Protein AF-0000000084960700 (afdb_homodimer)

Nearest PDB structures (foldseek):
  8uvc-assembly1_A  TM=9.395E-01  e=6.781E-36  Homo sapiens
  8uvb-assembly1_A  TM=9.501E-01  e=4.599E-33  Homo sapiens
  7jsj-assembly1_A  TM=9.533E-01  e=3.702E-31  Homo sapiens
  8uvi-assembly1_A  TM=7.646E-01  e=1.970E-30  Homo sapiens
  8w6g-assembly1_B  TM=5.674E-01  e=1.052E-30  Homo sapiens

Organism: Atta cephalotes (NCBI:txid12957)

Sequence (1140 aa):
MASRSEDPEIIESGGRERNTGKNDGFGRLLIKFLAIYWRSFIVILWPLILIPILILESEKPVAMKCLYIIALMAMFWVTEVLPLPITGMIPVVLYPLMGIMSTNETCLCYMNDTTMMFLGSLVIAVVIENSGLHMRMALLIIRIIGCSHRRLTLGLFFVTMFISMWISNTAATAMMIPIMETVLIELESQGLGNMFVQKEGVVEEEGRETKRPTHSTMVYYLVAAYASTLGGTGTIVGSGTNLTLKGFLEKRFPNSPGINFASWMLYSVPPMLLMGLLTWLWLQVMYMGLFRPESKDARAIDIGQQGERIAAGVIEKRYKELGPISWHEFSVGVLFIFVVLLWFFRSPGFMPGWAAYVTNLSVKDSTAAACVTILFFIIPSKLDFLYAFSKDPRKRPTKASLGLITWKMINEKMHWSLIFVLGGGFAISAGSTSSGLSEMLGHYLIGLQKINVVAIMLIVCFFAENVTELTANVAVANIILPVLAEMCVAIKIHPLYLMLPATLCCSFSFHLPVGTPPNAIASAAGHIKTKDFMIAGIGPSIITLVVTVIAFSTWGKYVFNLSDFSEWATMASRSEDPEIIESGGRERNTGKNDGFGRLLIKFLAIYWRSFIVILWPLILIPILILESEKPVAMKCLYIIALMAMFWVTEVLPLPITGMIPVVLYPLMGIMSTNETCLCYMNDTTMMFLGSLVIAVVIENSGLHMRMALLIIRIIGCSHRRLTLGLFFVTMFISMWISNTAATAMMIPIMETVLIELESQGLGNMFVQKEGVVEEEGRETKRPTHSTMVYYLVAAYASTLGGTGTIVGSGTNLTLKGFLEKRFPNSPGINFASWMLYSVPPMLLMGLLTWLWLQVMYMGLFRPESKDARAIDIGQQGERIAAGVIEKRYKELGPISWHEFSVGVLFIFVVLLWFFRSPGFMPGWAAYVTNLSVKDSTAAACVTILFFIIPSKLDFLYAFSKDPRKRPTKASLGLITWKMINEKMHWSLIFVLGGGFAISAGSTSSGLSEMLGHYLIGLQKINVVAIMLIVCFFAENVTELTANVAVANIILPVLAEMCVAIKIHPLYLMLPATLCCSFSFHLPVGTPPNAIASAAGHIKTKDFMIAGIGPSIITLVVTVIAFSTWGKYVFNLSDFSEWAT

Radius of gyration: 33.95 Å; Cα contacts (8 Å, |Δi|>4): 1790; chains: 2; bounding box: 114×96×91 Å

pLDDT: mean 86.95, std 14.44, range [20.52, 98.25]

Solvent-accessible surface area (backbone atoms only — not comparable to full-atom values): 58038 Å² total; per-residue (Å²): 136,82,74,74,75,76,74,78,77,77,75,76,75,71,72,70,71,74,73,70,70,68,74,68,47,71,66,56,43,48,52,50,47,48,64,51,40,43,50,61,47,45,69,59,46,48,64,59,72,45,43,61,51,67,66,50,90,55,99,47,57,46,17,33,47,48,48,44,51,51,53,49,43,47,52,37,42,51,65,48,63,42,60,58,35,54,53,22,42,45,54,44,35,48,29,17,54,65,53,49,40,33,25,46,66,42,31,34,37,42,19,33,36,57,51,46,25,49,53,28,42,49,50,52,27,51,45,39,62,73,51,43,46,60,57,56,53,42,48,54,50,34,66,69,58,35,40,42,63,69,38,32,49,50,28,48,22,54,39,27,16,55,47,0,26,54,25,48,31,47,58,31,22,64,60,48,47,59,56,53,48,51,46,49,49,55,38,31,75,70,67,50,42,67,49,55,44,75,64,87,79,65,63,46,89,87,70,54,74,61,59,34,44,28,52,64,44,45,48,53,34,46,34,32,24,53,21,5,47,47,14,15,57,25,29,53,75,6,28,68,37,48,42,45,51,49,42,39,46,40,66,72,29,69,77,48,90,63,79,49,56,38,64,42,30,68,50,29,35,60,54,35,50,51,41,47,52,51,36,53,50,47,51,34,41,75,40,42,22,55,96,33,75,86,35,72,41,26,55,57,55,59,41,56,73,67,40,22,51,50,41,43,47,52,51,48,50,55,50,58,69,65,56,73,88,44,65,42,32,49,53,52,52,51,52,49,53,49,44,54,48,49,44,36,40,39,62,55,78,88,50,85,16,63,47,66,76,61,23,90,43,59,65,54,66,24,27,48,31,42,44,52,55,48,45,37,52,67,45,56,32,51,73,45,73,78,28,50,80,44,88,49,72,86,60,32,58,89,63,61,61,54,31,61,54,55,69,68,57,50,58,63,69,52,71,71,51,50,44,30,38,49,14,26,33,34,32,51,45,52,44,29,59,66,31,41,32,41,62,52,51,16,64,72,39,38,76,53,55,78,48,58,65,68,58,49,41,49,52,50,26,54,48,32,27,56,52,13,35,69,19,49,33,48,50,48,38,50,56,48,43,58,57,42,46,26,41,21,46,39,52,61,44,41,47,63,71,48,41,49,50,28,37,55,23,18,53,52,44,53,38,37,40,82,21,35,65,24,33,35,51,28,27,63,75,44,43,50,52,62,68,59,37,35,59,64,14,48,56,44,49,52,46,46,54,52,49,45,55,52,41,43,75,47,57,36,36,64,75,66,57,47,87,53,64,53,84,60,64,112,135,82,72,74,74,73,73,77,77,76,75,74,76,71,72,70,68,74,75,70,70,69,73,67,47,71,64,55,43,47,51,50,46,49,63,50,41,43,50,62,47,46,69,58,46,50,62,58,71,44,43,60,51,66,67,50,89,56,100,48,57,46,17,33,46,47,49,43,52,52,54,49,43,46,52,36,41,52,66,49,62,43,60,58,34,53,52,22,40,46,55,44,36,49,28,17,56,64,53,47,40,32,27,46,66,43,31,34,36,40,19,32,37,56,51,47,26,48,54,27,42,52,52,51,28,51,46,40,63,72,53,44,47,59,57,54,53,42,49,53,50,33,67,70,58,36,41,42,61,68,37,32,50,49,27,48,23,52,40,26,16,56,45,0,25,55,26,49,30,46,57,31,23,65,61,49,47,59,57,52,48,51,46,49,49,54,38,30,74,71,69,50,41,67,50,56,44,73,64,86,80,66,64,47,89,88,72,53,74,61,60,34,44,28,52,63,44,43,47,54,32,47,32,32,24,54,21,6,47,46,14,14,58,25,28,52,75,6,28,67,36,48,41,45,50,49,41,40,48,40,65,72,30,68,77,46,91,63,78,49,56,39,62,43,29,66,51,29,35,58,56,36,51,52,40,47,52,51,37,54,48,44,50,33,40,76,40,43,23,54,97,32,75,87,34,73,40,24,56,56,55,59,40,55,72,65,42,22,51,50,40,42,46,52,52,48,50,55,51,59,69,65,57,72,88,43,66,42,31,49,53,52,51,53,52,49,54,49,42,53,48,48,44,35,40,40,62,56,77,86,48,86,15,63,47,65,75,62,22,91,43,59,67,52,66,26,27,48,31,42,45,51,55,48,46,36,52,68,45,56,32,53,75,46,74,77,28,50,81,44,89,50,71,87,60,31,58,88,63,63,62,55,32,60,55,56,68,68,58,49,56,64,70,52,72,72,52,52,46,31,39,49,14,27,34,33,33,50,45,51,43,29,60,67,32,42,31,42,62,53,52,16,64,72,38,38,75,54,56,78,49,59,66,68,58,52,39,48,52,50,27,53,48,31,27,58,52,13,35,68,18,49,33,48,51,49,39,48,58,49,43,58,58,41,47,26,40,21,44,39,52,61,43,41,48,64,71,49,41,50,50,27,37,56,22,19,54,51,44,54,37,38,40,84,21,35,64,25,32,35,50,28,28,63,75,45,43,50,51,61,68,58,38,36,58,63,15,49,55,44,49,51,47,45,52,53,50,46,55,52,42,43,74,47,58,38,37,65,75,66,56,46,86,53,62,52,84,61,64,112

Structure (mmCIF, N/CA/C/O backbone):
data_AF-0000000084960700-model_v1
#
loop_
_entity.id
_entity.type
_entity.pdbx_description
1 polymer 'Citrate transporter-like domain-containing protein'
#
loop_
_atom_site.group_PDB
_atom_site.id
_atom_site.type_symbol
_atom_site.label_atom_id
_atom_site.label_alt_id
_atom_site.label_comp_id
_atom_site.label_asym_id
_atom_site.label_entity_id
_atom_site.label_seq_id
_atom_site.pdbx_PDB_ins_code
_atom_site.Cartn_x
_atom_site.Cartn_y
_atom_site.Cartn_z
_atom_site.occupancy
_atom_site.B_iso_or_equiv
_atom_site.auth_seq_id
_atom_site.auth_comp_id
_atom_site.auth_asym_id
_atom_site.auth_atom_id
_atom_site.pdbx_PDB_model_num
ATOM 1 N N . MET A 1 1 ? 81.062 9.898 34.406 1 20.52 1 MET A N 1
ATOM 2 C CA . MET A 1 1 ? 80.188 9.664 35.531 1 20.52 1 MET A CA 1
ATOM 3 C C . MET A 1 1 ? 78.75 9.906 35.062 1 20.52 1 MET A C 1
ATOM 5 O O . MET A 1 1 ? 78.375 11.023 34.688 1 20.52 1 MET A O 1
ATOM 9 N N . ALA A 1 2 ? 78.188 8.867 34.312 1 25.36 2 ALA A N 1
ATOM 10 C CA . ALA A 1 2 ? 76.938 8.438 33.656 1 25.36 2 ALA A CA 1
ATOM 11 C C . ALA A 1 2 ? 75.75 8.516 34.594 1 25.36 2 ALA A C 1
ATOM 13 O O . ALA A 1 2 ? 75.562 7.66 35.469 1 25.36 2 ALA A O 1
ATOM 14 N N . SER A 1 3 ? 75.625 9.758 35.125 1 23.98 3 SER A N 1
ATOM 15 C CA . SER A 1 3 ? 74.562 10.008 36.125 1 23.98 3 SER A CA 1
ATOM 16 C C . SER A 1 3 ? 73.25 9.547 35.625 1 23.98 3 SER A C 1
ATOM 18 O O . SER A 1 3 ? 72.812 9.852 34.5 1 23.98 3 SER A O 1
ATOM 20 N N . ARG A 1 4 ? 72.812 8.352 36.094 1 27.75 4 ARG A N 1
ATOM 21 C CA . ARG A 1 4 ? 71.625 7.543 36 1 27.75 4 ARG A CA 1
ATOM 22 C C . ARG A 1 4 ? 70.375 8.367 36.344 1 27.75 4 ARG A C 1
ATOM 24 O O . ARG A 1 4 ? 70.188 8.781 37.5 1 27.75 4 ARG A O 1
ATOM 31 N N . SER A 1 5 ? 70.125 9.398 35.438 1 28.89 5 SER A N 1
ATOM 32 C CA . SER A 1 5 ? 68.938 10.25 35.656 1 28.89 5 SER A CA 1
ATOM 33 C C . SER A 1 5 ? 67.75 9.422 36 1 28.89 5 SER A C 1
ATOM 35 O O . SER A 1 5 ? 67.438 8.453 35.312 1 28.89 5 SER A O 1
ATOM 37 N N . GLU A 1 6 ? 67.5 9.25 37.312 1 27.98 6 GLU A N 1
ATOM 38 C CA . GLU A 1 6 ? 66.375 8.57 37.969 1 27.98 6 GLU A CA 1
ATOM 39 C C . GLU A 1 6 ? 65.062 9.047 37.406 1 27.98 6 GLU A C 1
ATOM 41 O O . GLU A 1 6 ? 64.75 10.242 37.375 1 27.98 6 GLU A O 1
ATOM 46 N N . ASP A 1 7 ? 64.562 8.398 36.312 1 28.7 7 ASP A N 1
ATOM 47 C CA . ASP A 1 7 ? 63.312 8.617 35.625 1 28.7 7 ASP A CA 1
ATOM 48 C C . ASP A 1 7 ? 62.156 8.727 36.625 1 28.7 7 ASP A C 1
ATOM 50 O O . ASP A 1 7 ? 62.031 7.891 37.531 1 28.7 7 ASP A O 1
ATOM 54 N N . PRO A 1 8 ? 61.688 9.977 36.969 1 31.22 8 PRO A N 1
ATOM 55 C CA . PRO A 1 8 ? 60.594 10.141 37.938 1 31.22 8 PRO A CA 1
ATOM 56 C C . PRO A 1 8 ? 59.438 9.195 37.656 1 31.22 8 PRO A C 1
ATOM 58 O O . PRO A 1 8 ? 59.188 8.836 36.5 1 31.22 8 PRO A O 1
ATOM 61 N N . GLU A 1 9 ? 59.188 8.211 38.562 1 29.39 9 GLU A N 1
ATOM 62 C CA . GLU A 1 9 ? 58.094 7.262 38.625 1 29.39 9 GLU A CA 1
ATOM 63 C C . GLU A 1 9 ? 56.75 7.961 38.375 1 29.39 9 GLU A C 1
ATOM 65 O O . GLU A 1 9 ? 56.438 8.961 39.031 1 29.39 9 GLU A O 1
ATOM 70 N N . ILE A 1 10 ? 56.281 7.984 37.094 1 29.66 10 ILE A N 1
ATOM 71 C CA . ILE A 1 10 ? 54.938 8.391 36.719 1 29.66 10 ILE A CA 1
ATOM 72 C C . ILE A 1 10 ? 53.906 7.785 37.688 1 29.66 10 ILE A C 1
ATOM 74 O O . ILE A 1 10 ? 53.812 6.562 37.781 1 29.66 10 ILE A O 1
ATOM 78 N N . ILE A 1 11 ? 53.781 8.352 38.875 1 28.98 11 ILE A N 1
ATOM 79 C CA . ILE A 1 11 ? 52.656 7.957 39.719 1 28.98 11 ILE A CA 1
ATOM 80 C C . ILE A 1 11 ? 51.375 7.957 38.938 1 28.98 11 ILE A C 1
ATOM 82 O O . ILE A 1 11 ? 50.969 8.992 38.406 1 28.98 11 ILE A O 1
ATOM 86 N N . GLU A 1 12 ? 51.094 6.863 38.156 1 27.69 12 GLU A N 1
ATOM 87 C CA . GLU A 1 12 ? 49.812 6.582 37.531 1 27.69 12 GLU A CA 1
ATOM 88 C C . GLU A 1 12 ? 48.656 6.863 38.5 1 27.69 12 GLU A C 1
ATOM 90 O O . GLU A 1 12 ? 48.531 6.191 39.531 1 27.69 12 GLU A O 1
ATOM 95 N N . SER A 1 13 ? 48.406 8.102 38.844 1 28.16 13 SER A N 1
ATOM 96 C CA . SER A 1 13 ? 47.156 8.367 39.562 1 28.16 13 SER A CA 1
ATOM 97 C C . SER A 1 13 ? 45.969 7.73 38.875 1 28.16 13 SER A C 1
ATOM 99 O O . SER A 1 13 ? 45.594 8.133 37.781 1 28.16 13 SER A O 1
ATOM 101 N N . GLY A 1 14 ? 45.906 6.383 38.812 1 29.58 14 GLY A N 1
ATOM 102 C CA . GLY A 1 14 ? 44.68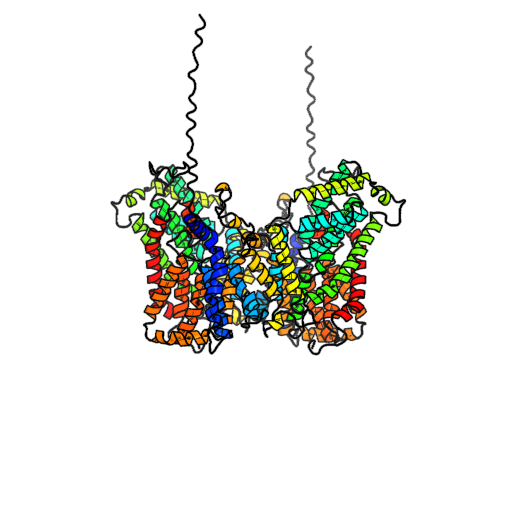8 5.684 38.438 1 29.58 14 GLY A CA 1
ATOM 103 C C . GLY A 1 14 ? 43.438 6.266 39.125 1 29.58 14 GLY A C 1
ATOM 104 O O . GLY A 1 14 ? 43.25 6.109 40.312 1 29.58 14 GLY A O 1
ATOM 105 N N . GLY A 1 15 ? 43.062 7.449 38.844 1 30.23 15 GLY A N 1
ATOM 106 C CA . GLY A 1 15 ? 41.75 7.906 39.25 1 30.23 15 GLY A CA 1
ATOM 107 C C . GLY A 1 15 ? 40.688 6.832 39.156 1 30.23 15 GLY A C 1
ATOM 108 O O . GLY A 1 15 ? 40.438 6.293 38.094 1 30.23 15 GLY A O 1
ATOM 109 N N . ARG A 1 16 ? 40.531 6.004 40.219 1 30.28 16 ARG A N 1
ATOM 110 C CA . ARG A 1 16 ? 39.375 5.129 40.438 1 30.28 16 ARG A CA 1
ATOM 111 C C . ARG A 1 16 ? 38.094 5.812 40.031 1 30.28 16 ARG A C 1
ATOM 113 O O . ARG A 1 16 ? 37.719 6.84 40.594 1 30.28 16 ARG A O 1
ATOM 120 N N . GLU A 1 17 ? 37.875 5.945 38.812 1 32.47 17 GLU A N 1
ATOM 121 C CA . GLU A 1 17 ? 36.438 6.145 38.531 1 32.47 17 GLU A CA 1
ATOM 122 C C . GLU A 1 17 ? 35.562 5.359 39.469 1 32.47 17 GLU A C 1
ATOM 124 O O . GLU A 1 17 ? 35.688 4.133 39.562 1 32.47 17 GLU A O 1
ATOM 129 N N . ARG A 1 18 ? 35.406 5.852 40.719 1 30.39 18 ARG A N 1
ATOM 130 C CA . ARG A 1 18 ? 34.375 5.348 41.625 1 30.39 18 ARG A CA 1
ATOM 131 C C . ARG A 1 18 ? 33.156 4.871 40.812 1 30.39 18 ARG A C 1
ATOM 133 O O . ARG A 1 18 ? 32.5 5.664 40.125 1 30.39 18 ARG A O 1
ATOM 140 N N . ASN A 1 19 ? 33.25 3.783 40.188 1 34.69 19 ASN A N 1
ATOM 141 C CA . ASN A 1 19 ? 32.125 2.93 39.844 1 34.69 19 ASN A CA 1
ATOM 142 C C . ASN A 1 19 ? 31.031 2.992 40.906 1 34.69 19 ASN A C 1
ATOM 144 O O . ASN A 1 19 ? 31.047 2.221 41.875 1 34.69 19 ASN A O 1
ATOM 148 N N . THR A 1 20 ? 30.797 4.137 41.531 1 34.28 20 THR A N 1
ATOM 149 C CA . THR A 1 20 ? 29.656 4.168 42.438 1 34.28 20 THR A CA 1
ATOM 150 C C . THR A 1 20 ? 28.469 3.443 41.844 1 34.28 20 THR A C 1
ATOM 152 O O . THR A 1 20 ? 27.797 3.975 40.969 1 34.28 20 THR A O 1
ATOM 155 N N . GLY A 1 21 ? 28.562 2.268 41.438 1 39.91 21 GLY A N 1
ATOM 156 C CA . GLY A 1 21 ? 27.391 1.397 41.406 1 39.91 21 GLY A CA 1
ATOM 157 C C . GLY A 1 21 ? 26.391 1.695 42.5 1 39.91 21 GLY A C 1
ATOM 158 O O . GLY A 1 21 ? 26.391 1.047 43.531 1 39.91 21 GLY A O 1
ATOM 159 N N . LYS A 1 22 ? 26.234 2.924 42.875 1 40.56 22 LYS A N 1
ATOM 160 C CA . LYS A 1 22 ? 25.094 3.189 43.75 1 40.56 22 LYS A CA 1
ATOM 161 C C . LYS A 1 22 ? 23.969 2.199 43.5 1 40.56 22 LYS A C 1
ATOM 163 O O . LYS A 1 22 ? 23.625 1.912 42.344 1 40.56 22 LYS A O 1
ATOM 168 N N . ASN A 1 23 ? 23.734 1.203 44.219 1 50.56 23 ASN A N 1
ATOM 169 C CA . ASN A 1 23 ? 22.656 0.255 44.438 1 50.56 23 ASN A CA 1
ATOM 170 C C . ASN A 1 23 ? 21.297 0.857 44.094 1 50.56 23 ASN A C 1
ATOM 172 O O . ASN A 1 23 ? 20.797 1.728 44.812 1 50.56 23 ASN A O 1
ATOM 176 N N . ASP A 1 24 ? 21.125 1.2 42.875 1 64 24 ASP A N 1
ATOM 177 C CA . ASP A 1 24 ? 19.781 1.679 42.594 1 64 24 ASP A CA 1
ATOM 178 C C . ASP A 1 24 ? 18.734 0.877 43.344 1 64 24 ASP A C 1
ATOM 180 O O . ASP A 1 24 ? 18.703 -0.352 43.25 1 64 24 ASP A O 1
ATOM 184 N N . GLY A 1 25 ? 18.359 1.365 44.531 1 72.81 25 GLY A N 1
ATOM 185 C CA . GLY A 1 25 ? 17.281 0.751 45.312 1 72.81 25 GLY A CA 1
ATOM 186 C C . GLY A 1 25 ? 16.141 0.235 44.469 1 72.81 25 GLY A C 1
ATOM 187 O O . GLY A 1 25 ? 16.047 0.584 43.281 1 72.81 25 GLY A O 1
ATOM 188 N N . PHE A 1 26 ? 15.602 -0.871 44.906 1 81.81 26 PHE A N 1
ATOM 189 C CA . PHE A 1 26 ? 14.469 -1.532 44.25 1 81.81 26 PHE A CA 1
ATOM 190 C C . PHE A 1 26 ? 13.461 -0.509 43.75 1 81.81 26 PHE A C 1
ATOM 192 O O . PHE A 1 26 ? 12.914 -0.668 42.656 1 81.81 26 PHE A O 1
ATOM 199 N N . GLY A 1 27 ? 13.336 0.561 44.5 1 83.12 27 GLY A N 1
ATOM 200 C CA . GLY A 1 27 ? 12.383 1.58 44.094 1 83.12 27 GLY A CA 1
ATOM 201 C C . GLY A 1 27 ? 12.789 2.312 42.812 1 83.12 27 GLY A C 1
ATOM 202 O O . GLY A 1 27 ? 11.961 2.529 41.938 1 83.12 27 GLY A O 1
ATOM 203 N N . ARG A 1 28 ? 13.984 2.637 42.781 1 84.38 28 ARG A N 1
ATOM 204 C CA . ARG A 1 28 ? 14.484 3.338 41.625 1 84.38 28 ARG A CA 1
ATOM 205 C C . ARG A 1 28 ? 14.461 2.432 40.375 1 84.38 28 ARG A C 1
ATOM 207 O O . ARG A 1 28 ? 14.156 2.883 39.281 1 84.38 28 ARG A O 1
ATOM 214 N N . LEU A 1 29 ? 14.773 1.247 40.625 1 85.5 29 LEU A N 1
ATOM 215 C CA . LEU A 1 29 ? 14.75 0.286 39.531 1 85.5 29 LEU A CA 1
ATOM 216 C C . LEU A 1 29 ? 13.328 0.064 39.031 1 85.5 29 LEU A C 1
ATOM 218 O O . LEU A 1 29 ? 13.109 -0.107 37.812 1 85.5 29 LEU A O 1
ATOM 222 N N . LEU A 1 30 ? 12.414 0.058 39.938 1 87.88 30 LEU A N 1
ATOM 223 C CA . LEU A 1 30 ? 11.016 -0.114 39.562 1 87.88 30 LEU A CA 1
ATOM 224 C C . LEU A 1 30 ? 10.523 1.069 38.75 1 87.88 30 LEU A C 1
ATOM 226 O O . LEU A 1 30 ? 9.805 0.888 37.75 1 87.88 30 LEU A O 1
ATOM 230 N N . ILE A 1 31 ? 10.859 2.189 39.125 1 87.31 31 ILE A N 1
ATOM 231 C CA . ILE A 1 31 ? 10.453 3.387 38.406 1 87.31 31 ILE A CA 1
ATOM 232 C C . ILE A 1 31 ? 11.07 3.371 37 1 87.31 31 ILE A C 1
ATOM 234 O O . ILE A 1 31 ? 10.406 3.711 36.031 1 87.31 31 ILE A O 1
ATOM 238 N N . LYS A 1 32 ? 12.289 3.025 36.969 1 86 32 LYS A N 1
ATOM 239 C CA . LYS A 1 32 ? 12.953 2.934 35.688 1 86 32 LYS A CA 1
ATOM 240 C C . LYS A 1 32 ? 12.305 1.869 34.812 1 86 32 LYS A C 1
ATOM 242 O O . LYS A 1 32 ? 12.172 2.055 33.594 1 86 32 LYS A O 1
ATOM 247 N N . PHE A 1 33 ? 11.953 0.847 35.469 1 88.56 33 PHE A N 1
ATOM 248 C CA . PHE A 1 33 ? 11.289 -0.24 34.75 1 88.56 33 PHE A CA 1
ATOM 249 C C . PHE A 1 33 ? 9.961 0.23 34.156 1 88.56 33 PHE A C 1
ATOM 251 O O . PHE A 1 33 ? 9.672 -0.031 33 1 88.56 33 PHE A O 1
ATOM 258 N N . LEU A 1 34 ? 9.242 0.919 34.906 1 88 34 LEU A N 1
ATOM 259 C CA . LEU A 1 34 ? 7.949 1.417 34.469 1 88 34 LEU A CA 1
ATOM 260 C C . LEU A 1 34 ? 8.125 2.469 33.375 1 88 34 LEU A C 1
ATOM 262 O O . LEU A 1 34 ? 7.32 2.537 32.438 1 88 34 LEU A O 1
ATOM 266 N N . ALA A 1 35 ? 9.133 3.129 33.469 1 87.62 35 ALA A N 1
ATOM 267 C CA . ALA A 1 35 ? 9.391 4.184 32.5 1 87.62 35 ALA A CA 1
ATOM 268 C C . ALA A 1 35 ? 9.844 3.594 31.156 1 87.62 35 ALA A C 1
ATOM 270 O O . ALA A 1 35 ? 9.422 4.059 30.094 1 87.62 35 ALA A O 1
ATOM 271 N N . ILE A 1 36 ? 10.617 2.596 31.297 1 86.75 36 ILE A N 1
ATOM 272 C CA . ILE A 1 36 ? 11.164 1.996 30.078 1 86.75 36 ILE A CA 1
ATOM 273 C C . ILE A 1 36 ? 10.086 1.189 29.375 1 86.75 36 ILE A C 1
ATOM 275 O O . ILE A 1 36 ? 9.984 1.232 28.141 1 86.75 36 ILE A O 1
ATOM 279 N N . TYR A 1 37 ? 9.242 0.589 30.125 1 90.56 37 TYR A N 1
ATOM 280 C CA . TYR A 1 37 ? 8.289 -0.337 29.531 1 90.56 37 TYR A CA 1
ATOM 281 C C . TYR A 1 37 ? 6.863 0.194 29.656 1 90.56 37 TYR A C 1
ATOM 283 O O . TYR A 1 37 ? 5.914 -0.582 29.797 1 90.56 37 TYR A O 1
ATOM 291 N N . TRP A 1 38 ? 6.672 1.469 29.672 1 90.06 38 TRP A N 1
ATOM 292 C CA . TRP A 1 38 ? 5.359 2.086 29.828 1 90.06 38 TRP A CA 1
ATOM 293 C C . TRP A 1 38 ? 4.43 1.695 28.688 1 90.06 38 TRP A C 1
ATOM 295 O O . TRP A 1 38 ? 3.23 1.505 28.891 1 90.06 38 TRP A O 1
ATOM 305 N N . ARG A 1 39 ? 4.941 1.504 27.5 1 90.5 39 ARG A N 1
ATOM 306 C CA . ARG A 1 39 ? 4.121 1.128 26.359 1 90.5 39 ARG A CA 1
ATOM 307 C C . ARG A 1 39 ? 3.535 -0.267 26.547 1 90.5 39 ARG A C 1
ATOM 309 O O . ARG A 1 39 ? 2.367 -0.5 26.219 1 90.5 39 ARG A O 1
ATOM 316 N N . SER A 1 40 ? 4.348 -1.167 27.016 1 91.25 40 SER A N 1
ATOM 317 C CA . SER A 1 40 ? 3.879 -2.529 27.25 1 91.25 40 SER A CA 1
ATOM 318 C C . SER A 1 40 ? 2.807 -2.568 28.328 1 91.25 40 SER A C 1
ATOM 320 O O . SER A 1 40 ? 1.865 -3.361 28.25 1 91.25 40 SER A O 1
ATOM 322 N N . PHE A 1 41 ? 2.957 -1.742 29.281 1 92.31 41 PHE A N 1
ATOM 323 C CA . PHE A 1 41 ? 1.966 -1.68 30.344 1 92.31 41 PHE A CA 1
ATOM 324 C C . PHE A 1 41 ? 0.631 -1.17 29.828 1 92.31 41 PHE A C 1
ATOM 326 O O . PHE A 1 41 ? -0.427 -1.674 30.203 1 92.31 41 PHE A O 1
ATOM 333 N N . ILE A 1 42 ? 0.654 -0.237 28.953 1 94 42 ILE A N 1
ATOM 334 C CA . ILE A 1 42 ? -0.581 0.3 28.391 1 94 42 ILE A CA 1
ATOM 335 C C . ILE A 1 42 ? -1.267 -0.768 27.547 1 94 42 ILE A C 1
ATOM 337 O O . ILE A 1 42 ? -2.48 -0.959 27.641 1 94 42 ILE A O 1
ATOM 341 N N . VAL A 1 43 ? -0.522 -1.485 26.75 1 94.56 43 VAL A N 1
ATOM 342 C CA . VAL A 1 43 ? -1.066 -2.488 25.844 1 94.56 43 VAL A CA 1
ATOM 343 C C . VAL A 1 43 ? -1.757 -3.59 26.641 1 94.56 43 VAL A C 1
ATOM 345 O O . VAL A 1 43 ? -2.793 -4.113 26.219 1 94.56 43 VAL A O 1
ATOM 348 N N . ILE A 1 44 ? -1.227 -3.906 27.828 1 93.38 44 ILE A N 1
ATOM 349 C CA . ILE A 1 44 ? -1.752 -5.023 28.609 1 93.38 44 ILE A CA 1
ATOM 350 C C . ILE A 1 44 ? -2.809 -4.516 29.594 1 93.38 44 ILE A C 1
ATOM 352 O O . ILE A 1 44 ? -3.889 -5.098 29.703 1 93.38 44 ILE A O 1
ATOM 356 N N . LEU A 1 45 ? -2.568 -3.393 30.25 1 95.25 45 LEU A N 1
ATOM 357 C CA . LEU A 1 45 ? -3.406 -2.939 31.359 1 95.25 45 LEU A CA 1
ATOM 358 C C . LEU A 1 45 ? -4.625 -2.182 30.844 1 95.25 45 LEU A C 1
ATOM 360 O O . LEU A 1 45 ? -5.703 -2.252 31.438 1 95.25 45 LEU A O 1
ATOM 364 N N . TRP A 1 46 ? -4.492 -1.43 29.75 1 95.88 46 TRP A N 1
ATOM 365 C CA . TRP A 1 46 ? -5.594 -0.584 29.297 1 95.88 46 TRP A CA 1
ATOM 366 C C . TRP A 1 46 ? -6.797 -1.428 28.891 1 95.88 46 TRP A C 1
ATOM 368 O O . TRP A 1 46 ? -7.934 -1.121 29.266 1 95.88 46 TRP A O 1
ATOM 378 N N . PRO A 1 47 ? -6.613 -2.521 28.125 1 96.19 47 PRO A N 1
ATOM 379 C CA . PRO A 1 47 ? -7.758 -3.385 27.812 1 96.19 47 PRO A CA 1
ATOM 380 C C . PRO A 1 47 ? -8.406 -3.959 29.078 1 96.19 47 PRO A C 1
ATOM 382 O O . PRO A 1 47 ? -9.625 -4.145 29.109 1 96.19 47 PRO A O 1
ATOM 385 N N . LEU A 1 48 ? -7.637 -4.188 30.094 1 96.12 48 LEU A N 1
ATOM 386 C CA . LEU A 1 48 ? -8.156 -4.734 31.344 1 96.12 48 LEU A CA 1
ATOM 387 C C . LEU A 1 48 ? -8.93 -3.678 32.125 1 96.12 48 LEU A C 1
ATOM 389 O O . LEU A 1 48 ? -9.969 -3.977 32.719 1 96.12 48 LEU A O 1
ATOM 393 N N . ILE A 1 49 ? -8.43 -2.5 32.125 1 96 49 ILE A N 1
ATOM 394 C CA . ILE A 1 49 ? -9.07 -1.396 32.844 1 96 49 ILE A CA 1
ATOM 395 C C . ILE A 1 49 ? -10.43 -1.104 32.188 1 96 49 ILE A C 1
ATOM 397 O O . ILE A 1 49 ? -11.367 -0.706 32.906 1 96 49 ILE A O 1
ATOM 401 N N . LEU A 1 50 ? -10.617 -1.388 30.906 1 95.94 50 LEU A N 1
ATOM 402 C CA . LEU A 1 50 ? -11.836 -1.066 30.172 1 95.94 50 LEU A CA 1
ATOM 403 C C . LEU A 1 50 ? -12.859 -2.191 30.297 1 95.94 50 LEU A C 1
ATOM 405 O O . LEU A 1 50 ? -14.008 -2.051 29.859 1 95.94 50 LEU A O 1
ATOM 409 N N . ILE A 1 51 ? -12.547 -3.287 30.969 1 94.75 51 ILE A N 1
ATOM 410 C CA . ILE A 1 51 ? -13.391 -4.473 31.031 1 94.75 51 ILE A CA 1
ATOM 411 C C . ILE A 1 51 ? -14.719 -4.121 31.688 1 94.75 51 ILE A C 1
ATOM 413 O O . ILE A 1 51 ? -15.773 -4.652 31.312 1 94.75 51 ILE A O 1
ATOM 417 N N . PRO A 1 52 ? -14.789 -3.225 32.656 1 93.56 52 PRO A N 1
ATOM 418 C CA . PRO A 1 52 ? -16.078 -2.863 33.25 1 93.56 52 PRO A CA 1
ATOM 419 C C . PRO A 1 52 ? -17.094 -2.363 32.219 1 93.56 52 PRO A C 1
ATOM 421 O O . PRO A 1 52 ? -18.297 -2.525 32.438 1 93.56 52 PRO A O 1
ATOM 424 N N . ILE A 1 53 ? -16.703 -1.824 31.125 1 92.75 53 ILE A N 1
ATOM 425 C CA . ILE A 1 53 ? -17.594 -1.362 30.062 1 92.75 53 ILE A CA 1
ATOM 426 C C . ILE A 1 53 ? -18.344 -2.551 29.469 1 92.75 53 ILE A C 1
ATOM 428 O O . ILE A 1 53 ? -19.516 -2.426 29.078 1 92.75 53 ILE A O 1
ATOM 432 N N . LEU A 1 54 ? -17.703 -3.691 29.453 1 91.75 54 LEU A N 1
ATOM 433 C CA . LEU A 1 54 ? -18.266 -4.891 28.844 1 91.75 54 LEU A CA 1
ATOM 434 C C . LEU A 1 54 ? -19.234 -5.582 29.797 1 91.75 54 LEU A C 1
ATOM 436 O O . LEU A 1 54 ? -20.156 -6.262 29.359 1 91.75 54 LEU A O 1
ATOM 440 N N . ILE A 1 55 ? -19 -5.391 31.109 1 88.62 55 ILE A N 1
ATOM 441 C CA . ILE A 1 55 ? -19.734 -6.164 32.094 1 88.62 55 ILE A CA 1
ATOM 442 C C . ILE A 1 55 ? -20.922 -5.355 32.594 1 88.62 55 ILE A C 1
ATOM 444 O O . ILE A 1 55 ? -21.938 -5.926 33.031 1 88.62 55 ILE A O 1
ATOM 448 N N . LEU A 1 56 ? -20.828 -4.105 32.469 1 84.94 56 LEU A N 1
ATOM 449 C CA . LEU A 1 56 ? -21.922 -3.264 32.969 1 84.94 56 LEU A CA 1
ATOM 450 C C . LEU A 1 56 ? -23.219 -3.566 32.25 1 84.94 56 LEU A C 1
ATOM 452 O O . LEU A 1 56 ? -23.219 -3.783 31.031 1 84.94 56 LEU A O 1
ATOM 456 N N . GLU A 1 57 ? -24.203 -3.828 33 1 79.06 57 GLU A N 1
ATOM 457 C CA . GLU A 1 57 ? -25.531 -4.113 32.438 1 79.06 57 GLU A CA 1
ATOM 458 C C . GLU A 1 57 ? -26.062 -2.918 31.656 1 79.06 57 GLU A C 1
ATOM 460 O O . GLU A 1 57 ? -26.062 -1.792 32.156 1 79.06 57 GLU A O 1
ATOM 465 N N . SER A 1 58 ? -26.109 -3.123 30.344 1 81.81 58 SER A N 1
ATOM 466 C CA . SER A 1 58 ? -26.625 -2.068 29.484 1 81.81 58 SER A CA 1
ATOM 467 C C . SER A 1 58 ? -27.766 -2.582 28.609 1 81.81 58 SER A C 1
ATOM 469 O O . SER A 1 58 ? -27.875 -3.787 28.359 1 81.81 58 SER A O 1
ATOM 471 N N . GLU A 1 59 ? -28.688 -1.676 28.281 1 86.06 59 GLU A N 1
ATOM 472 C CA . GLU A 1 59 ? -29.797 -1.975 27.391 1 86.06 59 GLU A CA 1
ATOM 473 C C . GLU A 1 59 ? -29.312 -2.275 25.969 1 86.06 59 GLU A C 1
ATOM 475 O O . GLU A 1 59 ? -30.016 -2.922 25.203 1 86.06 59 GLU A O 1
ATOM 480 N N . LYS A 1 60 ? -28.156 -1.861 25.703 1 92.44 60 LYS A N 1
ATOM 481 C CA . LYS A 1 60 ? -27.562 -2.1 24.391 1 92.44 60 LYS A CA 1
ATOM 482 C C . LYS A 1 60 ? -26.156 -2.691 24.516 1 92.44 60 LYS A C 1
ATOM 484 O O . LYS A 1 60 ? -25.156 -1.989 24.344 1 92.44 60 LYS A O 1
ATOM 489 N N . PRO A 1 61 ? -26.047 -3.936 24.766 1 93.56 61 PRO A N 1
ATOM 490 C CA . PRO A 1 61 ? -24.766 -4.57 25.016 1 93.56 61 PRO A CA 1
ATOM 491 C C . PRO A 1 61 ? -23.797 -4.441 23.844 1 93.56 61 PRO A C 1
ATOM 493 O O . PRO A 1 61 ? -22.578 -4.293 24.047 1 93.56 61 PRO A O 1
ATOM 496 N N . VAL A 1 62 ? -24.297 -4.527 22.625 1 95.25 62 VAL A N 1
ATOM 497 C CA . VAL A 1 62 ? -23.438 -4.441 21.438 1 95.25 62 VAL A CA 1
ATOM 498 C C . VAL A 1 62 ? -22.844 -3.043 21.344 1 95.25 62 VAL A C 1
ATOM 500 O O . VAL A 1 62 ? -21.688 -2.885 20.938 1 95.25 62 VAL A O 1
ATOM 503 N N . ALA A 1 63 ? -23.609 -2.059 21.703 1 94.69 63 ALA A N 1
ATOM 504 C CA . ALA A 1 63 ? -23.109 -0.685 21.719 1 94.69 63 ALA A CA 1
ATOM 505 C C . ALA A 1 63 ? -21.969 -0.529 22.719 1 94.69 63 ALA A C 1
ATOM 507 O O . ALA A 1 63 ? -20.984 0.17 22.438 1 94.69 63 ALA A O 1
ATOM 508 N N . MET A 1 64 ? -22.062 -1.129 23.859 1 95.5 64 MET A N 1
ATOM 509 C CA . MET A 1 64 ? -21.031 -1.05 24.875 1 95.5 64 MET A CA 1
ATOM 510 C C . MET A 1 64 ? -19.75 -1.749 24.422 1 95.5 64 MET A C 1
ATOM 512 O O . MET A 1 64 ? -18.656 -1.298 24.719 1 95.5 64 MET A O 1
ATOM 516 N N . LYS A 1 65 ? -19.922 -2.863 23.75 1 96.56 65 LYS A N 1
ATOM 517 C CA . LYS A 1 65 ? -18.766 -3.539 23.172 1 96.56 65 LYS A CA 1
ATOM 518 C C . LYS A 1 65 ? -18.047 -2.641 22.172 1 96.56 65 LYS A C 1
ATOM 520 O O . LYS A 1 65 ? -16.812 -2.613 22.125 1 96.56 65 LYS A O 1
ATOM 525 N N . CYS A 1 66 ? -18.859 -2.002 21.344 1 95.56 66 CYS A N 1
ATOM 526 C CA . CYS A 1 66 ? -18.281 -1.068 20.391 1 95.56 66 CYS A CA 1
ATOM 527 C C . CYS A 1 66 ? -17.547 0.062 21.109 1 95.56 66 CYS A C 1
ATOM 529 O O . CYS A 1 66 ? -16.453 0.465 20.688 1 95.56 66 CYS A O 1
ATOM 531 N N . LEU A 1 67 ? -18.141 0.577 22.188 1 94.56 67 LEU A N 1
ATOM 532 C CA . LEU A 1 67 ? -17.5 1.616 23 1 94.56 67 LEU A CA 1
ATOM 533 C C . LEU A 1 67 ? -16.172 1.128 23.547 1 94.56 67 LEU A C 1
ATOM 535 O O . LEU A 1 67 ? -15.188 1.878 23.578 1 94.56 67 LEU A O 1
ATOM 539 N N . TYR A 1 68 ? -16.156 -0.067 24.016 1 96.12 68 TYR A N 1
ATOM 540 C CA . TYR A 1 68 ? -14.93 -0.68 24.516 1 96.12 68 TYR A CA 1
ATOM 541 C C . TYR A 1 68 ? -13.82 -0.629 23.469 1 96.12 68 TYR A C 1
ATOM 543 O O . TYR A 1 68 ? -12.695 -0.231 23.766 1 96.12 68 TYR A O 1
ATOM 551 N N . ILE A 1 69 ? -14.125 -1.013 22.219 1 97.12 69 ILE A N 1
ATOM 552 C CA . ILE A 1 69 ? -13.141 -1.085 21.141 1 97.12 69 ILE A CA 1
ATOM 553 C C . ILE A 1 69 ? -12.68 0.323 20.781 1 97.12 69 ILE A C 1
ATOM 555 O O . ILE A 1 69 ? -11.484 0.554 20.562 1 97.12 69 ILE A O 1
ATOM 559 N N . ILE A 1 70 ? -13.602 1.226 20.656 1 94.19 70 ILE A N 1
ATOM 560 C CA . ILE A 1 70 ? -13.266 2.6 20.297 1 94.19 70 ILE A CA 1
ATOM 561 C C . ILE A 1 70 ? -12.359 3.203 21.375 1 94.19 70 ILE A C 1
ATOM 563 O O . ILE A 1 70 ? -11.375 3.873 21.047 1 94.19 70 ILE A O 1
ATOM 567 N N . ALA A 1 71 ? -12.695 2.998 22.625 1 94.38 71 ALA A N 1
ATOM 568 C CA . ALA A 1 71 ? -11.859 3.48 23.734 1 94.38 71 ALA A CA 1
ATOM 569 C C . ALA A 1 71 ? -10.469 2.859 23.672 1 94.38 71 ALA A C 1
ATOM 571 O O . ALA A 1 71 ? -9.477 3.529 23.969 1 94.38 71 ALA A O 1
ATOM 572 N N . LEU A 1 72 ? -10.438 1.633 23.359 1 96.56 72 LEU A N 1
ATOM 573 C CA . LEU A 1 72 ? -9.164 0.933 23.203 1 96.56 72 LEU A CA 1
ATOM 574 C C . LEU A 1 72 ? -8.328 1.569 22.109 1 96.56 72 LEU A C 1
ATOM 576 O O . LEU A 1 72 ? -7.152 1.883 22.312 1 96.56 72 LEU A O 1
ATOM 580 N N . MET A 1 73 ? -8.93 1.755 20.938 1 95.69 73 MET A N 1
ATOM 581 C CA . MET A 1 73 ? -8.227 2.326 19.781 1 95.69 73 MET A CA 1
ATOM 582 C C . MET A 1 73 ? -7.785 3.756 20.078 1 95.69 73 MET A C 1
ATOM 584 O O . MET A 1 73 ? -6.688 4.16 19.688 1 95.69 73 MET A O 1
ATOM 588 N N . ALA A 1 74 ? -8.648 4.496 20.75 1 92.12 74 ALA A N 1
ATOM 589 C CA . ALA A 1 74 ? -8.336 5.883 21.078 1 92.12 74 ALA A CA 1
ATOM 590 C C . ALA A 1 74 ? -7.059 5.969 21.922 1 92.12 74 ALA A C 1
ATOM 592 O O . ALA A 1 74 ? -6.156 6.75 21.594 1 92.12 74 ALA A O 1
ATOM 593 N N . MET A 1 75 ? -6.953 5.191 22.875 1 93.19 75 MET A N 1
ATOM 594 C CA . MET A 1 75 ? -5.777 5.199 23.75 1 93.19 75 MET A CA 1
ATOM 595 C C . MET A 1 75 ? -4.535 4.754 22.969 1 93.19 75 MET A C 1
ATOM 597 O O . MET A 1 75 ? -3.459 5.332 23.141 1 93.19 75 MET A O 1
ATOM 601 N N . PHE A 1 76 ? -4.66 3.732 22.188 1 95.19 76 PHE A N 1
ATOM 602 C CA . PHE A 1 76 ? -3.531 3.225 21.406 1 95.19 76 PHE A CA 1
ATOM 603 C C . PHE A 1 76 ? -3.049 4.266 20.406 1 95.19 76 PHE A C 1
ATOM 605 O O . PHE A 1 76 ? -1.845 4.43 20.203 1 95.19 76 PHE A O 1
ATOM 612 N N . TRP A 1 77 ? -3.924 4.984 19.766 1 91.31 77 TRP A N 1
ATOM 613 C CA . TRP A 1 77 ? -3.551 6.02 18.797 1 91.31 77 TRP A CA 1
ATOM 614 C C . TRP A 1 77 ? -2.896 7.203 19.5 1 91.31 77 TRP A C 1
ATOM 616 O O . TRP A 1 77 ? -1.883 7.727 19.031 1 91.31 77 TRP A O 1
ATOM 626 N N . VAL A 1 78 ? -3.424 7.633 20.641 1 87.12 78 VAL A N 1
ATOM 627 C CA . VAL A 1 78 ? -2.924 8.805 21.344 1 87.12 78 VAL A CA 1
ATOM 628 C C . VAL A 1 78 ? -1.531 8.523 21.906 1 87.12 78 VAL A C 1
ATOM 630 O O . VAL A 1 78 ? -0.635 9.367 21.812 1 87.12 78 VAL A O 1
ATOM 633 N N . THR A 1 79 ? -1.365 7.316 22.375 1 88.81 79 THR A N 1
ATOM 634 C CA . THR A 1 79 ? -0.092 6.984 23 1 88.81 79 THR A CA 1
ATOM 635 C C . THR A 1 79 ? 0.878 6.395 21.984 1 88.81 79 THR A C 1
ATOM 637 O O . THR A 1 79 ? 2.074 6.266 22.25 1 88.81 79 THR A O 1
ATOM 640 N N . GLU A 1 80 ? 0.395 5.969 20.875 1 90.12 80 GLU A N 1
ATOM 641 C CA . GLU A 1 80 ? 1.194 5.348 19.828 1 90.12 80 GLU A CA 1
ATOM 642 C C . GLU A 1 80 ? 1.974 4.148 20.359 1 90.12 80 GLU A C 1
ATOM 644 O O . GLU A 1 80 ? 3.156 3.982 20.047 1 90.12 80 GLU A O 1
ATOM 649 N N . VAL A 1 81 ? 1.349 3.428 21.234 1 92.88 81 VAL A N 1
ATOM 650 C CA . VAL A 1 81 ? 1.964 2.205 21.734 1 92.88 81 VAL A CA 1
ATOM 651 C C . VAL A 1 81 ? 2.127 1.198 20.609 1 92.88 81 VAL A C 1
ATOM 653 O O . VAL A 1 81 ? 2.998 0.328 20.656 1 92.88 81 VAL A O 1
ATOM 656 N N . LEU A 1 82 ? 1.253 1.271 19.656 1 94.25 82 LEU A N 1
ATOM 657 C CA . LEU A 1 82 ? 1.345 0.573 18.375 1 94.25 82 LEU A CA 1
ATOM 658 C C . LEU A 1 82 ?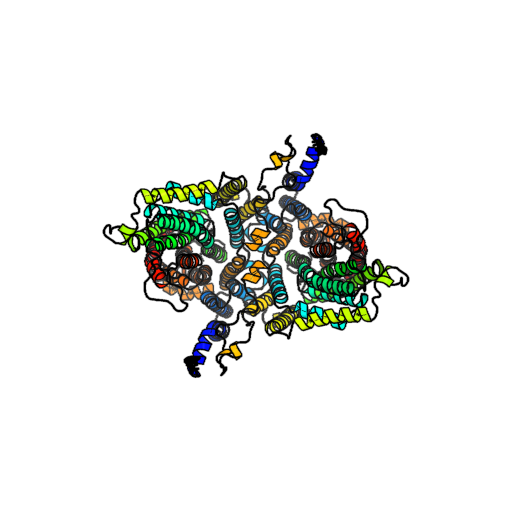 1.396 1.564 17.219 1 94.25 82 LEU A C 1
ATOM 660 O O . LEU A 1 82 ? 0.905 2.689 17.328 1 94.25 82 LEU A O 1
ATOM 664 N N . PRO A 1 83 ? 2.084 1.095 16.156 1 94 83 PRO A N 1
ATOM 665 C CA . PRO A 1 83 ? 2 1.969 14.992 1 94 83 PRO A CA 1
ATOM 666 C C . PRO A 1 83 ? 0.56 2.285 14.594 1 94 83 PRO A C 1
ATOM 668 O O . PRO A 1 83 ? -0.327 1.441 14.742 1 94 83 PRO A O 1
ATOM 671 N N . LEU A 1 84 ? 0.344 3.434 14.047 1 93.31 84 LEU A N 1
ATOM 672 C CA . LEU A 1 84 ? -0.983 3.955 13.742 1 93.31 84 LEU A CA 1
ATOM 673 C C . LEU A 1 84 ? -1.756 2.986 12.852 1 93.31 84 LEU A C 1
ATOM 675 O O . LEU A 1 84 ? -2.912 2.668 13.133 1 93.31 84 LEU A O 1
ATOM 679 N N . PRO A 1 85 ? -1.132 2.479 11.75 1 95.44 85 PRO A N 1
ATOM 680 C CA . PRO A 1 85 ? -1.895 1.582 10.883 1 95.44 85 PRO A CA 1
ATOM 681 C C . PRO A 1 85 ? -2.281 0.275 11.57 1 95.44 85 PRO A C 1
ATOM 683 O O . PRO A 1 85 ? -3.328 -0.301 11.266 1 95.44 85 PRO A O 1
ATOM 686 N N . ILE A 1 86 ? -1.501 -0.202 12.516 1 96.94 86 ILE A N 1
ATOM 687 C CA . ILE A 1 86 ? -1.773 -1.45 13.219 1 96.94 86 ILE A CA 1
ATOM 688 C C . ILE A 1 86 ? -2.975 -1.269 14.141 1 96.94 86 ILE A C 1
ATOM 690 O O . ILE A 1 86 ? -3.842 -2.141 14.219 1 96.94 86 ILE A O 1
ATOM 694 N N . THR A 1 87 ? -2.975 -0.125 14.844 1 96.81 87 THR A N 1
ATOM 695 C CA . THR A 1 87 ? -4.156 0.195 15.641 1 96.81 87 THR A CA 1
ATOM 696 C C . THR A 1 87 ? -5.398 0.258 14.758 1 96.81 87 THR A C 1
ATOM 698 O O . THR A 1 87 ? -6.48 -0.174 15.164 1 96.81 87 THR A O 1
ATOM 701 N N . GLY A 1 88 ? -5.234 0.757 13.555 1 96.5 88 GLY A N 1
ATOM 702 C CA . GLY A 1 88 ? -6.336 0.85 12.609 1 96.5 88 GLY A CA 1
ATOM 703 C C . GLY A 1 88 ? -6.859 -0.503 12.172 1 96.5 88 GLY A C 1
ATOM 704 O O . GLY A 1 88 ? -7.98 -0.606 11.672 1 96.5 88 GLY A O 1
ATOM 705 N N . MET A 1 89 ? -6.152 -1.58 12.438 1 97.62 89 MET A N 1
ATOM 706 C CA . MET A 1 89 ? -6.539 -2.922 12.008 1 97.62 89 MET A CA 1
ATOM 707 C C . MET A 1 89 ? -7.328 -3.633 13.102 1 97.62 89 MET A C 1
ATOM 709 O O . MET A 1 89 ? -7.891 -4.707 12.867 1 97.62 89 MET A O 1
ATOM 713 N N . ILE A 1 90 ? -7.449 -3.078 14.258 1 98.12 90 ILE A N 1
ATOM 714 C CA . ILE A 1 90 ? -8.047 -3.723 15.422 1 98.12 90 ILE A CA 1
ATOM 715 C C . ILE A 1 90 ? -9.5 -4.086 15.117 1 98.12 90 ILE A C 1
ATOM 717 O O . ILE A 1 90 ? -9.961 -5.176 15.469 1 98.12 90 ILE A O 1
ATOM 721 N N . PRO A 1 91 ? -10.25 -3.252 14.398 1 97.88 91 PRO A N 1
ATOM 722 C CA . PRO A 1 91 ? -11.641 -3.605 14.109 1 97.88 91 PRO A CA 1
ATOM 723 C C . PRO A 1 91 ? -11.766 -4.867 13.258 1 97.88 91 PRO A C 1
ATOM 725 O O . PRO A 1 91 ? -12.75 -5.605 13.383 1 97.88 91 PRO A O 1
ATOM 728 N N . VAL A 1 92 ? -10.82 -5.156 12.414 1 97.94 92 VAL A N 1
ATOM 729 C CA . VAL A 1 92 ? -10.859 -6.344 11.57 1 97.94 92 VAL A CA 1
ATOM 730 C C . VAL A 1 92 ? -10.883 -7.602 12.438 1 97.94 92 VAL A C 1
ATOM 732 O O . VAL A 1 92 ? -11.461 -8.617 12.047 1 97.94 92 VAL A O 1
ATOM 735 N N . VAL A 1 93 ? -10.336 -7.473 13.633 1 98 93 VAL A N 1
ATOM 736 C CA . VAL A 1 93 ? -10.242 -8.617 14.531 1 98 93 VAL A CA 1
ATOM 737 C C . VAL A 1 93 ? -11.406 -8.594 15.516 1 98 93 VAL A C 1
ATOM 739 O O . VAL A 1 93 ? -12.156 -9.57 15.625 1 98 93 VAL A O 1
ATOM 742 N N . LEU A 1 94 ? -11.664 -7.48 16.156 1 98 94 LEU A N 1
ATOM 743 C CA . LEU A 1 94 ? -12.523 -7.465 17.328 1 98 94 LEU A CA 1
ATOM 744 C C . LEU A 1 94 ? -13.977 -7.254 16.938 1 98 94 LEU A C 1
ATOM 746 O O . LEU A 1 94 ? -14.891 -7.691 17.641 1 98 94 LEU A O 1
ATOM 750 N N . TYR A 1 95 ? -14.328 -6.562 15.812 1 98 95 TYR A N 1
ATOM 751 C CA . TYR A 1 95 ? -15.711 -6.324 15.422 1 98 95 TYR A CA 1
ATOM 752 C C . TYR A 1 95 ? -16.453 -7.641 15.195 1 98 95 TYR A C 1
ATOM 754 O O . TYR A 1 95 ? -17.516 -7.875 15.766 1 98 95 TYR A O 1
ATOM 762 N N . PRO A 1 96 ? -15.844 -8.531 14.344 1 97.12 96 PRO A N 1
ATOM 763 C CA . PRO A 1 96 ? -16.547 -9.805 14.148 1 97.12 96 PRO A CA 1
ATOM 764 C C . PRO A 1 96 ? -16.578 -10.664 15.406 1 97.12 96 PRO A C 1
ATOM 766 O O . PRO A 1 96 ? -17.578 -11.328 15.688 1 97.12 96 PRO A O 1
ATOM 769 N N . LEU A 1 97 ? -15.562 -10.641 16.219 1 96.38 97 LEU A N 1
ATOM 770 C CA . LEU A 1 97 ? -15.461 -11.5 17.406 1 96.38 97 LEU A CA 1
ATOM 771 C C . LEU A 1 97 ? -16.391 -11.023 18.5 1 96.38 97 LEU A C 1
ATOM 773 O O . LEU A 1 97 ? -16.859 -11.82 19.328 1 96.38 97 LEU A O 1
ATOM 777 N N . MET A 1 98 ? -16.672 -9.742 18.5 1 96.19 98 MET A N 1
ATOM 778 C CA . MET A 1 98 ? -17.547 -9.203 19.547 1 96.19 98 MET A CA 1
ATOM 779 C C . MET A 1 98 ? -18.953 -8.969 19.016 1 96.19 98 MET A C 1
ATOM 781 O O . MET A 1 98 ? -19.781 -8.336 19.688 1 96.19 98 MET A O 1
ATOM 785 N N . GLY A 1 99 ? -19.203 -9.383 17.781 1 95.56 99 GLY A N 1
ATOM 786 C CA . GLY A 1 99 ? -20.547 -9.414 17.234 1 95.56 99 GLY A CA 1
ATOM 787 C C . GLY A 1 99 ? -21.031 -8.047 16.797 1 95.56 99 GLY A C 1
ATOM 788 O O . GLY A 1 99 ? -22.234 -7.754 16.891 1 95.56 99 GLY A O 1
ATOM 789 N N . ILE A 1 100 ? -20.219 -7.191 16.375 1 96.69 100 ILE A N 1
ATOM 790 C CA . ILE A 1 100 ? -20.594 -5.84 15.969 1 96.69 100 ILE A CA 1
ATOM 791 C C . ILE A 1 100 ? -20.859 -5.812 14.469 1 96.69 100 ILE A C 1
ATOM 793 O O . ILE A 1 100 ? -21.922 -5.359 14.031 1 96.69 100 ILE A O 1
ATOM 797 N N . MET A 1 101 ? -19.906 -6.277 13.711 1 96.94 101 MET A N 1
ATOM 798 C CA . MET A 1 101 ? -19.969 -6.352 12.25 1 96.94 101 MET A CA 1
ATOM 799 C C . MET A 1 101 ? -19.234 -7.582 11.734 1 96.94 101 MET A C 1
ATOM 801 O O . MET A 1 101 ? -18.281 -8.047 12.359 1 96.94 101 MET A O 1
ATOM 805 N N . SER A 1 102 ? -19.703 -8.117 10.578 1 96.44 102 SER A N 1
ATOM 806 C CA . SER A 1 102 ? -19 -9.25 9.984 1 96.44 102 SER A CA 1
ATOM 807 C C . SER A 1 102 ? -17.609 -8.852 9.492 1 96.44 102 SER A C 1
ATOM 809 O O . SER A 1 102 ? -17.328 -7.668 9.344 1 96.44 102 SER A O 1
ATOM 811 N N . THR A 1 103 ? -16.781 -9.828 9.281 1 95.75 103 THR A N 1
ATOM 812 C CA . THR A 1 103 ? -15.414 -9.57 8.82 1 95.75 103 THR A CA 1
ATOM 813 C C . THR A 1 103 ? -15.422 -8.852 7.477 1 95.75 103 THR A C 1
ATOM 815 O O . THR A 1 103 ? -14.711 -7.863 7.293 1 95.75 103 THR A O 1
ATOM 818 N N . ASN A 1 104 ? -16.203 -9.32 6.574 1 94.56 104 ASN A N 1
ATOM 819 C CA . ASN A 1 104 ? -16.234 -8.742 5.238 1 94.56 104 ASN A CA 1
ATOM 820 C C . ASN A 1 104 ? -16.734 -7.297 5.262 1 94.56 104 ASN A C 1
ATOM 822 O O . ASN A 1 104 ? -16.141 -6.418 4.637 1 94.56 104 ASN A O 1
ATOM 826 N N . GLU A 1 105 ? -17.797 -7.031 5.969 1 95.44 105 GLU A N 1
ATOM 827 C CA . GLU A 1 105 ? -18.328 -5.68 6.078 1 95.44 105 GLU A CA 1
ATOM 828 C C . GLU A 1 105 ? -17.297 -4.727 6.672 1 95.44 105 GLU A C 1
ATOM 830 O O . GLU A 1 105 ? -17.219 -3.559 6.277 1 95.44 105 GLU A O 1
ATOM 835 N N . THR A 1 106 ? -16.578 -5.23 7.656 1 97.19 106 THR A N 1
ATOM 836 C CA . THR A 1 106 ? -15.531 -4.422 8.281 1 97.19 106 THR A CA 1
ATOM 837 C C . THR A 1 106 ? -14.422 -4.109 7.285 1 97.19 106 THR A C 1
ATOM 839 O O . THR A 1 106 ? -13.961 -2.969 7.195 1 97.19 106 THR A O 1
ATOM 842 N N . CYS A 1 107 ? -14.047 -5.098 6.484 1 96.62 107 CYS A N 1
ATOM 843 C CA . CYS A 1 107 ? -12.961 -4.926 5.527 1 96.62 107 CYS A CA 1
ATOM 844 C C . CYS A 1 107 ? -13.352 -3.941 4.434 1 96.62 107 CYS A C 1
ATOM 846 O O . CYS A 1 107 ? -12.5 -3.199 3.928 1 96.62 107 CYS A O 1
ATOM 848 N N . LEU A 1 108 ? -14.602 -3.863 4.082 1 94.94 108 LEU A N 1
ATOM 849 C CA . LEU A 1 108 ? -15.086 -2.977 3.031 1 94.94 108 LEU A CA 1
ATOM 850 C C . LEU A 1 108 ? -14.922 -1.515 3.432 1 94.94 108 LEU A C 1
ATOM 852 O O . LEU A 1 108 ? -14.945 -0.626 2.576 1 94.94 108 LEU A O 1
ATOM 856 N N . CYS A 1 109 ? -14.68 -1.271 4.691 1 94.81 109 CYS A N 1
ATOM 857 C CA . CYS A 1 109 ? -14.5 0.095 5.176 1 94.81 109 CYS A CA 1
ATOM 858 C C . CYS A 1 109 ? -13.117 0.624 4.828 1 94.81 109 CYS A C 1
ATOM 860 O O . CYS A 1 109 ? -12.875 1.831 4.887 1 94.81 109 CYS A O 1
ATOM 862 N N . TYR A 1 110 ? -12.242 -0.218 4.395 1 96.38 110 TYR A N 1
ATOM 863 C CA . TYR A 1 110 ? -10.836 0.168 4.293 1 96.38 110 TYR A CA 1
ATOM 864 C C . TYR A 1 110 ? -10.5 0.642 2.883 1 96.38 110 TYR A C 1
ATOM 866 O O . TYR A 1 110 ? -9.406 1.153 2.635 1 96.38 110 TYR A O 1
ATOM 874 N N . MET A 1 111 ? -11.422 0.453 1.917 1 95.62 111 MET A N 1
ATOM 875 C CA . MET A 1 111 ? -11.211 0.997 0.578 1 95.62 111 MET A CA 1
ATOM 876 C C . MET A 1 111 ? -12.516 1.548 0.007 1 95.62 111 MET A C 1
ATOM 878 O O . MET A 1 111 ? -13.273 0.82 -0.638 1 95.62 111 MET A O 1
ATOM 882 N N . ASN A 1 112 ? -12.781 2.75 0.167 1 94.31 112 ASN A N 1
ATOM 883 C CA . ASN A 1 112 ? -13.898 3.473 -0.44 1 94.31 112 ASN A CA 1
ATOM 884 C C . ASN A 1 112 ? -13.406 4.562 -1.388 1 94.31 112 ASN A C 1
ATOM 886 O O . ASN A 1 112 ? -12.219 4.629 -1.706 1 94.31 112 ASN A O 1
ATOM 890 N N . ASP A 1 113 ? -14.266 5.348 -1.927 1 93.88 113 ASP A N 1
ATOM 891 C CA . ASP A 1 113 ? -13.914 6.395 -2.881 1 93.88 113 ASP A CA 1
ATOM 892 C C . ASP A 1 113 ? -12.922 7.379 -2.271 1 93.88 113 ASP A C 1
ATOM 894 O O . ASP A 1 113 ? -11.984 7.82 -2.939 1 93.88 113 ASP A O 1
ATOM 898 N N . THR A 1 114 ? -13.078 7.691 -1.002 1 91.81 114 THR A N 1
ATOM 899 C CA . THR A 1 114 ? -12.211 8.656 -0.327 1 91.81 114 THR A CA 1
ATOM 900 C C . THR A 1 114 ? -10.789 8.109 -0.204 1 91.81 114 THR A C 1
ATOM 902 O O . THR A 1 114 ? -9.82 8.82 -0.465 1 91.81 114 THR A O 1
ATOM 905 N N . THR A 1 115 ? -10.727 6.859 0.184 1 93.94 115 THR A N 1
ATOM 906 C CA . THR A 1 115 ? -9.414 6.234 0.301 1 93.94 115 THR A CA 1
ATOM 907 C C . THR A 1 115 ? -8.734 6.145 -1.062 1 93.94 115 THR A C 1
ATOM 909 O O . THR A 1 115 ? -7.535 6.422 -1.187 1 93.94 115 THR A O 1
ATOM 912 N N . MET A 1 116 ? -9.492 5.789 -2.064 1 95.19 116 MET A N 1
ATOM 913 C CA . MET A 1 116 ? -8.953 5.695 -3.416 1 95.19 116 MET A CA 1
ATOM 914 C C . MET A 1 116 ? -8.508 7.066 -3.918 1 95.19 116 MET A C 1
ATOM 916 O O . MET A 1 116 ? -7.473 7.18 -4.582 1 95.19 116 MET A O 1
ATOM 920 N N . MET A 1 117 ? -9.273 8.047 -3.635 1 92.38 117 MET A N 1
ATOM 921 C CA . MET A 1 117 ? -8.914 9.414 -4.004 1 92.38 117 MET A CA 1
ATOM 922 C C . MET A 1 117 ? -7.613 9.836 -3.324 1 92.38 117 MET A C 1
ATOM 924 O O . MET A 1 117 ? -6.762 10.469 -3.945 1 92.38 117 MET A O 1
ATOM 928 N N . PHE A 1 118 ? -7.52 9.469 -2.09 1 90 118 PHE A N 1
ATOM 929 C CA . PHE A 1 118 ? -6.305 9.789 -1.354 1 90 118 PHE A CA 1
ATOM 930 C C . PHE A 1 118 ? -5.094 9.102 -1.978 1 90 118 PHE A C 1
ATOM 932 O O . PHE A 1 118 ? -4.035 9.711 -2.135 1 90 118 PHE A O 1
ATOM 939 N N . LEU A 1 119 ? -5.25 7.867 -2.332 1 93.44 119 LEU A N 1
ATOM 940 C CA . LEU A 1 119 ? -4.164 7.129 -2.963 1 93.44 119 LEU A CA 1
ATOM 941 C C . LEU A 1 119 ? -3.766 7.77 -4.289 1 93.44 119 LEU A C 1
ATOM 943 O O . LEU A 1 119 ? -2.578 7.961 -4.559 1 93.44 119 LEU A O 1
ATOM 947 N N . GLY A 1 120 ? -4.742 8.07 -5.09 1 93.44 120 GLY A N 1
ATOM 948 C CA . GLY A 1 120 ? -4.461 8.75 -6.344 1 93.44 120 GLY A CA 1
ATOM 949 C C . GLY A 1 120 ? -3.762 10.086 -6.16 1 93.44 120 GLY A C 1
ATOM 950 O O . GLY A 1 120 ? -2.852 10.422 -6.918 1 93.44 120 GLY A O 1
ATOM 951 N N . SER A 1 121 ? -4.164 10.805 -5.152 1 90.94 121 SER A N 1
ATOM 952 C CA . SER A 1 121 ? -3.561 12.102 -4.895 1 90.94 121 SER A CA 1
ATOM 953 C C . SER A 1 121 ? -2.115 11.961 -4.426 1 90.94 121 SER A C 1
ATOM 955 O O . SER A 1 121 ? -1.272 12.812 -4.727 1 90.94 121 SER A O 1
ATOM 957 N N . LEU A 1 122 ? -1.877 10.938 -3.68 1 90.81 122 LEU A N 1
ATOM 958 C CA . LEU A 1 122 ? -0.506 10.68 -3.254 1 90.81 122 LEU A CA 1
ATOM 959 C C . LEU A 1 122 ? 0.382 10.359 -4.449 1 90.81 122 LEU A C 1
ATOM 961 O O . LEU A 1 122 ? 1.552 10.742 -4.484 1 90.81 122 LEU A O 1
ATOM 965 N N . VAL A 1 123 ? -0.187 9.625 -5.371 1 94.38 123 VAL A N 1
ATOM 966 C CA . VAL A 1 123 ? 0.567 9.32 -6.582 1 94.38 123 VAL A CA 1
ATOM 967 C C . VAL A 1 123 ? 0.911 10.617 -7.312 1 94.38 123 VAL A C 1
ATOM 969 O O . VAL A 1 123 ? 2.051 10.812 -7.746 1 94.38 123 VAL A O 1
ATOM 972 N N . ILE A 1 124 ? -0.054 11.477 -7.426 1 93.25 124 ILE A N 1
ATOM 973 C CA . ILE A 1 124 ? 0.137 12.758 -8.094 1 93.25 124 ILE A CA 1
ATOM 974 C C . ILE A 1 124 ? 1.227 13.555 -7.383 1 93.25 124 ILE A C 1
ATOM 976 O O . ILE A 1 124 ? 2.098 14.141 -8.023 1 93.25 124 ILE A O 1
ATOM 980 N N . ALA A 1 125 ? 1.195 13.516 -6.074 1 89.88 125 ALA A N 1
ATOM 981 C CA . ALA A 1 125 ? 2.201 14.219 -5.277 1 89.88 125 ALA A CA 1
ATOM 982 C C . ALA A 1 125 ? 3.598 13.656 -5.547 1 89.88 125 ALA A C 1
ATOM 984 O O . ALA A 1 125 ? 4.555 14.414 -5.711 1 89.88 125 ALA A O 1
ATOM 985 N N . VAL A 1 126 ? 3.715 12.359 -5.633 1 90.94 126 VAL A N 1
ATOM 986 C CA . VAL A 1 126 ? 4.996 11.703 -5.875 1 90.94 126 VAL A CA 1
ATOM 987 C C . VAL A 1 126 ? 5.512 12.078 -7.266 1 90.94 126 VAL A C 1
ATOM 989 O O . VAL A 1 126 ? 6.707 12.305 -7.453 1 90.94 126 VAL A O 1
ATOM 992 N N . VAL A 1 127 ? 4.617 12.133 -8.242 1 94.06 127 VAL A N 1
ATOM 993 C CA . VAL A 1 127 ? 5 12.453 -9.609 1 94.06 127 VAL A CA 1
ATOM 994 C C . VAL A 1 127 ? 5.5 13.898 -9.68 1 94.06 127 VAL A C 1
ATOM 996 O O . VAL A 1 127 ? 6.496 14.188 -10.352 1 94.06 127 VAL A O 1
ATOM 999 N N . ILE A 1 128 ? 4.844 14.766 -9 1 90.19 128 ILE A N 1
ATOM 1000 C CA . ILE A 1 128 ? 5.234 16.172 -8.977 1 90.19 128 ILE A CA 1
ATOM 1001 C C . ILE A 1 128 ? 6.613 16.312 -8.328 1 90.19 128 ILE A C 1
ATOM 1003 O O . ILE A 1 128 ? 7.477 17.016 -8.852 1 90.19 128 ILE A O 1
ATOM 1007 N N . GLU A 1 129 ? 6.828 15.633 -7.281 1 86.56 129 GLU A N 1
ATOM 1008 C CA . GLU A 1 129 ? 8.109 15.672 -6.582 1 86.56 129 GLU A CA 1
ATOM 1009 C C . GLU A 1 129 ? 9.234 15.133 -7.465 1 86.56 129 GLU A C 1
ATOM 1011 O O . GLU A 1 129 ? 10.32 15.711 -7.523 1 86.56 129 GLU A O 1
ATOM 1016 N N . ASN A 1 130 ? 8.938 14.062 -8.125 1 88.31 130 ASN A N 1
ATOM 1017 C CA . ASN A 1 130 ? 9.953 13.406 -8.945 1 88.31 130 ASN A CA 1
ATOM 1018 C C . ASN A 1 130 ? 10.289 14.227 -10.188 1 88.31 130 ASN A C 1
ATOM 1020 O O . ASN A 1 130 ? 11.398 14.141 -10.711 1 88.31 130 ASN A O 1
ATOM 1024 N N . SER A 1 131 ? 9.398 14.969 -10.719 1 89.44 131 SER A N 1
ATOM 1025 C CA . SER A 1 131 ? 9.609 15.75 -11.93 1 89.44 131 SER A CA 1
ATOM 1026 C C . SER A 1 131 ? 10.422 17 -11.648 1 89.44 131 SER A C 1
ATOM 1028 O O . SER A 1 131 ? 11.031 17.578 -12.555 1 89.44 131 SER A O 1
ATOM 1030 N N . GLY A 1 132 ? 10.352 17.5 -10.414 1 86.19 132 GLY A N 1
ATOM 1031 C CA . GLY A 1 132 ? 11.039 18.734 -10.062 1 86.19 132 GLY A CA 1
ATOM 1032 C C . GLY A 1 132 ? 10.219 19.969 -10.336 1 86.19 132 GLY A C 1
ATOM 1033 O O . GLY A 1 132 ? 10.688 21.094 -10.133 1 86.19 132 GLY A O 1
ATOM 1034 N N . LEU A 1 133 ? 9.016 19.844 -10.734 1 85.75 133 LEU A N 1
ATOM 1035 C CA . LEU A 1 133 ? 8.125 20.953 -11.031 1 85.75 133 LEU A CA 1
ATOM 1036 C C . LEU A 1 133 ? 7.922 21.828 -9.797 1 85.75 133 LEU A C 1
ATOM 1038 O O . LEU A 1 133 ? 7.859 23.062 -9.914 1 85.75 133 LEU A O 1
ATOM 1042 N N . HIS A 1 134 ? 7.809 21.281 -8.664 1 81.38 134 HIS A N 1
ATOM 1043 C CA . HIS A 1 134 ? 7.586 22.016 -7.418 1 81.38 134 HIS A CA 1
ATOM 1044 C C . HIS A 1 134 ? 8.734 22.969 -7.129 1 81.38 134 HIS A C 1
ATOM 1046 O O . HIS A 1 134 ? 8.516 24.094 -6.656 1 81.38 134 HIS A O 1
ATOM 1052 N N . MET A 1 135 ? 9.938 22.547 -7.449 1 83.88 135 MET A N 1
ATOM 1053 C CA . MET A 1 135 ? 11.117 23.375 -7.223 1 83.88 135 MET A CA 1
ATOM 1054 C C . MET A 1 135 ? 11.109 24.594 -8.156 1 83.88 135 MET A C 1
ATOM 1056 O O . MET A 1 135 ? 11.422 25.703 -7.734 1 83.88 135 MET A O 1
ATOM 1060 N N . ARG A 1 136 ? 10.797 24.328 -9.344 1 87.5 136 ARG A N 1
ATOM 1061 C CA . ARG A 1 136 ? 10.742 25.406 -10.32 1 87.5 136 ARG A CA 1
ATOM 1062 C C . ARG A 1 136 ? 9.695 26.438 -9.922 1 87.5 136 ARG A C 1
ATOM 1064 O O . ARG A 1 136 ? 9.953 27.641 -9.977 1 87.5 136 ARG A O 1
ATOM 1071 N N . MET A 1 137 ? 8.562 26.016 -9.516 1 83.25 137 MET A N 1
ATOM 1072 C CA . MET A 1 137 ? 7.492 26.906 -9.102 1 83.25 137 MET A CA 1
ATOM 1073 C C . MET A 1 137 ? 7.895 27.688 -7.855 1 83.25 137 MET A C 1
ATOM 1075 O O . MET A 1 137 ? 7.617 28.891 -7.75 1 83.25 137 MET A O 1
ATOM 1079 N N . ALA A 1 138 ? 8.492 27.031 -6.938 1 81.88 138 ALA A N 1
ATOM 1080 C CA . ALA A 1 138 ? 8.93 27.656 -5.691 1 81.88 138 ALA A CA 1
ATOM 1081 C C . ALA A 1 138 ? 9.938 28.766 -5.961 1 81.88 138 ALA A C 1
ATOM 1083 O O . ALA A 1 138 ? 9.773 29.891 -5.461 1 81.88 138 ALA A O 1
ATOM 1084 N N . LEU A 1 139 ? 10.914 28.5 -6.777 1 84.88 139 LEU A N 1
ATOM 1085 C CA . LEU A 1 139 ? 11.969 29.453 -7.062 1 84.88 139 LEU A CA 1
ATOM 1086 C C . LEU A 1 139 ? 11.43 30.625 -7.875 1 84.88 139 LEU A C 1
ATOM 1088 O O . LEU A 1 139 ? 11.867 31.766 -7.699 1 84.88 139 LEU A O 1
ATOM 1092 N N . LEU A 1 140 ? 10.5 30.344 -8.719 1 85.75 140 LEU A N 1
ATOM 1093 C CA . LEU A 1 140 ? 9.875 31.406 -9.508 1 85.75 140 LEU A CA 1
ATOM 1094 C C . LEU A 1 140 ? 9.133 32.375 -8.602 1 85.75 140 LEU A C 1
ATOM 1096 O O . LEU A 1 140 ? 9.211 33.594 -8.789 1 85.75 140 LEU A O 1
ATOM 1100 N N . ILE A 1 141 ? 8.445 31.875 -7.629 1 81.75 141 ILE A N 1
ATOM 1101 C CA . ILE A 1 141 ? 7.66 32.719 -6.727 1 81.75 141 ILE A CA 1
ATOM 1102 C C . ILE A 1 141 ? 8.594 33.531 -5.852 1 81.75 141 ILE A C 1
ATOM 1104 O O . ILE A 1 141 ? 8.352 34.719 -5.641 1 81.75 141 ILE A O 1
ATOM 1108 N N . ILE A 1 142 ? 9.633 32.938 -5.395 1 82.19 142 ILE A N 1
ATOM 1109 C CA . ILE A 1 142 ? 10.586 33.656 -4.543 1 82.19 142 ILE A CA 1
ATOM 1110 C C . ILE A 1 142 ? 11.258 34.781 -5.328 1 82.19 142 ILE A C 1
ATOM 1112 O O . ILE A 1 142 ? 11.477 35.875 -4.797 1 82.19 142 ILE A O 1
ATOM 1116 N N . ARG A 1 143 ? 11.539 34.5 -6.566 1 83.5 143 ARG A N 1
ATOM 1117 C CA . ARG A 1 143 ? 12.188 35.5 -7.43 1 83.5 143 ARG A CA 1
ATOM 1118 C C . ARG A 1 143 ? 11.312 36.719 -7.625 1 83.5 143 ARG A C 1
ATOM 1120 O O . ARG A 1 143 ? 11.82 37.844 -7.746 1 83.5 143 ARG A O 1
ATOM 1127 N N . ILE A 1 144 ? 10.094 36.594 -7.566 1 85 144 ILE A N 1
ATOM 1128 C CA . ILE A 1 144 ? 9.156 37.656 -7.844 1 85 144 ILE A CA 1
ATOM 1129 C C . ILE A 1 144 ? 8.953 38.5 -6.59 1 85 144 ILE A C 1
ATOM 1131 O O . ILE A 1 144 ? 8.797 39.75 -6.672 1 85 144 ILE A O 1
ATOM 1135 N N . ILE A 1 145 ? 8.938 37.969 -5.434 1 83.75 145 ILE A N 1
ATOM 1136 C CA . ILE A 1 145 ? 8.594 38.656 -4.191 1 83.75 145 ILE A CA 1
ATOM 1137 C C . ILE A 1 145 ? 9.781 39.5 -3.709 1 83.75 145 ILE A C 1
ATOM 1139 O O . ILE A 1 145 ? 9.594 40.531 -3.08 1 83.75 145 ILE A O 1
ATOM 1143 N N . GLY A 1 146 ? 10.992 39.188 -3.971 1 77.44 146 GLY A N 1
ATOM 1144 C CA . GLY A 1 146 ? 12.172 39.906 -3.521 1 77.44 146 GLY A CA 1
ATOM 1145 C C . GLY A 1 146 ? 12.953 39.156 -2.461 1 77.44 146 GLY A C 1
ATOM 1146 O O . GLY A 1 146 ? 12.508 38.125 -1.97 1 77.44 146 GLY A O 1
ATOM 1147 N N . CYS A 1 147 ? 14.133 39.812 -2.211 1 77.5 147 CYS A N 1
ATOM 1148 C CA . CYS A 1 147 ? 15.039 38.969 -1.446 1 77.5 147 CYS A CA 1
ATOM 1149 C C . CYS A 1 147 ? 15.547 39.688 -0.208 1 77.5 147 CYS A C 1
ATOM 1151 O O . CYS A 1 147 ? 16.672 39.438 0.245 1 77.5 147 CYS A O 1
ATOM 1153 N N . SER A 1 148 ? 14.781 40.656 0.292 1 84 148 SER A N 1
ATOM 1154 C CA . SER A 1 148 ? 15.055 41.062 1.672 1 84 148 SER A CA 1
ATOM 1155 C C . SER A 1 148 ? 14.602 39.969 2.65 1 84 148 SER A C 1
ATOM 1157 O O . SER A 1 148 ? 13.82 39.094 2.291 1 84 148 SER A O 1
ATOM 1159 N N . HIS A 1 149 ? 15.188 40.031 3.865 1 86.06 149 HIS A N 1
ATOM 1160 C CA . HIS A 1 149 ? 14.828 38.969 4.824 1 86.06 149 HIS A CA 1
ATOM 1161 C C . HIS A 1 149 ? 13.312 38.906 5.004 1 86.06 149 HIS A C 1
ATOM 1163 O O . HIS A 1 149 ? 12.742 37.812 5.02 1 86.06 149 HIS A O 1
ATOM 1169 N N . ARG A 1 150 ? 12.68 40 5.129 1 89.31 150 ARG A N 1
ATOM 1170 C CA . ARG A 1 150 ? 11.234 40 5.336 1 89.31 150 ARG A CA 1
ATOM 1171 C C . ARG A 1 150 ? 10.5 39.531 4.09 1 89.31 150 ARG A C 1
ATOM 1173 O O . ARG A 1 150 ? 9.578 38.719 4.18 1 89.31 150 ARG A O 1
ATOM 1180 N N . ARG A 1 151 ? 10.859 40 2.965 1 89.75 151 ARG A N 1
ATOM 1181 C CA . ARG A 1 151 ? 10.211 39.594 1.719 1 89.75 151 ARG A CA 1
ATOM 1182 C C . ARG A 1 151 ? 10.508 38.125 1.397 1 89.75 151 ARG A C 1
ATOM 1184 O O . ARG A 1 151 ? 9.641 37.406 0.901 1 89.75 151 ARG A O 1
ATOM 1191 N N . LEU A 1 152 ? 11.703 37.812 1.7 1 88.25 152 LEU A N 1
ATOM 1192 C CA . LEU A 1 152 ? 12.102 36.438 1.421 1 88.25 152 LEU A CA 1
ATOM 1193 C C . LEU A 1 152 ? 11.32 35.469 2.291 1 88.25 152 LEU A C 1
ATOM 1195 O O . LEU A 1 152 ? 10.859 34.438 1.806 1 88.25 152 LEU A O 1
ATOM 1199 N N . THR A 1 153 ? 11.227 35.781 3.562 1 92.69 153 THR A N 1
ATOM 1200 C CA . THR A 1 153 ? 10.492 34.875 4.449 1 92.69 153 THR A CA 1
ATOM 1201 C C . THR A 1 153 ? 9.016 34.844 4.062 1 92.69 153 THR A C 1
ATOM 1203 O O . THR A 1 153 ? 8.367 33.812 4.195 1 92.69 153 THR A O 1
ATOM 1206 N N . LEU A 1 154 ? 8.492 35.938 3.604 1 93.38 154 LEU A N 1
ATOM 1207 C CA . LEU A 1 154 ? 7.117 35.969 3.131 1 93.38 154 LEU A CA 1
ATOM 1208 C C . LEU A 1 154 ? 6.938 35.094 1.903 1 93.38 154 LEU A C 1
ATOM 1210 O O . LEU A 1 154 ? 5.984 34.312 1.829 1 93.38 154 LEU A O 1
ATOM 1214 N N . GLY A 1 155 ? 7.816 35.25 0.981 1 90.5 155 GLY A N 1
ATOM 1215 C CA . GLY A 1 155 ? 7.777 34.438 -0.204 1 90.5 155 GLY A CA 1
ATOM 1216 C C . GLY A 1 155 ? 7.898 32.938 0.109 1 90.5 155 GLY A C 1
ATOM 1217 O O . GLY A 1 155 ? 7.137 32.125 -0.414 1 90.5 155 GLY A O 1
ATOM 1218 N N . LEU A 1 156 ? 8.836 32.656 0.964 1 92.12 156 LEU A N 1
ATOM 1219 C CA . LEU A 1 156 ? 9.055 31.266 1.353 1 92.12 156 LEU A CA 1
ATOM 1220 C C . LEU A 1 156 ? 7.828 30.703 2.076 1 92.12 156 LEU A C 1
ATOM 1222 O O . LEU A 1 156 ? 7.48 29.547 1.903 1 92.12 156 LEU A O 1
ATOM 1226 N N . PHE A 1 157 ? 7.234 31.547 2.85 1 95.38 157 PHE A N 1
ATOM 1227 C CA . PHE A 1 157 ? 6.043 31.141 3.584 1 95.38 157 PHE A CA 1
ATOM 1228 C C . PHE A 1 157 ? 4.922 30.75 2.625 1 95.38 157 PHE A C 1
ATOM 1230 O O . PHE A 1 157 ? 4.371 29.656 2.709 1 95.38 157 PHE A O 1
ATOM 1237 N N . PHE A 1 158 ? 4.625 31.531 1.691 1 93 158 PHE A N 1
ATOM 1238 C CA . PHE A 1 158 ? 3.48 31.312 0.811 1 93 158 PHE A CA 1
ATOM 1239 C C . PHE A 1 158 ? 3.783 30.234 -0.211 1 93 158 PHE A C 1
ATOM 1241 O O . PHE A 1 158 ? 2.889 29.469 -0.606 1 93 158 PHE A O 1
ATOM 1248 N N . VAL A 1 159 ? 4.977 30.156 -0.578 1 91.81 159 VAL A N 1
ATOM 1249 C CA . VAL A 1 159 ? 5.348 29.078 -1.502 1 91.81 159 VAL A CA 1
ATOM 1250 C C . VAL A 1 159 ? 5.207 27.734 -0.809 1 91.81 159 VAL A C 1
ATOM 1252 O O . VAL A 1 159 ? 4.66 26.781 -1.382 1 91.81 159 VAL A O 1
ATOM 1255 N N . THR A 1 160 ? 5.754 27.656 0.371 1 94.44 160 THR A N 1
ATOM 1256 C CA . THR A 1 160 ? 5.629 26.422 1.132 1 94.44 160 THR A CA 1
ATOM 1257 C C . THR A 1 160 ? 4.16 26.062 1.356 1 94.44 160 THR A C 1
ATOM 1259 O O . THR A 1 160 ? 3.768 24.906 1.244 1 94.44 160 THR A O 1
ATOM 1262 N N . MET A 1 161 ? 3.404 27.062 1.683 1 95.62 161 MET A N 1
ATOM 1263 C CA . MET A 1 161 ? 1.971 26.875 1.885 1 95.62 161 MET A CA 1
ATOM 1264 C C . MET A 1 161 ? 1.305 26.359 0.614 1 95.62 161 MET A C 1
ATOM 1266 O O . MET A 1 161 ? 0.496 25.422 0.667 1 95.62 161 MET A O 1
ATOM 1270 N N . PHE A 1 162 ? 1.645 26.891 -0.451 1 92.12 162 PHE A N 1
ATOM 1271 C CA . PHE A 1 162 ? 1.063 26.5 -1.729 1 92.12 162 PHE A CA 1
ATOM 1272 C C . PHE A 1 162 ? 1.452 25.078 -2.084 1 92.12 162 PHE A C 1
ATOM 1274 O O . PHE A 1 162 ? 0.603 24.266 -2.488 1 92.12 162 PHE A O 1
ATOM 1281 N N . ILE A 1 163 ? 2.684 24.766 -1.958 1 90.38 163 ILE A N 1
ATOM 1282 C CA . ILE A 1 163 ? 3.17 23.422 -2.277 1 90.38 163 ILE A CA 1
ATOM 1283 C C . ILE A 1 163 ? 2.492 22.391 -1.371 1 90.38 163 ILE A C 1
ATOM 1285 O O . ILE A 1 163 ? 2.084 21.328 -1.83 1 90.38 163 ILE A O 1
ATOM 1289 N N . SER A 1 164 ? 2.293 22.734 -0.159 1 94.56 164 SER A N 1
ATOM 1290 C CA . SER A 1 164 ? 1.73 21.812 0.832 1 94.56 164 SER A CA 1
ATOM 1291 C C . SER A 1 164 ? 0.253 21.547 0.562 1 94.56 164 SER A C 1
ATOM 1293 O O . SER A 1 164 ? -0.314 20.578 1.081 1 94.56 164 SER A O 1
ATOM 1295 N N . MET A 1 165 ? -0.395 22.359 -0.248 1 93.31 165 MET A N 1
ATOM 1296 C CA . MET A 1 165 ? -1.782 22.125 -0.641 1 93.31 165 MET A CA 1
ATOM 1297 C C . MET A 1 165 ? -1.902 20.891 -1.51 1 93.31 165 MET A C 1
ATOM 1299 O O . MET A 1 165 ? -2.969 20.266 -1.58 1 93.31 165 MET A O 1
ATOM 1303 N N . TRP A 1 166 ? -0.737 20.516 -2.092 1 87.31 166 TRP A N 1
ATOM 1304 C CA . TRP A 1 166 ? -0.833 19.5 -3.135 1 87.31 166 TRP A CA 1
ATOM 1305 C C . TRP A 1 166 ? 0.044 18.297 -2.805 1 87.31 166 TRP A C 1
ATOM 1307 O O . TRP A 1 166 ? -0.174 17.203 -3.326 1 87.31 166 TRP A O 1
ATOM 1317 N N . ILE A 1 167 ? 1.042 18.594 -2.064 1 86.94 167 ILE A N 1
ATOM 1318 C CA . ILE A 1 167 ? 1.931 17.516 -1.649 1 86.94 167 ILE A CA 1
ATOM 1319 C C . ILE A 1 167 ? 1.891 17.375 -0.13 1 86.94 167 ILE A C 1
ATOM 1321 O O . ILE A 1 167 ? 1.263 18.172 0.561 1 86.94 167 ILE A O 1
ATOM 1325 N N . SER A 1 168 ? 2.441 16.359 0.41 1 87.19 168 SER A N 1
ATOM 1326 C CA . SER A 1 168 ? 2.42 16.172 1.857 1 87.19 168 SER A CA 1
ATOM 1327 C C . SER A 1 168 ? 3.164 17.297 2.568 1 87.19 168 SER A C 1
ATOM 1329 O O . SER A 1 168 ? 4.125 17.844 2.029 1 87.19 168 SER A O 1
ATOM 1331 N N . ASN A 1 169 ? 2.666 17.562 3.748 1 93.19 169 ASN A N 1
ATOM 1332 C CA . ASN A 1 169 ? 3.291 18.609 4.551 1 93.19 169 ASN A CA 1
ATOM 1333 C C . ASN A 1 169 ? 4.766 18.312 4.809 1 93.19 169 ASN A C 1
ATOM 1335 O O . ASN A 1 169 ? 5.602 19.219 4.75 1 93.19 169 ASN A O 1
ATOM 1339 N N . THR A 1 170 ? 5.062 17.125 5 1 90.69 170 THR A N 1
ATOM 1340 C CA . THR A 1 170 ? 6.422 16.688 5.281 1 90.69 170 THR A CA 1
ATOM 1341 C C . THR A 1 170 ? 7.324 16.906 4.07 1 90.69 170 THR A C 1
ATOM 1343 O O . THR A 1 170 ? 8.43 17.438 4.203 1 90.69 170 THR A O 1
ATOM 1346 N N . ALA A 1 171 ? 6.824 16.547 2.99 1 87.25 171 ALA A N 1
ATOM 1347 C CA . ALA A 1 171 ? 7.598 16.688 1.759 1 87.25 171 ALA A CA 1
ATOM 1348 C C . ALA A 1 171 ? 7.82 18.156 1.425 1 87.25 171 ALA A C 1
ATOM 1350 O O . ALA A 1 171 ? 8.914 18.547 1 1 87.25 171 ALA A O 1
ATOM 1351 N N . ALA A 1 172 ? 6.805 18.938 1.573 1 91.81 172 ALA A N 1
ATOM 1352 C CA . ALA A 1 172 ? 6.918 20.375 1.303 1 91.81 172 ALA A CA 1
ATOM 1353 C C . ALA A 1 172 ? 7.984 21.016 2.189 1 91.81 172 ALA A C 1
ATOM 1355 O O . ALA A 1 172 ? 8.812 21.797 1.709 1 91.81 172 ALA A O 1
ATOM 1356 N N . THR A 1 173 ? 8.008 20.656 3.447 1 94.44 173 THR A N 1
ATOM 1357 C CA . THR A 1 173 ? 8.977 21.188 4.395 1 94.44 173 THR A CA 1
ATOM 1358 C C . THR A 1 173 ? 10.383 20.719 4.051 1 94.44 173 THR A C 1
ATOM 1360 O O . THR A 1 173 ? 11.32 21.516 4.004 1 94.44 173 THR A O 1
ATOM 1363 N N . ALA A 1 174 ? 10.516 19.469 3.791 1 89.88 174 ALA A N 1
ATOM 1364 C CA . ALA A 1 174 ? 11.82 18.875 3.488 1 89.88 174 ALA A CA 1
ATOM 1365 C C . ALA A 1 174 ? 12.422 19.484 2.227 1 89.88 174 ALA A C 1
ATOM 1367 O O . ALA A 1 174 ? 13.641 19.641 2.123 1 89.88 174 ALA A O 1
ATOM 1368 N N . MET A 1 175 ? 11.609 19.922 1.367 1 86 175 MET A N 1
ATOM 1369 C CA . MET A 1 175 ? 12.078 20.469 0.099 1 86 175 MET A CA 1
ATOM 1370 C C . MET A 1 175 ? 12.5 21.922 0.264 1 86 175 MET A C 1
ATOM 1372 O O . MET A 1 175 ? 13.406 22.391 -0.425 1 86 175 MET A O 1
ATOM 1376 N N . MET A 1 176 ? 11.883 22.594 1.099 1 90.12 176 MET A N 1
ATOM 1377 C CA . MET A 1 176 ? 12.125 24.031 1.233 1 90.12 176 MET A CA 1
ATOM 1378 C C . MET A 1 176 ? 13.32 24.297 2.141 1 90.12 176 MET A C 1
ATOM 1380 O O . MET A 1 176 ? 14.008 25.297 1.983 1 90.12 176 MET A O 1
ATOM 1384 N N . ILE A 1 177 ? 13.664 23.406 3.002 1 91.69 177 ILE A N 1
ATOM 1385 C CA . ILE A 1 177 ? 14.688 23.609 4.02 1 91.69 177 ILE A CA 1
ATOM 1386 C C . ILE A 1 177 ? 16.062 23.766 3.35 1 91.69 177 ILE A C 1
ATOM 1388 O O . ILE A 1 177 ? 16.812 24.672 3.672 1 91.69 177 ILE A O 1
ATOM 1392 N N . PRO A 1 178 ? 16.375 22.906 2.387 1 86.5 178 PRO A N 1
ATOM 1393 C CA . PRO A 1 178 ? 17.672 23.078 1.734 1 86.5 178 PRO A CA 1
ATOM 1394 C C . PRO A 1 178 ? 17.797 24.438 1.031 1 86.5 178 PRO A C 1
ATOM 1396 O O . PRO A 1 178 ? 18.906 25 0.97 1 86.5 178 PRO A O 1
ATOM 1399 N N . ILE A 1 179 ? 16.797 24.922 0.487 1 83.94 179 ILE A N 1
ATOM 1400 C CA . ILE A 1 179 ? 16.812 26.234 -0.158 1 83.94 179 ILE A CA 1
ATOM 1401 C C . ILE A 1 179 ? 17.078 27.328 0.881 1 83.94 179 ILE A C 1
ATOM 1403 O O . ILE A 1 179 ? 17.906 28.203 0.664 1 83.94 179 ILE A O 1
ATOM 1407 N N . MET A 1 180 ? 16.438 27.219 1.958 1 88.5 180 MET A N 1
ATOM 1408 C CA . MET A 1 180 ? 16.609 28.172 3.049 1 88.5 180 MET A CA 1
ATOM 1409 C C . MET A 1 180 ? 18.031 28.109 3.598 1 88.5 180 MET A C 1
ATOM 1411 O O . MET A 1 180 ? 18.641 29.141 3.861 1 88.5 180 MET A O 1
ATOM 1415 N N . GLU A 1 181 ? 18.469 26.906 3.697 1 89.62 181 GLU A N 1
ATOM 1416 C CA . GLU A 1 181 ? 19.828 26.703 4.215 1 89.62 181 GLU A CA 1
ATOM 1417 C C . GLU A 1 181 ? 20.875 27.312 3.281 1 89.62 181 GLU A C 1
ATOM 1419 O O . GLU A 1 181 ? 21.844 27.922 3.736 1 89.62 181 GLU A O 1
ATOM 1424 N N . THR A 1 182 ? 20.719 27.141 2.105 1 85.25 182 THR A N 1
ATOM 1425 C CA . THR A 1 182 ? 21.672 27.672 1.13 1 85.25 182 THR A CA 1
ATOM 1426 C C . THR A 1 182 ? 21.688 29.188 1.158 1 85.25 182 THR A C 1
ATOM 1428 O O . THR A 1 182 ? 22.75 29.812 1.072 1 85.25 182 THR A O 1
ATOM 1431 N N . VAL A 1 183 ? 20.625 29.781 1.227 1 83.88 183 VAL A N 1
ATOM 1432 C CA . VAL A 1 183 ? 20.531 31.234 1.294 1 83.88 183 VAL A CA 1
ATOM 1433 C C . VAL A 1 183 ? 21.219 31.734 2.561 1 83.88 183 VAL A C 1
ATOM 1435 O O . VAL A 1 183 ? 22 32.688 2.514 1 83.88 183 VAL A O 1
ATOM 1438 N N . LEU A 1 184 ? 20.953 31.141 3.664 1 88.56 184 LEU A N 1
ATOM 1439 C CA . LEU A 1 184 ? 21.5 31.562 4.949 1 88.56 184 LEU A CA 1
ATOM 1440 C C . LEU A 1 184 ? 23.016 31.375 4.977 1 88.56 184 LEU A C 1
ATOM 1442 O O . LEU A 1 184 ? 23.734 32.219 5.504 1 88.56 184 LEU A O 1
ATOM 1446 N N . ILE A 1 185 ? 23.438 30.266 4.418 1 88.5 185 ILE A N 1
ATOM 1447 C CA . ILE A 1 185 ? 24.859 29.984 4.367 1 88.5 185 ILE A CA 1
ATOM 1448 C C . ILE A 1 185 ? 25.562 31.031 3.5 1 88.5 185 ILE A C 1
ATOM 1450 O O . ILE A 1 185 ? 26.641 31.516 3.848 1 88.5 185 ILE A O 1
ATOM 1454 N N . GLU A 1 186 ? 24.953 31.328 2.414 1 84.19 186 GLU A N 1
ATOM 1455 C CA . GLU A 1 186 ? 25.531 32.312 1.517 1 84.19 186 GLU A CA 1
ATOM 1456 C C . GLU A 1 186 ? 25.578 33.688 2.176 1 84.19 186 GLU A C 1
ATOM 1458 O O . GLU A 1 186 ? 26.531 34.469 1.979 1 84.19 186 GLU A O 1
ATOM 1463 N N . LEU A 1 187 ? 24.641 34.094 2.854 1 83.94 187 LEU A N 1
ATOM 1464 C CA . LEU A 1 187 ? 24.625 35.375 3.576 1 83.94 187 LEU A CA 1
ATOM 1465 C C . LEU A 1 187 ? 25.672 35.375 4.68 1 83.94 187 LEU A C 1
ATOM 1467 O O . LEU A 1 187 ? 26.359 36.406 4.883 1 83.94 187 LEU A O 1
ATOM 1471 N N . GLU A 1 188 ? 25.719 34.281 5.359 1 86.94 188 GLU A N 1
ATOM 1472 C CA . GLU A 1 188 ? 26.719 34.188 6.414 1 86.94 188 GLU A CA 1
ATOM 1473 C C . GLU A 1 188 ? 28.125 34.281 5.848 1 86.94 188 GLU A C 1
ATOM 1475 O O . GLU A 1 188 ? 29 34.906 6.445 1 86.94 188 GLU A O 1
ATOM 1480 N N . SER A 1 189 ? 28.344 33.594 4.781 1 87.12 189 SER A N 1
ATOM 1481 C CA . SER A 1 189 ? 29.656 33.594 4.141 1 87.12 189 SER A CA 1
ATOM 1482 C C . SER A 1 189 ? 30.078 35 3.73 1 87.12 189 SER A C 1
ATOM 1484 O O . SER A 1 189 ? 31.266 35.312 3.678 1 87.12 189 SER A O 1
ATOM 1486 N N . GLN A 1 190 ? 29.141 35.875 3.455 1 82.31 190 GLN A N 1
ATOM 1487 C CA . GLN A 1 190 ? 29.422 37.25 3.047 1 82.31 190 GLN A CA 1
ATOM 1488 C C . GLN A 1 190 ? 29.438 38.188 4.25 1 82.31 190 GLN A C 1
ATOM 1490 O O . GLN A 1 190 ? 29.516 39.406 4.086 1 82.31 190 GLN A O 1
ATOM 1495 N N . GLY A 1 191 ? 29.234 37.656 5.43 1 80.12 191 GLY A N 1
ATOM 1496 C CA . GLY A 1 191 ? 29.312 38.438 6.66 1 80.12 191 GLY A CA 1
ATOM 1497 C C . GLY A 1 191 ? 28.062 39.219 6.957 1 80.12 191 GLY A C 1
ATOM 1498 O O . GLY A 1 191 ? 28.109 40.219 7.664 1 80.12 191 GLY A O 1
ATOM 1499 N N . LEU A 1 192 ? 27.016 38.875 6.391 1 78.56 192 LEU A N 1
ATOM 1500 C CA . LEU A 1 192 ? 25.781 39.656 6.516 1 78.56 192 LEU A CA 1
ATOM 1501 C C . LEU A 1 192 ? 24.859 39.031 7.574 1 78.56 192 LEU A C 1
ATOM 1503 O O . LEU A 1 192 ? 23.656 39.281 7.574 1 78.56 192 LEU A O 1
ATOM 1507 N N . GLY A 1 193 ? 25.422 38.25 8.453 1 78.12 193 GLY A N 1
ATOM 1508 C CA . GLY A 1 193 ? 24.625 37.656 9.516 1 78.12 193 GLY A CA 1
ATOM 1509 C C . GLY A 1 193 ? 25.047 36.25 9.859 1 78.12 193 GLY A C 1
ATOM 1510 O O . GLY A 1 193 ? 25.469 35.5 8.984 1 78.12 193 GLY A O 1
ATOM 1511 N N . ASN A 1 194 ? 24.922 35.906 11.102 1 80.12 194 ASN A N 1
ATOM 1512 C CA . ASN A 1 194 ? 25.281 34.562 11.539 1 80.12 194 ASN A CA 1
ATOM 1513 C C . ASN A 1 194 ? 24.047 33.656 11.648 1 80.12 194 ASN A C 1
ATOM 1515 O O . ASN A 1 194 ? 22.984 34.125 12.102 1 80.12 194 ASN A O 1
ATOM 1519 N N . MET A 1 195 ? 24.188 32.562 11.188 1 84.44 195 MET A N 1
ATOM 1520 C CA . MET A 1 195 ? 23.109 31.578 11.266 1 84.44 195 MET A CA 1
ATOM 1521 C C . MET A 1 195 ? 22.984 31.016 12.68 1 84.44 195 MET A C 1
ATOM 1523 O O . MET A 1 195 ? 21.875 30.875 13.203 1 84.44 195 MET A O 1
ATOM 1527 N N . PHE A 1 196 ? 24.188 30.734 13.25 1 85.25 196 PHE A N 1
ATOM 1528 C CA . PHE A 1 196 ? 24.188 30.109 14.57 1 85.25 196 PHE A CA 1
ATOM 1529 C C . PHE A 1 196 ? 25.094 30.891 15.523 1 85.25 196 PHE A C 1
ATOM 1531 O O . PHE A 1 196 ? 26.062 31.516 15.102 1 85.25 196 PHE A O 1
ATOM 1538 N N . VAL A 1 197 ? 24.672 31.078 16.703 1 80.12 197 VAL A N 1
ATOM 1539 C CA . VAL A 1 197 ? 25.484 31.719 17.734 1 80.12 197 VAL A CA 1
ATOM 1540 C C . VAL A 1 197 ? 26.062 30.656 18.672 1 80.12 197 VAL A C 1
ATOM 1542 O O . VAL A 1 197 ? 25.391 29.688 19.016 1 80.12 197 VAL A O 1
ATOM 1545 N N . GLN A 1 198 ? 27.406 30.609 18.75 1 68.19 198 GLN A N 1
ATOM 1546 C CA . GLN A 1 198 ? 28.078 29.688 19.641 1 68.19 198 GLN A CA 1
ATOM 1547 C C . GLN A 1 198 ? 27.938 30.125 21.094 1 68.19 198 GLN A C 1
ATOM 1549 O O . GLN A 1 198 ? 28.141 31.297 21.422 1 68.19 198 GLN A O 1
ATOM 1554 N N . LYS A 1 199 ? 26.984 29.719 21.891 1 57.31 199 LYS A N 1
ATOM 1555 C CA . LYS A 1 199 ? 27.016 30.078 23.297 1 57.31 199 LYS A CA 1
ATOM 1556 C C . LYS A 1 199 ? 28.312 29.641 23.953 1 57.31 199 LYS A C 1
ATOM 1558 O O . LYS A 1 199 ? 28.688 28.469 23.875 1 57.31 199 LYS A O 1
ATOM 1563 N N . GLU A 1 200 ? 29.141 30.516 24.266 1 46.88 200 GLU A N 1
ATOM 1564 C CA . GLU A 1 200 ? 30.297 30.406 25.172 1 46.88 200 GLU A CA 1
ATOM 1565 C C . GLU A 1 200 ? 29.875 29.844 26.531 1 46.88 200 GLU A C 1
ATOM 1567 O O . GLU A 1 200 ? 28.844 30.234 27.078 1 46.88 200 GLU A O 1
ATOM 1572 N N . GLY A 1 201 ? 30.25 28.5 27.062 1 49.97 201 GLY A N 1
ATOM 1573 C CA . GLY A 1 201 ? 30.281 27.859 28.359 1 49.97 201 GLY A CA 1
ATOM 1574 C C . GLY A 1 201 ? 29.578 26.516 28.375 1 49.97 201 GLY A C 1
ATOM 1575 O O . GLY A 1 201 ? 29.656 25.781 29.359 1 49.97 201 GLY A O 1
ATOM 1576 N N . VAL A 1 202 ? 28.297 26.5 27.922 1 45.28 202 VAL A N 1
ATOM 1577 C CA . VAL A 1 202 ? 27.625 25.266 28.281 1 45.28 202 VAL A CA 1
ATOM 1578 C C . VAL A 1 202 ? 28.062 24.141 27.359 1 45.28 202 VAL A C 1
ATOM 1580 O O . VAL A 1 202 ? 27.797 24.172 26.156 1 45.28 202 VAL A O 1
ATOM 1583 N N . VAL A 1 203 ? 29.281 23.703 27.547 1 43.69 203 VAL A N 1
ATOM 1584 C CA . VAL A 1 203 ? 29.719 22.438 26.984 1 43.69 203 VAL A CA 1
ATOM 1585 C C . VAL A 1 203 ? 28.641 21.375 27.234 1 43.69 203 VAL A C 1
ATOM 1587 O O . VAL A 1 203 ? 28.312 21.062 28.391 1 43.69 203 VAL A O 1
ATOM 1590 N N . GLU A 1 204 ? 27.656 21.266 26.562 1 46.03 204 GLU A N 1
ATOM 1591 C CA . GLU A 1 204 ? 26.859 20.094 26.844 1 46.03 204 GLU A CA 1
ATOM 1592 C C . GLU A 1 204 ? 27.703 18.828 26.828 1 46.03 204 GLU A C 1
ATOM 1594 O O . GLU A 1 204 ? 28.844 18.828 26.359 1 46.03 204 GLU A O 1
ATOM 1599 N N . GLU A 1 205 ? 27.266 17.688 27.422 1 41.47 205 GLU A N 1
ATOM 1600 C CA . GLU A 1 205 ? 27.969 16.453 27.766 1 41.47 205 GLU A CA 1
ATOM 1601 C C . GLU A 1 205 ? 29.016 16.109 26.703 1 41.47 205 GLU A C 1
ATOM 1603 O O . GLU A 1 205 ? 30.141 15.711 27.031 1 41.47 205 GLU A O 1
ATOM 1608 N N . GLU A 1 206 ? 28.656 15.609 25.5 1 44.62 206 GLU A N 1
ATOM 1609 C CA . GLU A 1 206 ? 29.641 14.898 24.688 1 44.62 206 GLU A CA 1
ATOM 1610 C C . GLU A 1 206 ? 30.5 15.867 23.875 1 44.62 206 GLU A C 1
ATOM 1612 O O . GLU A 1 206 ? 30.953 15.539 22.781 1 44.62 206 GLU A O 1
ATOM 1617 N N . GLY A 1 207 ? 30.984 17.047 24.375 1 45 207 GLY A N 1
ATOM 1618 C CA . GLY A 1 207 ? 32.031 17.875 23.797 1 45 207 GLY A CA 1
ATOM 1619 C C . GLY A 1 207 ? 31.562 18.719 22.641 1 45 207 GLY A C 1
ATOM 1620 O O . GLY A 1 207 ? 32.375 19.406 21.984 1 45 207 GLY A O 1
ATOM 1621 N N . ARG A 1 208 ? 30.484 18.359 22.031 1 49.16 208 ARG A N 1
ATOM 1622 C CA . ARG A 1 208 ? 30.141 19.109 20.844 1 49.16 208 ARG A CA 1
ATOM 1623 C C . ARG A 1 208 ? 29.469 20.438 21.219 1 49.16 208 ARG A C 1
ATOM 1625 O O . ARG A 1 208 ? 28.609 20.484 22.094 1 49.16 208 ARG A O 1
ATOM 1632 N N . GLU A 1 209 ? 30.062 21.453 20.969 1 52.22 209 GLU A N 1
ATOM 1633 C CA . GLU A 1 209 ? 29.547 22.812 21.094 1 52.22 209 GLU A CA 1
ATOM 1634 C C . GLU A 1 209 ? 28.141 22.922 20.516 1 52.22 209 GLU A C 1
ATOM 1636 O O . GLU A 1 209 ? 27.875 22.484 19.406 1 52.22 209 GLU A O 1
ATOM 1641 N N . THR A 1 210 ? 27.062 23.078 21.391 1 63.94 210 THR A N 1
ATOM 1642 C CA . THR A 1 210 ? 25.656 23.141 21.016 1 63.94 210 THR A CA 1
ATOM 1643 C C . THR A 1 210 ? 25.359 24.406 20.219 1 63.94 210 THR A C 1
ATOM 1645 O O . THR A 1 210 ? 25.578 25.516 20.703 1 63.94 210 THR A O 1
ATOM 1648 N N . LYS A 1 211 ? 25.297 24.453 18.922 1 78.5 211 LYS A N 1
ATOM 1649 C CA . LYS A 1 211 ? 24.922 25.547 18.016 1 78.5 211 LYS A CA 1
ATOM 1650 C C . LYS A 1 211 ? 23.453 25.938 18.219 1 78.5 211 LYS A C 1
ATOM 1652 O O . LYS A 1 211 ? 22.578 25.078 18.297 1 78.5 211 LYS A O 1
ATOM 1657 N N . ARG A 1 212 ? 23.25 27.281 18.672 1 87.5 212 ARG A N 1
ATOM 1658 C CA . ARG A 1 212 ? 21.906 27.828 18.766 1 87.5 212 ARG A CA 1
ATOM 1659 C C . ARG A 1 212 ? 21.609 28.75 17.594 1 87.5 212 ARG A C 1
ATOM 1661 O O . ARG A 1 212 ? 22.453 29.562 17.203 1 87.5 212 ARG A O 1
ATOM 1668 N N . PRO A 1 213 ? 20.453 28.578 17.031 1 92.44 213 PRO A N 1
ATOM 1669 C CA . PRO A 1 213 ? 20.125 29.438 15.883 1 92.44 213 PRO A CA 1
ATOM 1670 C C . PRO A 1 213 ? 19.844 30.875 16.297 1 92.44 213 PRO A C 1
ATOM 1672 O O . PRO A 1 213 ? 19.328 31.125 17.391 1 92.44 213 PRO A O 1
ATOM 1675 N N . THR A 1 214 ? 20.219 31.781 15.469 1 91.44 214 THR A N 1
ATOM 1676 C CA . THR A 1 214 ? 19.797 33.156 15.648 1 91.44 214 THR A CA 1
ATOM 1677 C C . THR A 1 214 ? 18.281 33.281 15.43 1 91.44 214 THR A C 1
ATOM 1679 O O . THR A 1 214 ? 17.656 32.375 14.875 1 91.44 214 THR A O 1
ATOM 1682 N N . HIS A 1 215 ? 17.719 34.344 15.82 1 92.62 215 HIS A N 1
ATOM 1683 C CA . HIS A 1 215 ? 16.297 34.562 15.656 1 92.62 215 HIS A CA 1
ATOM 1684 C C . HIS A 1 215 ? 15.898 34.562 14.188 1 92.62 215 HIS A C 1
ATOM 1686 O O . HIS A 1 215 ? 14.844 34.031 13.828 1 92.62 215 HIS A O 1
ATOM 1692 N N . SER A 1 216 ? 16.719 35.125 13.367 1 90.19 216 SER A N 1
ATOM 1693 C CA . SER A 1 216 ? 16.438 35.156 11.938 1 90.19 216 SER A CA 1
ATOM 1694 C C . SER A 1 216 ? 16.438 33.75 11.359 1 90.19 216 SER A C 1
ATOM 1696 O O . SER A 1 216 ? 15.562 33.375 10.578 1 90.19 216 SER A O 1
ATOM 1698 N N . THR A 1 217 ? 17.438 32.969 11.766 1 92.25 217 THR A N 1
ATOM 1699 C CA . THR A 1 217 ? 17.547 31.578 11.312 1 92.25 217 THR A CA 1
ATOM 1700 C C . THR A 1 217 ? 16.344 30.781 11.781 1 92.25 217 THR A C 1
ATOM 1702 O O . THR A 1 217 ? 15.789 29.969 11.023 1 92.25 217 THR A O 1
ATOM 1705 N N . MET A 1 218 ? 15.984 31.031 12.984 1 94.81 218 MET A N 1
ATOM 1706 C CA . MET A 1 218 ? 14.844 30.328 13.555 1 94.81 218 MET A CA 1
ATOM 1707 C C . MET A 1 218 ? 13.57 30.609 12.758 1 94.81 218 MET A C 1
ATOM 1709 O O . MET A 1 218 ? 12.781 29.703 12.5 1 94.81 218 MET A O 1
ATOM 1713 N N . VAL A 1 219 ? 13.406 31.828 12.375 1 95.31 219 VAL A N 1
ATOM 1714 C CA . VAL A 1 219 ? 12.203 32.219 11.648 1 95.31 219 VAL A CA 1
ATOM 1715 C C . VAL A 1 219 ? 12.141 31.5 10.312 1 95.31 219 VAL A C 1
ATOM 1717 O O . VAL A 1 219 ? 11.07 31.047 9.898 1 95.31 219 VAL A O 1
ATOM 1720 N N . TYR A 1 220 ? 13.234 31.312 9.648 1 94.5 220 TYR A N 1
ATOM 1721 C CA . TYR A 1 220 ? 13.258 30.625 8.367 1 94.5 220 TYR A CA 1
ATOM 1722 C C . TYR A 1 220 ? 12.766 29.188 8.5 1 94.5 220 TYR A C 1
ATOM 1724 O O . TYR A 1 220 ? 11.938 28.734 7.711 1 94.5 220 TYR A O 1
ATOM 1732 N N . TYR A 1 221 ? 13.211 28.562 9.484 1 96.06 221 TYR A N 1
ATOM 1733 C CA . TYR A 1 221 ? 12.836 27.156 9.664 1 96.06 221 TYR A CA 1
ATOM 1734 C C . TYR A 1 221 ? 11.398 27.047 10.156 1 96.06 221 TYR A C 1
ATOM 1736 O O . TYR A 1 221 ? 10.664 26.141 9.742 1 96.06 221 TYR A O 1
ATOM 1744 N N . LEU A 1 222 ? 10.984 27.969 11.016 1 96.94 222 LEU A N 1
ATOM 1745 C CA . LEU A 1 222 ? 9.609 27.969 11.508 1 96.94 222 LEU A CA 1
ATOM 1746 C C . LEU A 1 222 ? 8.633 28.266 10.383 1 96.94 222 LEU A C 1
ATOM 1748 O O . LEU A 1 222 ? 7.523 27.734 10.352 1 96.94 222 LEU A O 1
ATOM 1752 N N . VAL A 1 223 ? 9.031 29.141 9.492 1 96.44 223 VAL A N 1
ATOM 1753 C CA . VAL A 1 223 ? 8.227 29.5 8.328 1 96.44 223 VAL A CA 1
ATOM 1754 C C . VAL A 1 223 ? 7.926 28.25 7.508 1 96.44 223 VAL A C 1
ATOM 1756 O O . VAL A 1 223 ? 6.781 28.016 7.094 1 96.44 223 VAL A O 1
ATOM 1759 N N . ALA A 1 224 ? 8.891 27.453 7.297 1 95.44 224 ALA A N 1
ATOM 1760 C CA . ALA A 1 224 ? 8.711 26.234 6.516 1 95.44 224 ALA A CA 1
ATOM 1761 C C . ALA A 1 224 ? 7.75 25.266 7.211 1 95.44 224 ALA A C 1
ATOM 1763 O O . ALA A 1 224 ? 6.848 24.719 6.578 1 95.44 224 ALA A O 1
ATOM 1764 N N . ALA A 1 225 ? 7.91 25.109 8.5 1 96.81 225 ALA A N 1
ATOM 1765 C CA . ALA A 1 225 ? 7.109 24.156 9.258 1 96.81 225 ALA A CA 1
ATOM 1766 C C . ALA A 1 225 ? 5.66 24.625 9.375 1 96.81 225 ALA A C 1
ATOM 1768 O O . ALA A 1 225 ? 4.734 23.891 9.039 1 96.81 225 ALA A O 1
ATOM 1769 N N . TYR A 1 226 ? 5.457 25.891 9.773 1 98 226 TYR A N 1
ATOM 1770 C CA . TYR A 1 226 ? 4.117 26.422 10.016 1 98 226 TYR A CA 1
ATOM 1771 C C . TYR A 1 226 ? 3.369 26.641 8.703 1 98 226 TYR A C 1
ATOM 1773 O O . TYR A 1 226 ? 2.164 26.391 8.625 1 98 226 TYR A O 1
ATOM 1781 N N . ALA A 1 227 ? 4.086 27.078 7.703 1 97.69 227 ALA A N 1
ATOM 1782 C CA . ALA A 1 227 ? 3.467 27.297 6.395 1 97.69 227 ALA A CA 1
ATOM 1783 C C . ALA A 1 227 ? 2.963 25.969 5.812 1 97.69 227 ALA A C 1
ATOM 1785 O O . ALA A 1 227 ? 1.89 25.922 5.207 1 97.69 227 ALA A O 1
ATOM 1786 N N . SER A 1 228 ? 3.752 24.953 5.945 1 97.12 228 SER A N 1
ATOM 1787 C CA . SER A 1 228 ? 3.346 23.641 5.422 1 97.12 228 SER A CA 1
ATOM 1788 C C . SER A 1 228 ? 2.102 23.125 6.137 1 97.12 228 SER A C 1
ATOM 1790 O O . SER A 1 228 ? 1.202 22.578 5.5 1 97.12 228 SER A O 1
ATOM 1792 N N . THR A 1 229 ? 2.002 23.297 7.438 1 97.31 229 THR A N 1
ATOM 1793 C CA . THR A 1 229 ? 0.85 22.875 8.227 1 97.31 229 THR A CA 1
ATOM 1794 C C . THR A 1 229 ? -0.406 23.625 7.793 1 97.31 229 THR A C 1
ATOM 1796 O O . THR A 1 229 ? -1.468 23.031 7.621 1 97.31 229 THR A O 1
ATOM 1799 N N . LEU A 1 230 ? -0.27 24.875 7.629 1 98 230 LEU A N 1
ATOM 1800 C CA . LEU A 1 230 ? -1.404 25.688 7.215 1 98 230 LEU A CA 1
ATOM 1801 C C . LEU A 1 230 ? -1.802 25.375 5.773 1 98 230 LEU A C 1
ATOM 1803 O O . LEU A 1 230 ? -2.99 25.297 5.457 1 98 230 LEU A O 1
ATOM 1807 N N . GLY A 1 231 ? -0.838 25.203 4.941 1 97 231 GLY A N 1
ATOM 1808 C CA . GLY A 1 231 ? -1.106 24.875 3.547 1 97 231 GLY A CA 1
ATOM 1809 C C . GLY A 1 231 ? -1.861 23.578 3.371 1 97 231 GLY A C 1
ATOM 1810 O O . GLY A 1 231 ? -2.688 23.453 2.465 1 97 231 GLY A O 1
ATOM 1811 N N . GLY A 1 232 ? -1.606 22.625 4.188 1 95.81 232 GLY A N 1
ATOM 1812 C CA . GLY A 1 232 ? -2.248 21.312 4.121 1 95.81 232 GLY A CA 1
ATOM 1813 C C . GLY A 1 232 ? -3.754 21.391 4.289 1 95.81 232 GLY A C 1
ATOM 1814 O O . GLY A 1 232 ? -4.469 20.453 3.904 1 95.81 232 GLY A O 1
ATOM 1815 N N . THR A 1 233 ? -4.273 22.469 4.805 1 96.75 233 THR A N 1
ATOM 1816 C CA . THR A 1 233 ? -5.707 22.578 5.047 1 96.75 233 THR A CA 1
ATOM 1817 C C . THR A 1 233 ? -6.41 23.203 3.842 1 96.75 233 THR A C 1
ATOM 1819 O O . THR A 1 233 ? -7.641 23.203 3.775 1 96.75 233 THR A O 1
ATOM 1822 N N . GLY A 1 234 ? -5.684 23.641 2.863 1 95.81 234 GLY A N 1
ATOM 1823 C CA . GLY A 1 234 ? -6.254 24.406 1.761 1 95.81 234 GLY A CA 1
ATOM 1824 C C . GLY A 1 234 ? -7.066 23.547 0.805 1 95.81 234 GLY A C 1
ATOM 1825 O O . GLY A 1 234 ? -8.086 24 0.277 1 95.81 234 GLY A O 1
ATOM 1826 N N . THR A 1 235 ? -6.598 22.359 0.603 1 93.81 235 THR A N 1
ATOM 1827 C CA . THR A 1 235 ? -7.312 21.438 -0.269 1 93.81 235 THR A CA 1
ATOM 1828 C C . THR A 1 235 ? -7.637 20.141 0.47 1 93.81 235 THR A C 1
ATOM 1830 O O . THR A 1 235 ? -7.027 19.844 1.498 1 93.81 235 THR A O 1
ATOM 1833 N N . ILE A 1 236 ? -8.602 19.469 -0.077 1 92.5 236 ILE A N 1
ATOM 1834 C CA . ILE A 1 236 ? -9.055 18.25 0.568 1 92.5 236 ILE A CA 1
ATOM 1835 C C . ILE A 1 236 ? -7.949 17.188 0.503 1 92.5 236 ILE A C 1
ATOM 1837 O O . ILE A 1 236 ? -7.848 16.328 1.382 1 92.5 236 ILE A O 1
ATOM 1841 N N . VAL A 1 237 ? -7.051 17.25 -0.481 1 90.69 237 VAL A N 1
ATOM 1842 C CA . VAL A 1 237 ? -6.023 16.234 -0.693 1 90.69 237 VAL A CA 1
ATOM 1843 C C . VAL A 1 237 ? -4.746 16.641 0.044 1 90.69 237 VAL A C 1
ATOM 1845 O O . VAL A 1 237 ? -3.779 15.867 0.084 1 90.69 237 VAL A O 1
ATOM 1848 N N . GLY A 1 238 ? -4.719 17.766 0.664 1 91.44 238 GLY A N 1
ATOM 1849 C CA . GLY A 1 238 ? -3.506 18.312 1.252 1 91.44 238 GLY A CA 1
ATOM 1850 C C . GLY A 1 238 ? -3.078 17.594 2.518 1 91.44 238 GLY A C 1
ATOM 1851 O O . GLY A 1 238 ? -1.895 17.578 2.859 1 91.44 238 GLY A O 1
ATOM 1852 N N . SER A 1 239 ? -4.066 17.078 3.174 1 91.75 239 SER A N 1
ATOM 1853 C CA . SER A 1 239 ? -3.773 16.391 4.43 1 91.75 239 SER A CA 1
ATOM 1854 C C . SER A 1 239 ? -4.703 15.211 4.645 1 91.75 239 SER A C 1
ATOM 1856 O O . SER A 1 239 ? -5.852 15.227 4.191 1 91.75 239 SER A O 1
ATOM 1858 N N . GLY A 1 240 ? -4.168 14.258 5.309 1 90.31 240 GLY A N 1
ATOM 1859 C CA . GLY A 1 240 ? -4.98 13.102 5.645 1 90.31 240 GLY A CA 1
ATOM 1860 C C . GLY A 1 240 ? -6.129 13.43 6.578 1 90.31 240 GLY A C 1
ATOM 1861 O O . GLY A 1 240 ? -7.184 12.789 6.527 1 90.31 240 GLY A O 1
ATOM 1862 N N . THR A 1 241 ? -5.984 14.414 7.375 1 94.31 241 THR A N 1
ATOM 1863 C CA . THR A 1 241 ? -7.02 14.828 8.32 1 94.31 241 THR A CA 1
ATOM 1864 C C . THR A 1 241 ? -8.266 15.305 7.578 1 94.31 241 THR A C 1
ATOM 1866 O O . THR A 1 241 ? -9.391 15.008 7.984 1 94.31 241 THR A O 1
ATOM 1869 N N . ASN A 1 242 ? -8.047 16.016 6.465 1 95.88 242 ASN A N 1
ATOM 1870 C CA . ASN A 1 242 ? -9.156 16.484 5.641 1 95.88 242 ASN A CA 1
ATOM 1871 C C . ASN A 1 242 ? -9.945 15.312 5.055 1 95.88 242 ASN A C 1
ATOM 1873 O O . ASN A 1 242 ? -11.18 15.32 5.066 1 95.88 242 ASN A O 1
ATOM 1877 N N . LEU A 1 243 ? -9.25 14.383 4.652 1 92.31 243 LEU A N 1
ATOM 1878 C CA . LEU A 1 243 ? -9.867 13.234 4.012 1 92.31 243 LEU A CA 1
ATOM 1879 C C . LEU A 1 243 ? -10.594 12.367 5.035 1 92.31 243 LEU A C 1
ATOM 1881 O O . LEU A 1 243 ? -11.609 11.734 4.719 1 92.31 243 LEU A O 1
ATOM 1885 N N . THR A 1 244 ? -10.055 12.375 6.223 1 93.56 244 THR A N 1
ATOM 1886 C CA . THR A 1 244 ? -10.734 11.656 7.297 1 93.56 244 THR A CA 1
ATOM 1887 C C . THR A 1 244 ? -12.141 12.219 7.512 1 93.56 244 THR A C 1
ATOM 1889 O O . THR A 1 244 ? -13.102 11.453 7.648 1 93.56 244 THR A O 1
ATOM 1892 N N . LEU A 1 245 ? -12.234 13.5 7.512 1 95.56 245 LEU A N 1
ATOM 1893 C CA . LEU A 1 245 ? -13.547 14.125 7.66 1 95.56 245 LEU A CA 1
ATOM 1894 C C . LEU A 1 245 ? -14.461 13.75 6.504 1 95.56 245 LEU A C 1
ATOM 1896 O O . LEU A 1 245 ? -15.617 13.359 6.723 1 95.56 245 LEU A O 1
ATOM 1900 N N . LYS A 1 246 ? -13.953 13.875 5.328 1 92.94 246 LYS A N 1
ATOM 1901 C CA . LYS A 1 246 ? -14.758 13.562 4.148 1 92.94 246 LYS A CA 1
ATOM 1902 C C . LYS A 1 246 ? -15.281 12.133 4.199 1 92.94 246 LYS A C 1
ATOM 1904 O O . LYS A 1 246 ? -16.469 11.898 4.008 1 92.94 246 LYS A O 1
ATOM 1909 N N . GLY A 1 247 ? -14.406 11.234 4.441 1 90.62 247 GLY A N 1
ATOM 1910 C CA . GLY A 1 247 ? -14.789 9.836 4.492 1 90.62 247 GLY A CA 1
ATOM 1911 C C . GLY A 1 247 ? -15.781 9.523 5.602 1 90.62 247 GLY A C 1
ATOM 1912 O O . GLY A 1 247 ? -16.734 8.781 5.391 1 90.62 247 GLY A O 1
ATOM 1913 N N . PHE A 1 248 ? -15.508 10.07 6.746 1 91.62 248 PHE A N 1
ATOM 1914 C CA . PHE A 1 248 ? -16.391 9.844 7.887 1 91.62 248 PHE A CA 1
ATOM 1915 C C . PHE A 1 248 ? -17.781 10.398 7.613 1 91.62 248 PHE A C 1
ATOM 1917 O O . PHE A 1 248 ? -18.781 9.75 7.898 1 91.62 248 PHE A O 1
ATOM 1924 N N . LEU A 1 249 ? -17.828 11.609 7.117 1 91.62 249 LEU A N 1
ATOM 1925 C CA . LEU A 1 249 ? -19.094 12.266 6.844 1 91.62 249 LEU A CA 1
ATOM 1926 C C . LEU A 1 249 ? -19.922 11.461 5.852 1 91.62 249 LEU A C 1
ATOM 1928 O O . LEU A 1 249 ? -21.125 11.273 6.051 1 91.62 249 LEU A O 1
ATOM 1932 N N . GLU A 1 250 ? -19.297 10.992 4.844 1 88.75 250 GLU A N 1
ATOM 1933 C CA . GLU A 1 250 ? -20 10.242 3.801 1 88.75 250 GLU A CA 1
ATOM 1934 C C . GLU A 1 250 ? -20.453 8.883 4.312 1 88.75 250 GLU A C 1
ATOM 1936 O O . GLU A 1 250 ? -21.5 8.375 3.881 1 88.75 250 GLU A O 1
ATOM 1941 N N . LYS A 1 251 ? -19.719 8.359 5.195 1 88 251 LYS A N 1
ATOM 1942 C CA . LYS A 1 251 ? -20.078 7.059 5.746 1 88 251 LYS A CA 1
ATOM 1943 C C . LYS A 1 251 ? -21.219 7.184 6.758 1 88 251 LYS A C 1
ATOM 1945 O O . LYS A 1 251 ? -22.172 6.398 6.73 1 88 251 LYS A O 1
ATOM 1950 N N . ARG A 1 252 ? -21.172 8.18 7.629 1 89.81 252 ARG A N 1
ATOM 1951 C CA . ARG A 1 252 ? -22.156 8.367 8.688 1 89.81 252 ARG A CA 1
ATOM 1952 C C . ARG A 1 252 ? -23.453 8.938 8.133 1 89.81 252 ARG A C 1
ATOM 1954 O O . ARG A 1 252 ? -24.547 8.609 8.617 1 89.81 252 ARG A O 1
ATOM 1961 N N . PHE A 1 253 ? -23.25 9.766 7.125 1 89.75 253 PHE A N 1
ATOM 1962 C CA . PHE A 1 253 ? -24.406 10.398 6.488 1 89.75 253 PHE A CA 1
ATOM 1963 C C . PHE A 1 253 ? -24.406 10.133 4.984 1 89.75 253 PHE A C 1
ATOM 1965 O O . PHE A 1 253 ? -24.125 11.031 4.191 1 89.75 253 PHE A O 1
ATOM 1972 N N . PRO A 1 254 ? -24.828 8.992 4.574 1 83.44 254 PRO A N 1
ATOM 1973 C CA . PRO A 1 254 ? -24.734 8.578 3.17 1 83.44 254 PRO A CA 1
ATOM 1974 C C . PRO A 1 254 ? -25.578 9.445 2.244 1 83.44 254 PRO A C 1
ATOM 1976 O O . PRO A 1 254 ? -25.281 9.57 1.055 1 83.44 254 PRO A O 1
ATOM 1979 N N . ASN A 1 255 ? -26.625 10.07 2.758 1 81.88 255 ASN A N 1
ATOM 1980 C CA . ASN A 1 255 ? -27.516 10.875 1.936 1 81.88 255 ASN A CA 1
ATOM 1981 C C . ASN A 1 255 ? -27.094 12.336 1.903 1 81.88 255 ASN A C 1
ATOM 1983 O O . ASN A 1 255 ? -27.766 13.164 1.273 1 81.88 255 ASN A O 1
ATOM 1987 N N . SER A 1 256 ? -26 12.617 2.562 1 83.25 256 SER A N 1
ATOM 1988 C CA . SER A 1 256 ? -25.484 13.977 2.537 1 83.25 256 SER A CA 1
ATOM 1989 C C . SER A 1 256 ? -24.828 14.297 1.198 1 83.25 256 SER A C 1
ATOM 1991 O O . SER A 1 256 ? -24.344 13.398 0.509 1 83.25 256 SER A O 1
ATOM 1993 N N . PRO A 1 257 ? -24.969 15.523 0.729 1 76.62 257 PRO A N 1
ATOM 1994 C CA . PRO A 1 257 ? -24.281 15.883 -0.51 1 76.62 257 PRO A CA 1
ATOM 1995 C C . PRO A 1 257 ? -22.766 15.711 -0.414 1 76.62 257 PRO A C 1
ATOM 1997 O O . PRO A 1 257 ? -22.078 15.68 -1.438 1 76.62 257 PRO A O 1
ATOM 2000 N N . GLY A 1 258 ? -22.281 15.477 0.675 1 78.81 258 GLY A N 1
ATOM 2001 C CA . GLY A 1 258 ? -20.844 15.305 0.847 1 78.81 258 GLY A CA 1
ATOM 2002 C C . GLY A 1 258 ? -20.062 16.594 0.681 1 78.81 258 GLY A C 1
ATOM 2003 O O . GLY A 1 258 ? -20.656 17.672 0.644 1 78.81 258 GLY A O 1
ATOM 2004 N N . ILE A 1 259 ? -18.766 16.516 0.789 1 86.5 259 ILE A N 1
ATOM 2005 C CA . ILE A 1 259 ? -17.875 17.656 0.594 1 86.5 259 ILE A CA 1
ATOM 2006 C C . ILE A 1 259 ? -17.109 17.5 -0.71 1 86.5 259 ILE A C 1
ATOM 2008 O O . ILE A 1 259 ? -16.328 16.547 -0.861 1 86.5 259 ILE A O 1
ATOM 2012 N N . ASN A 1 260 ? -17.375 18.328 -1.621 1 85.69 260 ASN A N 1
ATOM 2013 C CA . ASN A 1 260 ? -16.656 18.281 -2.887 1 85.69 260 ASN A CA 1
ATOM 2014 C C . ASN A 1 260 ? -15.383 19.125 -2.846 1 85.69 260 ASN A C 1
ATOM 2016 O O . ASN A 1 260 ? -15.18 19.891 -1.913 1 85.69 260 ASN A O 1
ATOM 2020 N N . PHE A 1 261 ? -14.562 18.922 -3.785 1 88.31 261 PHE A N 1
ATOM 2021 C CA . PHE A 1 261 ? -13.266 19.578 -3.873 1 88.31 261 PHE A CA 1
ATOM 2022 C C . PHE A 1 261 ? -13.438 21.094 -3.947 1 88.31 261 PHE A C 1
ATOM 2024 O O . PHE A 1 261 ? -12.75 21.844 -3.242 1 88.31 261 PHE A O 1
ATOM 2031 N N . ALA A 1 262 ? -14.336 21.578 -4.688 1 87.38 262 ALA A N 1
ATOM 2032 C CA . ALA A 1 262 ? -14.555 23 -4.906 1 87.38 262 ALA A CA 1
ATOM 2033 C C . ALA A 1 262 ? -15.078 23.672 -3.643 1 87.38 262 ALA A C 1
ATOM 2035 O O . ALA A 1 262 ? -14.602 24.75 -3.264 1 87.38 262 ALA A O 1
ATOM 2036 N N . SER A 1 263 ? -16.047 23.047 -3.059 1 88.75 263 SER A N 1
ATOM 2037 C CA . SER A 1 263 ? -16.625 23.625 -1.849 1 88.75 263 SER A CA 1
ATOM 2038 C C . SER A 1 263 ? -15.594 23.688 -0.725 1 88.75 263 SER A C 1
ATOM 2040 O O . SER A 1 263 ? -15.57 24.656 0.048 1 88.75 263 SER A O 1
ATOM 2042 N N . TRP A 1 264 ? -14.758 22.688 -0.642 1 92.81 264 TRP A N 1
ATOM 2043 C CA . TRP A 1 264 ? -13.703 22.688 0.368 1 92.81 264 TRP A CA 1
ATOM 2044 C C . TRP A 1 264 ? -12.742 23.844 0.137 1 92.81 264 TRP A C 1
ATOM 2046 O O . TRP A 1 264 ? -12.398 24.578 1.072 1 92.81 264 TRP A O 1
ATOM 2056 N N . MET A 1 265 ? -12.352 24.031 -1.066 1 92 265 MET A N 1
ATOM 2057 C CA . MET A 1 265 ? -11.383 25.062 -1.387 1 92 265 MET A CA 1
ATOM 2058 C C . MET A 1 265 ? -11.977 26.453 -1.175 1 92 265 MET A C 1
ATOM 2060 O O . MET A 1 265 ? -11.289 27.359 -0.696 1 92 265 MET A O 1
ATOM 2064 N N . LEU A 1 266 ? -13.164 26.594 -1.594 1 90.69 266 LEU A N 1
ATOM 2065 C CA . LEU A 1 266 ? -13.836 27.875 -1.438 1 90.69 266 LEU A CA 1
ATOM 2066 C C . LEU A 1 266 ? -13.898 28.281 0.032 1 90.69 266 LEU A C 1
ATOM 2068 O O . LEU A 1 266 ? -13.781 29.469 0.361 1 90.69 266 LEU A O 1
ATOM 2072 N N . TYR A 1 267 ? -14.031 27.344 0.82 1 93.12 267 TYR A N 1
ATOM 2073 C CA . TYR A 1 267 ? -14.094 27.641 2.246 1 93.12 267 TYR A CA 1
ATOM 2074 C C . TYR A 1 267 ? -12.695 27.781 2.836 1 93.12 267 TYR A C 1
ATOM 2076 O O . TYR A 1 267 ? -12.422 28.734 3.576 1 93.12 267 TYR A O 1
ATOM 2084 N N . SER A 1 268 ? -11.828 26.828 2.57 1 95.62 268 SER A N 1
ATOM 2085 C CA . SER A 1 268 ? -10.609 26.656 3.354 1 95.62 268 SER A CA 1
ATOM 2086 C C . SER A 1 268 ? -9.516 27.609 2.887 1 95.62 268 SER A C 1
ATOM 2088 O O . SER A 1 268 ? -8.648 28 3.67 1 95.62 268 SER A O 1
ATOM 2090 N N . VAL A 1 269 ? -9.5 28.047 1.662 1 95.94 269 VAL A N 1
ATOM 2091 C CA . VAL A 1 269 ? -8.398 28.812 1.105 1 95.94 269 VAL A CA 1
ATOM 2092 C C . VAL A 1 269 ? -8.375 30.203 1.729 1 95.94 269 VAL A C 1
ATOM 2094 O O . VAL A 1 269 ? -7.336 30.672 2.209 1 95.94 269 VAL A O 1
ATOM 2097 N N . PRO A 1 270 ? -9.508 30.891 1.786 1 96.19 270 PRO A N 1
ATOM 2098 C CA . PRO A 1 270 ? -9.461 32.25 2.346 1 96.19 270 PRO A CA 1
ATOM 2099 C C . PRO A 1 270 ? -8.992 32.281 3.799 1 96.19 270 PRO A C 1
ATOM 2101 O O . PRO A 1 270 ? -8.055 33 4.137 1 96.19 270 PRO A O 1
ATOM 2104 N N . PRO A 1 271 ? -9.609 31.469 4.633 1 97 271 PRO A N 1
ATOM 2105 C CA . PRO A 1 271 ? -9.086 31.484 6 1 97 271 PRO A CA 1
ATOM 2106 C C . PRO A 1 271 ? -7.637 31.016 6.082 1 97 271 PRO A C 1
ATOM 2108 O O . PRO A 1 271 ? -6.883 31.469 6.945 1 97 271 PRO A O 1
ATOM 2111 N N . MET A 1 272 ? -7.246 30.031 5.297 1 97.56 272 MET A N 1
ATOM 2112 C CA . MET A 1 272 ? -5.867 29.547 5.266 1 97.56 272 MET A CA 1
ATOM 2113 C C . MET A 1 272 ? -4.902 30.703 4.973 1 97.56 272 MET A C 1
ATOM 2115 O O . MET A 1 272 ? -3.875 30.844 5.637 1 97.56 272 MET A O 1
ATOM 2119 N N . LEU A 1 273 ? -5.25 31.547 3.982 1 97.38 273 LEU A N 1
ATOM 2120 C CA . LEU A 1 273 ? -4.426 32.688 3.613 1 97.38 273 LEU A CA 1
ATOM 2121 C C . LEU A 1 273 ? -4.359 33.719 4.75 1 97.38 273 LEU A C 1
ATOM 2123 O O . LEU A 1 273 ? -3.295 34.25 5.039 1 97.38 273 LEU A O 1
ATOM 2127 N N . LEU A 1 274 ? -5.477 33.906 5.336 1 97.75 274 LEU A N 1
ATOM 2128 C CA . LEU A 1 274 ? -5.52 34.844 6.457 1 97.75 274 LEU A CA 1
ATOM 2129 C C . LEU A 1 274 ? -4.676 34.344 7.621 1 97.75 274 LEU A C 1
ATOM 2131 O O . LEU A 1 274 ? -3.891 35.094 8.203 1 97.75 274 LEU A O 1
ATOM 2135 N N . MET A 1 275 ? -4.859 33.094 7.988 1 98.25 275 MET A N 1
ATOM 2136 C CA . MET A 1 275 ? -4.07 32.469 9.055 1 98.25 275 MET A CA 1
ATOM 2137 C C . MET A 1 275 ? -2.584 32.531 8.719 1 98.25 275 MET A C 1
ATOM 2139 O O . MET A 1 275 ? -1.749 32.719 9.602 1 98.25 275 MET A O 1
ATOM 2143 N N . GLY A 1 276 ? -2.312 32.25 7.422 1 97.88 276 GLY A N 1
ATOM 2144 C CA . GLY A 1 276 ? -0.926 32.312 6.984 1 97.88 276 GLY A CA 1
ATOM 2145 C C . GLY A 1 276 ? -0.298 33.656 7.148 1 97.88 276 GLY A C 1
ATOM 2146 O O . GLY A 1 276 ? 0.796 33.781 7.699 1 97.88 276 GLY A O 1
ATOM 2147 N N . LEU A 1 277 ? -0.973 34.656 6.715 1 97.56 277 LEU A N 1
ATOM 2148 C CA . LEU A 1 277 ? -0.474 36.031 6.805 1 97.56 277 LEU A CA 1
ATOM 2149 C C . LEU A 1 277 ? -0.285 36.438 8.258 1 97.56 277 LEU A C 1
ATOM 2151 O O . LEU A 1 277 ? 0.737 37.031 8.617 1 97.56 277 LEU A O 1
ATOM 2155 N N . LEU A 1 278 ? -1.229 36.094 9.062 1 98.12 278 LEU A N 1
ATOM 2156 C CA . LEU A 1 278 ? -1.165 36.5 10.469 1 98.12 278 LEU A CA 1
ATOM 2157 C C . LEU A 1 278 ? -0.056 35.719 11.195 1 98.12 278 LEU A C 1
ATOM 2159 O O . LEU A 1 278 ? 0.599 36.281 12.086 1 98.12 278 LEU A O 1
ATOM 2163 N N . THR A 1 279 ? 0.08 34.438 10.859 1 98.12 279 THR A N 1
ATOM 2164 C CA . THR A 1 279 ? 1.156 33.625 11.453 1 98.12 279 THR A CA 1
ATOM 2165 C C . THR A 1 279 ? 2.52 34.188 11.039 1 98.12 279 THR A C 1
ATOM 2167 O O . THR A 1 279 ? 3.428 34.281 11.867 1 98.12 279 THR A O 1
ATOM 2170 N N . TRP A 1 280 ? 2.65 34.5 9.766 1 97.31 280 TRP A N 1
ATOM 2171 C CA . TRP A 1 280 ? 3.883 35.125 9.289 1 97.31 280 TRP A CA 1
ATOM 2172 C C . TRP A 1 280 ? 4.145 36.438 10.016 1 97.31 280 TRP A C 1
ATOM 2174 O O . TRP A 1 280 ? 5.273 36.719 10.438 1 97.31 280 TRP A O 1
ATOM 2184 N N . LEU A 1 281 ? 3.123 37.281 10.18 1 96.94 281 LEU A N 1
ATOM 2185 C CA . LEU A 1 281 ? 3.246 38.562 10.883 1 96.94 281 LEU A CA 1
ATOM 2186 C C . LEU A 1 281 ? 3.662 38.344 12.328 1 96.94 281 LEU A C 1
ATOM 2188 O O . LEU A 1 281 ? 4.461 39.094 12.867 1 96.94 281 LEU A O 1
ATOM 2192 N N . TRP A 1 282 ? 3.121 37.344 12.914 1 96.88 282 TRP A N 1
ATOM 2193 C CA . TRP A 1 282 ? 3.479 37 14.297 1 96.88 282 TRP A CA 1
ATOM 2194 C C . TRP A 1 282 ? 4.969 36.719 14.414 1 96.88 282 TRP A C 1
ATOM 2196 O O . TRP A 1 282 ? 5.633 37.188 15.336 1 96.88 282 TRP A O 1
ATOM 2206 N N . LEU A 1 283 ? 5.484 35.969 13.508 1 96.12 283 LEU A N 1
ATOM 2207 C CA . LEU A 1 283 ? 6.902 35.594 13.539 1 96.12 283 LEU A CA 1
ATOM 2208 C C . LEU A 1 283 ? 7.773 36.844 13.297 1 96.12 283 LEU A C 1
ATOM 2210 O O . LEU A 1 283 ? 8.844 36.969 13.883 1 96.12 283 LEU A O 1
ATOM 2214 N N . GLN A 1 284 ? 7.293 37.781 12.438 1 94.31 284 GLN A N 1
ATOM 2215 C CA . GLN A 1 284 ? 8.031 39 12.164 1 94.31 284 GLN A CA 1
ATOM 2216 C C . GLN A 1 284 ? 8.07 39.906 13.391 1 94.31 284 GLN A C 1
ATOM 2218 O O . GLN A 1 284 ? 9.078 40.562 13.648 1 94.31 284 GLN A O 1
ATOM 2223 N N . VAL A 1 285 ? 7.051 39.938 14.094 1 93.94 285 VAL A N 1
ATOM 2224 C CA . VAL A 1 285 ? 6.965 40.781 15.273 1 93.94 285 VAL A CA 1
ATOM 2225 C C . VAL A 1 285 ? 7.781 40.188 16.406 1 93.94 285 VAL A C 1
ATOM 2227 O O . VAL A 1 285 ? 8.539 40.875 17.078 1 93.94 285 VAL A O 1
ATOM 2230 N N . MET A 1 286 ? 7.711 38.969 16.594 1 92.69 286 MET A N 1
ATOM 2231 C CA . MET A 1 286 ? 8.312 38.281 17.75 1 92.69 286 MET A CA 1
ATOM 2232 C C . MET A 1 286 ? 9.82 38.156 17.562 1 92.69 286 MET A C 1
ATOM 2234 O O . MET A 1 286 ? 10.586 38.312 18.531 1 92.69 286 MET A O 1
ATOM 2238 N N . TYR A 1 287 ? 10.281 37.875 16.297 1 93 287 TYR A N 1
ATOM 2239 C CA . TYR A 1 287 ? 11.68 37.469 16.188 1 93 287 TYR A CA 1
ATOM 2240 C C . TYR A 1 287 ? 12.43 38.344 15.195 1 93 287 TYR A C 1
ATOM 2242 O O . TYR A 1 287 ? 13.664 38.344 15.156 1 93 287 TYR A O 1
ATOM 2250 N N . MET A 1 288 ? 11.734 39.125 14.414 1 91.12 288 MET A N 1
ATOM 2251 C CA . MET A 1 288 ? 12.422 39.938 13.406 1 91.12 288 MET A CA 1
ATOM 2252 C C . MET A 1 288 ? 12.234 41.406 13.68 1 91.12 288 MET A C 1
ATOM 2254 O O . MET A 1 288 ? 12.586 42.25 12.844 1 91.12 288 MET A O 1
ATOM 2258 N N . GLY A 1 289 ? 11.555 41.781 14.758 1 88 289 GLY A N 1
ATOM 2259 C CA . GLY A 1 289 ? 11.508 43.156 15.25 1 88 289 GLY A CA 1
ATOM 2260 C C . GLY A 1 289 ? 10.609 44.062 14.43 1 88 289 GLY A C 1
ATOM 2261 O O . GLY A 1 289 ? 10.867 45.25 14.305 1 88 289 GLY A O 1
ATOM 2262 N N . LEU A 1 290 ? 9.57 43.406 13.938 1 85.69 290 LEU A N 1
ATOM 2263 C CA . LEU A 1 290 ? 8.602 44.219 13.234 1 85.69 290 LEU A CA 1
ATOM 2264 C C . LEU A 1 290 ? 7.949 45.219 14.188 1 85.69 290 LEU A C 1
ATOM 2266 O O . LEU A 1 290 ? 7.508 44.844 15.273 1 85.69 290 LEU A O 1
ATOM 2270 N N . PHE A 1 291 ? 7.965 46.531 14.023 1 85.88 291 PHE A N 1
ATOM 2271 C CA . PHE A 1 291 ? 7.414 47.656 14.789 1 85.88 291 PHE A CA 1
ATOM 2272 C C . PHE A 1 291 ? 8.375 48.062 15.891 1 85.88 291 PHE A C 1
ATOM 2274 O O . PHE A 1 291 ? 8.008 48.844 16.781 1 85.88 291 PHE A O 1
ATOM 2281 N N . ARG A 1 292 ? 9.57 47.375 15.969 1 87.5 292 ARG A N 1
ATOM 2282 C CA . ARG A 1 292 ? 10.641 47.781 16.875 1 87.5 292 ARG A CA 1
ATOM 2283 C C . ARG A 1 292 ? 11.93 48.031 16.094 1 87.5 292 ARG A C 1
ATOM 2285 O O . ARG A 1 292 ? 12.891 47.281 16.203 1 87.5 292 ARG A O 1
ATOM 2292 N N . PRO A 1 293 ? 11.961 49.094 15.445 1 80.19 293 PRO A N 1
ATOM 2293 C CA . PRO A 1 293 ? 13.102 49.406 14.57 1 80.19 293 PRO A CA 1
ATOM 2294 C C . PRO A 1 293 ? 14.422 49.5 15.328 1 80.19 293 PRO A C 1
ATOM 2296 O O . PRO A 1 293 ? 15.484 49.25 14.766 1 80.19 293 PRO A O 1
ATOM 2299 N N . GLU A 1 294 ? 14.336 49.781 16.578 1 83.38 294 GLU A N 1
ATOM 2300 C CA . GLU A 1 294 ? 15.57 49.969 17.328 1 83.38 294 GLU A CA 1
ATOM 2301 C C . GLU A 1 294 ? 15.969 48.656 18.047 1 83.38 294 GLU A C 1
ATOM 2303 O O . GLU A 1 294 ? 17 48.625 18.75 1 83.38 294 GLU A O 1
ATOM 2308 N N . SER A 1 295 ? 15.352 47.656 17.734 1 84 295 SER A N 1
ATOM 2309 C CA . SER A 1 295 ? 15.641 46.406 18.438 1 84 295 SER A CA 1
ATOM 2310 C C . SER A 1 295 ? 16.828 45.688 17.797 1 84 295 SER A C 1
ATOM 2312 O O . SER A 1 295 ? 17.172 45.938 16.656 1 84 295 SER A O 1
ATOM 2314 N N . LYS A 1 296 ? 17.438 44.844 18.609 1 82.81 296 LYS A N 1
ATOM 2315 C CA . LYS A 1 296 ? 18.562 44.031 18.141 1 82.81 296 LYS A CA 1
ATOM 2316 C C . LYS A 1 296 ? 18.172 43.156 16.969 1 82.81 296 LYS A C 1
ATOM 2318 O O . LYS A 1 296 ? 18.938 42.969 16.016 1 82.81 296 LYS A O 1
ATOM 2323 N N . ASP A 1 297 ? 17 42.719 17.016 1 86.06 297 ASP A N 1
ATOM 2324 C CA . ASP A 1 297 ? 16.5 41.844 15.953 1 86.06 297 ASP A CA 1
ATOM 2325 C C . ASP A 1 297 ? 16.328 42.594 14.641 1 86.06 297 ASP A C 1
ATOM 2327 O O . ASP A 1 297 ? 16.641 42.062 13.57 1 86.06 297 ASP A O 1
ATOM 2331 N N . ALA A 1 298 ? 15.82 43.781 14.695 1 84.06 298 ALA A N 1
ATOM 2332 C CA . ALA A 1 298 ? 15.609 44.594 13.5 1 84.06 298 ALA A CA 1
ATOM 2333 C C . ALA A 1 298 ? 16.938 44.938 12.836 1 84.06 298 ALA A C 1
ATOM 2335 O O . ALA A 1 298 ? 17.031 45 11.609 1 84.06 298 ALA A O 1
ATOM 2336 N N . ARG A 1 299 ? 17.922 45.156 13.625 1 79.19 299 ARG A N 1
ATOM 2337 C CA . ARG A 1 299 ? 19.234 45.5 13.102 1 79.19 299 ARG A CA 1
ATOM 2338 C C . ARG A 1 299 ? 19.891 44.281 12.469 1 79.19 299 ARG A C 1
ATOM 2340 O O . ARG A 1 299 ? 20.625 44.406 11.484 1 79.19 299 ARG A O 1
ATOM 2347 N N . ALA A 1 300 ? 19.609 43.219 13.023 1 79.88 300 ALA A N 1
ATOM 2348 C CA . ALA A 1 300 ? 20.234 42 12.562 1 79.88 300 ALA A CA 1
ATOM 2349 C C . ALA A 1 300 ? 19.703 41.562 11.195 1 79.88 300 ALA A C 1
ATOM 2351 O O . ALA A 1 300 ? 20.391 40.906 10.422 1 79.88 300 ALA A O 1
ATOM 2352 N N . ILE A 1 301 ? 18.5 42.031 10.875 1 79.81 301 ILE A N 1
ATOM 2353 C CA . ILE A 1 301 ? 17.875 41.562 9.633 1 79.81 301 ILE A CA 1
ATOM 2354 C C . ILE A 1 301 ? 18.141 42.562 8.516 1 79.81 301 ILE A C 1
ATOM 2356 O O . ILE A 1 301 ? 17.906 42.281 7.344 1 79.81 301 ILE A O 1
ATOM 2360 N N . ASP A 1 302 ? 18.625 43.625 8.93 1 79.75 302 ASP A N 1
ATOM 2361 C CA . ASP A 1 302 ? 18.922 44.625 7.91 1 79.75 302 ASP A CA 1
ATOM 2362 C C . ASP A 1 302 ? 20.234 44.312 7.195 1 79.75 302 ASP A C 1
ATOM 2364 O O . ASP A 1 302 ? 21.312 44.719 7.648 1 79.75 302 ASP A O 1
ATOM 2368 N N . ILE A 1 303 ? 20.219 43.594 6.191 1 75.75 303 ILE A N 1
ATOM 2369 C CA . ILE A 1 303 ? 21.406 43.156 5.469 1 75.75 303 ILE A CA 1
ATOM 2370 C C . ILE A 1 303 ? 21.719 44.125 4.352 1 75.75 303 ILE A C 1
ATOM 2372 O O . ILE A 1 303 ? 22.719 43.969 3.639 1 75.75 303 ILE A O 1
ATOM 2376 N N . GLY A 1 304 ? 20.953 45.094 4.227 1 76.88 304 GLY A N 1
ATOM 2377 C CA . GLY A 1 304 ? 21.219 46.125 3.24 1 76.88 304 GLY A CA 1
ATOM 2378 C C . GLY A 1 304 ? 21 45.688 1.812 1 76.88 304 GLY A C 1
ATOM 2379 O O . GLY A 1 304 ? 20.594 44.531 1.58 1 76.88 304 GLY A O 1
ATOM 2380 N N . GLN A 1 305 ? 21.188 46.531 0.874 1 81.5 305 GLN A N 1
ATOM 2381 C CA . GLN A 1 305 ? 20.984 46.25 -0.545 1 81.5 305 GLN A CA 1
ATOM 2382 C C . GLN A 1 305 ? 21.938 45.156 -1.041 1 81.5 305 GLN A C 1
ATOM 2384 O O . GLN A 1 305 ? 21.594 44.375 -1.909 1 81.5 305 GLN A O 1
ATOM 2389 N N . GLN A 1 306 ? 23.094 45.125 -0.44 1 80.94 306 GLN A N 1
ATOM 2390 C CA . GLN A 1 306 ? 24.078 44.125 -0.83 1 80.94 306 GLN A CA 1
ATOM 2391 C C . GLN A 1 306 ? 23.609 42.719 -0.452 1 80.94 306 GLN A C 1
ATOM 2393 O O . GLN A 1 306 ? 23.75 41.781 -1.237 1 80.94 306 GLN A O 1
ATOM 2398 N N . GLY A 1 307 ? 23.109 42.656 0.719 1 82.5 307 GLY A N 1
ATOM 2399 C CA . GLY A 1 307 ? 22.594 41.375 1.162 1 82.5 307 GLY A CA 1
ATOM 2400 C C . GLY A 1 307 ? 21.453 40.844 0.319 1 82.5 307 GLY A C 1
ATOM 2401 O O . GLY A 1 307 ? 21.359 39.656 0.029 1 82.5 307 GLY A O 1
ATOM 2402 N N . GLU A 1 308 ? 20.625 41.719 -0.064 1 86.44 308 GLU A N 1
ATOM 2403 C CA . GLU A 1 308 ? 19.484 41.375 -0.907 1 86.44 308 GLU A CA 1
ATOM 2404 C C . GLU A 1 308 ? 19.953 40.875 -2.275 1 86.44 308 GLU A C 1
ATOM 2406 O O . GLU A 1 308 ? 19.359 39.969 -2.842 1 86.44 308 GLU A O 1
ATOM 2411 N N . ARG A 1 309 ? 20.938 41.469 -2.793 1 86.75 309 ARG A N 1
ATOM 2412 C CA . ARG A 1 309 ? 21.484 41.062 -4.09 1 86.75 309 ARG A CA 1
ATOM 2413 C C . ARG A 1 309 ? 22.125 39.688 -4.02 1 86.75 309 ARG A C 1
ATOM 2415 O O . ARG A 1 309 ? 22.016 38.906 -4.965 1 86.75 309 ARG A O 1
ATOM 2422 N N . ILE A 1 310 ? 22.719 39.438 -2.98 1 83.5 310 ILE A N 1
ATOM 2423 C CA . ILE A 1 310 ? 23.359 38.156 -2.797 1 83.5 310 ILE A CA 1
ATOM 2424 C C . ILE A 1 310 ? 22.297 37.062 -2.723 1 83.5 310 ILE A C 1
ATOM 2426 O O . ILE A 1 310 ? 22.422 36.031 -3.371 1 83.5 310 ILE A O 1
ATOM 2430 N N . ALA A 1 311 ? 21.359 37.375 -1.872 1 84.62 311 ALA A N 1
ATOM 2431 C CA . ALA A 1 311 ? 20.266 36.406 -1.758 1 84.62 311 ALA A CA 1
ATOM 2432 C C . ALA A 1 311 ? 19.594 36.188 -3.105 1 84.62 311 ALA A C 1
ATOM 2434 O O . ALA A 1 311 ? 19.266 35.062 -3.467 1 84.62 311 ALA A O 1
ATOM 2435 N N . ALA A 1 312 ? 19.375 37.219 -3.791 1 87.94 312 ALA A N 1
ATOM 2436 C CA . ALA A 1 312 ? 18.766 37.125 -5.117 1 87.94 312 ALA A CA 1
ATOM 2437 C C . ALA A 1 312 ? 19.656 36.312 -6.074 1 87.94 312 ALA A C 1
ATOM 2439 O O . ALA A 1 312 ? 19.156 35.594 -6.93 1 87.94 312 ALA A O 1
ATOM 2440 N N . GLY A 1 313 ? 20.922 36.5 -5.941 1 87.56 313 GLY A N 1
ATOM 2441 C CA . GLY A 1 313 ? 21.875 35.75 -6.773 1 87.56 313 GLY A CA 1
ATOM 2442 C C . GLY A 1 313 ? 21.844 34.25 -6.547 1 87.56 313 GLY A C 1
ATOM 2443 O O . GLY A 1 313 ? 21.938 33.5 -7.496 1 87.56 313 GLY A O 1
ATOM 2444 N N . VAL A 1 314 ? 21.719 33.906 -5.328 1 84.75 314 VAL A N 1
ATOM 2445 C CA . VAL A 1 314 ? 21.641 32.5 -4.98 1 84.75 314 VAL A CA 1
ATOM 2446 C C . VAL A 1 314 ? 20.391 31.859 -5.598 1 84.75 314 VAL A C 1
ATOM 2448 O O . VAL A 1 314 ? 20.453 30.766 -6.156 1 84.75 314 VAL A O 1
ATOM 2451 N N . ILE A 1 315 ? 19.328 32.562 -5.445 1 86.44 315 ILE A N 1
ATOM 2452 C CA . ILE A 1 315 ? 18.047 32.094 -5.965 1 86.44 315 ILE A CA 1
ATOM 2453 C C . ILE A 1 315 ? 18.109 32 -7.488 1 86.44 315 ILE A C 1
ATOM 2455 O O . ILE A 1 315 ? 17.641 31.016 -8.078 1 86.44 315 ILE A O 1
ATOM 2459 N N . GLU A 1 316 ? 18.688 32.938 -8.039 1 88.88 316 GLU A N 1
ATOM 2460 C CA . GLU A 1 316 ? 18.812 32.938 -9.492 1 88.88 316 GLU A CA 1
ATOM 2461 C C . GLU A 1 316 ? 19.719 31.828 -9.977 1 88.88 316 GLU A C 1
ATOM 2463 O O . GLU A 1 316 ? 19.453 31.203 -11.008 1 88.88 316 GLU A O 1
ATOM 2468 N N . LYS A 1 317 ? 20.75 31.625 -9.273 1 88.81 317 LYS A N 1
ATOM 2469 C CA . LYS A 1 317 ? 21.672 30.547 -9.625 1 88.81 317 LYS A CA 1
ATOM 2470 C C . LYS A 1 317 ? 20.984 29.188 -9.531 1 88.81 317 LYS A C 1
ATOM 2472 O O . LYS A 1 317 ? 21.141 28.344 -10.422 1 88.81 317 LYS A O 1
ATOM 2477 N N . ARG A 1 318 ? 20.312 29.062 -8.5 1 85.94 318 ARG A N 1
ATOM 2478 C CA . ARG A 1 318 ? 19.609 27.797 -8.32 1 85.94 318 ARG A CA 1
ATOM 2479 C C . ARG A 1 318 ? 18.547 27.609 -9.406 1 85.94 318 ARG A C 1
ATOM 2481 O O . ARG A 1 318 ? 18.328 26.484 -9.867 1 85.94 318 ARG A O 1
ATOM 2488 N N . TYR A 1 319 ? 17.875 28.641 -9.742 1 88.44 319 TYR A N 1
ATOM 2489 C CA . TYR A 1 319 ? 16.859 28.562 -10.789 1 88.44 319 TYR A CA 1
ATOM 2490 C C . TYR A 1 319 ? 17.484 28.219 -12.133 1 88.44 319 TYR A C 1
ATOM 2492 O O . TYR A 1 319 ? 16.938 27.406 -12.891 1 88.44 319 TYR A O 1
ATOM 2500 N N . LYS A 1 320 ? 18.609 28.781 -12.414 1 89.25 320 LYS A N 1
ATOM 2501 C CA . LYS A 1 320 ? 19.312 28.531 -13.664 1 89.25 320 LYS A CA 1
ATOM 2502 C C . LYS A 1 320 ? 19.828 27.094 -13.727 1 89.25 320 LYS A C 1
ATOM 2504 O O . LYS A 1 320 ? 19.891 26.5 -14.805 1 89.25 320 LYS A O 1
ATOM 2509 N N . GLU A 1 321 ? 20.141 26.578 -12.609 1 88.94 321 GLU A N 1
ATOM 2510 C CA . GLU A 1 321 ? 20.641 25.219 -12.523 1 88.94 321 GLU A CA 1
ATOM 2511 C C . GLU A 1 321 ? 19.562 24.203 -12.883 1 88.94 321 GLU A C 1
ATOM 2513 O O . GLU A 1 321 ? 19.859 23.062 -13.258 1 88.94 321 GLU A O 1
ATOM 2518 N N . LEU A 1 322 ? 18.312 24.547 -12.773 1 87.94 322 LEU A N 1
ATOM 2519 C CA . LEU A 1 322 ? 17.203 23.656 -13.109 1 87.94 322 LEU A CA 1
ATOM 2520 C C . LEU A 1 322 ? 17.109 23.469 -14.625 1 87.94 322 LEU A C 1
ATOM 2522 O O . LEU A 1 322 ? 16.531 22.484 -15.094 1 87.94 322 LEU A O 1
ATOM 2526 N N . GLY A 1 323 ? 17.703 24.344 -15.461 1 87.62 323 GLY A N 1
ATOM 2527 C CA . GLY A 1 323 ? 17.641 24.234 -16.906 1 87.62 323 GLY A CA 1
ATOM 2528 C C . GLY A 1 323 ? 16.266 24.578 -17.469 1 87.62 323 GLY A C 1
ATOM 2529 O O . GLY A 1 323 ? 15.391 25.031 -16.734 1 87.62 323 GLY A O 1
ATOM 2530 N N . PRO A 1 324 ? 16.109 24.359 -18.75 1 90.06 324 PRO A N 1
ATOM 2531 C CA . PRO A 1 324 ? 14.805 24.625 -19.359 1 90.06 324 PRO A CA 1
ATOM 2532 C C . PRO A 1 324 ? 13.75 23.578 -18.969 1 90.06 324 PRO A C 1
ATOM 2534 O O . PRO A 1 324 ? 14.094 22.5 -18.5 1 90.06 324 PRO A O 1
ATOM 2537 N N . ILE A 1 325 ? 12.594 24.031 -19.109 1 91.38 325 ILE A N 1
ATOM 2538 C CA . ILE A 1 325 ? 11.492 23.141 -18.766 1 91.38 325 ILE A CA 1
ATOM 2539 C C . ILE A 1 325 ? 11.547 21.891 -19.641 1 91.38 325 ILE A C 1
ATOM 2541 O O . ILE A 1 325 ? 11.539 21.984 -20.875 1 91.38 325 ILE A O 1
ATOM 2545 N N . SER A 1 326 ? 11.672 20.766 -19.078 1 91.06 326 SER A N 1
ATOM 2546 C CA . SER A 1 326 ? 11.711 19.5 -19.797 1 91.06 326 SER A CA 1
ATOM 2547 C C . SER A 1 326 ? 10.305 19.031 -20.156 1 91.06 326 SER A C 1
ATOM 2549 O O . SER A 1 326 ? 9.312 19.516 -19.594 1 91.06 326 SER A O 1
ATOM 2551 N N . TRP A 1 327 ? 10.219 18.125 -21.141 1 92.5 327 TRP A N 1
ATOM 2552 C CA . TRP A 1 327 ? 8.938 17.531 -21.516 1 92.5 327 TRP A CA 1
ATOM 2553 C C . TRP A 1 327 ? 8.305 16.828 -20.328 1 92.5 327 TRP A C 1
ATOM 2555 O O . TRP A 1 327 ? 7.086 16.875 -20.141 1 92.5 327 TRP A O 1
ATOM 2565 N N . HIS A 1 328 ? 9.164 16.203 -19.531 1 93.75 328 HIS A N 1
ATOM 2566 C CA . HIS A 1 328 ? 8.703 15.523 -18.344 1 93.75 328 HIS A CA 1
ATOM 2567 C C . HIS A 1 328 ? 8 16.5 -17.391 1 93.75 328 HIS A C 1
ATOM 2569 O O . HIS A 1 328 ? 6.875 16.25 -16.953 1 93.75 328 HIS A O 1
ATOM 2575 N N . GLU A 1 329 ? 8.617 17.594 -17.125 1 92.94 329 GLU A N 1
ATOM 2576 C CA . GLU A 1 329 ? 8.07 18.609 -16.234 1 92.94 329 GLU A CA 1
ATOM 2577 C C . GLU A 1 329 ? 6.801 19.234 -16.828 1 92.94 329 GLU A C 1
ATOM 2579 O O . GLU A 1 329 ? 5.828 19.453 -16.094 1 92.94 329 GLU A O 1
ATOM 2584 N N . PHE A 1 330 ? 6.863 19.469 -18.047 1 94.38 330 PHE A N 1
ATOM 2585 C CA . PHE A 1 330 ? 5.73 20.078 -18.734 1 94.38 330 PHE A CA 1
ATOM 2586 C C . PHE A 1 330 ? 4.516 19.172 -18.703 1 94.38 330 PHE A C 1
ATOM 2588 O O . PHE A 1 330 ? 3.408 19.609 -18.375 1 94.38 330 PHE A O 1
ATOM 2595 N N . SER A 1 331 ? 4.703 17.922 -19.047 1 96.06 331 SER A N 1
ATOM 2596 C CA . SER A 1 331 ? 3.613 16.953 -19.062 1 96.06 331 SER A CA 1
ATOM 2597 C C . SER A 1 331 ? 2.994 16.797 -17.672 1 96.06 331 SER A C 1
ATOM 2599 O O . SER A 1 331 ? 1.771 16.719 -17.531 1 96.06 331 SER A O 1
ATOM 2601 N N . VAL A 1 332 ? 3.844 16.766 -16.672 1 95.69 332 VAL A N 1
ATOM 2602 C CA . VAL A 1 332 ? 3.367 16.641 -15.289 1 95.69 332 VAL A CA 1
ATOM 2603 C C . VAL A 1 332 ? 2.549 17.875 -14.914 1 95.69 332 VAL A C 1
ATOM 2605 O O . VAL A 1 332 ? 1.488 17.766 -14.297 1 95.69 332 VAL A O 1
ATOM 2608 N N . GLY A 1 333 ? 3.041 19.062 -15.273 1 95 333 GLY A N 1
ATOM 2609 C CA . GLY A 1 333 ? 2.311 20.281 -15.008 1 95 333 GLY A CA 1
ATOM 2610 C C . GLY A 1 333 ? 0.951 20.328 -15.68 1 95 333 GLY A C 1
ATOM 2611 O O . GLY A 1 333 ? -0.043 20.703 -15.055 1 95 333 GLY A O 1
ATOM 2612 N N . VAL A 1 334 ? 0.873 19.906 -16.875 1 96.69 334 VAL A N 1
ATOM 2613 C CA . VAL A 1 334 ? -0.371 19.906 -17.641 1 96.69 334 VAL A CA 1
ATOM 2614 C C . VAL A 1 334 ? -1.364 18.938 -17.016 1 96.69 334 VAL A C 1
ATOM 2616 O O . VAL A 1 334 ? -2.543 19.25 -16.844 1 96.69 334 VAL A O 1
ATOM 2619 N N . LEU A 1 335 ? -0.915 17.75 -16.688 1 96.81 335 LEU A N 1
ATOM 2620 C CA . LEU A 1 335 ? -1.787 16.734 -16.094 1 96.81 335 LEU A CA 1
ATOM 2621 C C . LEU A 1 335 ? -2.254 17.172 -14.703 1 96.81 335 LEU A C 1
ATOM 2623 O O . LEU A 1 335 ? -3.375 16.859 -14.297 1 96.81 335 LEU A O 1
ATOM 2627 N N . PHE A 1 336 ? -1.371 17.891 -14.023 1 93.81 336 PHE A N 1
ATOM 2628 C CA . PHE A 1 336 ? -1.762 18.422 -12.727 1 93.81 336 PHE A CA 1
ATOM 2629 C C . PHE A 1 336 ? -2.91 19.406 -12.859 1 93.81 336 PHE A C 1
ATOM 2631 O O . PHE A 1 336 ? -3.9 19.328 -12.133 1 93.81 336 PHE A O 1
ATOM 2638 N N . ILE A 1 337 ? -2.76 20.328 -13.719 1 94.75 337 ILE A N 1
ATOM 2639 C CA . ILE A 1 337 ? -3.812 21.297 -13.961 1 94.75 337 ILE A CA 1
ATOM 2640 C C . ILE A 1 337 ? -5.082 20.594 -14.43 1 94.75 337 ILE A C 1
ATOM 2642 O O . ILE A 1 337 ? -6.188 20.953 -14.016 1 94.75 337 ILE A O 1
ATOM 2646 N N . PHE A 1 338 ? -4.898 19.594 -15.242 1 96.56 338 PHE A N 1
ATOM 2647 C CA . PHE A 1 338 ? -6.012 18.812 -15.766 1 96.56 338 PHE A CA 1
ATOM 2648 C C . PHE A 1 338 ? -6.809 18.172 -14.633 1 96.56 338 PHE A C 1
ATOM 2650 O O . PHE A 1 338 ? -8.039 18.266 -14.602 1 96.56 338 PHE A O 1
ATOM 2657 N N . VAL A 1 339 ? -6.184 17.578 -13.656 1 95 339 VAL A N 1
ATOM 2658 C CA . VAL A 1 339 ? -6.887 16.891 -12.578 1 95 339 VAL A CA 1
ATOM 2659 C C . VAL A 1 339 ? -7.566 17.922 -11.672 1 95 339 VAL A C 1
ATOM 2661 O O . VAL A 1 339 ? -8.672 17.672 -11.172 1 95 339 VAL A O 1
ATOM 2664 N N . VAL A 1 340 ? -6.938 19.031 -11.422 1 92.25 340 VAL A N 1
ATOM 2665 C CA . VAL A 1 340 ? -7.527 20.078 -10.602 1 92.25 340 VAL A CA 1
ATOM 2666 C C . VAL A 1 340 ? -8.82 20.578 -11.25 1 92.25 340 VAL A C 1
ATOM 2668 O O . VAL A 1 340 ? -9.828 20.781 -10.57 1 92.25 340 VAL A O 1
ATOM 2671 N N . LEU A 1 341 ? -8.781 20.703 -12.516 1 94 341 LEU A N 1
ATOM 2672 C CA . LEU A 1 341 ? -9.969 21.141 -13.234 1 94 341 LEU A CA 1
ATOM 2673 C C . LEU A 1 341 ? -11.055 20.062 -13.188 1 94 341 LEU A C 1
ATOM 2675 O O . LEU A 1 341 ? -12.234 20.391 -13.062 1 94 341 LEU A O 1
ATOM 2679 N N . LEU A 1 342 ? -10.633 18.812 -13.344 1 94.19 342 LEU A N 1
ATOM 2680 C CA . LEU A 1 342 ? -11.602 17.734 -13.25 1 94.19 342 LEU A CA 1
ATOM 2681 C C . LEU A 1 342 ? -12.273 17.719 -11.883 1 94.19 342 LEU A C 1
ATOM 2683 O O . LEU A 1 342 ? -13.484 17.5 -11.781 1 94.19 342 LEU A O 1
ATOM 2687 N N . TRP A 1 343 ? -11.516 17.953 -10.828 1 91.25 343 TRP A N 1
ATOM 2688 C CA . TRP A 1 343 ? -12.055 17.984 -9.469 1 91.25 343 TRP A CA 1
ATOM 2689 C C . TRP A 1 343 ? -12.984 19.172 -9.273 1 91.25 343 TRP A C 1
ATOM 2691 O O . TRP A 1 343 ? -14.07 19.031 -8.719 1 91.25 343 TRP A O 1
ATOM 2701 N N . PHE A 1 344 ? -12.586 20.281 -9.75 1 88.06 344 PHE A N 1
ATOM 2702 C CA . PHE A 1 344 ? -13.328 21.516 -9.547 1 88.06 344 PHE A CA 1
ATOM 2703 C C . PHE A 1 344 ? -14.648 21.484 -10.312 1 88.06 344 PHE A C 1
ATOM 2705 O O . PHE A 1 344 ? -15.68 21.922 -9.797 1 88.06 344 PHE A O 1
ATOM 2712 N N . PHE A 1 345 ? -14.664 20.906 -11.477 1 90 345 PHE A N 1
ATOM 2713 C CA . PHE A 1 345 ? -15.836 20.984 -12.336 1 90 345 PHE A CA 1
ATOM 2714 C C . PHE A 1 345 ? -16.656 19.703 -12.266 1 90 345 PHE A C 1
ATOM 2716 O O . PHE A 1 345 ? -17.547 19.484 -13.086 1 90 345 PHE A O 1
ATOM 2723 N N . ARG A 1 346 ? -16.328 18.891 -11.406 1 87.5 346 ARG A N 1
ATOM 2724 C CA . ARG A 1 346 ? -17.156 17.703 -11.219 1 87.5 346 ARG A CA 1
ATOM 2725 C C . ARG A 1 346 ? -18.547 18.094 -10.688 1 87.5 346 ARG A C 1
ATOM 2727 O O . ARG A 1 346 ? -19.562 17.609 -11.188 1 87.5 346 ARG A O 1
ATOM 2734 N N . SER A 1 347 ? -18.562 18.875 -9.656 1 81.38 347 SER A N 1
ATOM 2735 C CA . SER A 1 347 ? -19.797 19.391 -9.062 1 81.38 347 SER A CA 1
ATOM 2736 C C . SER A 1 347 ? -19.578 20.797 -8.484 1 81.38 347 SER A C 1
ATOM 2738 O O . SER A 1 347 ? -19.609 20.969 -7.266 1 81.38 347 SER A O 1
ATOM 2740 N N . PRO A 1 348 ? -19.531 21.781 -9.289 1 74.62 348 PRO A N 1
ATOM 2741 C CA . PRO A 1 348 ? -19.234 23.125 -8.805 1 74.62 348 PRO A CA 1
ATOM 2742 C C . PRO A 1 348 ? -20.406 23.781 -8.078 1 74.62 348 PRO A C 1
ATOM 2744 O O . PRO A 1 348 ? -20.219 24.734 -7.336 1 74.62 348 PRO A O 1
ATOM 2747 N N . GLY A 1 349 ? -21.625 23.141 -8.062 1 69.81 349 GLY A N 1
ATOM 2748 C CA . GLY A 1 349 ? -22.781 23.688 -7.371 1 69.81 349 GLY A CA 1
ATOM 2749 C C . GLY A 1 349 ? -23.578 24.672 -8.211 1 69.81 349 GLY A C 1
ATOM 2750 O O . GLY A 1 349 ? -24.812 24.656 -8.195 1 69.81 349 GLY A O 1
ATOM 2751 N N . PHE A 1 350 ? -22.859 25.594 -9.031 1 72.69 350 PHE A N 1
ATOM 2752 C CA . PHE A 1 350 ? -23.516 26.609 -9.828 1 72.69 350 PHE A CA 1
ATOM 2753 C C . PHE A 1 350 ? -23.922 26.078 -11.195 1 72.69 350 PHE A C 1
ATOM 2755 O O . PHE A 1 350 ? -24.781 26.641 -11.867 1 72.69 350 PHE A O 1
ATOM 2762 N N . MET A 1 351 ? -23.391 25 -11.688 1 77.25 351 MET A N 1
ATOM 2763 C CA . MET A 1 351 ? -23.703 24.312 -12.938 1 77.25 351 MET A CA 1
ATOM 2764 C C . MET A 1 351 ? -23.562 22.797 -12.781 1 77.25 351 MET A C 1
ATOM 2766 O O . MET A 1 351 ? -22.922 22.328 -11.844 1 77.25 351 MET A O 1
ATOM 2770 N N . PRO A 1 352 ? -24.312 22.188 -13.633 1 82.88 352 PRO A N 1
ATOM 2771 C CA . PRO A 1 352 ? -24.094 20.75 -13.594 1 82.88 352 PRO A CA 1
ATOM 2772 C C . PRO A 1 352 ? -22.656 20.359 -13.938 1 82.88 352 PRO A C 1
ATOM 2774 O O . PRO A 1 352 ? -22.031 20.984 -14.789 1 82.88 352 PRO A O 1
ATOM 2777 N N . GLY A 1 353 ? -22.047 19.594 -13.258 1 86.31 353 GLY A N 1
ATOM 2778 C CA . GLY A 1 353 ? -20.688 19.156 -13.453 1 86.31 353 GLY A CA 1
ATOM 2779 C C . GLY A 1 353 ? -20.5 18.297 -14.688 1 86.31 353 GLY A C 1
ATOM 2780 O O . GLY A 1 353 ? -21.484 17.859 -15.297 1 86.31 353 GLY A O 1
ATOM 2781 N N . TRP A 1 354 ? -19.234 18.078 -15.094 1 90.56 354 TRP A N 1
ATOM 2782 C CA . TRP A 1 354 ? -18.953 17.297 -16.281 1 90.56 354 TRP A CA 1
ATOM 2783 C C . TRP A 1 354 ? -19.438 15.852 -16.125 1 90.56 354 TRP A C 1
ATOM 2785 O O . TRP A 1 354 ? -19.812 15.203 -17.094 1 90.56 354 TRP A O 1
ATOM 2795 N N . ALA A 1 355 ? -19.531 15.352 -14.906 1 87.19 355 ALA A N 1
ATOM 2796 C CA . ALA A 1 355 ? -19.984 13.984 -14.641 1 87.19 355 ALA A CA 1
ATOM 2797 C C . ALA A 1 355 ? -21.453 13.805 -15 1 87.19 355 ALA A C 1
ATOM 2799 O O . ALA A 1 355 ? -21.844 12.75 -15.492 1 87.19 355 ALA A O 1
ATOM 2800 N N . ALA A 1 356 ? -22.25 14.812 -14.758 1 88.06 356 ALA A N 1
ATOM 2801 C CA . ALA A 1 356 ? -23.688 14.75 -15.008 1 88.06 356 ALA A CA 1
ATOM 2802 C C . ALA A 1 356 ? -23.984 14.672 -16.5 1 88.06 356 ALA A C 1
ATOM 2804 O O . ALA A 1 356 ? -25.016 14.148 -16.922 1 88.06 356 ALA A O 1
ATOM 2805 N N . TYR A 1 357 ? -23.062 15.141 -17.297 1 89.5 357 TYR A N 1
ATOM 2806 C CA . TYR A 1 357 ? -23.234 15.125 -18.75 1 89.5 357 TYR A CA 1
ATOM 2807 C C . TYR A 1 357 ? -22.828 13.781 -19.344 1 89.5 357 TYR A C 1
ATOM 2809 O O . TYR A 1 357 ? -23.25 13.43 -20.438 1 89.5 357 TYR A O 1
ATOM 2817 N N . VAL A 1 358 ? -22.109 13.023 -18.625 1 89.12 358 VAL A N 1
ATOM 2818 C CA . VAL A 1 358 ? -21.531 11.797 -19.156 1 89.12 358 VAL A CA 1
ATOM 2819 C C . VAL A 1 358 ? -22.391 10.602 -18.75 1 89.12 358 VAL A C 1
ATOM 2821 O O . VAL A 1 358 ? -22.625 9.695 -19.547 1 89.12 358 VAL A O 1
ATOM 2824 N N . THR A 1 359 ? -22.797 10.625 -17.469 1 90.56 359 THR A N 1
ATOM 2825 C CA . THR A 1 359 ? -23.531 9.461 -16.953 1 90.56 359 THR A CA 1
ATOM 2826 C C . THR A 1 359 ? -24.531 9.883 -15.883 1 90.56 359 THR A C 1
ATOM 2828 O O . THR A 1 359 ? -24.453 11 -15.359 1 90.56 359 THR A O 1
ATOM 2831 N N . ASN A 1 360 ? -25.422 8.945 -15.57 1 89.25 360 ASN A N 1
ATOM 2832 C CA . ASN A 1 360 ? -26.406 9.18 -14.531 1 89.25 360 ASN A CA 1
ATOM 2833 C C . ASN A 1 360 ? -26 8.555 -13.203 1 89.25 360 ASN A C 1
ATOM 2835 O O . ASN A 1 360 ? -26.672 8.742 -12.188 1 89.25 360 ASN A O 1
ATOM 2839 N N . LEU A 1 361 ? -24.891 7.883 -13.266 1 91.25 361 LEU A N 1
ATOM 2840 C CA . LEU A 1 361 ? -24.391 7.266 -12.039 1 91.25 361 LEU A CA 1
ATOM 2841 C C . LEU A 1 361 ? -23.547 8.25 -11.234 1 91.25 361 LEU A C 1
ATOM 2843 O O . LEU A 1 361 ? -23.094 9.266 -11.766 1 91.25 361 LEU A O 1
ATOM 2847 N N . SER A 1 362 ? -23.422 7.953 -10 1 89.69 362 SER A N 1
ATOM 2848 C CA . SER A 1 362 ? -22.641 8.805 -9.109 1 89.69 362 SER A CA 1
ATOM 2849 C C . SER A 1 362 ? -21.141 8.672 -9.391 1 89.69 362 SER A C 1
ATOM 2851 O O . SER A 1 362 ? -20.562 7.594 -9.211 1 89.69 362 SER A O 1
ATOM 2853 N N . VAL A 1 363 ? -20.594 9.742 -9.945 1 92.25 363 VAL A N 1
ATOM 2854 C CA . VAL A 1 363 ? -19.156 9.82 -10.195 1 92.25 363 VAL A CA 1
ATOM 2855 C C . VAL A 1 363 ? -18.5 10.648 -9.102 1 92.25 363 VAL A C 1
ATOM 2857 O O . VAL A 1 363 ? -18.891 11.789 -8.844 1 92.25 363 VAL A O 1
ATOM 2860 N N . LYS A 1 364 ? -17.484 10.062 -8.453 1 92.44 364 LYS A N 1
ATOM 2861 C CA . LYS A 1 364 ? -16.812 10.734 -7.348 1 92.44 364 LYS A CA 1
ATOM 2862 C C . LYS A 1 364 ? -15.391 11.141 -7.734 1 92.44 364 LYS A C 1
ATOM 2864 O O . LYS A 1 364 ? -14.984 10.977 -8.883 1 92.44 364 LYS A O 1
ATOM 2869 N N . ASP A 1 365 ? -14.664 11.734 -6.844 1 90.81 365 ASP A N 1
ATOM 2870 C CA . ASP A 1 365 ? -13.383 12.383 -7.113 1 90.81 365 ASP A CA 1
ATOM 2871 C C . ASP A 1 365 ? -12.297 11.352 -7.406 1 90.81 365 ASP A C 1
ATOM 2873 O O . ASP A 1 365 ? -11.289 11.664 -8.047 1 90.81 365 ASP A O 1
ATOM 2877 N N . SER A 1 366 ? -12.445 10.148 -6.949 1 94 366 SER A N 1
ATOM 2878 C CA . SER A 1 366 ? -11.43 9.125 -7.18 1 94 366 SER A CA 1
ATOM 2879 C C . SER A 1 366 ? -11.32 8.773 -8.656 1 94 366 SER A C 1
ATOM 2881 O O . SER A 1 366 ? -10.258 8.359 -9.133 1 94 366 SER A O 1
ATOM 2883 N N . THR A 1 367 ? -12.375 8.945 -9.414 1 96.19 367 THR A N 1
ATOM 2884 C CA . THR A 1 367 ? -12.375 8.688 -10.844 1 96.19 367 THR A CA 1
ATOM 2885 C C . THR A 1 367 ? -11.359 9.578 -11.555 1 96.19 367 THR A C 1
ATOM 2887 O O . THR A 1 367 ? -10.562 9.094 -12.367 1 96.19 367 THR A O 1
ATOM 2890 N N . ALA A 1 368 ? -11.383 10.844 -11.203 1 95.31 368 ALA A N 1
ATOM 2891 C CA . ALA A 1 368 ? -10.453 11.789 -11.805 1 95.31 368 ALA A CA 1
ATOM 2892 C C . ALA A 1 368 ? -9.008 11.461 -11.414 1 95.31 368 ALA A C 1
ATOM 2894 O O . ALA A 1 368 ? -8.109 11.484 -12.258 1 95.31 368 ALA A O 1
ATOM 2895 N N . ALA A 1 369 ? -8.812 11.188 -10.172 1 95.19 369 ALA A N 1
ATOM 2896 C CA . ALA A 1 369 ? -7.477 10.867 -9.688 1 95.19 369 ALA A CA 1
ATOM 2897 C C . ALA A 1 369 ? -6.93 9.617 -10.367 1 95.19 369 ALA A C 1
ATOM 2899 O O . ALA A 1 369 ? -5.766 9.578 -10.781 1 95.19 369 ALA A O 1
ATOM 2900 N N . ALA A 1 370 ? -7.75 8.562 -10.477 1 97.31 370 ALA A N 1
ATOM 2901 C CA . ALA A 1 370 ? -7.336 7.324 -11.125 1 97.31 370 ALA A CA 1
ATOM 2902 C C . ALA A 1 370 ? -7.043 7.555 -12.609 1 97.31 370 ALA A C 1
ATOM 2904 O O . ALA A 1 370 ? -6.117 6.961 -13.164 1 97.31 370 ALA A O 1
ATOM 2905 N N . CYS A 1 371 ? -7.809 8.359 -13.234 1 97.56 371 CYS A N 1
ATOM 2906 C CA . CYS A 1 371 ? -7.621 8.672 -14.641 1 97.56 371 CYS A CA 1
ATOM 2907 C C . CYS A 1 371 ? -6.242 9.281 -14.883 1 97.56 371 CYS A C 1
ATOM 2909 O O . CYS A 1 371 ? -5.504 8.82 -15.758 1 97.56 371 CYS A O 1
ATOM 2911 N N . VAL A 1 372 ? -5.949 10.227 -14.109 1 97.25 372 VAL A N 1
ATOM 2912 C CA . VAL A 1 372 ? -4.668 10.906 -14.289 1 97.25 372 VAL A CA 1
ATOM 2913 C C . VAL A 1 372 ? -3.525 9.961 -13.938 1 97.25 372 VAL A C 1
ATOM 2915 O O . VAL A 1 372 ? -2.459 10.008 -14.555 1 97.25 372 VAL A O 1
ATOM 2918 N N . THR A 1 373 ? -3.725 9.141 -12.938 1 97.12 373 THR A N 1
ATOM 2919 C CA . THR A 1 373 ? -2.721 8.141 -12.586 1 97.12 373 THR A CA 1
ATOM 2920 C C . THR A 1 373 ? -2.414 7.242 -13.781 1 97.12 373 THR A C 1
ATOM 2922 O O . THR A 1 373 ? -1.248 6.969 -14.07 1 97.12 373 THR A O 1
ATOM 2925 N N . ILE A 1 374 ? -3.432 6.77 -14.445 1 97.56 374 ILE A N 1
ATOM 2926 C CA . ILE A 1 374 ? -3.256 5.914 -15.609 1 97.56 374 ILE A CA 1
ATOM 2927 C C . ILE A 1 374 ? -2.525 6.684 -16.703 1 97.56 374 ILE A C 1
ATOM 2929 O O . ILE A 1 374 ? -1.611 6.152 -17.344 1 97.56 374 ILE A O 1
ATOM 2933 N N . LEU A 1 375 ? -2.83 7.934 -16.906 1 97.38 375 LEU A N 1
ATOM 2934 C CA . LEU A 1 375 ? -2.217 8.758 -17.938 1 97.38 375 LEU A CA 1
ATOM 2935 C C . LEU A 1 375 ? -0.729 8.953 -17.672 1 97.38 375 LEU A C 1
ATOM 2937 O O . LEU A 1 375 ? 0.069 9.047 -18.609 1 97.38 375 LEU A O 1
ATOM 2941 N N . PHE A 1 376 ? -0.361 9.039 -16.391 1 97.25 376 PHE A N 1
ATOM 2942 C CA . PHE A 1 376 ? 1.045 9.18 -16.031 1 97.25 376 PHE A CA 1
ATOM 2943 C C . PHE A 1 376 ? 1.864 8.023 -16.594 1 97.25 376 PHE A C 1
ATOM 2945 O O . PHE A 1 376 ? 3.061 8.172 -16.859 1 97.25 376 PHE A O 1
ATOM 2952 N N . PHE A 1 377 ? 1.25 6.875 -16.828 1 96.31 377 PHE A N 1
ATOM 2953 C CA . PHE A 1 377 ? 1.979 5.699 -17.297 1 96.31 377 PHE A CA 1
ATOM 2954 C C . PHE A 1 377 ? 1.89 5.582 -18.812 1 96.31 377 PHE A C 1
ATOM 2956 O O . PHE A 1 377 ? 2.66 4.84 -19.422 1 96.31 377 PHE A O 1
ATOM 2963 N N . ILE A 1 378 ? 0.993 6.293 -19.406 1 95.12 378 ILE A N 1
ATOM 2964 C CA . ILE A 1 378 ? 0.779 6.219 -20.844 1 95.12 378 ILE A CA 1
ATOM 2965 C C . ILE A 1 378 ? 1.651 7.254 -21.547 1 95.12 378 ILE A C 1
ATOM 2967 O O . ILE A 1 378 ? 2.26 6.961 -22.578 1 95.12 378 ILE A O 1
ATOM 2971 N N . ILE A 1 379 ? 1.723 8.445 -21 1 94.88 379 ILE A N 1
ATOM 2972 C CA . ILE A 1 379 ? 2.461 9.539 -21.609 1 94.88 379 ILE A CA 1
ATOM 2973 C C . ILE A 1 379 ? 3.959 9.328 -21.406 1 94.88 379 ILE A C 1
ATOM 2975 O O . ILE A 1 379 ? 4.418 9.125 -20.281 1 94.88 379 ILE A O 1
ATOM 2979 N N . PRO A 1 380 ? 4.742 9.367 -22.5 1 92.38 380 PRO A N 1
ATOM 2980 C CA . PRO A 1 380 ? 6.188 9.156 -22.391 1 92.38 380 PRO A CA 1
ATOM 2981 C C . PRO A 1 380 ? 6.914 10.336 -21.75 1 92.38 380 PRO A C 1
ATOM 2983 O O . PRO A 1 380 ? 6.52 11.484 -21.953 1 92.38 380 PRO A O 1
ATOM 2986 N N . SER A 1 381 ? 7.922 10.062 -21.062 1 92 381 SER A N 1
ATOM 2987 C CA . SER A 1 381 ? 8.703 11.086 -20.391 1 92 381 SER A CA 1
ATOM 2988 C C . SER A 1 381 ? 9.625 11.82 -21.359 1 92 381 SER A C 1
ATOM 2990 O O . SER A 1 381 ? 10.062 12.938 -21.094 1 92 381 SER A O 1
ATOM 2992 N N . LYS A 1 382 ? 9.977 11.117 -22.469 1 90.06 382 LYS A N 1
ATOM 2993 C CA . LYS A 1 382 ? 10.82 11.711 -23.5 1 90.06 382 LYS A CA 1
ATOM 2994 C C . LYS A 1 382 ? 10.18 11.562 -24.891 1 90.06 382 LYS A C 1
ATOM 2996 O O . LYS A 1 382 ? 9.484 10.586 -25.156 1 90.06 382 LYS A O 1
ATOM 3001 N N . LEU A 1 383 ? 10.398 12.539 -25.672 1 88.25 383 LEU A N 1
ATOM 3002 C CA . LEU A 1 383 ? 9.828 12.531 -27.016 1 88.25 383 LEU A CA 1
ATOM 3003 C C . LEU A 1 383 ? 10.859 12.039 -28.031 1 88.25 383 LEU A C 1
ATOM 3005 O O . LEU A 1 383 ? 10.984 12.609 -29.109 1 88.25 383 LEU A O 1
ATOM 3009 N N . ASP A 1 384 ? 11.477 11.062 -27.703 1 85.81 384 ASP A N 1
ATOM 3010 C CA . ASP A 1 384 ? 12.523 10.531 -28.578 1 85.81 384 ASP A CA 1
ATOM 3011 C C . ASP A 1 384 ? 11.93 9.953 -29.859 1 85.81 384 ASP A C 1
ATOM 3013 O O . ASP A 1 384 ? 12.625 9.812 -30.859 1 85.81 384 ASP A O 1
ATOM 3017 N N . PHE A 1 385 ? 10.633 9.617 -29.781 1 85.38 385 PHE A N 1
ATOM 3018 C CA . PHE A 1 385 ? 9.992 9.008 -30.938 1 85.38 385 PHE A CA 1
ATOM 3019 C C . PHE A 1 385 ? 9.961 9.984 -32.125 1 85.38 385 PHE A C 1
ATOM 3021 O O . PHE A 1 385 ? 9.867 9.57 -33.281 1 85.38 385 PHE A O 1
ATOM 3028 N N . LEU A 1 386 ? 10.086 11.25 -31.812 1 83.12 386 LEU A N 1
ATOM 3029 C CA . LEU A 1 386 ? 10.078 12.266 -32.875 1 83.12 386 LEU A CA 1
ATOM 3030 C C . LEU A 1 386 ? 11.352 12.18 -33.719 1 83.12 386 LEU A C 1
ATOM 3032 O O . LEU A 1 386 ? 11.359 12.602 -34.875 1 83.12 386 LEU A O 1
ATOM 3036 N N . TYR A 1 387 ? 12.367 11.578 -33.156 1 83.69 387 TYR A N 1
ATOM 3037 C CA . TYR A 1 387 ? 13.648 11.484 -33.844 1 83.69 387 TYR A CA 1
ATOM 3038 C C . TYR A 1 387 ? 13.828 10.094 -34.438 1 83.69 387 TYR A C 1
ATOM 3040 O O . TYR A 1 387 ? 14.93 9.75 -34.906 1 83.69 387 TYR A O 1
ATOM 3048 N N . ALA A 1 388 ? 12.867 9.289 -34.406 1 83.06 388 ALA A N 1
ATOM 3049 C CA . ALA A 1 388 ? 12.961 7.902 -34.875 1 83.06 388 ALA A CA 1
ATOM 3050 C C . ALA A 1 388 ? 13.312 7.848 -36.375 1 83.06 388 ALA A C 1
ATOM 3052 O O . ALA A 1 388 ? 13.977 6.906 -36.812 1 83.06 388 ALA A O 1
ATOM 3053 N N . PHE A 1 389 ? 12.914 8.906 -37.125 1 83.19 389 PHE A N 1
ATOM 3054 C CA . PHE A 1 389 ? 13.172 8.898 -38.562 1 83.19 389 PHE A CA 1
ATOM 3055 C C . PHE A 1 389 ? 14.219 9.945 -38.938 1 83.19 389 PHE A C 1
ATOM 3057 O O . PHE A 1 389 ? 14.273 10.398 -40.062 1 83.19 389 PHE A O 1
ATOM 3064 N N . SER A 1 390 ? 14.93 10.242 -37.938 1 84.38 390 SER A N 1
ATOM 3065 C CA . SER A 1 390 ? 15.977 11.219 -38.188 1 84.38 390 SER A CA 1
ATOM 3066 C C . SER A 1 390 ? 17.062 10.648 -39.094 1 84.38 390 SER A C 1
ATOM 3068 O O . SER A 1 390 ? 17.312 9.438 -39.094 1 84.38 390 SER A O 1
ATOM 3070 N N . LYS A 1 391 ? 17.656 11.5 -39.938 1 80 391 LYS A N 1
ATOM 3071 C CA . LYS A 1 391 ? 18.703 11.109 -40.875 1 80 391 LYS A CA 1
ATOM 3072 C C . LYS A 1 391 ? 19.984 10.75 -40.125 1 80 391 LYS A C 1
ATOM 3074 O O . LYS A 1 391 ? 20.797 9.945 -40.594 1 80 391 LYS A O 1
ATOM 3079 N N . ASP A 1 392 ? 20.078 11.289 -38.969 1 81.38 392 ASP A N 1
ATOM 3080 C CA . ASP A 1 392 ? 21.234 10.992 -38.125 1 81.38 392 ASP A CA 1
ATOM 3081 C C . ASP A 1 392 ? 20.969 9.766 -37.25 1 81.38 392 ASP A C 1
ATOM 3083 O O . ASP A 1 392 ? 20.109 9.789 -36.375 1 81.38 392 ASP A O 1
ATOM 3087 N N . PRO A 1 393 ? 21.672 8.719 -37.562 1 79.56 393 PRO A N 1
ATOM 3088 C CA . PRO A 1 393 ? 21.406 7.496 -36.812 1 79.56 393 PRO A CA 1
ATOM 3089 C C . PRO A 1 393 ? 21.703 7.656 -35.312 1 79.56 393 PRO A C 1
ATOM 3091 O O . PRO A 1 393 ? 21.172 6.91 -34.5 1 79.56 393 PRO A O 1
ATOM 3094 N N . ARG A 1 394 ? 22.531 8.695 -34.906 1 77.56 394 ARG A N 1
ATOM 3095 C CA . ARG A 1 394 ? 22.906 8.867 -33.5 1 77.56 394 ARG A CA 1
ATOM 3096 C C . ARG A 1 394 ? 21.734 9.414 -32.688 1 77.56 394 ARG A C 1
ATOM 3098 O O . ARG A 1 394 ? 21.719 9.281 -31.453 1 77.56 394 ARG A O 1
ATOM 3105 N N . LYS A 1 395 ? 20.875 9.953 -33.312 1 81.44 395 LYS A N 1
ATOM 3106 C CA . LYS A 1 395 ? 19.75 10.602 -32.625 1 81.44 395 LYS A CA 1
ATOM 3107 C C . LYS A 1 395 ? 18.547 9.664 -32.562 1 81.44 395 LYS A C 1
ATOM 3109 O O . LYS A 1 395 ? 17.562 9.969 -31.875 1 81.44 395 LYS A O 1
ATOM 3114 N N . ARG A 1 396 ? 18.656 8.578 -33.312 1 84.25 396 ARG A N 1
ATOM 3115 C CA . ARG A 1 396 ? 17.531 7.648 -33.344 1 84.25 396 ARG A CA 1
ATOM 3116 C C . ARG A 1 396 ? 17.406 6.875 -32.031 1 84.25 396 ARG A C 1
ATOM 3118 O O . ARG A 1 396 ? 18.406 6.457 -31.453 1 84.25 396 ARG A O 1
ATOM 3125 N N . PRO A 1 397 ? 16.141 6.855 -31.531 1 85.06 397 PRO A N 1
ATOM 3126 C CA . PRO A 1 397 ? 15.953 6.148 -30.266 1 85.06 397 PRO A CA 1
ATOM 3127 C C . PRO A 1 397 ? 16.188 4.641 -30.391 1 85.06 397 PRO A C 1
ATOM 3129 O O . PRO A 1 397 ? 15.875 4.051 -31.422 1 85.06 397 PRO A O 1
ATOM 3132 N N . THR A 1 398 ? 16.812 4.016 -29.469 1 82.06 398 THR A N 1
ATOM 3133 C CA . THR A 1 398 ? 17.062 2.578 -29.438 1 82.06 398 THR A CA 1
ATOM 3134 C C . THR A 1 398 ? 16.109 1.884 -28.469 1 82.06 398 THR A C 1
ATOM 3136 O O . THR A 1 398 ? 15.922 0.667 -28.531 1 82.06 398 THR A O 1
ATOM 3139 N N . LYS A 1 399 ? 15.539 2.592 -27.531 1 85.81 399 LYS A N 1
ATOM 3140 C CA . LYS A 1 399 ? 14.578 2.062 -26.578 1 85.81 399 LYS A CA 1
ATOM 3141 C C . LYS A 1 399 ? 13.43 3.039 -26.344 1 85.81 399 LYS A C 1
ATOM 3143 O O . LYS A 1 399 ? 13.586 4.246 -26.531 1 85.81 399 LYS A O 1
ATOM 3148 N N . ALA A 1 400 ? 12.359 2.441 -26.109 1 86.19 400 ALA A N 1
ATOM 3149 C CA . ALA A 1 400 ? 11.195 3.281 -25.844 1 86.19 400 ALA A CA 1
ATOM 3150 C C . ALA A 1 400 ? 11.328 4 -24.516 1 86.19 400 ALA A C 1
ATOM 3152 O O . ALA A 1 400 ? 11.891 3.453 -23.562 1 86.19 400 ALA A O 1
ATOM 3153 N N . SER A 1 401 ? 10.789 5.184 -24.484 1 87.5 401 SER A N 1
ATOM 3154 C CA . SER A 1 401 ? 10.82 5.98 -23.25 1 87.5 401 SER A CA 1
ATOM 3155 C C . SER A 1 401 ? 9.891 5.402 -22.203 1 87.5 401 SER A C 1
ATOM 3157 O O . SER A 1 401 ? 8.883 4.77 -22.531 1 87.5 401 SER A O 1
ATOM 3159 N N . LEU A 1 402 ? 10.273 5.562 -20.953 1 89 402 LEU A N 1
ATOM 3160 C CA . LEU A 1 402 ? 9.406 5.191 -19.844 1 89 402 LEU A CA 1
ATOM 3161 C C . LEU A 1 402 ? 8.297 6.219 -19.656 1 89 402 LEU A C 1
ATOM 3163 O O . LEU A 1 402 ? 8.336 7.301 -20.25 1 89 402 LEU A O 1
ATOM 3167 N N . GLY A 1 403 ? 7.309 5.82 -18.922 1 92.56 403 GLY A N 1
ATOM 3168 C CA . GLY A 1 403 ? 6.277 6.785 -18.562 1 92.56 403 GLY A CA 1
ATOM 3169 C C . GLY A 1 403 ? 6.781 7.891 -17.656 1 92.56 403 GLY A C 1
ATOM 3170 O O . GLY A 1 403 ? 7.992 8.039 -17.469 1 92.56 403 GLY A O 1
ATOM 3171 N N . LEU A 1 404 ? 5.859 8.68 -17.219 1 94.94 404 LEU A N 1
ATOM 3172 C CA . LEU A 1 404 ? 6.23 9.812 -16.391 1 94.94 404 LEU A CA 1
ATOM 3173 C C . LEU A 1 404 ? 6.641 9.352 -14.992 1 94.94 404 LEU A C 1
ATOM 3175 O O . LEU A 1 404 ? 7.281 10.094 -14.25 1 94.94 404 LEU A O 1
ATOM 3179 N N . ILE A 1 405 ? 6.176 8.141 -14.664 1 94.38 405 ILE A N 1
ATOM 3180 C CA . ILE A 1 405 ? 6.531 7.543 -13.383 1 94.38 405 ILE A CA 1
ATOM 3181 C C . ILE A 1 405 ? 6.602 6.023 -13.531 1 94.38 405 ILE A C 1
ATOM 3183 O O . ILE A 1 405 ? 6.129 5.465 -14.523 1 94.38 405 ILE A O 1
ATOM 3187 N N . THR A 1 406 ? 7.297 5.371 -12.617 1 93.94 406 THR A N 1
ATOM 3188 C CA . THR A 1 406 ? 7.371 3.914 -12.586 1 93.94 406 THR A CA 1
ATOM 3189 C C . THR A 1 406 ? 6.668 3.361 -11.352 1 93.94 406 THR A C 1
ATOM 3191 O O . THR A 1 406 ? 6.547 4.055 -10.336 1 93.94 406 THR A O 1
ATOM 3194 N N . TRP A 1 407 ? 6.164 2.141 -11.398 1 93.31 407 TRP A N 1
ATOM 3195 C CA . TRP A 1 407 ? 5.484 1.52 -10.266 1 93.31 407 TRP A CA 1
ATOM 3196 C C . TRP A 1 407 ? 6.438 1.337 -9.094 1 93.31 407 TRP A C 1
ATOM 3198 O O . TRP A 1 407 ? 6.035 1.451 -7.934 1 93.31 407 TRP A O 1
ATOM 3208 N N . LYS A 1 408 ? 7.652 1.02 -9.406 1 92.44 408 LYS A N 1
ATOM 3209 C CA . LYS A 1 408 ? 8.648 0.839 -8.352 1 92.44 408 LYS A CA 1
ATOM 3210 C C . LYS A 1 408 ? 8.75 2.082 -7.473 1 92.44 408 LYS A C 1
ATOM 3212 O O . LYS A 1 408 ? 8.773 1.979 -6.242 1 92.44 408 LYS A O 1
ATOM 3217 N N . MET A 1 409 ? 8.758 3.207 -8.117 1 92.06 409 MET A N 1
ATOM 3218 C CA . MET A 1 409 ? 8.836 4.461 -7.383 1 92.06 409 MET A CA 1
ATOM 3219 C C . MET A 1 409 ? 7.586 4.676 -6.539 1 92.06 409 MET A C 1
ATOM 3221 O O . MET A 1 409 ? 7.668 5.137 -5.398 1 92.06 409 MET A O 1
ATOM 3225 N N . ILE A 1 410 ? 6.453 4.367 -7.09 1 93.06 410 ILE A N 1
ATOM 3226 C CA . ILE A 1 410 ? 5.195 4.492 -6.359 1 93.06 410 ILE A CA 1
ATOM 3227 C C . ILE A 1 410 ? 5.203 3.562 -5.152 1 93.06 410 ILE A C 1
ATOM 3229 O O . ILE A 1 410 ? 4.871 3.979 -4.039 1 93.06 410 ILE A O 1
ATOM 3233 N N . ASN A 1 411 ? 5.57 2.338 -5.332 1 92.5 411 ASN A N 1
ATOM 3234 C CA . ASN A 1 411 ? 5.57 1.338 -4.27 1 92.5 411 ASN A CA 1
ATOM 3235 C C . ASN A 1 411 ? 6.473 1.752 -3.111 1 92.5 411 ASN A C 1
ATOM 3237 O O . ASN A 1 411 ? 6.145 1.51 -1.947 1 92.5 411 ASN A O 1
ATOM 3241 N N . GLU A 1 412 ? 7.555 2.412 -3.426 1 90.06 412 GLU A N 1
ATOM 3242 C CA . GLU A 1 412 ? 8.555 2.742 -2.414 1 90.06 412 GLU A CA 1
ATOM 3243 C C . GLU A 1 412 ? 8.227 4.066 -1.728 1 90.06 412 GLU A C 1
ATOM 3245 O O . GLU A 1 412 ? 8.422 4.211 -0.52 1 90.06 412 GLU A O 1
ATOM 3250 N N . LYS A 1 413 ? 7.707 4.988 -2.439 1 88.81 413 LYS A N 1
ATOM 3251 C CA . LYS A 1 413 ? 7.602 6.344 -1.914 1 88.81 413 LYS A CA 1
ATOM 3252 C C . LYS A 1 413 ? 6.23 6.59 -1.287 1 88.81 413 LYS A C 1
ATOM 3254 O O . LYS A 1 413 ? 6.066 7.504 -0.477 1 88.81 413 LYS A O 1
ATOM 3259 N N . MET A 1 414 ? 5.293 5.797 -1.57 1 91.19 414 MET A N 1
ATOM 3260 C CA . MET A 1 414 ? 3.938 6.012 -1.072 1 91.19 414 MET A CA 1
ATOM 3261 C C . MET A 1 414 ? 3.818 5.574 0.384 1 91.19 414 MET A C 1
ATOM 3263 O O . MET A 1 414 ? 4.484 4.629 0.81 1 91.19 414 MET A O 1
ATOM 3267 N N . HIS A 1 415 ? 3.01 6.277 1.133 1 89.62 415 HIS A N 1
ATOM 3268 C CA . HIS A 1 415 ? 2.691 5.93 2.514 1 89.62 415 HIS A CA 1
ATOM 3269 C C . HIS A 1 415 ? 1.45 5.047 2.586 1 89.62 415 HIS A C 1
ATOM 3271 O O . HIS A 1 415 ? 0.364 5.523 2.922 1 89.62 415 HIS A O 1
ATOM 3277 N N . TRP A 1 416 ? 1.608 3.801 2.496 1 93.31 416 TRP A N 1
ATOM 3278 C CA . TRP A 1 416 ? 0.518 2.834 2.428 1 93.31 416 TRP A CA 1
ATOM 3279 C C . TRP A 1 416 ? -0.185 2.709 3.775 1 93.31 416 TRP A C 1
ATOM 3281 O O . TRP A 1 416 ? -1.294 2.176 3.857 1 93.31 416 TRP A O 1
ATOM 3291 N N . SER A 1 417 ? 0.429 3.256 4.883 1 92.75 417 SER A N 1
ATOM 3292 C CA . SER A 1 417 ? -0.129 3.195 6.23 1 92.75 417 SER A CA 1
ATOM 3293 C C . SER A 1 417 ? -1.49 3.877 6.297 1 92.75 417 SER A C 1
ATOM 3295 O O . SER A 1 417 ? -2.342 3.5 7.105 1 92.75 417 SER A O 1
ATOM 3297 N N . LEU A 1 418 ? -1.703 4.797 5.457 1 89.19 418 LEU A N 1
ATOM 3298 C CA . LEU A 1 418 ? -2.895 5.637 5.52 1 89.19 418 LEU A CA 1
ATOM 3299 C C . LEU A 1 418 ? -4.148 4.824 5.207 1 89.19 418 LEU A C 1
ATOM 3301 O O . LEU A 1 418 ? -5.238 5.148 5.684 1 89.19 418 LEU A O 1
ATOM 3305 N N . ILE A 1 419 ? -4.012 3.748 4.422 1 94 419 ILE A N 1
ATOM 3306 C CA . ILE A 1 419 ? -5.145 2.885 4.105 1 94 419 ILE A CA 1
ATOM 3307 C C . ILE A 1 419 ? -5.754 2.34 5.395 1 94 419 ILE A C 1
ATOM 3309 O O . ILE A 1 419 ? -6.973 2.383 5.582 1 94 419 ILE A O 1
ATOM 3313 N N . PHE A 1 420 ? -4.93 2.02 6.32 1 96.06 420 PHE A N 1
ATOM 3314 C CA . PHE A 1 420 ? -5.383 1.349 7.531 1 96.06 420 PHE A CA 1
ATOM 3315 C C . PHE A 1 420 ? -5.793 2.363 8.594 1 96.06 420 PHE A C 1
ATOM 3317 O O . PHE A 1 420 ? -6.703 2.111 9.383 1 96.06 420 PHE A O 1
ATOM 3324 N N . VAL A 1 421 ? -5.105 3.51 8.578 1 93.38 421 VAL A N 1
ATOM 3325 C CA . VAL A 1 421 ? -5.453 4.547 9.547 1 93.38 421 VAL A CA 1
ATOM 3326 C C . VAL A 1 421 ? -6.82 5.133 9.211 1 93.38 421 VAL A C 1
ATOM 3328 O O . VAL A 1 421 ? -7.688 5.242 10.078 1 93.38 421 VAL A O 1
ATOM 3331 N N . LEU A 1 422 ? -7.047 5.445 7.906 1 92.62 422 LEU A N 1
ATOM 3332 C CA . LEU A 1 422 ? -8.344 5.949 7.465 1 92.62 422 LEU A CA 1
ATOM 3333 C C . LEU A 1 422 ? -9.414 4.875 7.59 1 92.62 422 LEU A C 1
ATOM 3335 O O . LEU A 1 422 ? -10.516 5.141 8.078 1 92.62 422 LEU A O 1
ATOM 3339 N N . GLY A 1 423 ? -9.039 3.709 7.129 1 94.56 423 GLY A N 1
ATOM 3340 C CA . GLY A 1 423 ? -9.977 2.602 7.199 1 94.56 423 GLY A CA 1
ATOM 3341 C C . GLY A 1 423 ? -10.461 2.318 8.609 1 94.56 423 GLY A C 1
ATOM 3342 O O . GLY A 1 423 ? -11.648 2.031 8.82 1 94.56 423 GLY A O 1
ATOM 3343 N N . GLY A 1 424 ? -9.547 2.355 9.57 1 94.75 424 GLY A N 1
ATOM 3344 C CA . GLY A 1 424 ? -9.945 2.195 10.961 1 94.75 424 GLY A CA 1
ATOM 3345 C C . GLY A 1 424 ? -10.953 3.23 11.414 1 94.75 424 GLY A C 1
ATOM 3346 O O . GLY A 1 424 ? -11.891 2.908 12.148 1 94.75 424 GLY A O 1
ATOM 3347 N N . GLY A 1 425 ? -10.727 4.453 11.008 1 92.44 425 GLY A N 1
ATOM 3348 C CA . GLY A 1 425 ? -11.688 5.504 11.328 1 92.44 425 GLY A CA 1
ATOM 3349 C C . GLY A 1 425 ? -13.047 5.27 10.711 1 92.44 425 GLY A C 1
ATOM 3350 O O . GLY A 1 425 ? -14.078 5.465 11.367 1 92.44 425 GLY A O 1
ATOM 3351 N N . PHE A 1 426 ? -13.062 4.832 9.453 1 94.06 426 PHE A N 1
ATOM 3352 C CA . PHE A 1 426 ? -14.32 4.562 8.773 1 94.06 426 PHE A CA 1
ATOM 3353 C C . PHE A 1 426 ? -15.023 3.361 9.391 1 94.06 426 PHE A C 1
ATOM 3355 O O . PHE A 1 426 ? -16.25 3.32 9.453 1 94.06 426 PHE A O 1
ATOM 3362 N N . ALA A 1 427 ? -14.195 2.445 9.812 1 95.75 427 ALA A N 1
ATOM 3363 C CA . ALA A 1 427 ? -14.758 1.297 10.516 1 95.75 427 ALA A CA 1
ATOM 3364 C C . ALA A 1 427 ? -15.406 1.726 11.828 1 95.75 427 ALA A C 1
ATOM 3366 O O . ALA A 1 427 ? -16.453 1.202 12.211 1 95.75 427 ALA A O 1
ATOM 3367 N N . ILE A 1 428 ? -14.789 2.643 12.555 1 94 428 ILE A N 1
ATOM 3368 C CA . ILE A 1 428 ? -15.352 3.17 13.789 1 94 428 ILE A CA 1
ATOM 3369 C C . ILE A 1 428 ? -16.719 3.795 13.508 1 94 428 ILE A C 1
ATOM 3371 O O . ILE A 1 428 ? -17.672 3.551 14.242 1 94 428 ILE A O 1
ATOM 3375 N N . SER A 1 429 ? -16.812 4.539 12.43 1 90.62 429 SER A N 1
ATOM 3376 C CA . SER A 1 429 ? -18.062 5.16 12.039 1 90.62 429 SER A CA 1
ATOM 3377 C C . SER A 1 429 ? -19.125 4.109 11.727 1 90.62 429 SER A C 1
ATOM 3379 O O . SER A 1 429 ? -20.266 4.195 12.211 1 90.62 429 SER A O 1
ATOM 3381 N N . ALA A 1 430 ? -18.797 3.131 10.93 1 93.5 430 ALA A N 1
ATOM 3382 C CA . ALA A 1 430 ? -19.734 2.076 10.547 1 93.5 430 ALA A CA 1
ATOM 3383 C C . ALA A 1 430 ? -20.156 1.247 11.75 1 93.5 430 ALA A C 1
ATOM 3385 O O . ALA A 1 430 ? -21.344 0.931 11.914 1 93.5 430 ALA A O 1
ATOM 3386 N N . GLY A 1 431 ? -19.203 0.898 12.625 1 94.94 431 GLY A N 1
ATOM 3387 C CA . GLY A 1 431 ? -19.5 0.114 13.812 1 94.94 431 GLY A CA 1
ATOM 3388 C C . GLY A 1 431 ? -20.359 0.855 14.82 1 94.94 431 GLY A C 1
ATOM 3389 O O . GLY A 1 431 ? -21.219 0.255 15.469 1 94.94 431 GLY A O 1
ATOM 3390 N N . SER A 1 432 ? -20.141 2.123 14.945 1 92.44 432 SER A N 1
ATOM 3391 C CA . SER A 1 432 ? -20.938 2.936 15.852 1 92.44 432 SER A CA 1
ATOM 3392 C C . SER A 1 432 ? -22.406 2.996 15.414 1 92.44 432 SER A C 1
ATOM 3394 O O . SER A 1 432 ? -23.312 2.953 16.25 1 92.44 432 SER A O 1
ATOM 3396 N N . THR A 1 433 ? -22.578 3.041 14.117 1 90.75 433 THR A N 1
ATOM 3397 C CA . THR A 1 433 ? -23.922 3.082 13.578 1 90.75 433 THR A CA 1
ATOM 3398 C C . THR A 1 433 ? -24.594 1.71 13.68 1 90.75 433 THR A C 1
ATOM 3400 O O . THR A 1 433 ? -25.734 1.595 14.125 1 90.75 433 THR A O 1
ATOM 3403 N N . SER A 1 434 ? -23.844 0.701 13.375 1 93.56 434 SER A N 1
ATOM 3404 C CA . SER A 1 434 ? -24.406 -0.649 13.328 1 93.56 434 SER A CA 1
ATOM 3405 C C . SER A 1 434 ? -24.688 -1.183 14.727 1 93.56 434 SER A C 1
ATOM 3407 O O . SER A 1 434 ? -25.641 -1.951 14.922 1 93.56 434 SER A O 1
ATOM 3409 N N . SER A 1 435 ? -23.922 -0.792 15.719 1 94.5 435 SER A N 1
ATOM 3410 C CA . SER A 1 435 ? -24.047 -1.306 17.078 1 94.5 435 SER A CA 1
ATOM 3411 C C . SER A 1 435 ? -25.109 -0.529 17.859 1 94.5 435 SER A C 1
ATOM 3413 O O . SER A 1 435 ? -25.547 -0.97 18.922 1 94.5 435 SER A O 1
ATOM 3415 N N . GLY A 1 436 ? -25.453 0.712 17.344 1 92.12 436 GLY A N 1
ATOM 3416 C CA . GLY A 1 436 ? -26.375 1.571 18.062 1 92.12 436 GLY A CA 1
ATOM 3417 C C . GLY A 1 436 ? -25.688 2.518 19.031 1 92.12 436 GLY A C 1
ATOM 3418 O O . GLY A 1 436 ? -26.344 3.258 19.766 1 92.12 436 GLY A O 1
ATOM 3419 N N . LEU A 1 437 ? -24.438 2.521 19.016 1 91.81 437 LEU A N 1
ATOM 3420 C CA . LEU A 1 437 ? -23.688 3.42 19.875 1 91.81 437 LEU A CA 1
ATOM 3421 C C . LEU A 1 437 ? -23.969 4.875 19.531 1 91.81 437 LEU A C 1
ATOM 3423 O O . LEU A 1 437 ? -24.078 5.723 20.422 1 91.81 437 LEU A O 1
ATOM 3427 N N . SER A 1 438 ? -24.078 5.203 18.266 1 88.19 438 SER A N 1
ATOM 3428 C CA . SER A 1 438 ? -24.359 6.559 17.812 1 88.19 438 SER A CA 1
ATOM 3429 C C . SER A 1 438 ? -25.641 7.094 18.438 1 88.19 438 SER A C 1
ATOM 3431 O O . SER A 1 438 ? -25.688 8.219 18.938 1 88.19 438 SER A O 1
ATOM 3433 N N . GLU A 1 439 ? -26.641 6.262 18.422 1 87.81 439 GLU A N 1
ATOM 3434 C CA . GLU A 1 439 ? -27.938 6.645 19 1 87.81 439 GLU A CA 1
ATOM 3435 C C . GLU A 1 439 ? -27.812 6.84 20.516 1 87.81 439 GLU A C 1
ATOM 3437 O O . GLU A 1 439 ? -28.391 7.785 21.062 1 87.81 439 GLU A O 1
ATOM 3442 N N . MET A 1 440 ? -27.094 5.984 21.125 1 88.94 440 MET A N 1
ATOM 3443 C CA . MET A 1 440 ? -26.906 6.059 22.562 1 88.94 440 MET A CA 1
ATOM 3444 C C . MET A 1 440 ? -26.172 7.344 22.953 1 88.94 440 MET A C 1
ATOM 3446 O O . MET A 1 440 ? -26.578 8.039 23.891 1 88.94 440 MET A O 1
ATOM 3450 N N . LEU A 1 441 ? -25.109 7.641 22.266 1 86.44 441 LEU A N 1
ATOM 3451 C CA . LEU A 1 441 ? -24.344 8.852 22.531 1 86.44 441 LEU A CA 1
ATOM 3452 C C . LEU A 1 441 ? -25.188 10.102 22.281 1 86.44 441 LEU A C 1
ATOM 3454 O O . LEU A 1 441 ? -25.109 11.07 23.031 1 86.44 441 LEU A O 1
ATOM 3458 N N . GLY A 1 442 ? -25.953 10.086 21.219 1 81.62 442 GLY A N 1
ATOM 3459 C CA . GLY A 1 442 ? -26.844 11.195 20.938 1 81.62 442 GLY A CA 1
ATOM 3460 C C . GLY A 1 442 ? -27.781 11.508 22.094 1 81.62 442 GLY A C 1
ATOM 3461 O O . GLY A 1 442 ? -28.016 12.672 22.422 1 81.62 442 GLY A O 1
ATOM 3462 N N . HIS A 1 443 ? -28.234 10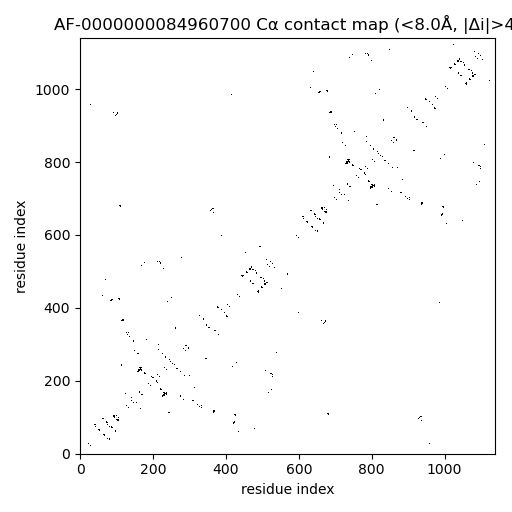.5 22.688 1 84.56 443 HIS A N 1
ATOM 3463 C CA . HIS A 1 443 ? -29.156 10.664 23.797 1 84.56 443 HIS A CA 1
ATOM 3464 C C . HIS A 1 443 ? -28.469 11.281 25 1 84.56 443 HIS A C 1
ATOM 3466 O O . HIS A 1 443 ? -29.047 12.125 25.703 1 84.56 443 HIS A O 1
ATOM 3472 N N . TYR A 1 444 ? -27.219 10.93 25.219 1 84 444 TYR A N 1
ATOM 3473 C CA . TYR A 1 444 ? -26.484 11.422 26.375 1 84 444 TYR A CA 1
ATOM 3474 C C . TYR A 1 444 ? -26.031 12.859 26.172 1 84 444 TYR A C 1
ATOM 3476 O O . TYR A 1 444 ? -25.797 13.586 27.141 1 84 444 TYR A O 1
ATOM 3484 N N . LEU A 1 445 ? -26.031 13.273 24.891 1 84.81 445 LEU A N 1
ATOM 3485 C CA . LEU A 1 445 ? -25.469 14.586 24.578 1 84.81 445 LEU A CA 1
ATOM 3486 C C . LEU A 1 445 ? -26.578 15.617 24.359 1 84.81 445 LEU A C 1
ATOM 3488 O O . LEU A 1 445 ? -26.281 16.781 24.078 1 84.81 445 LEU A O 1
ATOM 3492 N N . ILE A 1 446 ? -27.781 15.289 24.578 1 83.75 446 ILE A N 1
ATOM 3493 C CA . ILE A 1 446 ? -28.922 16.156 24.344 1 83.75 446 ILE A CA 1
ATOM 3494 C C . ILE A 1 446 ? -28.844 17.375 25.266 1 83.75 446 ILE A C 1
ATOM 3496 O O . ILE A 1 446 ? -29.266 18.484 24.875 1 83.75 446 ILE A O 1
ATOM 3500 N N . GLY A 1 447 ? -28.234 17.219 26.406 1 82.81 447 GLY A N 1
ATOM 3501 C CA . GLY A 1 447 ? -28.125 18.297 27.375 1 82.81 447 GLY A CA 1
ATOM 3502 C C . GLY A 1 447 ? -27.266 19.453 26.891 1 82.81 447 GLY A C 1
ATOM 3503 O O . GLY A 1 447 ? -27.375 20.578 27.391 1 82.81 447 GLY A O 1
ATOM 3504 N N . LEU A 1 448 ? -26.547 19.266 25.875 1 84.44 448 LEU A N 1
ATOM 3505 C CA . LEU A 1 448 ? -25.656 20.281 25.344 1 84.44 448 LEU A CA 1
ATOM 3506 C C . LEU A 1 448 ? -26.438 21.281 24.484 1 84.44 448 LEU A C 1
ATOM 3508 O O . LEU A 1 448 ? -25.906 22.328 24.109 1 84.44 448 LEU A O 1
ATOM 3512 N N . GLN A 1 449 ? -27.656 21 24.188 1 84.44 449 GLN A N 1
ATOM 3513 C CA . GLN A 1 449 ? -28.516 21.859 23.391 1 84.44 449 GLN A CA 1
ATOM 3514 C C . GLN A 1 449 ? -28.688 23.234 24.047 1 84.44 449 GLN A C 1
ATOM 3516 O O . GLN A 1 449 ? -28.953 24.219 23.359 1 84.44 449 GLN A O 1
ATOM 3521 N N . LYS A 1 450 ? -28.406 23.25 25.328 1 87.38 450 LYS A N 1
ATOM 3522 C CA . LYS A 1 450 ? -28.609 24.484 26.078 1 87.38 450 LYS A CA 1
ATOM 3523 C C . LYS A 1 450 ? -27.391 25.422 25.938 1 87.38 450 LYS A C 1
ATOM 3525 O O . LYS A 1 450 ? -27.5 26.625 26.188 1 87.38 450 LYS A O 1
ATOM 3530 N N . ILE A 1 451 ? -26.422 24.938 25.469 1 89.94 451 ILE A N 1
ATOM 3531 C CA . ILE A 1 451 ? -25.188 25.703 25.344 1 89.94 451 ILE A CA 1
ATOM 3532 C C . ILE A 1 451 ? -25.125 26.328 23.938 1 89.94 451 ILE A C 1
ATOM 3534 O O . ILE A 1 451 ? -25.531 25.703 22.969 1 89.94 451 ILE A O 1
ATOM 3538 N N . ASN A 1 452 ? -24.625 27.594 23.938 1 91.94 452 ASN A N 1
ATOM 3539 C CA . ASN A 1 452 ? -24.438 28.266 22.656 1 91.94 452 ASN A CA 1
ATOM 3540 C C . ASN A 1 452 ? -23.531 27.453 21.734 1 91.94 452 ASN A C 1
ATOM 3542 O O . ASN A 1 452 ? -22.469 27 22.141 1 91.94 452 ASN A O 1
ATOM 3546 N N . VAL A 1 453 ? -23.984 27.297 20.516 1 89.81 453 VAL A N 1
ATOM 3547 C CA . VAL A 1 453 ? -23.297 26.438 19.547 1 89.81 453 VAL A CA 1
ATOM 3548 C C . VAL A 1 453 ? -21.891 26.969 19.281 1 89.81 453 VAL A C 1
ATOM 3550 O O . VAL A 1 453 ? -20.953 26.188 19.078 1 89.81 453 VAL A O 1
ATOM 3553 N N . VAL A 1 454 ? -21.688 28.25 19.234 1 93 454 VAL A N 1
ATOM 3554 C CA . VAL A 1 454 ? -20.375 28.844 18.984 1 93 454 VAL A CA 1
ATOM 3555 C C . VAL A 1 454 ? -19.438 28.547 20.156 1 93 454 VAL A C 1
ATOM 3557 O O . VAL A 1 454 ? -18.25 28.328 19.953 1 93 454 VAL A O 1
ATOM 3560 N N . ALA A 1 455 ? -19.984 28.547 21.312 1 93.88 455 ALA A N 1
ATOM 3561 C CA . ALA A 1 455 ? -19.188 28.203 22.5 1 93.88 455 ALA A CA 1
ATOM 3562 C C . ALA A 1 455 ? -18.75 26.75 22.438 1 93.88 455 ALA A C 1
ATOM 3564 O O . ALA A 1 455 ? -17.609 26.422 22.781 1 93.88 455 ALA A O 1
ATOM 3565 N N . ILE A 1 456 ? -19.688 25.953 22.016 1 93.44 456 ILE A N 1
ATOM 3566 C CA . ILE A 1 456 ? -19.344 24.531 21.859 1 93.44 456 ILE A CA 1
ATOM 3567 C C . ILE A 1 456 ? -18.234 24.391 20.828 1 93.44 456 ILE A C 1
ATOM 3569 O O . ILE A 1 456 ? -17.281 23.641 21.047 1 93.44 456 ILE A O 1
ATOM 3573 N N . MET A 1 457 ? -18.391 25.031 19.719 1 94.81 457 MET A N 1
ATOM 3574 C CA . MET A 1 457 ? -17.375 25 18.656 1 94.81 457 MET A CA 1
ATOM 3575 C C . MET A 1 457 ? -16.016 25.422 19.188 1 94.81 457 MET A C 1
ATOM 3577 O O . MET A 1 457 ? -15 24.797 18.906 1 94.81 457 MET A O 1
ATOM 3581 N N . LEU A 1 458 ? -15.969 26.484 19.969 1 95.62 458 LEU A N 1
ATOM 3582 C CA . LEU A 1 458 ? -14.727 27 20.516 1 95.62 458 LEU A CA 1
ATOM 3583 C C . LEU A 1 458 ? -14.078 25.984 21.438 1 95.62 458 LEU A C 1
ATOM 3585 O O . LEU A 1 458 ? -12.859 25.781 21.391 1 95.62 458 LEU A O 1
ATOM 3589 N N . ILE A 1 459 ? -14.836 25.359 22.234 1 94.06 459 ILE A N 1
ATOM 3590 C CA . ILE A 1 459 ? -14.336 24.391 23.188 1 94.06 459 ILE A CA 1
ATOM 3591 C C . ILE A 1 459 ? -13.781 23.172 22.438 1 94.06 459 ILE A C 1
ATOM 3593 O O . ILE A 1 459 ? -12.695 22.688 22.75 1 94.06 459 ILE A O 1
ATOM 3597 N N . VAL A 1 460 ? -14.562 22.719 21.469 1 94.38 460 VAL A N 1
ATOM 3598 C CA . VAL A 1 460 ? -14.172 21.547 20.688 1 94.38 460 VAL A CA 1
ATOM 3599 C C . VAL A 1 460 ? -12.891 21.844 19.906 1 94.38 460 VAL A C 1
ATOM 3601 O O . VAL A 1 460 ? -11.969 21.031 19.875 1 94.38 460 VAL A O 1
ATOM 3604 N N . CYS A 1 461 ? -12.805 23 19.297 1 96.62 461 CYS A N 1
ATOM 3605 C CA . CYS A 1 461 ? -11.633 23.406 18.531 1 96.62 461 CYS A CA 1
ATOM 3606 C C . CYS A 1 461 ? -10.414 23.547 19.438 1 96.62 461 CYS A C 1
ATOM 3608 O O . CYS A 1 461 ? -9.312 23.125 19.078 1 96.62 461 CYS A O 1
ATOM 3610 N N . PHE A 1 462 ? -10.625 24.156 20.562 1 96.25 462 PHE A N 1
ATOM 3611 C CA . PHE A 1 462 ? -9.547 24.328 21.531 1 96.25 462 PHE A CA 1
ATOM 3612 C C . PHE A 1 462 ? -9.023 22.969 22 1 96.25 462 PHE A C 1
ATOM 3614 O O . PHE A 1 462 ? -7.809 22.75 22.078 1 96.25 462 PHE A O 1
ATOM 3621 N N . PHE A 1 463 ? -9.883 22.125 22.234 1 93.94 463 PHE A N 1
ATOM 3622 C CA . PHE A 1 463 ? -9.516 20.781 22.656 1 93.94 463 PHE A CA 1
ATOM 3623 C C . PHE A 1 463 ? -8.75 20.047 21.562 1 93.94 463 PHE A C 1
ATOM 3625 O O . PHE A 1 463 ? -7.711 19.453 21.828 1 93.94 463 PHE A O 1
ATOM 3632 N N . ALA A 1 464 ? -9.297 20.031 20.359 1 94.5 464 ALA A N 1
ATOM 3633 C CA . ALA A 1 464 ? -8.672 19.359 19.219 1 94.5 464 ALA A CA 1
ATOM 3634 C C . ALA A 1 464 ? -7.262 19.891 18.984 1 94.5 464 ALA A C 1
ATOM 3636 O O . ALA A 1 464 ? -6.328 19.109 18.766 1 94.5 464 ALA A O 1
ATOM 3637 N N . GLU A 1 465 ? -7.078 21.172 19.062 1 95.19 465 GLU A N 1
ATOM 3638 C CA . GLU A 1 465 ? -5.793 21.812 18.797 1 95.19 465 GLU A CA 1
ATOM 3639 C C . GLU A 1 465 ? -4.754 21.438 19.844 1 95.19 465 GLU A C 1
ATOM 3641 O O . GLU A 1 465 ? -3.559 21.375 19.562 1 95.19 465 GLU A O 1
ATOM 3646 N N . ASN A 1 466 ? -5.148 21.188 21.031 1 92.06 466 ASN A N 1
ATOM 3647 C CA . ASN A 1 466 ? -4.223 20.859 22.094 1 92.06 466 ASN A CA 1
ATOM 3648 C C . ASN A 1 466 ? -3.879 19.359 22.094 1 92.06 466 ASN A C 1
ATOM 3650 O O . ASN A 1 466 ? -2.721 18.984 22.281 1 92.06 466 ASN A O 1
ATOM 3654 N N . VAL A 1 467 ? -4.832 18.609 21.797 1 90.31 467 VAL A N 1
ATOM 3655 C CA . VAL A 1 467 ? -4.613 17.172 21.812 1 90.31 467 VAL A CA 1
ATOM 3656 C C . VAL A 1 467 ? -3.742 16.766 20.625 1 90.31 467 VAL A C 1
ATOM 3658 O O . VAL A 1 467 ? -2.928 15.836 20.734 1 90.31 467 VAL A O 1
ATOM 3661 N N . THR A 1 468 ? -3.914 17.406 19.562 1 92.38 468 THR A N 1
ATOM 3662 C CA . THR A 1 468 ? -3.191 17.047 18.344 1 92.38 468 THR A CA 1
ATOM 3663 C C . THR A 1 468 ? -1.7 17.344 18.5 1 92.38 468 THR A C 1
ATOM 3665 O O . THR A 1 468 ? -0.884 16.828 17.734 1 92.38 468 THR A O 1
ATOM 3668 N N . GLU A 1 469 ? -1.284 18.141 19.5 1 91 469 GLU A N 1
ATOM 3669 C CA . GLU A 1 469 ? 0.125 18.406 19.766 1 91 469 GLU A CA 1
ATOM 3670 C C . GLU A 1 469 ? 0.834 17.156 20.297 1 91 469 GLU A C 1
ATOM 3672 O O . GLU A 1 469 ? 2.053 17.031 20.156 1 91 469 GLU A O 1
ATOM 3677 N N . LEU A 1 470 ? 0.047 16.312 20.766 1 83.88 470 LEU A N 1
ATOM 3678 C CA . LEU A 1 470 ? 0.642 15.172 21.469 1 83.88 470 LEU A CA 1
ATOM 3679 C C . LEU A 1 470 ? 0.53 13.898 20.641 1 83.88 470 LEU A C 1
ATOM 3681 O O . LEU A 1 470 ? 1.182 12.898 20.938 1 83.88 470 LEU A O 1
ATOM 3685 N N . THR A 1 471 ? -0.309 13.969 19.688 1 84.56 471 THR A N 1
ATOM 3686 C CA . THR A 1 471 ? -0.57 12.75 18.922 1 84.56 471 THR A CA 1
ATOM 3687 C C . THR A 1 471 ? -0.751 13.062 17.438 1 84.56 471 THR A C 1
ATOM 3689 O O . THR A 1 471 ? -0.728 14.227 17.031 1 84.56 471 THR A O 1
ATOM 3692 N N . ALA A 1 472 ? -0.836 11.977 16.656 1 87.81 472 ALA A N 1
ATOM 3693 C CA . ALA A 1 472 ? -1 12.125 15.211 1 87.81 472 ALA A CA 1
ATOM 3694 C C . ALA A 1 472 ? -2.33 12.789 14.875 1 87.81 472 ALA A C 1
ATOM 3696 O O . ALA A 1 472 ? -3.355 12.484 15.484 1 87.81 472 ALA A O 1
ATOM 3697 N N . ASN A 1 473 ? -2.248 13.664 13.898 1 92.69 473 ASN A N 1
ATOM 3698 C CA . ASN A 1 473 ? -3.4 14.484 13.531 1 92.69 473 ASN A CA 1
ATOM 3699 C C . ASN A 1 473 ? -4.566 13.617 13.055 1 92.69 473 ASN A C 1
ATOM 3701 O O . ASN A 1 473 ? -5.707 13.82 13.484 1 92.69 473 ASN A O 1
ATOM 3705 N N . VAL A 1 474 ? -4.293 12.648 12.281 1 91.31 474 VAL A N 1
ATOM 3706 C CA . VAL A 1 474 ? -5.336 11.797 11.719 1 91.31 474 VAL A CA 1
ATOM 3707 C C . VAL A 1 474 ? -5.98 10.969 12.828 1 91.31 474 VAL A C 1
ATOM 3709 O O . VAL A 1 474 ? -7.191 10.75 12.828 1 91.31 474 VAL A O 1
ATOM 3712 N N . ALA A 1 475 ? -5.18 10.555 13.773 1 89.31 475 ALA A N 1
ATOM 3713 C CA . ALA A 1 475 ? -5.684 9.766 14.898 1 89.31 475 ALA A CA 1
ATOM 3714 C C . ALA A 1 475 ? -6.664 10.578 15.742 1 89.31 475 ALA A C 1
ATOM 3716 O O . ALA A 1 475 ? -7.719 10.078 16.141 1 89.31 475 ALA A O 1
ATOM 3717 N N . VAL A 1 476 ? -6.355 11.773 15.984 1 91.94 476 VAL A N 1
ATOM 3718 C CA . VAL A 1 476 ? -7.227 12.648 16.766 1 91.94 476 VAL A CA 1
ATOM 3719 C C . VAL A 1 476 ? -8.547 12.859 16.031 1 91.94 476 VAL A C 1
ATOM 3721 O O . VAL A 1 476 ? -9.617 12.797 16.625 1 91.94 476 VAL A O 1
ATOM 3724 N N . ALA A 1 477 ? -8.438 13.055 14.734 1 94.38 477 ALA A N 1
ATOM 3725 C CA . ALA A 1 477 ? -9.641 13.227 13.93 1 94.38 477 ALA A CA 1
ATOM 3726 C C . ALA A 1 477 ? -10.523 11.992 14 1 94.38 477 ALA A C 1
ATOM 3728 O O . ALA A 1 477 ? -11.75 12.102 14.148 1 94.38 477 ALA A O 1
ATOM 3729 N N . ASN A 1 478 ? -9.984 10.852 13.938 1 90.88 478 ASN A N 1
ATOM 3730 C CA . ASN A 1 478 ? -10.727 9.594 13.969 1 90.88 478 ASN A CA 1
ATOM 3731 C C . ASN A 1 478 ? -11.484 9.43 15.281 1 90.88 478 ASN A C 1
ATOM 3733 O O . ASN A 1 478 ? -12.555 8.812 15.32 1 90.88 478 ASN A O 1
ATOM 3737 N N . ILE A 1 479 ? -10.945 10.039 16.328 1 86.25 479 ILE A N 1
ATOM 3738 C CA . ILE A 1 479 ? -11.523 9.852 17.641 1 86.25 479 ILE A CA 1
ATOM 3739 C C . ILE A 1 479 ? -12.609 10.898 17.891 1 86.25 479 ILE A C 1
ATOM 3741 O O . ILE A 1 479 ? -13.68 10.586 18.422 1 86.25 479 ILE A O 1
ATOM 3745 N N . ILE A 1 480 ? -12.414 12.078 17.422 1 90.56 480 ILE A N 1
ATOM 3746 C CA . ILE A 1 480 ? -13.281 13.18 17.812 1 90.56 480 ILE A CA 1
ATOM 3747 C C . ILE A 1 480 ? -14.484 13.258 16.875 1 90.56 480 ILE A C 1
ATOM 3749 O O . ILE A 1 480 ? -15.586 13.609 17.297 1 90.56 480 ILE A O 1
ATOM 3753 N N . LEU A 1 481 ? -14.336 12.867 15.641 1 93.38 481 LEU A N 1
ATOM 3754 C CA . LEU A 1 481 ? -15.344 13.094 14.617 1 93.38 481 LEU A CA 1
ATOM 3755 C C . LEU A 1 481 ? -16.609 12.289 14.898 1 93.38 481 LEU A C 1
ATOM 3757 O O . LEU A 1 481 ? -17.719 12.812 14.789 1 93.38 481 LEU A O 1
ATOM 3761 N N . PRO A 1 482 ? -16.453 11.102 15.305 1 88.06 482 PRO A N 1
ATOM 3762 C CA . PRO A 1 482 ? -17.672 10.352 15.617 1 88.06 482 PRO A CA 1
ATOM 3763 C C . PRO A 1 482 ? -18.469 10.992 16.75 1 88.06 482 PRO A C 1
ATOM 3765 O O . PRO A 1 482 ? -19.703 11.031 16.672 1 88.06 482 PRO A O 1
ATOM 3768 N N . VAL A 1 483 ? -17.812 11.453 17.75 1 86.56 483 VAL A N 1
ATOM 3769 C CA . VAL A 1 483 ? -18.469 12.094 18.891 1 86.56 483 VAL A CA 1
ATOM 3770 C C . VAL A 1 483 ? -19.156 13.383 18.438 1 86.56 483 VAL A C 1
ATOM 3772 O O . VAL A 1 483 ? -20.297 13.656 18.812 1 86.56 483 VAL A O 1
ATOM 3775 N N . LEU A 1 484 ? -18.5 14.07 17.594 1 92.44 484 LEU A N 1
ATOM 3776 C CA . LEU A 1 484 ? -19.047 15.344 17.125 1 92.44 484 LEU A CA 1
ATOM 3777 C C . LEU A 1 484 ? -20.25 15.117 16.219 1 92.44 484 LEU A C 1
ATOM 3779 O O . LEU A 1 484 ? -21.188 15.906 16.234 1 92.44 484 LEU A O 1
ATOM 3783 N N . ALA A 1 485 ? -20.188 14.102 15.398 1 92.19 485 ALA A N 1
ATOM 3784 C CA . ALA A 1 485 ? -21.328 13.781 14.531 1 92.19 485 ALA A CA 1
ATOM 3785 C C . ALA A 1 485 ? -22.594 13.539 15.359 1 92.19 485 ALA A C 1
ATOM 3787 O O . ALA A 1 485 ? -23.656 14.078 15.047 1 92.19 485 ALA A O 1
ATOM 3788 N N . GLU A 1 486 ? -22.422 12.789 16.406 1 89.25 486 GLU A N 1
ATOM 3789 C CA . GLU A 1 486 ? -23.578 12.469 17.234 1 89.25 486 GLU A CA 1
ATOM 3790 C C . GLU A 1 486 ? -24.031 13.68 18.047 1 89.25 486 GLU A C 1
ATOM 3792 O O . GLU A 1 486 ? -25.219 13.852 18.312 1 89.25 486 GLU A O 1
ATOM 3797 N N . MET A 1 487 ? -23.078 14.453 18.391 1 88.44 487 MET A N 1
ATOM 3798 C CA . MET A 1 487 ? -23.422 15.703 19.078 1 88.44 487 MET A CA 1
ATOM 3799 C C . MET A 1 487 ? -24.266 16.578 18.172 1 88.44 487 MET A C 1
ATOM 3801 O O . MET A 1 487 ? -25.281 17.141 18.609 1 88.44 487 MET A O 1
ATOM 3805 N N . CYS A 1 488 ? -23.891 16.734 16.969 1 90.94 488 CYS A N 1
ATOM 3806 C CA . CYS A 1 488 ? -24.641 17.547 16.016 1 90.94 488 CYS A CA 1
ATOM 3807 C C . CYS A 1 488 ? -26.047 17.016 15.812 1 90.94 488 CYS A C 1
ATOM 3809 O O . CYS A 1 488 ? -27 17.781 15.719 1 90.94 488 CYS A O 1
ATOM 3811 N N . VAL A 1 489 ? -26.188 15.734 15.719 1 88 489 VAL A N 1
ATOM 3812 C CA . VAL A 1 489 ? -27.484 15.102 15.562 1 88 489 VAL A CA 1
ATOM 3813 C C . VAL A 1 489 ? -28.359 15.391 16.781 1 88 489 VAL A C 1
ATOM 3815 O O . VAL A 1 489 ? -29.531 15.711 16.656 1 88 489 VAL A O 1
ATOM 3818 N N . ALA A 1 490 ? -27.75 15.289 17.922 1 85.88 490 ALA A N 1
ATOM 3819 C CA . ALA A 1 490 ? -28.469 15.477 19.172 1 85.88 490 ALA A CA 1
ATOM 3820 C C . ALA A 1 490 ? -28.969 16.906 19.312 1 85.88 490 ALA A C 1
ATOM 3822 O O . ALA A 1 490 ? -30.078 17.141 19.812 1 85.88 490 ALA A O 1
ATOM 3823 N N . ILE A 1 491 ? -28.219 17.844 18.938 1 88.12 491 ILE A N 1
ATOM 3824 C CA . ILE A 1 491 ? -28.578 19.234 19.125 1 88.12 491 ILE A CA 1
ATOM 3825 C C . ILE A 1 491 ? -29.219 19.781 17.859 1 88.12 491 ILE A C 1
ATOM 3827 O O . ILE A 1 491 ? -29.5 20.984 17.75 1 88.12 491 ILE A O 1
ATOM 3831 N N . LYS A 1 492 ? -29.359 18.969 16.812 1 87.38 492 LYS A N 1
ATOM 3832 C CA . LYS A 1 492 ? -30.078 19.234 15.57 1 87.38 492 LYS A CA 1
ATOM 3833 C C . LYS A 1 492 ? -29.438 20.375 14.797 1 87.38 492 LYS A C 1
ATOM 3835 O O . LYS A 1 492 ? -30.125 21.328 14.422 1 87.38 492 LYS A O 1
ATOM 3840 N N . ILE A 1 493 ? -28.25 20.328 14.656 1 88.12 493 ILE A N 1
ATOM 3841 C CA . ILE A 1 493 ? -27.531 21.266 13.805 1 88.12 493 ILE A CA 1
ATOM 3842 C C . ILE A 1 493 ? -26.828 20.516 12.672 1 88.12 493 ILE A C 1
ATOM 3844 O O . ILE A 1 493 ? -26.656 19.297 12.742 1 88.12 493 ILE A O 1
ATOM 3848 N N . HIS A 1 494 ? -26.438 21.234 11.672 1 90.25 494 HIS A N 1
ATOM 3849 C CA . HIS A 1 494 ? -25.734 20.625 10.555 1 90.25 494 HIS A CA 1
ATOM 3850 C C . HIS A 1 494 ? -24.406 20.047 10.992 1 90.25 494 HIS A C 1
ATOM 3852 O O . HIS A 1 494 ? -23.641 20.703 11.703 1 90.25 494 HIS A O 1
ATOM 3858 N N . PRO A 1 495 ? -24.094 18.891 10.609 1 91.56 495 PRO A N 1
ATOM 3859 C CA . PRO A 1 495 ? -22.891 18.203 11.094 1 91.56 495 PRO A CA 1
ATOM 3860 C C . PRO A 1 495 ? -21.609 18.953 10.773 1 91.56 495 PRO A C 1
ATOM 3862 O O . PRO A 1 495 ? -20.672 18.938 11.57 1 91.56 495 PRO A O 1
ATOM 3865 N N . LEU A 1 496 ? -21.547 19.656 9.688 1 92.81 496 LEU A N 1
ATOM 3866 C CA . LEU A 1 496 ? -20.344 20.344 9.266 1 92.81 496 LEU A CA 1
ATOM 3867 C C . LEU A 1 496 ? -20.031 21.531 10.188 1 92.81 496 LEU A C 1
ATOM 3869 O O . LEU A 1 496 ? -18.922 22.047 10.203 1 92.81 496 LEU A O 1
ATOM 3873 N N . TYR A 1 497 ? -20.984 21.906 10.984 1 91.81 497 TYR A N 1
ATOM 3874 C CA . TYR A 1 497 ? -20.828 23.078 11.844 1 91.81 497 TYR A CA 1
ATOM 3875 C C . TYR A 1 497 ? -19.75 22.828 12.898 1 91.81 497 TYR A C 1
ATOM 3877 O O . TYR A 1 497 ? -19.016 23.75 13.266 1 91.81 497 TYR A O 1
ATOM 3885 N N . LEU A 1 498 ? -19.719 21.625 13.375 1 92.81 498 LEU A N 1
ATOM 3886 C CA . LEU A 1 498 ? -18.734 21.297 14.398 1 92.81 498 LEU A CA 1
ATOM 3887 C C . LEU A 1 498 ? -17.609 20.453 13.812 1 92.81 498 LEU A C 1
ATOM 3889 O O . LEU A 1 498 ? -16.438 20.625 14.18 1 92.81 498 LEU A O 1
ATOM 3893 N N . MET A 1 499 ? -17.875 19.594 12.898 1 95.25 499 MET A N 1
ATOM 3894 C CA . MET A 1 499 ? -16.922 18.594 12.422 1 95.25 499 MET A CA 1
ATOM 3895 C C . MET A 1 499 ? -15.828 19.234 11.586 1 95.25 499 MET A C 1
ATOM 3897 O O . MET A 1 499 ? -14.648 18.891 11.719 1 95.25 499 MET A O 1
ATOM 3901 N N . LEU A 1 500 ? -16.172 20.172 10.727 1 95.94 500 LEU A N 1
ATOM 3902 C CA . LEU A 1 500 ? -15.203 20.766 9.805 1 95.94 500 LEU A CA 1
ATOM 3903 C C . LEU A 1 500 ? -14.195 21.625 10.555 1 95.94 500 LEU A C 1
ATOM 3905 O O . LEU A 1 500 ? -12.984 21.422 10.43 1 95.94 500 LEU A O 1
ATOM 3909 N N . PRO A 1 501 ? -14.648 22.562 11.414 1 96.31 501 PRO A N 1
ATOM 3910 C CA . PRO A 1 501 ? -13.664 23.344 12.172 1 96.31 501 PRO A CA 1
ATOM 3911 C C . PRO A 1 501 ? -12.805 22.484 13.086 1 96.31 501 PRO A C 1
ATOM 3913 O O . PRO A 1 501 ? -11.602 22.734 13.227 1 96.31 501 PRO A O 1
ATOM 3916 N N . ALA A 1 502 ? -13.414 21.516 13.688 1 96.06 502 ALA A N 1
ATOM 3917 C CA . ALA A 1 502 ? -12.648 20.609 14.547 1 96.06 502 ALA A CA 1
ATOM 3918 C C . ALA A 1 502 ? -11.57 19.875 13.758 1 96.06 502 ALA A C 1
ATOM 3920 O O . ALA A 1 502 ? -10.453 19.703 14.242 1 96.06 502 ALA A O 1
ATOM 3921 N N . THR A 1 503 ? -11.906 19.438 12.578 1 96.88 503 THR A N 1
ATOM 3922 C CA . THR A 1 503 ? -10.961 18.734 11.711 1 96.88 503 THR A CA 1
ATOM 3923 C C . THR A 1 503 ? -9.781 19.641 11.359 1 96.88 503 THR A C 1
ATOM 3925 O O . THR A 1 503 ? -8.633 19.203 11.398 1 96.88 503 THR A O 1
ATOM 3928 N N . LEU A 1 504 ? -10.055 20.875 11.039 1 97.12 504 LEU A N 1
ATOM 3929 C CA . LEU A 1 504 ? -8.977 21.812 10.742 1 97.12 504 LEU A CA 1
ATOM 3930 C C . LEU A 1 504 ? -8.07 22 11.953 1 97.12 504 LEU A C 1
ATOM 3932 O O . LEU A 1 504 ? -6.848 22.031 11.82 1 97.12 504 LEU A O 1
ATOM 3936 N N . CYS A 1 505 ? -8.664 22.062 13.078 1 96.88 505 CYS A N 1
ATOM 3937 C CA . CYS A 1 505 ? -7.91 22.297 14.305 1 96.88 505 CYS A CA 1
ATOM 3938 C C . CYS A 1 505 ? -7.047 21.078 14.648 1 96.88 505 CYS A C 1
ATOM 3940 O O . CYS A 1 505 ? -6.004 21.219 15.289 1 96.88 505 CYS A O 1
ATOM 3942 N N . CYS A 1 506 ? -7.414 19.906 14.188 1 95.75 506 CYS A N 1
ATOM 3943 C CA . CYS A 1 506 ? -6.605 18.719 14.383 1 95.75 506 CYS A CA 1
ATOM 3944 C C . CYS A 1 506 ? -5.293 18.812 13.609 1 95.75 506 CYS A C 1
ATOM 3946 O O . CYS A 1 506 ? -4.324 18.125 13.938 1 95.75 506 CYS A O 1
ATOM 3948 N N . SER A 1 507 ? -5.246 19.688 12.664 1 95.88 507 SER A N 1
ATOM 3949 C CA . SER A 1 507 ? -4.047 19.828 11.836 1 95.88 507 SER A CA 1
ATOM 3950 C C . SER A 1 507 ? -3.104 20.875 12.406 1 95.88 507 SER A C 1
ATOM 3952 O O . SER A 1 507 ? -1.941 20.953 12 1 95.88 507 SER A O 1
ATOM 3954 N N . PHE A 1 508 ? -3.58 21.672 13.367 1 96.69 508 PHE A N 1
ATOM 3955 C CA . PHE A 1 508 ? -2.826 22.828 13.828 1 96.69 508 PHE A CA 1
ATOM 3956 C C . PHE A 1 508 ? -1.955 22.469 15.023 1 96.69 508 PHE A C 1
ATOM 3958 O O . PHE A 1 508 ? -2.291 22.797 16.156 1 96.69 508 PHE A O 1
ATOM 3965 N N . SER A 1 509 ? -0.848 21.828 14.742 1 94.5 509 SER A N 1
ATOM 3966 C CA . SER A 1 509 ? 0.169 21.547 15.75 1 94.5 509 SER A CA 1
ATOM 3967 C C . SER A 1 509 ? 1.4 22.422 15.555 1 94.5 509 SER A C 1
ATOM 3969 O O . SER A 1 509 ? 2.184 22.219 14.633 1 94.5 509 SER A O 1
ATOM 3971 N N . PHE A 1 510 ? 1.635 23.375 16.516 1 95.94 510 PHE A N 1
ATOM 3972 C CA . PHE A 1 510 ? 2.695 24.344 16.297 1 95.94 510 PHE A CA 1
ATOM 3973 C C . PHE A 1 510 ? 3.68 24.344 17.453 1 95.94 510 PHE A C 1
ATOM 3975 O O . PHE A 1 510 ? 4.781 24.891 17.344 1 95.94 510 PHE A O 1
ATOM 3982 N N . HIS A 1 511 ? 3.422 23.656 18.578 1 93 511 HIS A N 1
ATOM 3983 C CA . HIS A 1 511 ? 4.152 23.875 19.828 1 93 511 HIS A CA 1
ATOM 3984 C C . HIS A 1 511 ? 5.305 22.891 19.969 1 93 511 HIS A C 1
ATOM 3986 O O . HIS A 1 511 ? 6.332 23.203 20.562 1 93 511 HIS A O 1
ATOM 3992 N N . LEU A 1 512 ? 5.117 21.734 19.453 1 91.75 512 LEU A N 1
ATOM 3993 C CA . LEU A 1 512 ? 6.09 20.688 19.734 1 91.75 512 LEU A CA 1
ATOM 3994 C C . LEU A 1 512 ? 6.738 20.172 18.453 1 91.75 512 LEU A C 1
ATOM 3996 O O . LEU A 1 512 ? 6.051 19.938 17.469 1 91.75 512 LEU A O 1
ATOM 4000 N N . PRO A 1 513 ? 8.07 19.953 18.531 1 90.69 513 PRO A N 1
ATOM 4001 C CA . PRO A 1 513 ? 8.75 19.375 17.375 1 90.69 513 PRO A CA 1
ATOM 4002 C C . PRO A 1 513 ? 8.211 18 17 1 90.69 513 PRO A C 1
ATOM 4004 O O . PRO A 1 513 ? 8.172 17.641 15.82 1 90.69 513 PRO A O 1
ATOM 4007 N N . VAL A 1 514 ? 7.738 17.312 17.953 1 85.31 514 VAL A N 1
ATOM 4008 C CA . VAL A 1 514 ? 7.297 15.938 17.734 1 85.31 514 VAL A CA 1
ATOM 4009 C C . VAL A 1 514 ? 5.84 15.93 17.281 1 85.31 514 VAL A C 1
ATOM 4011 O O . VAL A 1 514 ? 5.32 14.891 16.859 1 85.31 514 VAL A O 1
ATOM 4014 N N . GLY A 1 515 ? 5.199 17.062 17.281 1 85.38 515 GLY A N 1
ATOM 4015 C CA . GLY A 1 515 ? 3.789 17.125 16.938 1 85.38 515 GLY A CA 1
ATOM 4016 C C . GLY A 1 515 ? 3.502 16.75 15.5 1 85.38 515 GLY A C 1
ATOM 4017 O O . GLY A 1 515 ? 2.479 16.141 15.203 1 85.38 515 GLY A O 1
ATOM 4018 N N . THR A 1 516 ? 4.371 17.203 14.602 1 90.38 516 THR A N 1
ATOM 4019 C CA . THR A 1 516 ? 4.266 16.859 13.18 1 90.38 516 THR A CA 1
ATOM 4020 C C . THR A 1 516 ? 5.648 16.656 12.57 1 90.38 516 THR A C 1
ATOM 4022 O O . THR A 1 516 ? 6.641 17.203 13.062 1 90.38 516 THR A O 1
ATOM 4025 N N . PRO A 1 517 ? 5.656 15.883 11.594 1 90.5 517 PRO A N 1
ATOM 4026 C CA . PRO A 1 517 ? 6.945 15.688 10.93 1 90.5 517 PRO A CA 1
ATOM 4027 C C . PRO A 1 517 ? 7.562 17 10.438 1 90.5 517 PRO A C 1
ATOM 4029 O O . PRO A 1 517 ? 8.766 17.219 10.602 1 90.5 517 PRO A O 1
ATOM 4032 N N . PRO A 1 518 ? 6.801 17.906 9.922 1 95.31 518 PRO A N 1
ATOM 4033 C CA . PRO A 1 518 ? 7.371 19.188 9.523 1 95.31 518 PRO A CA 1
ATOM 4034 C C . PRO A 1 518 ? 8.07 19.906 10.688 1 95.31 518 PRO A C 1
ATOM 4036 O O . PRO A 1 518 ? 9.18 20.422 10.523 1 95.31 518 PRO A O 1
ATOM 4039 N N . ASN A 1 519 ? 7.469 19.875 11.852 1 96.19 519 ASN A N 1
ATOM 4040 C CA . ASN A 1 519 ? 8.078 20.484 13.031 1 96.19 519 ASN A CA 1
ATOM 4041 C C . ASN A 1 519 ? 9.391 19.812 13.398 1 96.19 519 ASN A C 1
ATOM 4043 O O . ASN A 1 519 ? 10.367 20.484 13.742 1 96.19 519 ASN A O 1
ATOM 4047 N N . ALA A 1 520 ? 9.406 18.578 13.32 1 93.5 520 ALA A N 1
ATOM 4048 C CA . ALA A 1 520 ? 10.602 17.812 13.672 1 93.5 520 ALA A CA 1
ATOM 4049 C C . ALA A 1 520 ? 11.75 18.109 12.711 1 93.5 520 ALA A C 1
ATOM 4051 O O . ALA A 1 520 ? 12.891 18.266 13.125 1 93.5 520 ALA A O 1
ATOM 4052 N N . ILE A 1 521 ? 11.406 18.172 11.5 1 94.38 521 ILE A N 1
ATOM 4053 C CA . ILE A 1 521 ? 12.406 18.453 10.477 1 94.38 521 ILE A CA 1
ATOM 4054 C C . ILE A 1 521 ? 12.984 19.844 10.664 1 94.38 521 ILE A C 1
ATOM 4056 O O . ILE A 1 521 ? 14.203 20.031 10.641 1 94.38 521 ILE A O 1
ATOM 4060 N N . ALA A 1 522 ? 12.148 20.734 10.867 1 95.25 522 ALA A N 1
ATOM 4061 C CA . ALA A 1 522 ? 12.578 22.109 11.055 1 95.25 522 ALA A CA 1
ATOM 4062 C C . ALA A 1 522 ? 13.414 22.266 12.328 1 95.25 522 ALA A C 1
ATOM 4064 O O . ALA A 1 522 ? 14.43 22.969 12.328 1 95.25 522 ALA A O 1
ATOM 4065 N N . SER A 1 523 ? 12.953 21.625 13.375 1 95.19 523 SER A N 1
ATOM 4066 C CA . SER A 1 523 ? 13.672 21.703 14.641 1 95.19 523 SER A CA 1
ATOM 4067 C C . SER A 1 523 ? 15.07 21.078 14.523 1 95.19 523 SER A C 1
ATOM 4069 O O . SER A 1 523 ? 16.047 21.641 15.023 1 95.19 523 SER A O 1
ATOM 4071 N N . ALA A 1 524 ? 15.148 19.984 13.859 1 93 524 ALA A N 1
ATOM 4072 C CA . ALA A 1 524 ? 16.422 19.297 13.68 1 93 524 ALA A CA 1
ATOM 4073 C C . ALA A 1 524 ? 17.359 20.094 12.781 1 93 524 ALA A C 1
ATOM 4075 O O . ALA A 1 524 ? 18.531 20.281 13.102 1 93 524 ALA A O 1
ATOM 4076 N N . ALA A 1 525 ? 16.859 20.562 11.727 1 92.12 525 ALA A N 1
ATOM 4077 C CA . ALA A 1 525 ? 17.672 21.297 10.758 1 92.12 525 ALA A CA 1
ATOM 4078 C C . ALA A 1 525 ? 18.125 22.625 11.336 1 92.12 525 ALA A C 1
ATOM 4080 O O . ALA A 1 525 ? 19.266 23.047 11.109 1 92.12 525 ALA A O 1
ATOM 4081 N N . GLY A 1 526 ? 17.328 23.234 12.102 1 92.69 526 GLY A N 1
ATOM 4082 C CA . GLY A 1 526 ? 17.641 24.547 12.648 1 92.69 526 GLY A CA 1
ATOM 4083 C C . GLY A 1 526 ? 18.234 24.484 14.039 1 92.69 526 GLY A C 1
ATOM 4084 O O . GLY A 1 526 ? 18.609 25.516 14.609 1 92.69 526 GLY A O 1
ATOM 4085 N N . HIS A 1 527 ? 18.297 23.312 14.586 1 91.69 527 HIS A N 1
ATOM 4086 C CA . HIS A 1 527 ? 18.781 23.125 15.945 1 91.69 527 HIS A CA 1
ATOM 4087 C C . HIS A 1 527 ? 17.984 23.984 16.938 1 91.69 527 HIS A C 1
ATOM 4089 O O . HIS A 1 527 ? 18.562 24.672 17.781 1 91.69 527 HIS A O 1
ATOM 4095 N N . ILE A 1 528 ? 16.75 23.984 16.719 1 93.56 528 ILE A N 1
ATOM 4096 C CA . ILE A 1 528 ? 15.875 24.766 17.578 1 93.56 528 ILE A CA 1
ATOM 4097 C C . ILE A 1 528 ? 15.508 23.969 18.828 1 93.56 528 ILE A C 1
ATOM 4099 O O . ILE A 1 528 ? 15.039 22.844 18.734 1 93.56 528 ILE A O 1
ATOM 4103 N N . LYS A 1 529 ? 15.617 24.547 19.906 1 91.94 529 LYS A N 1
ATOM 4104 C CA . LYS A 1 529 ? 15.273 23.891 21.172 1 91.94 529 LYS A CA 1
ATOM 4105 C C . LYS A 1 529 ? 13.758 23.766 21.328 1 91.94 529 LYS A C 1
ATOM 4107 O O . LYS A 1 529 ? 13.008 24.609 20.812 1 91.94 529 LYS A O 1
ATOM 4112 N N . THR A 1 530 ? 13.312 22.828 22.062 1 92.94 530 THR A N 1
ATOM 4113 C CA . THR A 1 530 ? 11.898 22.562 22.281 1 92.94 530 THR A CA 1
ATOM 4114 C C . THR A 1 530 ? 11.211 23.75 22.938 1 92.94 530 THR A C 1
ATOM 4116 O O . THR A 1 530 ? 10.086 24.094 22.578 1 92.94 530 THR A O 1
ATOM 4119 N N . LYS A 1 531 ? 11.898 24.344 23.844 1 92.44 531 LYS A N 1
ATOM 4120 C CA . LYS A 1 531 ? 11.32 25.484 24.531 1 92.44 531 LYS A CA 1
ATOM 4121 C C . LYS A 1 531 ? 11.047 26.641 23.578 1 92.44 531 LYS A C 1
ATOM 4123 O O . LYS A 1 531 ? 10.008 27.297 23.656 1 92.44 531 LYS A O 1
ATOM 4128 N N . ASP A 1 532 ? 11.992 26.875 22.734 1 92.88 532 ASP A N 1
ATOM 4129 C CA . ASP A 1 532 ? 11.836 27.953 21.766 1 92.88 532 ASP A CA 1
ATOM 4130 C C . ASP A 1 532 ? 10.711 27.625 20.781 1 92.88 532 ASP A C 1
ATOM 4132 O O . ASP A 1 532 ? 9.969 28.516 20.359 1 92.88 532 ASP A O 1
ATOM 4136 N N . PHE A 1 533 ? 10.656 26.438 20.484 1 92.56 533 PHE A N 1
ATOM 4137 C CA . PHE A 1 533 ? 9.609 26 19.562 1 92.56 533 PHE A CA 1
ATOM 4138 C C . PHE A 1 533 ? 8.234 26.172 20.203 1 92.56 533 PHE A C 1
ATOM 4140 O O . PHE A 1 533 ? 7.285 26.578 19.531 1 92.56 533 PHE A O 1
ATOM 4147 N N . MET A 1 534 ? 8.086 25.906 21.5 1 94.38 534 MET A N 1
ATOM 4148 C CA . MET A 1 534 ? 6.828 26.031 22.219 1 94.38 534 MET A CA 1
ATOM 4149 C C . MET A 1 534 ? 6.367 27.484 22.281 1 94.38 534 MET A C 1
ATOM 4151 O O . MET A 1 534 ? 5.18 27.766 22.125 1 94.38 534 MET A O 1
ATOM 4155 N N . ILE A 1 535 ? 7.305 28.266 22.453 1 95.19 535 ILE A N 1
ATOM 4156 C CA . ILE A 1 535 ? 6.984 29.688 22.578 1 95.19 535 ILE A CA 1
ATOM 4157 C C . ILE A 1 535 ? 6.574 30.234 21.203 1 95.19 535 ILE A C 1
ATOM 4159 O O . ILE A 1 535 ? 5.605 30.984 21.094 1 95.19 535 ILE A O 1
ATOM 4163 N N . ALA A 1 536 ? 7.297 29.875 20.219 1 95.81 536 ALA A N 1
ATOM 4164 C CA . ALA A 1 536 ? 7 30.344 18.875 1 95.81 536 ALA A CA 1
ATOM 4165 C C . ALA A 1 536 ? 5.617 29.875 18.422 1 95.81 536 ALA A C 1
ATOM 4167 O O . ALA A 1 536 ? 4.953 30.562 17.625 1 95.81 536 ALA A O 1
ATOM 4168 N N . GLY A 1 537 ? 5.121 28.75 18.891 1 96.44 537 GLY A N 1
ATOM 4169 C CA . GLY A 1 537 ? 3.869 28.156 18.453 1 96.44 537 GLY A CA 1
ATOM 4170 C C . GLY A 1 537 ? 2.652 28.781 19.109 1 96.44 537 GLY A C 1
ATOM 4171 O O . GLY A 1 537 ? 1.52 28.547 18.688 1 96.44 537 GLY A O 1
ATOM 4172 N N . ILE A 1 538 ? 2.826 29.594 20.094 1 96.31 538 ILE A N 1
ATOM 4173 C CA . ILE A 1 538 ? 1.715 30.188 20.828 1 96.31 538 ILE A CA 1
ATOM 4174 C C . ILE A 1 538 ? 0.911 31.094 19.891 1 96.31 538 ILE A C 1
ATOM 4176 O O . ILE A 1 538 ? -0.315 30.984 19.812 1 96.31 538 ILE A O 1
ATOM 4180 N N . GLY A 1 539 ? 1.534 31.969 19.188 1 96.56 539 GLY A N 1
ATOM 4181 C CA . GLY A 1 539 ? 0.87 32.875 18.266 1 96.56 539 GLY A CA 1
ATOM 4182 C C . GLY A 1 539 ? 0.039 32.156 17.219 1 96.56 539 GLY A C 1
ATOM 4183 O O . GLY A 1 539 ? -1.174 32.375 17.125 1 96.56 539 GLY A O 1
ATOM 4184 N N . PRO A 1 540 ? 0.707 31.297 16.484 1 97.38 540 PRO A N 1
ATOM 4185 C CA . PRO A 1 540 ? -0.025 30.547 15.445 1 97.38 540 PRO A CA 1
ATOM 4186 C C . PRO A 1 540 ? -1.212 29.766 16.016 1 97.38 540 PRO A C 1
ATOM 4188 O O . PRO A 1 540 ? -2.256 29.672 15.367 1 97.38 540 PRO A O 1
ATOM 4191 N N . SER A 1 541 ? -1.073 29.203 17.203 1 97.19 541 SER A N 1
ATOM 4192 C CA . SER A 1 541 ? -2.166 28.453 17.797 1 97.19 541 SER A CA 1
ATOM 4193 C C . SER A 1 541 ? -3.361 29.344 18.094 1 97.19 541 SER A C 1
ATOM 4195 O O . SER A 1 541 ? -4.508 28.969 17.844 1 97.19 541 SER A O 1
ATOM 4197 N N . ILE A 1 542 ? -3.1 30.453 18.609 1 97.38 542 ILE A N 1
ATOM 4198 C CA . ILE A 1 542 ? -4.172 31.391 18.938 1 97.38 542 ILE A CA 1
ATOM 4199 C C . ILE A 1 542 ? -4.797 31.922 17.641 1 97.38 542 ILE A C 1
ATOM 4201 O O . ILE A 1 542 ? -6.023 32 17.516 1 97.38 542 ILE A O 1
ATOM 4205 N N . ILE A 1 543 ? -3.99 32.281 16.719 1 98.06 543 ILE A N 1
ATOM 4206 C CA . ILE A 1 543 ? -4.449 32.844 15.445 1 98.06 543 ILE A CA 1
ATOM 4207 C C . ILE A 1 543 ? -5.355 31.812 14.75 1 98.06 543 ILE A C 1
ATOM 4209 O O . ILE A 1 543 ? -6.457 32.156 14.312 1 98.06 543 ILE A O 1
ATOM 4213 N N . THR A 1 544 ? -4.91 30.594 14.633 1 98.06 544 THR A N 1
ATOM 4214 C CA . THR A 1 544 ? -5.676 29.578 13.922 1 98.06 544 THR A CA 1
ATOM 4215 C C . THR A 1 544 ? -6.98 29.281 14.648 1 98.06 544 THR A C 1
ATOM 4217 O O . THR A 1 544 ? -8.016 29.062 14.016 1 98.06 544 THR A O 1
ATOM 4220 N N . LEU A 1 545 ? -6.957 29.266 15.977 1 97.31 545 LEU A N 1
ATOM 4221 C CA . LEU A 1 545 ? -8.164 29.016 16.75 1 97.31 545 LEU A CA 1
ATOM 4222 C C . LEU A 1 545 ? -9.203 30.109 16.516 1 97.31 545 LEU A C 1
ATOM 4224 O O . LEU A 1 545 ? -10.359 29.812 16.188 1 97.31 545 LEU A O 1
ATOM 4228 N N . VAL A 1 546 ? -8.781 31.312 16.594 1 97.19 546 VAL A N 1
ATOM 4229 C CA . VAL A 1 546 ? -9.68 32.438 16.484 1 97.19 546 VAL A CA 1
ATOM 4230 C C . VAL A 1 546 ? -10.195 32.562 15.055 1 97.19 546 VAL A C 1
ATOM 4232 O O . VAL A 1 546 ? -11.398 32.75 14.836 1 97.19 546 VAL A O 1
ATOM 4235 N N . VAL A 1 547 ? -9.344 32.469 14.102 1 97.44 547 VAL A N 1
ATOM 4236 C CA . VAL A 1 547 ? -9.734 32.594 12.703 1 97.44 547 VAL A CA 1
ATOM 4237 C C . VAL A 1 547 ? -10.672 31.469 12.305 1 97.44 547 VAL A C 1
ATOM 4239 O O . VAL A 1 547 ? -11.641 31.688 11.562 1 97.44 547 VAL A O 1
ATOM 4242 N N . THR A 1 548 ? -10.398 30.25 12.734 1 97 548 THR A N 1
ATOM 4243 C CA . THR A 1 548 ? -11.242 29.109 12.383 1 97 548 THR A CA 1
ATOM 4244 C C . THR A 1 548 ? -12.648 29.281 12.93 1 97 548 THR A C 1
ATOM 4246 O O . THR A 1 548 ? -13.633 29.062 12.219 1 97 548 THR A O 1
ATOM 4249 N N . VAL A 1 549 ? -12.781 29.719 14.18 1 95.38 549 VAL A N 1
ATOM 4250 C CA . VAL A 1 549 ? -14.086 29.875 14.828 1 95.38 549 VAL A CA 1
ATOM 4251 C C . VAL A 1 549 ? -14.859 31 14.148 1 95.38 549 VAL A C 1
ATOM 4253 O O . VAL A 1 549 ? -16.047 30.859 13.852 1 95.38 549 VAL A O 1
ATOM 4256 N N . ILE A 1 550 ? -14.195 32.094 13.82 1 94.81 550 ILE A N 1
ATOM 4257 C CA . ILE A 1 550 ? -14.852 33.219 13.203 1 94.81 550 ILE A CA 1
ATOM 4258 C C . ILE A 1 550 ? -15.203 32.906 11.75 1 94.81 550 ILE A C 1
ATOM 4260 O O . ILE A 1 550 ? -16.312 33.219 11.289 1 94.81 550 ILE A O 1
ATOM 4264 N N . ALA A 1 551 ? -14.297 32.344 11.078 1 93.88 551 ALA A N 1
ATOM 4265 C CA . ALA A 1 551 ? -14.492 32.031 9.664 1 93.88 551 ALA A CA 1
ATOM 4266 C C . ALA A 1 551 ? -15.648 31.062 9.461 1 93.88 551 ALA A C 1
ATOM 4268 O O . ALA A 1 551 ? -16.422 31.188 8.516 1 93.88 551 ALA A O 1
ATOM 4269 N N . PHE A 1 552 ? -15.781 30.078 10.305 1 91.25 552 PHE A N 1
ATOM 4270 C CA . PHE A 1 552 ? -16.844 29.109 10.086 1 91.25 552 PHE A CA 1
ATOM 4271 C C . PHE A 1 552 ? -18.203 29.672 10.469 1 91.25 552 PHE A C 1
ATOM 4273 O O . PHE A 1 552 ? -19.219 29.359 9.844 1 91.25 552 PHE A O 1
ATOM 4280 N N . SER A 1 553 ? -18.266 30.531 11.469 1 88.56 553 SER A N 1
ATOM 4281 C CA . SER A 1 553 ? -19.531 31.125 11.914 1 88.56 553 SER A CA 1
ATOM 4282 C C . SER A 1 553 ? -20.031 32.156 10.906 1 88.56 553 SER A C 1
ATOM 4284 O O . SER A 1 553 ? -21.219 32.5 10.906 1 88.56 553 SER A O 1
ATOM 4286 N N . THR A 1 554 ? -19.172 32.531 9.992 1 89.38 554 THR A N 1
ATOM 4287 C CA . THR A 1 554 ? -19.562 33.531 9 1 89.38 554 THR A CA 1
ATOM 4288 C C . THR A 1 554 ? -19.438 32.969 7.59 1 89.38 554 THR A C 1
ATOM 4290 O O . THR A 1 554 ? -20.406 32.438 7.043 1 89.38 554 THR A O 1
ATOM 4293 N N . TRP A 1 555 ? -18.234 32.75 7.133 1 89.31 555 TRP A N 1
ATOM 4294 C CA . TRP A 1 555 ? -17.922 32.312 5.777 1 89.31 555 TRP A CA 1
ATOM 4295 C C . TRP A 1 555 ? -18.359 30.875 5.555 1 89.31 555 TRP A C 1
ATOM 4297 O O . TRP A 1 555 ? -18.875 30.531 4.488 1 89.31 555 TRP A O 1
ATOM 4307 N N . GLY A 1 556 ? -18.219 30.078 6.504 1 88.56 556 GLY A N 1
ATOM 4308 C CA . GLY A 1 556 ? -18.609 28.688 6.391 1 88.56 556 GLY A CA 1
ATOM 4309 C C . GLY A 1 556 ? -20.094 28.484 6.25 1 88.56 556 GLY A C 1
ATOM 4310 O O . GLY A 1 556 ? -20.547 27.641 5.473 1 88.56 556 GLY A O 1
ATOM 4311 N N . LYS A 1 557 ? -20.859 29.25 7.008 1 84.19 557 LYS A N 1
ATOM 4312 C CA . LYS A 1 557 ? -22.312 29.188 6.93 1 84.19 557 LYS A CA 1
ATOM 4313 C C . LYS A 1 557 ? -22.797 29.562 5.531 1 84.19 557 LYS A C 1
ATOM 4315 O O . LYS A 1 557 ? -23.781 28.984 5.039 1 84.19 557 LYS A O 1
ATOM 4320 N N . TYR A 1 558 ? -22.078 30.438 4.949 1 82.94 558 TYR A N 1
ATOM 4321 C CA . TYR A 1 558 ? -22.453 30.891 3.617 1 82.94 558 TYR A CA 1
ATOM 4322 C C . TYR A 1 558 ? -22.109 29.844 2.562 1 82.94 558 TYR A C 1
ATOM 4324 O O . TYR A 1 558 ? -22.906 29.562 1.672 1 82.94 558 TYR A O 1
ATOM 4332 N N . VAL A 1 559 ? -20.953 29.25 2.658 1 84.94 559 VAL A N 1
ATOM 4333 C CA . VAL A 1 559 ? -20.453 28.328 1.642 1 84.94 559 VAL A CA 1
ATOM 4334 C C . VAL A 1 559 ? -21.234 27.031 1.675 1 84.94 559 VAL A C 1
ATOM 4336 O O . VAL A 1 559 ? -21.578 26.469 0.626 1 84.94 559 VAL A O 1
ATOM 4339 N N . PHE A 1 560 ? -21.562 26.516 2.887 1 83.12 560 PHE A N 1
ATOM 4340 C CA . PHE A 1 560 ? -22.188 25.219 3.02 1 83.12 560 PHE A CA 1
ATOM 4341 C C . PHE A 1 560 ? -23.672 25.344 3.322 1 83.12 560 PHE A C 1
ATOM 4343 O O . PHE A 1 560 ? -24.359 24.359 3.576 1 83.12 560 PHE A O 1
ATOM 4350 N N . ASN A 1 561 ? -24.25 26.484 3.191 1 76.12 561 ASN A N 1
ATOM 4351 C CA . ASN A 1 561 ? -25.672 26.75 3.436 1 76.12 561 ASN A CA 1
ATOM 4352 C C . ASN A 1 561 ? -26.156 26.047 4.699 1 76.12 561 ASN A C 1
ATOM 4354 O O . ASN A 1 561 ? -27.109 25.266 4.645 1 76.12 561 ASN A O 1
ATOM 4358 N N . LEU A 1 562 ? -25.609 26.359 5.777 1 70.88 562 LEU A N 1
ATOM 4359 C CA . LEU A 1 562 ? -25.812 25.625 7.02 1 70.88 562 LEU A CA 1
ATOM 4360 C C . LEU A 1 562 ? -27.078 26.109 7.73 1 70.88 562 LEU A C 1
ATOM 4362 O O . LEU A 1 562 ? -27.438 25.594 8.789 1 70.88 562 LEU A O 1
ATOM 4366 N N . SER A 1 563 ? -27.828 26.938 7.309 1 64.62 563 SER A N 1
ATOM 4367 C CA . SER A 1 563 ? -28.953 27.5 8.031 1 64.62 563 SER A CA 1
ATOM 4368 C C . SER A 1 563 ? -30.078 26.484 8.164 1 64.62 563 SER A C 1
ATOM 4370 O O . SER A 1 563 ? -30.906 26.578 9.086 1 64.62 563 SER A O 1
ATOM 4372 N N . ASP A 1 564 ? -30 25.438 7.355 1 62.31 564 ASP A N 1
ATOM 4373 C CA . ASP A 1 564 ? -31.141 24.531 7.465 1 62.31 564 ASP A CA 1
ATOM 4374 C C . ASP A 1 564 ? -30.688 23.125 7.852 1 62.31 564 ASP A C 1
ATOM 4376 O O . ASP A 1 564 ? -29.703 22.609 7.301 1 62.31 564 ASP A O 1
ATOM 4380 N N . PHE A 1 565 ? -31.125 22.797 9.125 1 65.25 565 PHE A N 1
ATOM 4381 C CA . PHE A 1 565 ? -30.922 21.406 9.477 1 65.25 565 PHE A CA 1
ATOM 4382 C C . PHE A 1 565 ? -31.547 20.484 8.438 1 65.25 565 PHE A C 1
ATOM 4384 O O . PHE A 1 565 ? -32.781 20.484 8.258 1 65.25 565 PHE A O 1
ATOM 4391 N N . SER A 1 566 ? -30.672 19.844 7.695 1 65.88 566 SER A N 1
ATOM 4392 C CA . SER A 1 566 ? -31.141 19.078 6.547 1 65.88 566 SER A CA 1
ATOM 4393 C C . SER A 1 566 ? -31.797 17.766 6.984 1 65.88 566 SER A C 1
ATOM 4395 O O . SER A 1 566 ? -31.406 17.188 8.008 1 65.88 566 SER A O 1
ATOM 4397 N N . GLU A 1 567 ? -32.75 17.344 6.379 1 65.75 567 GLU A N 1
ATOM 4398 C CA . GLU A 1 567 ? -33.531 16.125 6.645 1 65.75 567 GLU A CA 1
ATOM 4399 C C . GLU A 1 567 ? -32.656 14.898 6.66 1 65.75 567 GLU A C 1
ATOM 4401 O O . GLU A 1 567 ? -32.906 13.938 7.387 1 65.75 567 GLU A O 1
ATOM 4406 N N . TRP A 1 568 ? -31.5 15.078 6.035 1 67.19 568 TRP A N 1
ATOM 4407 C CA . TRP A 1 568 ? -30.672 13.875 5.922 1 67.19 568 TRP A CA 1
ATOM 4408 C C . TRP A 1 568 ? -29.781 13.711 7.145 1 67.19 568 TRP A C 1
ATOM 4410 O O . TRP A 1 568 ? -29.203 12.641 7.359 1 67.19 568 TRP A O 1
ATOM 4420 N N . ALA A 1 569 ? -29.734 14.68 8.016 1 65.81 569 ALA A N 1
ATOM 4421 C CA . ALA A 1 569 ? -28.844 14.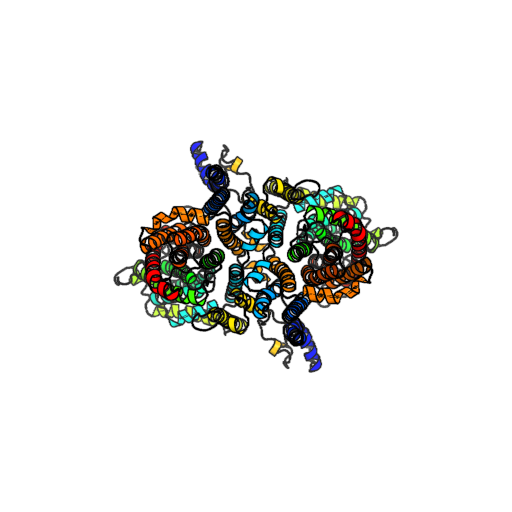648 9.164 1 65.81 569 ALA A CA 1
ATOM 4422 C C . ALA A 1 569 ? -29.5 14 10.367 1 65.81 569 ALA A C 1
ATOM 4424 O O . ALA A 1 569 ? -29.188 14.328 11.516 1 65.81 569 ALA A O 1
ATOM 4425 N N . THR A 1 570 ? -30.609 13.117 10.117 1 63.78 570 THR A N 1
ATOM 4426 C CA . THR A 1 570 ? -31.297 12.477 11.227 1 63.78 570 THR A CA 1
ATOM 4427 C C . THR A 1 570 ? -30.734 11.078 11.477 1 63.78 570 THR A C 1
ATOM 4429 O O . THR A 1 570 ? -30.297 10.406 10.547 1 63.78 570 THR A O 1
ATOM 4432 N N . MET B 1 1 ? 79.625 5.488 -36.625 1 20.62 1 MET B N 1
ATOM 4433 C CA . MET B 1 1 ? 78.625 5.812 -37.656 1 20.62 1 MET B CA 1
ATOM 4434 C C . MET B 1 1 ? 77.25 5.371 -37.219 1 20.62 1 MET B C 1
ATOM 4436 O O . MET B 1 1 ? 77 4.184 -36.969 1 20.62 1 MET B O 1
ATOM 4440 N N . ALA B 1 2 ? 76.625 6.23 -36.375 1 23.7 2 ALA B N 1
ATOM 4441 C CA . ALA B 1 2 ? 75.375 6.402 -35.625 1 23.7 2 ALA B CA 1
ATOM 4442 C C . ALA B 1 2 ? 74.188 6.258 -36.531 1 23.7 2 ALA B C 1
ATOM 4444 O O . ALA B 1 2 ? 73.875 7.176 -37.312 1 23.7 2 ALA B O 1
ATOM 4445 N N . SER B 1 3 ? 74.25 5.152 -37.281 1 22.84 3 SER B N 1
ATOM 4446 C CA . SER B 1 3 ? 73.188 4.945 -38.25 1 22.84 3 SER B CA 1
ATOM 4447 C C . SER B 1 3 ? 71.812 5.141 -37.594 1 22.84 3 SER B C 1
ATOM 4449 O O . SER B 1 3 ? 71.562 4.59 -36.531 1 22.84 3 SER B O 1
ATOM 4451 N N . ARG B 1 4 ? 71.375 6.348 -37.75 1 25.59 4 ARG B N 1
ATOM 4452 C CA . ARG B 1 4 ? 70.062 6.914 -37.438 1 25.59 4 ARG B CA 1
ATOM 4453 C C . ARG B 1 4 ? 68.938 5.996 -37.906 1 25.59 4 ARG B C 1
ATOM 4455 O O . ARG B 1 4 ? 68.75 5.77 -39.125 1 25.59 4 ARG B O 1
ATOM 4462 N N . SER B 1 5 ? 68.875 4.828 -37.219 1 26.77 5 SER B N 1
ATOM 4463 C CA . SER B 1 5 ? 67.812 3.873 -37.531 1 26.77 5 SER B CA 1
ATOM 4464 C C . SER B 1 5 ? 66.5 4.57 -37.719 1 26.77 5 SER B C 1
ATOM 4466 O O . SER B 1 5 ? 66.062 5.355 -36.844 1 26.77 5 SER B O 1
ATOM 4468 N N . GLU B 1 6 ? 66.188 4.988 -38.938 1 28.05 6 GLU B N 1
ATOM 4469 C CA . GLU B 1 6 ? 65 5.598 -39.438 1 28.05 6 GLU B CA 1
ATOM 4470 C C . GLU B 1 6 ? 63.75 4.859 -38.906 1 28.05 6 GLU B C 1
ATOM 4472 O O . GLU B 1 6 ? 63.688 3.631 -39 1 28.05 6 GLU B O 1
ATOM 4477 N N . ASP B 1 7 ? 63.219 5.371 -37.781 1 28.88 7 ASP B N 1
ATOM 4478 C CA . ASP B 1 7 ? 62 4.93 -37.094 1 28.88 7 ASP B CA 1
ATOM 4479 C C . ASP B 1 7 ? 60.875 4.684 -38.094 1 28.88 7 ASP B C 1
ATOM 4481 O O . ASP B 1 7 ? 60.594 5.527 -38.938 1 28.88 7 ASP B O 1
ATOM 4485 N N . PRO B 1 8 ? 60.656 3.395 -38.531 1 30.7 8 PRO B N 1
ATOM 4486 C CA . PRO B 1 8 ? 59.594 3.135 -39.469 1 30.7 8 PRO B CA 1
ATOM 4487 C C . PRO B 1 8 ? 58.281 3.852 -39.125 1 30.7 8 PRO B C 1
ATOM 4489 O O . PRO B 1 8 ? 58.031 4.082 -37.938 1 30.7 8 PRO B O 1
ATOM 4492 N N . GLU B 1 9 ? 57.906 4.867 -39.938 1 29.95 9 GLU B N 1
ATOM 4493 C CA . GLU B 1 9 ? 56.625 5.59 -39.906 1 29.95 9 GLU B CA 1
ATOM 4494 C C . GLU B 1 9 ? 55.469 4.633 -39.688 1 29.95 9 GLU B C 1
ATOM 4496 O O . GLU B 1 9 ? 55.312 3.656 -40.438 1 29.95 9 GLU B O 1
ATOM 4501 N N . ILE B 1 10 ? 55.094 4.383 -38.406 1 29.27 10 ILE B N 1
ATOM 4502 C CA . ILE B 1 10 ? 53.844 3.713 -38.031 1 29.27 10 ILE B CA 1
ATOM 4503 C C . ILE B 1 10 ? 52.688 4.234 -38.906 1 29.27 10 ILE B C 1
ATOM 4505 O O . ILE B 1 10 ? 52.375 5.426 -38.875 1 29.27 10 ILE B O 1
ATOM 4509 N N . ILE B 1 11 ? 52.656 3.797 -40.188 1 29.23 11 ILE B N 1
ATOM 4510 C CA . ILE B 1 11 ? 51.438 4.082 -40.969 1 29.23 11 ILE B CA 1
ATOM 4511 C C . ILE B 1 11 ? 50.219 3.729 -40.156 1 29.23 11 ILE B C 1
ATOM 4513 O O . ILE B 1 11 ? 50.062 2.586 -39.719 1 29.23 11 ILE B O 1
ATOM 4517 N N . GLU B 1 12 ? 49.75 4.703 -39.312 1 28.23 12 GLU B N 1
ATOM 4518 C CA . GLU B 1 12 ? 48.438 4.656 -38.656 1 28.23 12 GLU B CA 1
ATOM 4519 C C . GLU B 1 12 ? 47.375 4.16 -39.625 1 28.23 12 GLU B C 1
ATOM 4521 O O . GLU B 1 12 ? 47.062 4.816 -40.625 1 28.23 12 GLU B O 1
ATOM 4526 N N . SER B 1 13 ? 47.406 2.904 -40.031 1 27.73 13 SER B N 1
ATOM 4527 C CA . SER B 1 13 ? 46.25 2.393 -40.75 1 27.73 13 SER B CA 1
ATOM 4528 C C . SER B 1 13 ? 44.969 2.74 -40 1 27.73 13 SER B C 1
ATOM 4530 O O . SER B 1 13 ? 44.719 2.236 -38.906 1 27.73 13 SER B O 1
ATOM 4532 N N . GLY B 1 14 ? 44.594 4.043 -39.875 1 29.53 14 GLY B N 1
ATOM 4533 C CA . GLY B 1 14 ? 43.25 4.422 -39.469 1 29.53 14 GLY B CA 1
ATOM 4534 C C . GLY B 1 14 ? 42.188 3.6 -40.156 1 29.53 14 GLY B C 1
ATOM 4535 O O . GLY B 1 14 ? 41.938 3.748 -41.344 1 29.53 14 GLY B O 1
ATOM 4536 N N . GLY B 1 15 ? 42.125 2.348 -39.906 1 29.98 15 GLY B N 1
ATOM 4537 C CA . GLY B 1 15 ? 40.938 1.613 -40.344 1 29.98 15 GLY B CA 1
ATOM 4538 C C . GLY B 1 15 ? 39.656 2.422 -40.219 1 29.98 15 GLY B C 1
ATOM 4539 O O . GLY B 1 15 ? 39.312 2.91 -39.156 1 29.98 15 GLY B O 1
ATOM 4540 N N . ARG B 1 16 ? 39.344 3.152 -41.312 1 29.94 16 ARG B N 1
ATOM 4541 C CA . ARG B 1 16 ? 38 3.727 -41.531 1 29.94 16 ARG B CA 1
ATOM 4542 C C . ARG B 1 16 ? 36.906 2.764 -41.094 1 29.94 16 ARG B C 1
ATOM 4544 O O . ARG B 1 16 ? 36.781 1.662 -41.625 1 29.94 16 ARG B O 1
ATOM 4551 N N . GLU B 1 17 ? 36.781 2.615 -39.812 1 32.25 17 GLU B N 1
ATOM 4552 C CA . GLU B 1 17 ? 35.438 2.105 -39.5 1 32.25 17 GLU B CA 1
ATOM 4553 C C . GLU B 1 17 ? 34.406 2.625 -40.5 1 32.25 17 GLU B C 1
ATOM 4555 O O . GLU B 1 17 ? 34.219 3.836 -40.625 1 32.25 17 GLU B O 1
ATOM 4560 N N . ARG B 1 18 ? 34.406 2.072 -41.719 1 30 18 ARG B N 1
ATOM 4561 C CA . ARG B 1 18 ? 33.25 2.277 -42.594 1 30 18 ARG B CA 1
ATOM 4562 C C . ARG B 1 18 ? 31.984 2.453 -41.781 1 30 18 ARG B C 1
ATOM 4564 O O . ARG B 1 18 ? 31.562 1.541 -41.062 1 30 18 ARG B O 1
ATOM 4571 N N . ASN B 1 19 ? 31.828 3.547 -41.156 1 34.34 19 ASN B N 1
ATOM 4572 C CA . ASN B 1 19 ? 30.516 4.105 -40.812 1 34.34 19 ASN B CA 1
ATOM 4573 C C . ASN B 1 19 ? 29.469 3.748 -41.875 1 34.34 19 ASN B C 1
ATOM 4575 O O . ASN B 1 19 ? 29.312 4.469 -42.844 1 34.34 19 ASN B O 1
ATOM 4579 N N . THR B 1 20 ? 29.578 2.586 -42.5 1 34.25 20 THR B N 1
ATOM 4580 C CA . THR B 1 20 ? 28.453 2.266 -43.375 1 34.25 20 THR B CA 1
ATOM 4581 C C . THR B 1 20 ? 27.125 2.668 -42.719 1 34.25 20 THR B C 1
ATOM 4583 O O . THR B 1 20 ? 26.656 1.995 -41.812 1 34.25 20 THR B O 1
ATOM 4586 N N . GLY B 1 21 ? 26.953 3.82 -42.281 1 39.62 21 GLY B N 1
ATOM 4587 C CA . GLY B 1 21 ? 25.625 4.379 -42.188 1 39.62 21 GLY B CA 1
ATOM 4588 C C . GLY B 1 21 ? 24.688 3.867 -43.25 1 39.62 21 GLY B C 1
ATOM 4589 O O . GLY B 1 21 ? 24.5 4.516 -44.281 1 39.62 21 GLY B O 1
ATOM 4590 N N . LYS B 1 22 ? 24.828 2.652 -43.688 1 40.72 22 LYS B N 1
ATOM 4591 C CA . LYS B 1 22 ? 23.781 2.123 -44.562 1 40.72 22 LYS B CA 1
ATOM 4592 C C . LYS B 1 22 ? 22.438 2.793 -44.25 1 40.72 22 LYS B C 1
ATOM 4594 O O . LYS B 1 22 ? 22.062 2.971 -43.094 1 40.72 22 LYS B O 1
ATOM 4599 N N . ASN B 1 23 ? 21.969 3.682 -44.969 1 50.66 23 ASN B N 1
ATOM 4600 C CA . ASN B 1 23 ? 20.672 4.34 -45.156 1 50.66 23 ASN B CA 1
ATOM 4601 C C . ASN B 1 23 ? 19.516 3.428 -44.781 1 50.66 23 ASN B C 1
ATOM 4603 O O . ASN B 1 23 ? 19.219 2.463 -45.469 1 50.66 23 ASN B O 1
ATOM 4607 N N . ASP B 1 24 ? 19.5 3.041 -43.562 1 64.12 24 ASP B N 1
ATOM 4608 C CA . ASP B 1 24 ? 18.312 2.256 -43.25 1 64.12 24 ASP B CA 1
ATOM 4609 C C . ASP B 1 24 ? 17.078 2.783 -44 1 64.12 24 ASP B C 1
ATOM 4611 O O . ASP B 1 24 ? 16.75 3.967 -43.906 1 64.12 24 ASP B O 1
ATOM 4615 N N . GLY B 1 25 ? 16.797 2.203 -45.188 1 73.12 25 GLY B N 1
ATOM 4616 C CA . GLY B 1 25 ? 15.586 2.543 -45.938 1 73.12 25 GLY B CA 1
ATOM 4617 C C . GLY B 1 25 ? 14.391 2.775 -45.031 1 73.12 25 GLY B C 1
ATOM 4618 O O . GLY B 1 25 ? 14.398 2.408 -43.844 1 73.12 25 GLY B O 1
ATOM 4619 N N . PHE B 1 26 ? 13.578 3.713 -45.438 1 82.06 26 PHE B N 1
ATOM 4620 C CA . PHE B 1 26 ? 12.344 4.09 -44.75 1 82.06 26 PHE B CA 1
ATOM 4621 C C . PHE B 1 26 ? 11.625 2.861 -44.219 1 82.06 26 PHE B C 1
ATOM 4623 O O . PHE B 1 26 ? 11.094 2.887 -43.094 1 82.06 26 PHE B O 1
ATOM 4630 N N . GLY B 1 27 ? 11.719 1.784 -44.969 1 83.88 27 GLY B N 1
ATOM 4631 C CA . GLY B 1 27 ? 11.047 0.569 -44.531 1 83.88 27 GLY B CA 1
ATOM 4632 C C . GLY B 1 27 ? 11.656 -0.045 -43.281 1 83.88 27 GLY B C 1
ATOM 4633 O O . GLY B 1 27 ? 10.93 -0.453 -42.375 1 83.88 27 GLY B O 1
ATOM 4634 N N . ARG B 1 28 ? 12.898 -0.078 -43.281 1 84.81 28 ARG B N 1
ATOM 4635 C CA . ARG B 1 28 ? 13.594 -0.637 -42.125 1 84.81 28 ARG B CA 1
ATOM 4636 C C . ARG B 1 28 ? 13.391 0.24 -40.906 1 84.81 28 ARG B C 1
ATOM 4638 O O . ARG B 1 28 ? 13.234 -0.269 -39.781 1 84.81 28 ARG B O 1
ATOM 4645 N N . LEU B 1 29 ? 13.406 1.47 -41.125 1 85.94 29 LEU B N 1
ATOM 4646 C CA . LEU B 1 29 ? 13.195 2.4 -40.031 1 85.94 29 LEU B CA 1
ATOM 4647 C C . LEU B 1 29 ? 11.781 2.285 -39.5 1 85.94 29 LEU B C 1
ATOM 4649 O O . LEU B 1 29 ? 11.562 2.4 -38.281 1 85.94 29 LEU B O 1
ATOM 4653 N N . LEU B 1 30 ? 10.867 2.074 -40.406 1 88.06 30 LEU B N 1
ATOM 4654 C CA . LEU B 1 30 ? 9.477 1.916 -39.969 1 88.06 30 LEU B CA 1
ATOM 4655 C C . LEU B 1 30 ? 9.305 0.652 -39.125 1 88.06 30 LEU B C 1
ATOM 4657 O O . LEU B 1 30 ? 8.594 0.664 -38.125 1 88.06 30 LEU B O 1
ATOM 4661 N N . ILE B 1 31 ? 9.875 -0.36 -39.562 1 87.75 31 ILE B N 1
ATOM 4662 C CA . ILE B 1 31 ? 9.789 -1.616 -38.812 1 87.75 31 ILE B CA 1
ATOM 4663 C C . ILE B 1 31 ? 10.43 -1.455 -37.438 1 87.75 31 ILE B C 1
ATOM 4665 O O . ILE B 1 31 ? 9.891 -1.939 -36.438 1 87.75 31 ILE B O 1
ATOM 4669 N N . LYS B 1 32 ? 11.539 -0.837 -37.438 1 86.19 32 LYS B N 1
ATOM 4670 C CA . LYS B 1 32 ? 12.203 -0.587 -36.156 1 86.19 32 LYS B CA 1
ATOM 4671 C C . LYS B 1 32 ? 11.352 0.3 -35.25 1 86.19 32 LYS B C 1
ATOM 4673 O O . LYS B 1 32 ? 11.305 0.093 -34.031 1 86.19 32 LYS B O 1
ATOM 4678 N N . PHE B 1 33 ? 10.742 1.215 -35.875 1 88.75 33 PHE B N 1
ATOM 4679 C CA . PHE B 1 33 ? 9.859 2.117 -35.156 1 88.75 33 PHE B CA 1
ATOM 4680 C C . PHE B 1 33 ? 8.703 1.352 -34.531 1 88.75 33 PHE B C 1
ATOM 4682 O O . PHE B 1 33 ? 8.398 1.539 -33.344 1 88.75 33 PHE B O 1
ATOM 4689 N N . LEU B 1 34 ? 8.148 0.515 -35.281 1 88.19 34 LEU B N 1
ATOM 4690 C CA . LEU B 1 34 ? 7.02 -0.27 -34.781 1 88.19 34 LEU B CA 1
ATOM 4691 C C . LEU B 1 34 ? 7.469 -1.25 -33.719 1 88.19 34 LEU B C 1
ATOM 4693 O O . LEU B 1 34 ? 6.73 -1.504 -32.75 1 88.19 34 LEU B O 1
ATOM 4697 N N . ALA B 1 35 ? 8.609 -1.652 -33.844 1 87.94 35 ALA B N 1
ATOM 4698 C CA . ALA B 1 35 ? 9.133 -2.615 -32.875 1 87.94 35 ALA B CA 1
ATOM 4699 C C . ALA B 1 35 ? 9.477 -1.936 -31.547 1 87.94 35 ALA B C 1
ATOM 4701 O O . ALA B 1 35 ? 9.219 -2.486 -30.484 1 87.94 35 ALA B O 1
ATOM 4702 N N . ILE B 1 36 ? 9.984 -0.793 -31.703 1 87 36 ILE B N 1
ATOM 4703 C CA . ILE B 1 36 ? 10.422 -0.077 -30.516 1 87 36 ILE B CA 1
ATOM 4704 C C . ILE B 1 36 ? 9.211 0.457 -29.75 1 87 36 ILE B C 1
ATOM 4706 O O . ILE B 1 36 ? 9.156 0.392 -28.516 1 87 36 ILE B O 1
ATOM 4710 N N . TYR B 1 37 ? 8.227 0.852 -30.484 1 90.69 37 TYR B N 1
ATOM 4711 C CA . TYR B 1 37 ? 7.102 1.532 -29.844 1 90.69 37 TYR B CA 1
ATOM 4712 C C . TYR B 1 37 ? 5.836 0.686 -29.938 1 90.69 37 TYR B C 1
ATOM 4714 O O . TYR B 1 37 ? 4.73 1.22 -30.031 1 90.69 37 TYR B O 1
ATOM 4722 N N . TRP B 1 38 ? 5.934 -0.604 -29.953 1 90.19 38 TRP B N 1
ATOM 4723 C CA . TRP B 1 38 ? 4.797 -1.509 -30.078 1 90.19 38 TRP B CA 1
ATOM 4724 C C . TRP B 1 38 ? 3.842 -1.343 -28.891 1 90.19 38 TRP B C 1
ATOM 4726 O O . TRP B 1 38 ? 2.623 -1.441 -29.062 1 90.19 38 TRP B O 1
ATOM 4736 N N . ARG B 1 39 ? 4.328 -1.042 -27.719 1 90.56 39 ARG B N 1
ATOM 4737 C CA . ARG B 1 39 ? 3.484 -0.865 -26.547 1 90.56 39 ARG B CA 1
ATOM 4738 C C . ARG B 1 39 ? 2.582 0.356 -26.703 1 90.56 39 ARG B C 1
ATOM 4740 O O . ARG B 1 39 ? 1.406 0.314 -26.344 1 90.56 39 ARG B O 1
ATOM 4747 N N . SER B 1 40 ? 3.152 1.423 -27.203 1 91.31 40 SER B N 1
ATOM 4748 C CA . SER B 1 40 ? 2.375 2.639 -27.422 1 91.31 40 SER B CA 1
ATOM 4749 C C . SER B 1 40 ? 1.286 2.422 -28.469 1 91.31 40 SER B C 1
ATOM 4751 O O . SER B 1 40 ? 0.189 2.973 -28.344 1 91.31 40 SER B O 1
ATOM 4753 N N . PHE B 1 41 ? 1.586 1.648 -29.422 1 92.38 41 PHE B N 1
ATOM 4754 C CA . PHE B 1 41 ? 0.602 1.354 -30.453 1 92.38 41 PHE B CA 1
ATOM 4755 C C . PHE B 1 41 ? -0.56 0.55 -29.891 1 92.38 41 PHE B C 1
ATOM 4757 O O . PHE B 1 41 ? -1.719 0.792 -30.234 1 92.38 41 PHE B O 1
ATOM 4764 N N . ILE B 1 42 ? -0.297 -0.35 -29.031 1 94.06 42 ILE B N 1
ATOM 4765 C CA . ILE B 1 42 ? -1.354 -1.157 -28.438 1 94.06 42 ILE B CA 1
ATOM 4766 C C . ILE B 1 42 ? -2.24 -0.277 -27.562 1 94.06 42 ILE B C 1
ATOM 4768 O O . ILE B 1 42 ? -3.469 -0.373 -27.609 1 94.06 42 ILE B O 1
ATOM 4772 N N . VAL B 1 43 ? -1.656 0.604 -26.781 1 94.62 43 VAL B N 1
ATOM 4773 C CA . VAL B 1 43 ? -2.391 1.456 -25.859 1 94.62 43 VAL B CA 1
ATOM 4774 C C . VAL B 1 43 ? -3.342 2.365 -26.625 1 94.62 43 VAL B C 1
ATOM 4776 O O . VAL B 1 43 ? -4.461 2.633 -26.172 1 94.62 43 VAL B O 1
ATOM 4779 N N . ILE B 1 44 ? -2.938 2.781 -27.828 1 93.38 44 ILE B N 1
ATOM 4780 C CA . ILE B 1 44 ? -3.73 3.74 -28.578 1 93.38 44 ILE B CA 1
ATOM 4781 C C . ILE B 1 44 ? -4.672 2.998 -29.531 1 93.38 44 ILE B C 1
ATOM 4783 O O . ILE B 1 44 ? -5.863 3.316 -29.609 1 93.38 44 ILE B O 1
ATOM 4787 N N . LEU B 1 45 ? -4.203 1.965 -30.203 1 95.31 45 LEU B N 1
ATOM 4788 C CA . LEU B 1 45 ? -4.949 1.327 -31.281 1 95.31 45 LEU B CA 1
ATOM 4789 C C . LEU B 1 45 ? -5.945 0.312 -30.734 1 95.31 45 LEU B C 1
ATOM 4791 O O . LEU B 1 45 ? -7.027 0.13 -31.297 1 95.31 45 LEU B O 1
ATOM 4795 N N . TRP B 1 46 ? -5.609 -0.39 -29.656 1 96 46 TRP B N 1
ATOM 4796 C CA . TRP B 1 46 ? -6.473 -1.465 -29.172 1 96 46 TRP B CA 1
ATOM 4797 C C . TRP B 1 46 ? -7.82 -0.919 -28.719 1 96 46 TRP B C 1
ATOM 4799 O O . TRP B 1 46 ? -8.867 -1.48 -29.047 1 96 46 TRP B O 1
ATOM 4809 N N . PRO B 1 47 ? -7.875 0.187 -27.938 1 96.25 47 PRO B N 1
ATOM 4810 C CA . PRO B 1 47 ? -9.18 0.762 -27.594 1 96.25 47 PRO B CA 1
ATOM 4811 C C . PRO B 1 47 ? -9.984 1.165 -28.828 1 96.25 47 PRO B C 1
ATOM 4813 O O . PRO B 1 47 ? -11.211 1.063 -28.828 1 96.25 47 PRO B O 1
ATOM 4816 N N . LEU B 1 48 ? -9.32 1.562 -29.891 1 96.19 48 LEU B N 1
ATOM 4817 C CA . LEU B 1 48 ? -9.992 1.97 -31.109 1 96.19 48 LEU B CA 1
ATOM 4818 C C . LEU B 1 48 ? -10.531 0.757 -31.859 1 96.19 48 LEU B C 1
ATOM 4820 O O . LEU B 1 48 ? -11.633 0.804 -32.406 1 96.19 48 LEU B O 1
ATOM 4824 N N . ILE B 1 49 ? -9.766 -0.27 -31.906 1 96.12 49 ILE B N 1
ATOM 4825 C CA . ILE B 1 49 ? -10.156 -1.496 -32.594 1 96.12 49 ILE B CA 1
ATOM 4826 C C . ILE B 1 49 ? -11.391 -2.092 -31.906 1 96.12 49 ILE B C 1
ATOM 4828 O O . ILE B 1 49 ? -12.234 -2.703 -32.562 1 96.12 49 ILE B O 1
ATOM 4832 N N . LEU B 1 50 ? -11.586 -1.854 -30.594 1 96 50 LEU B N 1
ATOM 4833 C CA . LEU B 1 50 ? -12.68 -2.443 -29.828 1 96 50 LEU B CA 1
ATOM 4834 C C . LEU B 1 50 ? -13.938 -1.588 -29.922 1 96 50 LEU B C 1
ATOM 4836 O O . LEU B 1 50 ? -15 -1.988 -29.438 1 96 50 LEU B O 1
ATOM 4840 N N . ILE B 1 51 ? -13.914 -0.449 -30.594 1 94.81 51 ILE B N 1
ATOM 4841 C CA . ILE B 1 51 ? -15.016 0.509 -30.625 1 94.81 51 ILE B CA 1
ATOM 4842 C C . ILE B 1 51 ? -16.25 -0.142 -31.234 1 94.81 51 ILE B C 1
ATOM 4844 O O . ILE B 1 51 ? -17.375 0.135 -30.828 1 94.81 51 ILE B O 1
ATOM 4848 N N . PRO B 1 52 ? -16.141 -1.036 -32.188 1 93.75 52 PRO B N 1
ATOM 4849 C CA . PRO B 1 52 ? -17.328 -1.686 -32.75 1 93.75 52 PRO B CA 1
ATOM 4850 C C . PRO B 1 52 ? -18.172 -2.402 -31.703 1 93.75 52 PRO B C 1
ATOM 4852 O O . PRO B 1 52 ? -19.391 -2.523 -31.844 1 93.75 52 PRO B O 1
ATOM 4855 N N . ILE B 1 53 ? -17.641 -2.84 -30.609 1 92.94 53 ILE B N 1
ATOM 4856 C CA . ILE B 1 53 ? -18.375 -3.49 -29.531 1 92.94 53 ILE B CA 1
ATOM 4857 C C . ILE B 1 53 ? -19.344 -2.502 -28.906 1 92.94 53 ILE B C 1
ATOM 4859 O O . ILE B 1 53 ? -20.438 -2.891 -28.453 1 92.94 53 ILE B O 1
ATOM 4863 N N . LEU B 1 54 ? -18.969 -1.245 -28.891 1 91.88 54 LEU B N 1
ATOM 4864 C CA . LEU B 1 54 ? -19.766 -0.204 -28.266 1 91.88 54 LEU B CA 1
ATOM 4865 C C . LEU B 1 54 ? -20.906 0.246 -29.172 1 91.88 54 LEU B C 1
ATOM 4867 O O . LEU B 1 54 ? -21.953 0.694 -28.703 1 91.88 54 LEU B O 1
ATOM 4871 N N . ILE B 1 55 ? -20.688 0.104 -30.5 1 88.75 55 ILE B N 1
ATOM 4872 C CA . ILE B 1 55 ? -21.609 0.685 -31.469 1 88.75 55 ILE B CA 1
ATOM 4873 C C . ILE B 1 55 ? -22.594 -0.378 -31.938 1 88.75 55 ILE B C 1
ATOM 4875 O O . ILE B 1 55 ? -23.719 -0.057 -32.344 1 88.75 55 ILE B O 1
ATOM 4879 N N . LEU B 1 56 ? -22.219 -1.575 -31.828 1 85.19 56 LEU B N 1
ATOM 4880 C CA . LEU B 1 56 ? -23.094 -2.646 -32.281 1 85.19 56 LEU B CA 1
ATOM 4881 C C . LEU B 1 56 ? -24.406 -2.646 -31.516 1 85.19 56 LEU B C 1
ATOM 4883 O O . LEU B 1 56 ? -24.422 -2.426 -30.312 1 85.19 56 LEU B O 1
ATOM 4887 N N . GLU B 1 57 ? -25.453 -2.631 -32.219 1 79.31 57 GLU B N 1
ATOM 4888 C CA . GLU B 1 57 ? -26.781 -2.652 -31.625 1 79.31 57 GLU B CA 1
ATOM 4889 C C . GLU B 1 57 ? -27.016 -3.939 -30.844 1 79.31 57 GLU B C 1
ATOM 4891 O O . GLU B 1 57 ? -26.766 -5.035 -31.344 1 79.31 57 GLU B O 1
ATOM 4896 N N . SER B 1 58 ? -27.047 -3.74 -29.516 1 82.12 58 SER B N 1
ATOM 4897 C CA . SER B 1 58 ? -27.281 -4.879 -28.641 1 82.12 58 SER B CA 1
ATOM 4898 C C . SER B 1 58 ? -28.484 -4.637 -27.719 1 82.12 58 SER B C 1
ATOM 4900 O O . SER B 1 58 ? -28.859 -3.49 -27.484 1 82.12 58 SER B O 1
ATOM 4902 N N . GLU B 1 59 ? -29.156 -5.734 -27.359 1 86.38 59 GLU B N 1
ATOM 4903 C CA . GLU B 1 59 ? -30.281 -5.695 -26.438 1 86.38 59 GLU B CA 1
ATOM 4904 C C . GLU B 1 59 ? -29.828 -5.285 -25.031 1 86.38 59 GLU B C 1
ATOM 4906 O O . GLU B 1 59 ? -30.641 -4.816 -24.234 1 86.38 59 GLU B O 1
ATOM 4911 N N . LYS B 1 60 ? -28.594 -5.414 -24.797 1 92.44 60 LYS B N 1
ATOM 4912 C CA . LYS B 1 60 ? -28.016 -5.039 -23.5 1 92.44 60 LYS B CA 1
ATOM 4913 C C . LYS B 1 60 ? -26.797 -4.145 -23.688 1 92.44 60 LYS B C 1
ATOM 4915 O O . LYS B 1 60 ? -25.672 -4.598 -23.547 1 92.44 60 LYS B O 1
ATOM 4920 N N . PRO B 1 61 ? -27 -2.916 -23.938 1 93.62 61 PRO B N 1
ATOM 4921 C CA . PRO B 1 61 ? -25.891 -2 -24.234 1 93.62 61 PRO B CA 1
ATOM 4922 C C . PRO B 1 61 ? -24.891 -1.897 -23.094 1 93.62 61 PRO B C 1
ATOM 4924 O O . PRO B 1 61 ? -23.688 -1.764 -23.344 1 93.62 61 PRO B O 1
ATOM 4927 N N . VAL B 1 62 ? -25.359 -1.921 -21.844 1 95.38 62 VAL B N 1
ATOM 4928 C CA . VAL B 1 62 ? -24.453 -1.802 -20.703 1 95.38 62 VAL B CA 1
ATOM 4929 C C . VAL B 1 62 ? -23.547 -3.025 -20.625 1 95.38 62 VAL B C 1
ATOM 4931 O O . VAL B 1 62 ? -22.375 -2.912 -20.266 1 95.38 62 VAL B O 1
ATOM 4934 N N . ALA B 1 63 ? -24.078 -4.156 -20.953 1 94.81 63 ALA B N 1
ATOM 4935 C CA . ALA B 1 63 ? -23.281 -5.383 -21 1 94.81 63 ALA B CA 1
ATOM 4936 C C . ALA B 1 63 ? -22.172 -5.273 -22.031 1 94.81 63 ALA B C 1
ATOM 4938 O O . ALA B 1 63 ? -21.047 -5.727 -21.781 1 94.81 63 ALA B O 1
ATOM 4939 N N . MET B 1 64 ? -22.453 -4.723 -23.172 1 95.62 64 MET B N 1
ATOM 4940 C CA . MET B 1 64 ? -21.453 -4.562 -24.234 1 95.62 64 MET B CA 1
ATOM 4941 C C . MET B 1 64 ? -20.359 -3.588 -23.812 1 95.62 64 MET B C 1
ATOM 4943 O O . MET B 1 64 ? -19.188 -3.773 -24.156 1 95.62 64 MET B O 1
ATOM 4947 N N . LYS B 1 65 ? -20.75 -2.537 -23.125 1 96.62 65 LYS B N 1
ATOM 4948 C CA . LYS B 1 65 ? -19.766 -1.609 -22.578 1 96.62 65 LYS B CA 1
ATOM 4949 C C . LYS B 1 65 ? -18.812 -2.314 -21.609 1 96.62 65 LYS B C 1
ATOM 4951 O O . LYS B 1 65 ? -17.609 -2.059 -21.609 1 96.62 65 LYS B O 1
ATOM 4956 N N . CYS B 1 66 ? -19.438 -3.117 -20.766 1 95.69 66 CYS B N 1
ATOM 4957 C CA . CYS B 1 66 ? -18.625 -3.887 -19.828 1 95.69 66 CYS B CA 1
ATOM 4958 C C . CYS B 1 66 ? -17.672 -4.82 -20.578 1 95.69 66 CYS B C 1
ATOM 4960 O O . CYS B 1 66 ? -16.516 -4.961 -20.188 1 95.69 66 CYS B O 1
ATOM 4962 N N . LEU B 1 67 ? -18.172 -5.473 -21.641 1 94.69 67 LEU B N 1
ATOM 4963 C CA . LEU B 1 67 ? -17.328 -6.336 -22.469 1 94.69 67 LEU B CA 1
ATOM 4964 C C . LEU B 1 67 ? -16.172 -5.559 -23.078 1 94.69 67 LEU B C 1
ATOM 4966 O O . LEU B 1 67 ? -15.047 -6.062 -23.141 1 94.69 67 LEU B O 1
ATOM 4970 N N . TYR B 1 68 ? -16.438 -4.387 -23.531 1 96.25 68 TYR B N 1
ATOM 4971 C CA . TYR B 1 68 ? -15.406 -3.51 -24.078 1 96.25 68 TYR B CA 1
ATOM 4972 C C . TYR B 1 68 ? -14.289 -3.301 -23.062 1 96.25 68 TYR B C 1
ATOM 4974 O O . TYR B 1 68 ? -13.109 -3.428 -23.391 1 96.25 68 TYR B O 1
ATOM 4982 N N . ILE B 1 69 ? -14.633 -2.99 -21.797 1 97.25 69 ILE B N 1
ATOM 4983 C CA . ILE B 1 69 ? -13.656 -2.689 -20.75 1 97.25 69 ILE B CA 1
ATOM 4984 C C . ILE B 1 69 ? -12.867 -3.951 -20.406 1 97.25 69 ILE B C 1
ATOM 4986 O O . ILE B 1 69 ? -11.648 -3.9 -20.234 1 97.25 69 ILE B O 1
ATOM 4990 N N . ILE B 1 70 ? -13.555 -5.039 -20.266 1 94.31 70 ILE B N 1
ATOM 4991 C CA . ILE B 1 70 ? -12.898 -6.301 -19.922 1 94.31 70 ILE B CA 1
ATOM 4992 C C . ILE B 1 70 ? -11.914 -6.68 -21.031 1 94.31 70 ILE B C 1
ATOM 4994 O O . ILE B 1 70 ? -10.789 -7.105 -20.75 1 94.31 70 ILE B O 1
ATOM 4998 N N . ALA B 1 71 ? -12.328 -6.566 -22.281 1 94.5 71 ALA B N 1
ATOM 4999 C CA . ALA B 1 71 ? -11.445 -6.844 -23.406 1 94.5 71 ALA B CA 1
ATOM 5000 C C . ALA B 1 71 ? -10.234 -5.918 -23.391 1 94.5 71 ALA B C 1
ATOM 5002 O O . ALA B 1 71 ? -9.125 -6.34 -23.719 1 94.5 71 ALA B O 1
ATOM 5003 N N . LEU B 1 72 ? -10.477 -4.711 -23.078 1 96.62 72 LEU B N 1
ATOM 5004 C CA . LEU B 1 72 ? -9.398 -3.736 -22.953 1 96.62 72 LEU B CA 1
ATOM 5005 C C . LEU B 1 72 ? -8.391 -4.156 -21.891 1 96.62 72 LEU B C 1
ATOM 5007 O O . LEU B 1 72 ? -7.188 -4.191 -22.141 1 96.62 72 LEU B O 1
ATOM 5011 N N . MET B 1 73 ? -8.898 -4.477 -20.703 1 95.81 73 MET B N 1
ATOM 5012 C CA . MET B 1 73 ? -8.047 -4.867 -19.578 1 95.81 73 MET B CA 1
ATOM 5013 C C . MET B 1 73 ? -7.297 -6.156 -19.891 1 95.81 73 MET B C 1
ATOM 5015 O O . MET B 1 73 ? -6.121 -6.293 -19.547 1 95.81 73 MET B O 1
ATOM 5019 N N . ALA B 1 74 ? -7.988 -7.078 -20.531 1 92.31 74 ALA B N 1
ATOM 5020 C CA . ALA B 1 74 ? -7.375 -8.359 -20.891 1 92.31 74 ALA B CA 1
ATOM 5021 C C . ALA B 1 74 ? -6.141 -8.156 -21.766 1 92.31 74 ALA B C 1
ATOM 5023 O O . ALA B 1 74 ? -5.074 -8.703 -21.469 1 92.31 74 ALA B O 1
ATOM 5024 N N . MET B 1 75 ? -6.254 -7.375 -22.719 1 93.44 75 MET B N 1
ATOM 5025 C CA . MET B 1 75 ? -5.137 -7.117 -23.625 1 93.44 75 MET B CA 1
ATOM 5026 C C . MET B 1 75 ? -4.004 -6.395 -22.906 1 93.44 75 MET B C 1
ATOM 5028 O O . MET B 1 75 ? -2.83 -6.715 -23.094 1 93.44 75 MET B O 1
ATOM 5032 N N . PHE B 1 76 ? -4.336 -5.418 -22.109 1 95.31 76 PHE B N 1
ATOM 5033 C CA . PHE B 1 76 ? -3.328 -4.664 -21.375 1 95.31 76 PHE B CA 1
ATOM 5034 C C . PHE B 1 76 ? -2.588 -5.562 -20.391 1 95.31 76 PHE B C 1
ATOM 5036 O O . PHE B 1 76 ? -1.372 -5.445 -20.219 1 95.31 76 PHE B O 1
ATOM 5043 N N . TRP B 1 77 ? -3.246 -6.473 -19.703 1 91.56 77 TRP B N 1
ATOM 5044 C CA . TRP B 1 77 ? -2.615 -7.391 -18.766 1 91.56 77 TRP B CA 1
ATOM 5045 C C . TRP B 1 77 ? -1.73 -8.398 -19.5 1 91.56 77 TRP B C 1
ATOM 5047 O O . TRP B 1 77 ? -0.609 -8.672 -19.062 1 91.56 77 TRP B O 1
ATOM 5057 N N . VAL B 1 78 ? -2.186 -8.93 -20.625 1 87.31 78 VAL B N 1
ATOM 5058 C CA . VAL B 1 78 ? -1.453 -9.953 -21.344 1 87.31 78 VAL B CA 1
ATOM 5059 C C . VAL B 1 78 ? -0.181 -9.359 -21.938 1 87.31 78 VAL B C 1
ATOM 5061 O O . VAL B 1 78 ? 0.887 -9.977 -21.891 1 87.31 78 VAL B O 1
ATOM 5064 N N . THR B 1 79 ? -0.305 -8.148 -22.422 1 89.06 79 THR B N 1
ATOM 5065 C CA . THR B 1 79 ? 0.837 -7.535 -23.078 1 89.06 79 THR B CA 1
ATOM 5066 C C . THR B 1 79 ? 1.676 -6.734 -22.094 1 89.06 79 THR B C 1
ATOM 5068 O O . THR B 1 79 ? 2.799 -6.332 -22.406 1 89.06 79 THR B O 1
ATOM 5071 N N . GLU B 1 80 ? 1.139 -6.43 -20.969 1 90.38 80 GLU B N 1
ATOM 5072 C CA . GLU B 1 80 ? 1.805 -5.637 -19.938 1 90.38 80 GLU B CA 1
ATOM 5073 C C . GLU B 1 80 ? 2.271 -4.293 -20.484 1 90.38 80 GLU B C 1
ATOM 5075 O O . GLU B 1 80 ? 3.391 -3.857 -20.219 1 90.38 80 GLU B O 1
ATOM 5080 N N . VAL B 1 81 ? 1.462 -3.727 -21.344 1 93 81 VAL B N 1
ATOM 5081 C CA . VAL B 1 81 ? 1.764 -2.398 -21.875 1 93 81 VAL B CA 1
ATOM 5082 C C . VAL B 1 81 ? 1.726 -1.376 -20.734 1 93 81 VAL B C 1
ATOM 5084 O O . VAL B 1 81 ? 2.363 -0.323 -20.812 1 93 81 VAL B O 1
ATOM 5087 N N . LEU B 1 82 ? 0.932 -1.654 -19.75 1 94.25 82 LEU B N 1
ATOM 5088 C CA . LEU B 1 82 ? 0.904 -0.947 -18.484 1 94.25 82 LEU B CA 1
ATOM 5089 C C . LEU B 1 82 ? 1.225 -1.894 -17.328 1 94.25 82 LEU B C 1
ATOM 5091 O O . LEU B 1 82 ? 1.007 -3.104 -17.438 1 94.25 82 LEU B O 1
ATOM 5095 N N . PRO B 1 83 ? 1.825 -1.267 -16.281 1 94.12 83 PRO B N 1
ATOM 5096 C CA . PRO B 1 83 ? 1.982 -2.131 -15.117 1 94.12 83 PRO B CA 1
ATOM 5097 C C . PRO B 1 83 ? 0.668 -2.77 -14.672 1 94.12 83 PRO B C 1
ATOM 5099 O O . PRO B 1 83 ? -0.394 -2.154 -14.789 1 94.12 83 PRO B O 1
ATOM 5102 N N . LEU B 1 84 ? 0.738 -3.938 -14.125 1 93.44 84 LEU B N 1
ATOM 5103 C CA . LEU B 1 84 ? -0.422 -4.75 -13.781 1 93.44 84 LEU B CA 1
ATOM 5104 C C . LEU B 1 84 ? -1.368 -3.982 -12.859 1 93.44 84 LEU B C 1
ATOM 5106 O O . LEU B 1 84 ? -2.576 -3.941 -13.102 1 93.44 84 LEU B O 1
ATOM 5110 N N . PRO B 1 85 ? -0.841 -3.342 -11.789 1 95.5 85 PRO B N 1
ATOM 5111 C CA . PRO B 1 85 ? -1.762 -2.643 -10.883 1 95.5 85 PRO B CA 1
ATOM 5112 C C . PRO B 1 85 ? -2.463 -1.464 -11.555 1 95.5 85 PRO B C 1
ATOM 5114 O O . PRO B 1 85 ? -3.605 -1.146 -11.219 1 95.5 85 PRO B O 1
ATOM 5117 N N . ILE B 1 86 ? -1.851 -0.825 -12.523 1 96.94 86 ILE B N 1
ATOM 5118 C CA . ILE B 1 86 ? -2.428 0.324 -13.211 1 96.94 86 ILE B CA 1
ATOM 5119 C C . ILE B 1 86 ? -3.584 -0.133 -14.094 1 96.94 86 ILE B C 1
ATOM 5121 O O . ILE B 1 86 ? -4.633 0.515 -14.148 1 96.94 86 ILE B O 1
ATOM 5125 N N . THR B 1 87 ? -3.342 -1.252 -14.805 1 96.88 87 THR B N 1
ATOM 5126 C CA . THR B 1 87 ? -4.441 -1.841 -15.562 1 96.88 87 THR B CA 1
ATOM 5127 C C . THR B 1 87 ? -5.609 -2.186 -14.641 1 96.88 87 THR B C 1
ATOM 5129 O O . THR B 1 87 ? -6.773 -2.016 -15.016 1 96.88 87 THR B O 1
ATOM 5132 N N . GLY B 1 88 ? -5.293 -2.623 -13.445 1 96.56 88 GLY B N 1
ATOM 5133 C CA . GLY B 1 88 ? -6.312 -2.965 -12.461 1 96.56 88 GLY B CA 1
ATOM 5134 C C . GLY B 1 88 ? -7.117 -1.768 -12 1 96.56 88 GLY B C 1
ATOM 5135 O O . GLY B 1 88 ? -8.211 -1.924 -11.461 1 96.56 88 GLY B O 1
ATOM 5136 N N . MET B 1 89 ? -6.684 -0.558 -12.281 1 97.62 89 MET B N 1
ATOM 5137 C CA . MET B 1 89 ? -7.355 0.66 -11.844 1 97.62 89 MET B CA 1
ATOM 5138 C C . MET B 1 89 ? -8.328 1.166 -12.906 1 97.62 89 MET B C 1
ATOM 5140 O O . MET B 1 89 ? -9.109 2.084 -12.656 1 97.62 89 MET B O 1
ATOM 5144 N N . ILE B 1 90 ? -8.359 0.589 -14.062 1 98.12 90 ILE B N 1
ATOM 5145 C CA . ILE B 1 90 ? -9.125 1.074 -15.203 1 98.12 90 ILE B CA 1
ATOM 5146 C C . ILE B 1 90 ? -10.609 1.092 -14.852 1 98.12 90 ILE B C 1
ATOM 5148 O O . ILE B 1 90 ? -11.32 2.043 -15.18 1 98.12 90 ILE B O 1
ATOM 5152 N N . PRO B 1 91 ? -11.117 0.12 -14.102 1 97.88 91 PRO B N 1
ATOM 5153 C CA . PRO B 1 91 ? -12.547 0.143 -13.766 1 97.88 91 PRO B CA 1
ATOM 5154 C C . PRO B 1 91 ? -12.93 1.346 -12.906 1 97.88 91 PRO B C 1
ATOM 5156 O O . PRO B 1 91 ? -14.062 1.835 -13 1 97.88 91 PRO B O 1
ATOM 5159 N N . VAL B 1 92 ? -12.047 1.851 -12.094 1 98 92 VAL B N 1
ATOM 5160 C CA . VAL B 1 92 ? -12.336 3 -11.242 1 98 92 VAL B CA 1
ATOM 5161 C C . VAL B 1 92 ? -12.672 4.215 -12.109 1 98 92 VAL B C 1
ATOM 5163 O O . VAL B 1 92 ? -13.461 5.074 -11.703 1 98 92 VAL B O 1
ATOM 5166 N N . VAL B 1 93 ? -12.164 4.207 -13.32 1 98 93 VAL B N 1
ATOM 5167 C CA . VAL B 1 93 ? -12.359 5.34 -14.219 1 98 93 VAL B CA 1
ATOM 5168 C C . VAL B 1 93 ? -13.523 5.043 -15.164 1 98 93 VAL B C 1
ATOM 5170 O O . VAL B 1 93 ? -14.477 5.824 -15.242 1 98 93 VAL B O 1
ATOM 5173 N N . LEU B 1 94 ? -13.531 3.9 -15.789 1 98 94 LEU B N 1
ATOM 5174 C CA . LEU B 1 94 ? -14.398 3.682 -16.938 1 98 94 LEU B CA 1
ATOM 5175 C C . LEU B 1 94 ? -15.758 3.143 -16.5 1 98 94 LEU B C 1
ATOM 5177 O O . LEU B 1 94 ? -16.766 3.355 -17.172 1 98 94 LEU B O 1
ATOM 5181 N N . TYR B 1 95 ? -15.898 2.391 -15.367 1 98 95 TYR B N 1
ATOM 5182 C CA . TYR B 1 95 ? -17.188 1.846 -14.938 1 98 95 TYR B CA 1
ATOM 5183 C C . TYR B 1 95 ? -18.188 2.959 -14.672 1 98 95 TYR B C 1
ATOM 5185 O O . TYR B 1 95 ? -19.297 2.943 -15.211 1 98 95 TYR B O 1
ATOM 5193 N N . PRO B 1 96 ? -17.781 3.969 -13.836 1 97.12 96 PRO B N 1
ATOM 5194 C CA . PRO B 1 96 ? -18.75 5.043 -13.609 1 97.12 96 PRO B CA 1
ATOM 5195 C C . PRO B 1 96 ? -19.016 5.871 -14.859 1 97.12 96 PRO B C 1
ATOM 5197 O O . PRO B 1 96 ? -20.156 6.285 -15.102 1 97.12 96 PRO B O 1
ATOM 5200 N N . LEU B 1 97 ? -18.062 6.066 -15.719 1 96.44 97 LEU B N 1
ATOM 5201 C CA . LEU B 1 97 ? -18.203 6.922 -16.891 1 96.44 97 LEU B CA 1
ATOM 5202 C C . LEU B 1 97 ? -19.031 6.238 -17.969 1 96.44 97 LEU B C 1
ATOM 5204 O O . LEU B 1 97 ? -19.703 6.906 -18.766 1 96.44 97 LEU B O 1
ATOM 5208 N N . MET B 1 98 ? -19.031 4.938 -17.953 1 96.19 98 MET B N 1
ATOM 5209 C CA . MET B 1 98 ? -19.781 4.203 -18.984 1 96.19 98 MET B CA 1
ATOM 5210 C C . MET B 1 98 ? -21.078 3.652 -18.406 1 96.19 98 MET B C 1
ATOM 5212 O O . MET B 1 98 ? -21.75 2.846 -19.047 1 96.19 98 MET B O 1
ATOM 5216 N N . GLY B 1 99 ? -21.359 3.998 -17.172 1 95.62 99 GLY B N 1
ATOM 5217 C CA . GLY B 1 99 ? -22.656 3.715 -16.578 1 95.62 99 GLY B CA 1
ATOM 5218 C C . GLY B 1 99 ? -22.812 2.277 -16.125 1 95.62 99 GLY B C 1
ATOM 5219 O O . GLY B 1 99 ? -23.906 1.71 -16.172 1 95.62 99 GLY B O 1
ATOM 5220 N N . ILE B 1 100 ? -21.781 1.641 -15.734 1 96.75 100 ILE B N 1
ATOM 5221 C CA . ILE B 1 100 ? -21.828 0.242 -15.312 1 96.75 100 ILE B CA 1
ATOM 5222 C C . ILE B 1 100 ? -22.031 0.158 -13.805 1 96.75 100 ILE B C 1
ATOM 5224 O O . ILE B 1 100 ? -22.938 -0.533 -13.336 1 96.75 100 ILE B O 1
ATOM 5228 N N . MET B 1 101 ? -21.188 0.841 -13.078 1 96.94 101 MET B N 1
ATOM 5229 C CA . MET B 1 101 ? -21.219 0.903 -11.617 1 96.94 101 MET B CA 1
ATOM 5230 C C . MET B 1 101 ? -20.766 2.271 -11.117 1 96.94 101 MET B C 1
ATOM 5232 O O . MET B 1 101 ? -19.953 2.938 -11.773 1 96.94 101 MET B O 1
ATOM 5236 N N . SER B 1 102 ? -21.297 2.684 -9.945 1 96.44 102 SER B N 1
ATOM 5237 C CA . SER B 1 102 ? -20.875 3.951 -9.367 1 96.44 102 SER B CA 1
ATOM 5238 C C . SER B 1 102 ? -19.406 3.889 -8.93 1 96.44 102 SER B C 1
ATOM 5240 O O . SER B 1 102 ? -18.844 2.803 -8.797 1 96.44 102 SER B O 1
ATOM 5242 N N . THR B 1 103 ? -18.812 5.031 -8.742 1 95.75 103 THR B N 1
ATOM 5243 C CA . THR B 1 10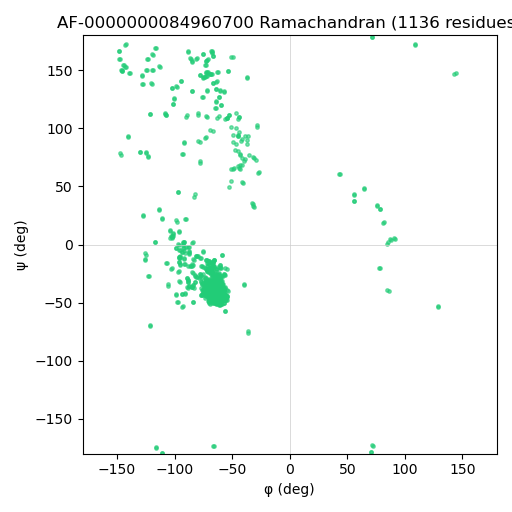3 ? -17.406 5.102 -8.328 1 95.75 103 THR B CA 1
ATOM 5244 C C . THR B 1 103 ? -17.203 4.402 -6.988 1 95.75 103 THR B C 1
ATOM 5246 O O . THR B 1 103 ? -16.281 3.607 -6.832 1 95.75 103 THR B O 1
ATOM 5249 N N . ASN B 1 104 ? -18.047 4.68 -6.051 1 94.62 104 ASN B N 1
ATOM 5250 C CA . ASN B 1 104 ? -17.891 4.109 -4.719 1 94.62 104 ASN B CA 1
ATOM 5251 C C . ASN B 1 104 ? -18.047 2.594 -4.734 1 94.62 104 ASN B C 1
ATOM 5253 O O . ASN B 1 104 ? -17.25 1.876 -4.129 1 94.62 104 ASN B O 1
ATOM 5257 N N . GLU B 1 105 ? -19.047 2.096 -5.41 1 95.44 105 GLU B N 1
ATOM 5258 C CA . GLU B 1 105 ? -19.25 0.654 -5.508 1 95.44 105 GLU B CA 1
ATOM 5259 C C . GLU B 1 105 ? -18.047 -0.038 -6.141 1 95.44 105 GLU B C 1
ATOM 5261 O O . GLU B 1 105 ? -17.703 -1.152 -5.754 1 95.44 105 GLU B O 1
ATOM 5266 N N . THR B 1 106 ? -17.5 0.612 -7.145 1 97.25 106 THR B N 1
ATOM 5267 C CA . THR B 1 106 ? -16.328 0.059 -7.805 1 97.25 106 THR B CA 1
ATOM 5268 C C . THR B 1 106 ? -15.141 0.015 -6.848 1 97.25 106 THR B C 1
ATOM 5270 O O . THR B 1 106 ? -14.43 -0.99 -6.777 1 97.25 106 THR B O 1
ATOM 5273 N N . CYS B 1 107 ? -14.969 1.066 -6.059 1 96.69 107 CYS B N 1
ATOM 5274 C CA . CYS B 1 107 ? -13.844 1.152 -5.137 1 96.69 107 CYS B CA 1
ATOM 5275 C C . CYS B 1 107 ? -13.961 0.108 -4.035 1 96.69 107 CYS B C 1
ATOM 5277 O O . CYS B 1 107 ? -12.953 -0.418 -3.561 1 96.69 107 CYS B O 1
ATOM 5279 N N . LEU B 1 108 ? -15.148 -0.257 -3.643 1 95 108 LEU B N 1
ATOM 5280 C CA . LEU B 1 108 ? -15.383 -1.228 -2.578 1 95 108 LEU B CA 1
ATOM 5281 C C . LEU B 1 108 ? -14.898 -2.613 -2.992 1 95 108 LEU B C 1
ATOM 5283 O O . LEU B 1 108 ? -14.688 -3.482 -2.143 1 95 108 LEU B O 1
ATOM 5287 N N . CYS B 1 109 ? -14.648 -2.801 -4.266 1 94.94 109 CYS B N 1
ATOM 5288 C CA . CYS B 1 109 ? -14.188 -4.09 -4.762 1 94.94 109 CYS B CA 1
ATOM 5289 C C . CYS B 1 109 ? -12.703 -4.281 -4.469 1 94.94 109 CYS B C 1
ATOM 5291 O O . CYS B 1 109 ? -12.188 -5.398 -4.547 1 94.94 109 CYS B O 1
ATOM 5293 N N . TYR B 1 110 ? -12.023 -3.256 -4.066 1 96.38 110 TYR B N 1
ATOM 5294 C CA . TYR B 1 110 ? -10.562 -3.307 -4.012 1 96.38 110 TYR B CA 1
ATOM 5295 C C . TYR B 1 110 ? -10.086 -3.686 -2.615 1 96.38 110 TYR B C 1
ATOM 5297 O O . TYR B 1 110 ? -8.891 -3.934 -2.408 1 96.38 110 TYR B O 1
ATOM 5305 N N . MET B 1 111 ? -10.984 -3.707 -1.613 1 95.69 111 MET B N 1
ATOM 5306 C CA . MET B 1 111 ? -10.617 -4.184 -0.283 1 95.69 111 MET B CA 1
ATOM 5307 C C . MET B 1 111 ? -11.742 -5.016 0.328 1 95.69 111 MET B C 1
ATOM 5309 O O . MET B 1 111 ? -12.633 -4.473 0.989 1 95.69 111 MET B O 1
ATOM 5313 N N . ASN B 1 112 ? -11.727 -6.246 0.18 1 94.38 112 ASN B N 1
ATOM 5314 C CA . ASN B 1 112 ? -12.625 -7.195 0.824 1 94.38 112 ASN B CA 1
ATOM 5315 C C . ASN B 1 112 ? -11.867 -8.148 1.75 1 94.38 112 ASN B C 1
ATOM 5317 O O . ASN B 1 112 ? -10.688 -7.938 2.027 1 94.38 112 ASN B O 1
ATOM 5321 N N . ASP B 1 113 ? -12.516 -9.109 2.303 1 93.94 113 ASP B N 1
ATOM 5322 C CA . ASP B 1 113 ? -11.898 -10.039 3.24 1 93.94 113 ASP B CA 1
ATOM 5323 C C . ASP B 1 113 ? -10.727 -10.781 2.594 1 93.94 113 ASP B C 1
ATOM 5325 O O . ASP B 1 113 ? -9.695 -10.992 3.23 1 93.94 113 ASP B O 1
ATOM 5329 N N . THR B 1 114 ? -10.844 -11.117 1.323 1 91.94 114 THR B N 1
ATOM 5330 C CA . THR B 1 114 ? -9.805 -11.859 0.616 1 91.94 114 THR B CA 1
ATOM 5331 C C . THR B 1 114 ? -8.555 -11 0.453 1 91.94 114 THR B C 1
ATOM 5333 O O . THR B 1 114 ? -7.438 -11.477 0.677 1 91.94 114 THR B O 1
ATOM 5336 N N . THR B 1 115 ? -8.789 -9.766 0.067 1 93.94 115 THR B N 1
ATOM 5337 C CA . THR B 1 115 ? -7.66 -8.859 -0.089 1 93.94 115 THR B CA 1
ATOM 5338 C C . THR B 1 115 ? -6.977 -8.617 1.253 1 93.94 115 THR B C 1
ATOM 5340 O O . THR B 1 115 ? -5.746 -8.609 1.336 1 93.94 115 THR B O 1
ATOM 5343 N N . MET B 1 116 ? -7.762 -8.445 2.283 1 95.25 116 MET B N 1
ATOM 5344 C CA . MET B 1 116 ? -7.211 -8.219 3.617 1 95.25 116 MET B CA 1
ATOM 5345 C C . MET B 1 116 ? -6.445 -9.445 4.098 1 95.25 116 MET B C 1
ATOM 5347 O O . MET B 1 116 ? -5.395 -9.32 4.727 1 95.25 116 MET B O 1
ATOM 5351 N N . MET B 1 117 ? -7 -10.586 3.83 1 92.31 117 MET B N 1
ATOM 5352 C CA . MET B 1 117 ? -6.324 -11.836 4.18 1 92.31 117 MET B CA 1
ATOM 5353 C C . MET B 1 117 ? -4.988 -11.945 3.455 1 92.31 117 MET B C 1
ATOM 5355 O O . MET B 1 117 ? -3.992 -12.375 4.043 1 92.31 117 MET B O 1
ATOM 5359 N N . PHE B 1 118 ? -5.008 -11.57 2.266 1 90.38 118 PHE B N 1
ATOM 5360 C CA . PHE B 1 118 ? -3.775 -11.609 1.487 1 90.38 118 PHE B CA 1
ATOM 5361 C C . PHE B 1 118 ? -2.736 -10.656 2.068 1 90.38 118 PHE B C 1
ATOM 5363 O O . PHE B 1 118 ? -1.562 -11.008 2.184 1 90.38 118 PHE B O 1
ATOM 5370 N N . LEU B 1 119 ? -3.139 -9.469 2.379 1 93.44 119 LEU B N 1
ATOM 5371 C CA . LEU B 1 119 ? -2.227 -8.5 2.975 1 93.44 119 LEU B CA 1
ATOM 5372 C C . LEU B 1 119 ? -1.647 -9.023 4.281 1 93.44 119 LEU B C 1
ATOM 5374 O O . LEU B 1 119 ? -0.439 -8.938 4.512 1 93.44 119 LEU B O 1
ATOM 5378 N N . GLY B 1 120 ? -2.512 -9.555 5.125 1 93.5 120 GLY B N 1
ATOM 5379 C CA . GLY B 1 120 ? -2.043 -10.148 6.371 1 93.5 120 GLY B CA 1
ATOM 5380 C C . GLY B 1 120 ? -1.062 -11.289 6.156 1 93.5 120 GLY B C 1
ATOM 5381 O O . GLY B 1 120 ? -0.074 -11.406 6.887 1 93.5 120 GLY B O 1
ATOM 5382 N N . SER B 1 121 ? -1.317 -12.078 5.168 1 90.94 121 SER B N 1
ATOM 5383 C CA . SER B 1 121 ? -0.438 -13.211 4.887 1 90.94 121 SER B CA 1
ATOM 5384 C C . SER B 1 121 ? 0.92 -12.734 4.379 1 90.94 121 SER B C 1
ATOM 5386 O O . SER B 1 121 ? 1.943 -13.367 4.648 1 90.94 121 SER B O 1
ATOM 5388 N N . LEU B 1 122 ? 0.892 -11.688 3.621 1 90.88 122 LEU B N 1
ATOM 5389 C CA . LEU B 1 122 ? 2.15 -11.117 3.152 1 90.88 122 LEU B CA 1
ATOM 5390 C C . LEU B 1 122 ? 2.979 -10.602 4.324 1 90.88 122 LEU B C 1
ATOM 5392 O O . LEU B 1 122 ? 4.207 -10.711 4.316 1 90.88 122 LEU B O 1
ATOM 5396 N N . VAL B 1 123 ? 2.291 -10 5.27 1 94.38 123 VAL B N 1
ATOM 5397 C CA . VAL B 1 123 ? 2.994 -9.531 6.461 1 94.38 123 VAL B CA 1
ATOM 5398 C C . VAL B 1 123 ? 3.65 -10.719 7.172 1 94.38 123 VAL B C 1
ATOM 5400 O O . VAL B 1 123 ? 4.816 -10.641 7.566 1 94.38 123 VAL B O 1
ATOM 5403 N N . ILE B 1 124 ? 2.916 -11.773 7.312 1 93.31 124 ILE B N 1
ATOM 5404 C CA . ILE B 1 124 ? 3.42 -12.977 7.969 1 93.31 124 ILE B CA 1
ATOM 5405 C C . ILE B 1 124 ? 4.641 -13.508 7.219 1 93.31 124 ILE B C 1
ATOM 5407 O O . ILE B 1 124 ? 5.645 -13.875 7.832 1 93.31 124 ILE B O 1
ATOM 5411 N N . ALA B 1 125 ? 4.551 -13.484 5.91 1 90 125 ALA B N 1
ATOM 5412 C CA . ALA B 1 125 ? 5.664 -13.938 5.078 1 90 125 ALA B CA 1
ATOM 5413 C C . ALA B 1 125 ? 6.902 -13.07 5.305 1 90 125 ALA B C 1
ATOM 5415 O O . ALA B 1 125 ? 8.016 -13.586 5.434 1 90 125 ALA B O 1
ATOM 5416 N N . VAL B 1 126 ? 6.715 -11.781 5.398 1 91.06 126 VAL B N 1
ATOM 5417 C CA . VAL B 1 126 ? 7.824 -10.844 5.598 1 91.06 126 VAL B CA 1
ATOM 5418 C C . VAL B 1 126 ? 8.453 -11.086 6.969 1 91.06 126 VAL B C 1
ATOM 5420 O O . VAL B 1 126 ? 9.68 -11.031 7.113 1 91.06 126 VAL B O 1
ATOM 5423 N N . VAL B 1 127 ? 7.629 -11.328 7.977 1 94.12 127 VAL B N 1
ATOM 5424 C CA . VAL B 1 127 ? 8.125 -11.555 9.328 1 94.12 127 VAL B CA 1
ATOM 5425 C C . VAL B 1 127 ? 8.938 -12.844 9.383 1 94.12 127 VAL B C 1
ATOM 5427 O O . VAL B 1 127 ? 10 -12.891 10.008 1 94.12 127 VAL B O 1
ATOM 5430 N N . ILE B 1 128 ? 8.477 -13.844 8.719 1 90.31 128 ILE B N 1
ATOM 5431 C CA . ILE B 1 128 ? 9.18 -15.125 8.68 1 90.31 128 ILE B CA 1
ATOM 5432 C C . ILE B 1 128 ? 10.531 -14.945 7.992 1 90.31 128 ILE B C 1
ATOM 5434 O O . ILE B 1 128 ? 11.555 -15.438 8.477 1 90.31 128 ILE B O 1
ATOM 5438 N N . GLU B 1 129 ? 10.555 -14.25 6.941 1 86.88 129 GLU B N 1
ATOM 5439 C CA . GLU B 1 129 ? 11.781 -13.992 6.199 1 86.88 129 GLU B CA 1
ATOM 5440 C C . GLU B 1 129 ? 12.781 -13.211 7.043 1 86.88 129 GLU B C 1
ATOM 5442 O O . GLU B 1 129 ? 13.977 -13.531 7.066 1 86.88 129 GLU B O 1
ATOM 5447 N N . ASN B 1 130 ? 12.266 -12.227 7.711 1 88.44 130 ASN B N 1
ATOM 5448 C CA . ASN B 1 130 ? 13.133 -11.352 8.492 1 88.44 130 ASN B CA 1
ATOM 5449 C C . ASN B 1 130 ? 13.695 -12.062 9.719 1 88.44 130 ASN B C 1
ATOM 5451 O O . ASN B 1 130 ? 14.773 -11.719 10.211 1 88.44 130 ASN B O 1
ATOM 5455 N N . SER B 1 131 ? 13.008 -12.992 10.273 1 89.5 131 SER B N 1
ATOM 5456 C CA . SER B 1 131 ? 13.438 -13.688 11.484 1 89.5 131 SER B CA 1
ATOM 5457 C C . SER B 1 131 ? 14.516 -14.727 11.164 1 89.5 131 SER B C 1
ATOM 5459 O O . SER B 1 131 ? 15.266 -15.141 12.047 1 89.5 131 SER B O 1
ATOM 5461 N N . GLY B 1 132 ? 14.516 -15.227 9.938 1 86.31 132 GLY B N 1
ATOM 5462 C CA . GLY B 1 132 ? 15.453 -16.266 9.562 1 86.31 132 GLY B CA 1
ATOM 5463 C C . GLY B 1 132 ? 14.945 -17.672 9.852 1 86.31 132 GLY B C 1
ATOM 5464 O O . GLY B 1 132 ? 15.656 -18.656 9.633 1 86.31 132 GLY B O 1
ATOM 5465 N N . LEU B 1 133 ? 13.773 -17.812 10.297 1 85.94 133 LEU B N 1
ATOM 5466 C CA . LEU B 1 133 ? 13.172 -19.109 10.625 1 85.94 133 LEU B CA 1
ATOM 5467 C C . LEU B 1 133 ? 13.133 -20.016 9.398 1 85.94 133 LEU B C 1
ATOM 5469 O O . LEU B 1 133 ? 13.359 -21.219 9.5 1 85.94 133 LEU B O 1
ATOM 5473 N N . HIS B 1 134 ? 12.852 -19.516 8.266 1 81.31 134 HIS B N 1
ATOM 5474 C CA . HIS B 1 134 ? 12.758 -20.281 7.031 1 81.31 134 HIS B CA 1
ATOM 5475 C C . HIS B 1 134 ? 14.086 -20.938 6.695 1 81.31 134 HIS B C 1
ATOM 5477 O O . HIS B 1 134 ? 14.117 -22.078 6.223 1 81.31 134 HIS B O 1
ATOM 5483 N N . MET B 1 135 ? 15.164 -20.25 6.973 1 84.12 135 MET B N 1
ATOM 5484 C CA . MET B 1 135 ? 16.5 -20.781 6.703 1 84.12 135 MET B CA 1
ATOM 5485 C C . MET B 1 135 ? 16.797 -21.953 7.633 1 84.12 135 MET B C 1
ATOM 5487 O O . MET B 1 135 ? 17.344 -22.984 7.195 1 84.12 135 MET B O 1
ATOM 5491 N N . ARG B 1 136 ? 16.484 -21.766 8.836 1 87.5 136 ARG B N 1
ATOM 5492 C CA . ARG B 1 136 ? 16.719 -22.828 9.812 1 87.5 136 ARG B CA 1
ATOM 5493 C C . ARG B 1 136 ? 15.922 -24.078 9.453 1 87.5 136 ARG B C 1
ATOM 5495 O O . ARG B 1 136 ? 16.453 -25.188 9.492 1 87.5 136 ARG B O 1
ATOM 5502 N N . MET B 1 137 ? 14.711 -23.922 9.086 1 83.44 137 MET B N 1
ATOM 5503 C CA . MET B 1 137 ? 13.867 -25.047 8.711 1 83.44 137 MET B CA 1
ATOM 5504 C C . MET B 1 137 ? 14.391 -25.719 7.445 1 83.44 137 MET B C 1
ATOM 5506 O O . MET B 1 137 ? 14.391 -26.953 7.348 1 83.44 137 MET B O 1
ATOM 5510 N N . ALA B 1 138 ? 14.789 -24.938 6.508 1 81.88 138 ALA B N 1
ATOM 5511 C CA . ALA B 1 138 ? 15.312 -25.453 5.246 1 81.88 138 ALA B CA 1
ATOM 5512 C C . ALA B 1 138 ? 16.547 -26.312 5.473 1 81.88 138 ALA B C 1
ATOM 5514 O O . ALA B 1 138 ? 16.641 -27.438 4.984 1 81.88 138 ALA B O 1
ATOM 5515 N N . LEU B 1 139 ? 17.469 -25.812 6.27 1 85 139 LEU B N 1
ATOM 5516 C CA . LEU B 1 139 ? 18.734 -26.5 6.512 1 85 139 LEU B CA 1
ATOM 5517 C C . LEU B 1 139 ? 18.5 -27.766 7.34 1 85 139 LEU B C 1
ATOM 5519 O O . LEU B 1 139 ? 19.188 -28.766 7.145 1 85 139 LEU B O 1
ATOM 5523 N N . LEU B 1 140 ? 17.562 -27.688 8.219 1 86.06 140 LEU B N 1
ATOM 5524 C CA . LEU B 1 140 ? 17.219 -28.859 9.023 1 86.06 140 LEU B CA 1
ATOM 5525 C C . LEU B 1 140 ? 16.688 -29.984 8.141 1 86.06 140 LEU B C 1
ATOM 5527 O O . LEU B 1 140 ? 17.062 -31.156 8.328 1 86.06 140 LEU B O 1
ATOM 5531 N N . ILE B 1 141 ? 15.875 -29.672 7.199 1 81.81 141 ILE B N 1
ATOM 5532 C CA . ILE B 1 141 ? 15.273 -30.656 6.32 1 81.81 141 ILE B CA 1
ATOM 5533 C C . ILE B 1 141 ? 16.344 -31.266 5.41 1 81.81 141 ILE B C 1
ATOM 5535 O O . ILE B 1 141 ? 16.375 -32.469 5.207 1 81.81 141 ILE B O 1
ATOM 5539 N N . ILE B 1 142 ? 17.203 -30.453 4.914 1 82.44 142 ILE B N 1
ATOM 5540 C CA . ILE B 1 142 ? 18.25 -30.922 4.027 1 82.44 142 ILE B CA 1
ATOM 5541 C C . ILE B 1 142 ? 19.188 -31.859 4.789 1 82.44 142 ILE B C 1
ATOM 5543 O O . ILE B 1 142 ? 19.641 -32.875 4.25 1 82.44 142 ILE B O 1
ATOM 5547 N N . ARG B 1 143 ? 19.453 -31.531 6.023 1 83.62 143 ARG B N 1
ATOM 5548 C CA . ARG B 1 143 ? 20.344 -32.312 6.859 1 83.62 143 ARG B CA 1
ATOM 5549 C C . ARG B 1 143 ? 19.766 -33.719 7.082 1 83.62 143 ARG B C 1
ATOM 5551 O O . ARG B 1 143 ? 20.531 -34.688 7.18 1 83.62 143 ARG B O 1
ATOM 5558 N N . ILE B 1 144 ? 18.562 -33.875 7.059 1 85.31 144 ILE B N 1
ATOM 5559 C CA . ILE B 1 144 ? 17.906 -35.125 7.367 1 85.31 144 ILE B CA 1
ATOM 5560 C C . ILE B 1 144 ? 17.859 -36.031 6.117 1 85.31 144 ILE B C 1
ATOM 5562 O O . ILE B 1 144 ? 18 -37.25 6.203 1 85.31 144 ILE B O 1
ATOM 5566 N N . ILE B 1 145 ? 17.672 -35.5 4.969 1 83.81 145 ILE B N 1
ATOM 5567 C CA . ILE B 1 145 ? 17.453 -36.25 3.736 1 83.81 145 ILE B CA 1
ATOM 5568 C C . ILE B 1 145 ? 18.781 -36.781 3.217 1 83.81 145 ILE B C 1
ATOM 5570 O O . ILE B 1 145 ? 18.828 -37.844 2.594 1 83.81 145 ILE B O 1
ATOM 5574 N N . GLY B 1 146 ? 19.891 -36.219 3.43 1 77.81 146 GLY B N 1
ATOM 5575 C CA . GLY B 1 146 ? 21.203 -36.656 2.943 1 77.81 146 GLY B CA 1
ATOM 5576 C C . GLY B 1 146 ? 21.75 -35.75 1.856 1 77.81 146 GLY B C 1
ATOM 5577 O O . GLY B 1 146 ? 21.062 -34.844 1.367 1 77.81 146 GLY B O 1
ATOM 5578 N N . CYS B 1 147 ? 23.031 -36.094 1.574 1 77.69 147 CYS B N 1
ATOM 5579 C CA . CYS B 1 147 ? 23.703 -35.062 0.78 1 77.69 147 CYS B CA 1
ATOM 5580 C C . CYS B 1 147 ? 24.328 -35.656 -0.473 1 77.69 147 CYS B C 1
ATOM 5582 O O . CYS B 1 147 ? 25.344 -35.156 -0.963 1 77.69 147 CYS B O 1
ATOM 5584 N N . SER B 1 148 ? 23.781 -36.812 -0.946 1 84.12 148 SER B N 1
ATOM 5585 C CA . SER B 1 148 ? 24.094 -37.125 -2.334 1 84.12 148 SER B CA 1
ATOM 5586 C C . SER B 1 148 ? 23.375 -36.188 -3.297 1 84.12 148 SER B C 1
ATOM 5588 O O . SER B 1 148 ? 22.438 -35.5 -2.91 1 84.12 148 SER B O 1
ATOM 5590 N N . HIS B 1 149 ? 23.922 -36.125 -4.531 1 86.19 149 HIS B N 1
ATOM 5591 C CA . HIS B 1 149 ? 23.312 -35.188 -5.477 1 86.19 149 HIS B CA 1
ATOM 5592 C C . HIS B 1 149 ? 21.812 -35.469 -5.609 1 86.19 149 HIS B C 1
ATOM 5594 O O . HIS B 1 149 ? 21 -34.531 -5.598 1 86.19 149 HIS B O 1
ATOM 5600 N N . ARG B 1 150 ? 21.438 -36.656 -5.719 1 89.44 150 ARG B N 1
ATOM 5601 C CA . ARG B 1 150 ? 20.031 -37 -5.883 1 89.44 150 ARG B CA 1
ATOM 5602 C C . ARG B 1 150 ? 19.234 -36.719 -4.609 1 89.44 150 ARG B C 1
ATOM 5604 O O . ARG B 1 150 ? 18.156 -36.125 -4.668 1 89.44 150 ARG B O 1
ATOM 5611 N N . ARG B 1 151 ? 19.734 -37.062 -3.492 1 89.81 151 ARG B N 1
ATOM 5612 C CA . ARG B 1 151 ? 19.062 -36.812 -2.227 1 89.81 151 ARG B CA 1
ATOM 5613 C C . ARG B 1 151 ? 19.016 -35.344 -1.911 1 89.81 151 ARG B C 1
ATOM 5615 O O . ARG B 1 151 ? 18.016 -34.844 -1.385 1 89.81 151 ARG B O 1
ATOM 5622 N N . LEU B 1 152 ? 20.094 -34.75 -2.25 1 88.38 152 LEU B N 1
ATOM 5623 C CA . LEU B 1 152 ? 20.172 -33.312 -1.98 1 88.38 152 LEU B CA 1
ATOM 5624 C C . LEU B 1 152 ? 19.172 -32.562 -2.822 1 88.38 152 LEU B C 1
ATOM 5626 O O . LEU B 1 152 ? 18.5 -31.656 -2.32 1 88.38 152 LEU B O 1
ATOM 5630 N N . THR B 1 153 ? 19.109 -32.906 -4.098 1 92.69 153 THR B N 1
ATOM 5631 C CA . THR B 1 153 ? 18.156 -32.188 -4.957 1 92.69 153 THR B CA 1
ATOM 5632 C C . THR B 1 153 ? 16.734 -32.5 -4.523 1 92.69 153 THR B C 1
ATOM 5634 O O . THR B 1 153 ? 15.852 -31.625 -4.633 1 92.69 153 THR B O 1
ATOM 5637 N N . LEU B 1 154 ? 16.484 -33.656 -4.051 1 93.44 154 LEU B N 1
ATOM 5638 C CA . LEU B 1 154 ? 15.164 -34 -3.533 1 93.44 154 LEU B CA 1
ATOM 5639 C C . LEU B 1 154 ? 14.828 -33.188 -2.297 1 93.44 154 LEU B C 1
ATOM 5641 O O . LEU B 1 154 ? 13.727 -32.656 -2.189 1 93.44 154 LEU B O 1
ATOM 5645 N N . GLY B 1 155 ? 15.758 -33.156 -1.409 1 90.5 155 GLY B N 1
ATOM 5646 C CA . GLY B 1 155 ? 15.57 -32.344 -0.221 1 90.5 155 GLY B CA 1
ATOM 5647 C C . GLY B 1 155 ? 15.336 -30.875 -0.535 1 90.5 155 GLY B C 1
ATOM 5648 O O . GLY B 1 155 ? 14.422 -30.25 0.014 1 90.5 155 GLY B O 1
ATOM 5649 N N . LEU B 1 156 ? 16.156 -30.391 -1.421 1 92.19 156 LEU B N 1
ATOM 5650 C CA . LEU B 1 156 ? 16.031 -28.984 -1.812 1 92.19 156 LEU B CA 1
ATOM 5651 C C . LEU B 1 156 ? 14.695 -28.719 -2.492 1 92.19 156 LEU B C 1
ATOM 5653 O O . LEU B 1 156 ? 14.094 -27.672 -2.307 1 92.19 156 LEU B O 1
ATOM 5657 N N . PHE B 1 157 ? 14.281 -29.688 -3.248 1 95.44 157 PHE B N 1
ATOM 5658 C CA . PHE B 1 157 ? 13 -29.562 -3.939 1 95.44 157 PHE B CA 1
ATOM 5659 C C . PHE B 1 157 ? 11.852 -29.453 -2.941 1 95.44 157 PHE B C 1
ATOM 5661 O O . PHE B 1 157 ? 11.07 -28.5 -3.002 1 95.44 157 PHE B O 1
ATOM 5668 N N . PHE B 1 158 ? 11.781 -30.25 -2.006 1 93.06 158 PHE B N 1
ATOM 5669 C CA . PHE B 1 158 ? 10.648 -30.297 -1.084 1 93.06 158 PHE B CA 1
ATOM 5670 C C . PHE B 1 158 ? 10.727 -29.172 -0.074 1 93.06 158 PHE B C 1
ATOM 5672 O O . PHE B 1 158 ? 9.695 -28.641 0.353 1 93.06 158 PHE B O 1
ATOM 5679 N N . VAL B 1 159 ? 11.875 -28.812 0.261 1 91.88 159 VAL B N 1
ATOM 5680 C CA . VAL B 1 159 ? 12.023 -27.688 1.174 1 91.88 159 VAL B CA 1
ATOM 5681 C C . VAL B 1 159 ? 11.555 -26.406 0.488 1 91.88 159 VAL B C 1
ATOM 5683 O O . VAL B 1 159 ? 10.828 -25.609 1.082 1 91.88 159 VAL B O 1
ATOM 5686 N N . THR B 1 160 ? 12.031 -26.219 -0.707 1 94.5 160 THR B N 1
ATOM 5687 C CA . THR B 1 160 ? 11.602 -25.047 -1.462 1 94.5 160 THR B CA 1
ATOM 5688 C C . THR B 1 160 ? 10.086 -25.047 -1.634 1 94.5 160 THR B C 1
ATOM 5690 O O . THR B 1 160 ? 9.438 -24 -1.504 1 94.5 160 THR B O 1
ATOM 5693 N N . MET B 1 161 ? 9.555 -26.188 -1.939 1 95.69 161 MET B N 1
ATOM 5694 C CA . MET B 1 161 ? 8.109 -26.328 -2.09 1 95.69 161 MET B CA 1
ATOM 5695 C C . MET B 1 161 ? 7.387 -25.969 -0.797 1 95.69 161 MET B C 1
ATOM 5697 O O . MET B 1 161 ? 6.387 -25.25 -0.82 1 95.69 161 MET B O 1
ATOM 5701 N N . PHE B 1 162 ? 7.879 -26.406 0.253 1 92.19 162 PHE B N 1
ATOM 5702 C CA . PHE B 1 162 ? 7.266 -26.156 1.551 1 92.19 162 PHE B CA 1
ATOM 5703 C C . PHE B 1 162 ? 7.328 -24.672 1.894 1 92.19 162 PHE B C 1
ATOM 5705 O O . PHE B 1 162 ? 6.332 -24.078 2.324 1 92.19 162 PHE B O 1
ATOM 5712 N N . ILE B 1 163 ? 8.453 -24.078 1.729 1 90.56 163 ILE B N 1
ATOM 5713 C CA . ILE B 1 163 ? 8.633 -22.672 2.031 1 90.56 163 ILE B CA 1
ATOM 5714 C C . ILE B 1 163 ? 7.707 -21.828 1.151 1 90.56 163 ILE B C 1
ATOM 5716 O O . ILE B 1 163 ? 7.078 -20.891 1.625 1 90.56 163 ILE B O 1
ATOM 5720 N N . SER B 1 164 ? 7.543 -22.219 -0.056 1 94.69 164 SER B N 1
ATOM 5721 C CA . SER B 1 164 ? 6.75 -21.469 -1.026 1 94.69 164 SER B CA 1
ATOM 5722 C C . SER B 1 164 ? 5.262 -21.531 -0.704 1 94.69 164 SER B C 1
ATOM 5724 O O . SER B 1 164 ? 4.473 -20.734 -1.203 1 94.69 164 SER B O 1
ATOM 5726 N N . MET B 1 165 ? 4.844 -22.469 0.121 1 93.38 165 MET B N 1
ATOM 5727 C CA . MET B 1 165 ? 3.455 -22.562 0.562 1 93.38 165 MET B CA 1
ATOM 5728 C C . MET B 1 165 ? 3.08 -21.375 1.439 1 93.38 165 MET B C 1
ATOM 5730 O O . MET B 1 165 ? 1.904 -21.031 1.547 1 93.38 165 MET B O 1
ATOM 5734 N N . TRP B 1 166 ? 4.148 -20.766 1.981 1 87.56 166 TRP B N 1
ATOM 5735 C CA . TRP B 1 166 ? 3.854 -19.781 3.029 1 87.56 166 TRP B CA 1
ATOM 5736 C C . TRP B 1 166 ? 4.422 -18.422 2.674 1 87.56 166 TRP B C 1
ATOM 5738 O O . TRP B 1 166 ? 3.971 -17.391 3.201 1 87.56 166 TRP B O 1
ATOM 5748 N N . ILE B 1 167 ? 5.438 -18.484 1.902 1 87.12 167 ILE B N 1
ATOM 5749 C CA . ILE B 1 167 ? 6.051 -17.234 1.467 1 87.12 167 ILE B CA 1
ATOM 5750 C C . ILE B 1 167 ? 5.922 -17.094 -0.049 1 87.12 167 ILE B C 1
ATOM 5752 O O . ILE B 1 167 ? 5.453 -18.016 -0.724 1 87.12 167 ILE B O 1
ATOM 5756 N N . SER B 1 168 ? 6.207 -16 -0.609 1 87.06 168 SER B N 1
ATOM 5757 C CA . SER B 1 168 ? 6.094 -15.828 -2.055 1 87.06 168 SER B CA 1
ATOM 5758 C C . SER B 1 168 ? 7.055 -16.75 -2.797 1 87.06 168 SER B C 1
ATOM 5760 O O . SER B 1 168 ? 8.133 -17.078 -2.289 1 87.06 168 SER B O 1
ATOM 5762 N N . ASN B 1 169 ? 6.598 -17.141 -3.961 1 93.31 169 ASN B N 1
ATOM 5763 C CA . ASN B 1 169 ? 7.418 -18.016 -4.789 1 93.31 169 ASN B CA 1
ATOM 5764 C C . ASN B 1 169 ? 8.773 -17.391 -5.094 1 93.31 169 ASN B C 1
ATOM 5766 O O . ASN B 1 169 ? 9.797 -18.078 -5.062 1 93.31 169 ASN B O 1
ATOM 5770 N N . THR B 1 170 ? 8.789 -16.172 -5.285 1 90.69 170 THR B N 1
ATOM 5771 C CA . THR B 1 170 ? 10 -15.422 -5.609 1 90.69 170 THR B CA 1
ATOM 5772 C C . THR B 1 170 ? 10.969 -15.43 -4.43 1 90.69 170 THR B C 1
ATOM 5774 O O . THR B 1 170 ? 12.164 -15.695 -4.602 1 90.69 170 THR B O 1
ATOM 5777 N N . ALA B 1 171 ? 10.438 -15.18 -3.336 1 87.38 171 ALA B N 1
ATOM 5778 C CA . ALA B 1 171 ? 11.266 -15.148 -2.131 1 87.38 171 ALA B CA 1
ATOM 5779 C C . ALA B 1 171 ? 11.828 -16.531 -1.811 1 87.38 171 ALA B C 1
ATOM 5781 O O . ALA B 1 171 ? 12.992 -16.656 -1.428 1 87.38 171 ALA B O 1
ATOM 5782 N N . ALA B 1 172 ? 11.016 -17.516 -1.925 1 91.94 172 ALA B N 1
ATOM 5783 C CA . ALA B 1 172 ? 11.461 -18.891 -1.664 1 91.94 172 ALA B CA 1
ATOM 5784 C C . ALA B 1 172 ? 12.617 -19.281 -2.586 1 91.94 172 ALA B C 1
ATOM 5786 O O . ALA B 1 172 ? 13.617 -19.828 -2.137 1 91.94 172 ALA B O 1
ATOM 5787 N N . THR B 1 173 ? 12.516 -18.922 -3.846 1 94.56 173 THR B N 1
ATOM 5788 C CA . THR B 1 173 ? 13.555 -19.234 -4.824 1 94.56 173 THR B CA 1
ATOM 5789 C C . THR B 1 173 ? 14.828 -18.438 -4.527 1 94.56 173 THR B C 1
ATOM 5791 O O . THR B 1 173 ? 15.922 -19.016 -4.508 1 94.56 173 THR B O 1
ATOM 5794 N N . ALA B 1 174 ? 14.672 -17.188 -4.27 1 89.94 174 ALA B N 1
ATOM 5795 C CA . ALA B 1 174 ? 15.812 -16.312 -4.012 1 89.94 174 ALA B CA 1
ATOM 5796 C C . ALA B 1 174 ? 16.578 -16.766 -2.771 1 89.94 174 ALA B C 1
ATOM 5798 O O . ALA B 1 174 ? 17.812 -16.625 -2.711 1 89.94 174 ALA B O 1
ATOM 5799 N N . MET B 1 175 ? 15.922 -17.359 -1.887 1 86.19 175 MET B N 1
ATOM 5800 C CA . MET B 1 175 ? 16.547 -17.781 -0.637 1 86.19 175 MET B CA 1
ATOM 5801 C C . MET B 1 175 ? 17.281 -19.094 -0.818 1 86.19 175 MET B C 1
ATOM 5803 O O . MET B 1 175 ? 18.297 -19.344 -0.163 1 86.19 175 MET B O 1
ATOM 5807 N N . MET B 1 176 ? 16.812 -19.891 -1.632 1 90.25 176 MET B N 1
ATOM 5808 C CA . MET B 1 176 ? 17.375 -21.234 -1.776 1 90.25 176 MET B CA 1
ATOM 5809 C C . MET B 1 176 ? 18.578 -21.219 -2.725 1 90.25 176 MET B C 1
ATOM 5811 O O . MET B 1 176 ? 19.484 -22.047 -2.594 1 90.25 176 MET B O 1
ATOM 5815 N N . ILE B 1 177 ? 18.672 -20.297 -3.596 1 91.81 177 ILE B N 1
ATOM 5816 C CA . ILE B 1 177 ? 19.688 -20.266 -4.645 1 91.81 177 ILE B CA 1
ATOM 5817 C C . ILE B 1 177 ? 21.078 -20.094 -4.023 1 91.81 177 ILE B C 1
ATOM 5819 O O . ILE B 1 177 ? 22.016 -20.812 -4.367 1 91.81 177 ILE B O 1
ATOM 5823 N N . PRO B 1 178 ? 21.219 -19.172 -3.07 1 86.69 178 PRO B N 1
ATOM 5824 C CA . PRO B 1 178 ? 22.531 -19.047 -2.463 1 86.69 178 PRO B CA 1
ATOM 5825 C C . PRO B 1 178 ? 23 -20.328 -1.769 1 86.69 178 PRO B C 1
ATOM 5827 O O . PRO B 1 178 ? 24.188 -20.625 -1.748 1 86.69 178 PRO B O 1
ATOM 5830 N N . ILE B 1 179 ? 22.156 -21.047 -1.192 1 84.06 179 ILE B N 1
ATOM 5831 C CA . ILE B 1 179 ? 22.484 -22.312 -0.551 1 84.06 179 ILE B CA 1
ATOM 5832 C C . ILE B 1 179 ? 22.953 -23.312 -1.603 1 84.06 179 ILE B C 1
ATOM 5834 O O . ILE B 1 179 ? 23.969 -23.969 -1.421 1 84.06 179 ILE B O 1
ATOM 5838 N N . MET B 1 180 ? 22.266 -23.359 -2.652 1 88.62 180 MET B N 1
ATOM 5839 C CA . MET B 1 180 ? 22.625 -24.25 -3.752 1 88.62 180 MET B CA 1
ATOM 5840 C C . MET B 1 180 ? 23.984 -23.875 -4.344 1 88.62 180 MET B C 1
ATOM 5842 O O . MET B 1 180 ? 24.797 -24.75 -4.629 1 88.62 180 MET B O 1
ATOM 5846 N N . GLU B 1 181 ? 24.125 -22.594 -4.465 1 89.75 181 GLU B N 1
ATOM 5847 C CA . GLU B 1 181 ? 25.375 -22.094 -5.023 1 89.75 181 GLU B CA 1
ATOM 5848 C C . GLU B 1 181 ? 26.562 -22.438 -4.125 1 89.75 181 GLU B C 1
ATOM 5850 O O . GLU B 1 181 ? 27.625 -22.812 -4.613 1 89.75 181 GLU B O 1
ATOM 5855 N N . THR B 1 182 ? 26.422 -22.312 -2.939 1 85.81 182 THR B N 1
ATOM 5856 C CA . THR B 1 182 ? 27.5 -22.594 -1.998 1 85.81 182 THR B CA 1
ATOM 5857 C C . THR B 1 182 ? 27.859 -24.078 -2.031 1 85.81 182 THR B C 1
ATOM 5859 O O . THR B 1 182 ? 29.047 -24.438 -1.982 1 85.81 182 THR B O 1
ATOM 5862 N N . VAL B 1 183 ? 26.969 -24.891 -2.062 1 84.25 183 VAL B N 1
ATOM 5863 C CA . VAL B 1 183 ? 27.188 -26.328 -2.131 1 84.25 183 VAL B CA 1
ATOM 5864 C C . VAL B 1 183 ? 27.938 -26.672 -3.422 1 84.25 183 VAL B C 1
ATOM 5866 O O . VAL B 1 183 ? 28.922 -27.422 -3.402 1 84.25 183 VAL B O 1
ATOM 5869 N N . LEU B 1 184 ? 27.5 -26.156 -4.512 1 88.81 184 LEU B N 1
ATOM 5870 C CA . LEU B 1 184 ? 28.094 -26.438 -5.816 1 88.81 184 LEU B CA 1
ATOM 5871 C C . LEU B 1 184 ? 29.516 -25.922 -5.895 1 88.81 184 LEU B C 1
ATOM 5873 O O . LEU B 1 184 ? 30.406 -26.578 -6.445 1 88.81 184 LEU B O 1
ATOM 5877 N N . ILE B 1 185 ? 29.688 -24.734 -5.348 1 88.62 185 ILE B N 1
ATOM 5878 C CA . ILE B 1 185 ? 31.031 -24.141 -5.344 1 88.62 185 ILE B CA 1
ATOM 5879 C C . ILE B 1 185 ? 31.969 -24.984 -4.508 1 88.62 185 ILE B C 1
ATOM 5881 O O . ILE B 1 185 ? 33.125 -25.219 -4.895 1 88.62 185 ILE B O 1
ATOM 5885 N N . GLU B 1 186 ? 31.484 -25.422 -3.4 1 84.69 186 GLU B N 1
ATOM 5886 C CA . GLU B 1 186 ? 32.312 -26.25 -2.523 1 84.69 186 GLU B CA 1
ATOM 5887 C C . GLU B 1 186 ? 32.656 -27.578 -3.188 1 84.69 186 GLU B C 1
ATOM 5889 O O . GLU B 1 186 ? 33.781 -28.078 -3.039 1 84.69 186 GLU B O 1
ATOM 5894 N N . LEU B 1 187 ? 31.812 -28.188 -3.832 1 84.25 187 LEU B N 1
ATOM 5895 C CA . LEU B 1 187 ? 32.062 -29.438 -4.555 1 84.25 187 LEU B CA 1
ATOM 5896 C C . LEU B 1 187 ? 33.062 -29.219 -5.691 1 84.25 187 LEU B C 1
ATOM 5898 O O . LEU B 1 187 ? 33.938 -30.047 -5.914 1 84.25 187 LEU B O 1
ATOM 5902 N N . GLU B 1 188 ? 32.812 -28.141 -6.375 1 87.25 188 GLU B N 1
ATOM 5903 C CA . GLU B 1 188 ? 33.719 -27.812 -7.465 1 87.25 188 GLU B CA 1
ATOM 5904 C C . GLU B 1 188 ? 35.125 -27.562 -6.945 1 87.25 188 GLU B C 1
ATOM 5906 O O . GLU B 1 188 ? 36.125 -27.984 -7.574 1 87.25 188 GLU B O 1
ATOM 5911 N N . SER B 1 189 ? 35.219 -26.875 -5.879 1 87.44 189 SER B N 1
ATOM 5912 C CA . SER B 1 189 ? 36.531 -26.562 -5.281 1 87.44 189 SER B CA 1
ATOM 5913 C C . SER B 1 189 ? 37.281 -27.828 -4.891 1 87.44 189 SER B C 1
ATOM 5915 O O . SER B 1 189 ? 38.5 -27.844 -4.883 1 87.44 189 SER B O 1
ATOM 5917 N N . GLN B 1 190 ? 36.562 -28.891 -4.57 1 82.69 190 GLN B N 1
ATOM 5918 C CA . GLN B 1 190 ? 37.188 -30.156 -4.176 1 82.69 190 GLN B CA 1
ATOM 5919 C C . GLN B 1 190 ? 37.375 -31.078 -5.379 1 82.69 190 GLN B C 1
ATOM 5921 O O . GLN B 1 190 ? 37.719 -32.25 -5.223 1 82.69 190 GLN B O 1
ATOM 5926 N N . GLY B 1 191 ? 37 -30.609 -6.562 1 80.56 191 GLY B N 1
ATOM 5927 C CA . GLY B 1 191 ? 37.219 -31.344 -7.797 1 80.56 191 GLY B CA 1
ATOM 5928 C C . GLY B 1 191 ? 36.188 -32.406 -8.062 1 80.56 191 GLY B C 1
ATOM 5929 O O . GLY B 1 191 ? 36.438 -33.375 -8.766 1 80.56 191 GLY B O 1
ATOM 5930 N N . LEU B 1 192 ? 35.094 -32.312 -7.453 1 78.69 192 LEU B N 1
ATOM 5931 C CA . LEU B 1 192 ? 34.062 -33.344 -7.539 1 78.69 192 LEU B CA 1
ATOM 5932 C C . LEU B 1 192 ? 33 -32.969 -8.57 1 78.69 192 LEU B C 1
ATOM 5934 O O . LEU B 1 192 ? 31.891 -33.5 -8.531 1 78.69 192 LEU B O 1
ATOM 5938 N N . GLY B 1 193 ? 33.344 -32.062 -9.453 1 78.25 193 GLY B N 1
ATOM 5939 C CA . GLY B 1 193 ? 32.406 -31.688 -10.492 1 78.25 193 GLY B CA 1
ATOM 5940 C C . GLY B 1 193 ? 32.469 -30.219 -10.852 1 78.25 193 GLY B C 1
ATOM 5941 O O . GLY B 1 193 ? 32.719 -29.375 -9.984 1 78.25 193 GLY B O 1
ATOM 5942 N N . ASN B 1 194 ? 32.219 -29.922 -12.086 1 80.44 194 ASN B N 1
ATOM 5943 C CA . ASN B 1 194 ? 32.25 -28.531 -12.531 1 80.44 194 ASN B CA 1
ATOM 5944 C C . ASN B 1 194 ? 30.844 -27.953 -12.594 1 80.44 194 ASN B C 1
ATOM 5946 O O . ASN B 1 194 ? 29.891 -28.625 -13.023 1 80.44 194 ASN B O 1
ATOM 5950 N N . MET B 1 195 ? 30.734 -26.828 -12.148 1 85.06 195 MET B N 1
ATOM 5951 C CA . MET B 1 195 ? 29.453 -26.125 -12.188 1 85.06 195 MET B CA 1
ATOM 5952 C C . MET B 1 195 ? 29.156 -25.609 -13.594 1 85.06 195 MET B C 1
ATOM 5954 O O . MET B 1 195 ? 28.031 -25.734 -14.07 1 85.06 195 MET B O 1
ATOM 5958 N N . PHE B 1 196 ? 30.234 -25.047 -14.195 1 85.75 196 PHE B N 1
ATOM 5959 C CA . PHE B 1 196 ? 30.047 -24.453 -15.516 1 85.75 196 PHE B CA 1
ATOM 5960 C C . PHE B 1 196 ? 31.078 -25.016 -16.5 1 85.75 196 PHE B C 1
ATOM 5962 O O . PHE B 1 196 ? 32.188 -25.391 -16.109 1 85.75 196 PHE B O 1
ATOM 5969 N N . VAL B 1 197 ? 30.656 -25.297 -17.672 1 80.81 197 VAL B N 1
ATOM 5970 C CA . VAL B 1 197 ? 31.562 -25.734 -18.734 1 80.81 197 VAL B CA 1
ATOM 5971 C C . VAL B 1 197 ? 31.859 -24.562 -19.672 1 80.81 197 VAL B C 1
ATOM 5973 O O . VAL B 1 197 ? 30.969 -23.766 -19.984 1 80.81 197 VAL B O 1
ATOM 5976 N N . GLN B 1 198 ? 33.156 -24.219 -19.797 1 68.94 198 GLN B N 1
ATOM 5977 C CA . GLN B 1 198 ? 33.562 -23.156 -20.703 1 68.94 198 GLN B CA 1
ATOM 5978 C C . GLN B 1 198 ? 33.469 -23.625 -22.156 1 68.94 198 GLN B C 1
ATOM 5980 O O . GLN B 1 198 ? 33.938 -24.719 -22.484 1 68.94 198 GLN B O 1
ATOM 5985 N N . LYS B 1 199 ? 32.438 -23.469 -22.859 1 57.53 199 LYS B N 1
ATOM 5986 C CA . LYS B 1 199 ? 32.5 -23.828 -24.281 1 57.53 199 LYS B CA 1
ATOM 5987 C C . LYS B 1 199 ? 33.656 -23.094 -24.984 1 57.53 199 LYS B C 1
ATOM 5989 O O . LYS B 1 199 ? 33.75 -21.875 -24.891 1 57.53 199 LYS B O 1
ATOM 5994 N N . GLU B 1 200 ? 34.688 -23.766 -25.344 1 47.03 200 GLU B N 1
ATOM 5995 C CA . GLU B 1 200 ? 35.719 -23.375 -26.281 1 47.03 200 GLU B CA 1
ATOM 5996 C C . GLU B 1 200 ? 35.156 -22.938 -27.625 1 47.03 200 GLU B C 1
ATOM 5998 O O . GLU B 1 200 ? 34.219 -23.547 -28.141 1 47.03 200 GLU B O 1
ATOM 6003 N N . GLY B 1 201 ? 35.188 -21.547 -28.156 1 50.09 201 GLY B N 1
ATOM 6004 C CA . GLY B 1 201 ? 35.031 -20.906 -29.453 1 50.09 201 GLY B CA 1
ATOM 6005 C C . GLY B 1 201 ? 34.031 -19.766 -29.453 1 50.09 201 GLY B C 1
ATOM 6006 O O . GLY B 1 201 ? 33.906 -19.031 -30.422 1 50.09 201 GLY B O 1
ATOM 6007 N N . VAL B 1 202 ? 32.812 -20.062 -28.953 1 45.31 202 VAL B N 1
ATOM 6008 C CA . VAL B 1 202 ? 31.844 -19.016 -29.297 1 45.31 202 VAL B CA 1
ATOM 6009 C C . VAL B 1 202 ? 32.031 -17.812 -28.375 1 45.31 202 VAL B C 1
ATOM 6011 O O . VAL B 1 202 ? 31.844 -17.906 -27.156 1 45.31 202 VAL B O 1
ATOM 6014 N N . VAL B 1 203 ? 33.125 -17.125 -28.578 1 43.69 203 VAL B N 1
ATOM 6015 C CA . VAL B 1 203 ? 33.281 -15.781 -28.047 1 43.69 203 VAL B CA 1
ATOM 6016 C C . VAL B 1 203 ? 32 -14.984 -28.266 1 43.69 203 VAL B C 1
ATOM 6018 O O . VAL B 1 203 ? 31.594 -14.773 -29.406 1 43.69 203 VAL B O 1
ATOM 6021 N N . GLU B 1 204 ? 31.031 -15.125 -27.578 1 46.06 204 GLU B N 1
ATOM 6022 C CA . GLU B 1 204 ? 29.969 -14.156 -27.828 1 46.06 204 GLU B CA 1
ATOM 6023 C C . GLU B 1 204 ? 30.516 -12.727 -27.844 1 46.06 204 GLU B C 1
ATOM 6025 O O . GLU B 1 204 ? 31.625 -12.484 -27.391 1 46.06 204 GLU B O 1
ATOM 6030 N N . GLU B 1 205 ? 29.797 -11.719 -28.422 1 41.31 205 GLU B N 1
ATOM 6031 C CA . GLU B 1 205 ? 30.188 -10.359 -28.766 1 41.31 205 GLU B CA 1
ATOM 6032 C C . GLU B 1 205 ? 31.156 -9.781 -27.734 1 41.31 205 GLU B C 1
ATOM 6034 O O . GLU B 1 205 ? 32.156 -9.141 -28.094 1 41.31 205 GLU B O 1
ATOM 6039 N N . GLU B 1 206 ? 30.719 -9.352 -26.531 1 43.97 206 GLU B N 1
ATOM 6040 C CA . GLU B 1 206 ? 31.531 -8.43 -25.734 1 43.97 206 GLU B CA 1
ATOM 6041 C C . GLU B 1 206 ? 32.594 -9.172 -24.953 1 43.97 206 GLU B C 1
ATOM 6043 O O . GLU B 1 206 ? 33 -8.734 -23.859 1 43.97 206 GLU B O 1
ATOM 6048 N N . GLY B 1 207 ? 33.375 -10.211 -25.484 1 44.88 207 GLY B N 1
ATOM 6049 C CA . GLY B 1 207 ? 34.594 -10.758 -24.938 1 44.88 207 GLY B CA 1
ATOM 6050 C C . GLY B 1 207 ? 34.375 -11.695 -23.766 1 44.88 207 GLY B C 1
ATOM 6051 O O . GLY B 1 207 ? 35.312 -12.164 -23.141 1 44.88 207 GLY B O 1
ATOM 6052 N N . ARG B 1 208 ? 33.25 -11.602 -23.141 1 49.44 208 ARG B N 1
ATOM 6053 C CA . ARG B 1 208 ? 33.094 -12.414 -21.938 1 49.44 208 ARG B CA 1
ATOM 6054 C C . ARG B 1 208 ? 32.75 -13.852 -22.281 1 49.44 208 ARG B C 1
ATOM 6056 O O . ARG B 1 208 ? 31.875 -14.102 -23.125 1 49.44 208 ARG B O 1
ATOM 6063 N N . GLU B 1 209 ? 33.562 -14.727 -22.062 1 52.41 209 GLU B N 1
ATOM 6064 C CA . GLU B 1 209 ? 33.375 -16.172 -22.172 1 52.41 209 GLU B CA 1
ATOM 6065 C C . GLU B 1 209 ? 32.031 -16.594 -21.562 1 52.41 209 GLU B C 1
ATOM 6067 O O . GLU B 1 209 ? 31.719 -16.203 -20.438 1 52.41 209 GLU B O 1
ATOM 6072 N N . THR B 1 210 ? 31.016 -17.016 -22.375 1 63.84 210 THR B N 1
ATOM 6073 C CA . THR B 1 210 ? 29.672 -17.391 -21.953 1 63.84 210 THR B CA 1
ATOM 6074 C C . THR B 1 210 ? 29.688 -18.688 -21.156 1 63.84 210 THR B C 1
ATOM 6076 O O . THR B 1 210 ? 30.141 -19.719 -21.656 1 63.84 210 THR B O 1
ATOM 6079 N N . LYS B 1 211 ? 29.672 -18.734 -19.875 1 78.56 211 LYS B N 1
ATOM 6080 C CA . LYS B 1 211 ? 29.594 -19.859 -18.969 1 78.56 211 LYS B CA 1
ATOM 6081 C C . LYS B 1 211 ? 28.25 -20.578 -19.109 1 78.56 211 LYS B C 1
ATOM 6083 O O . LYS B 1 211 ? 27.203 -19.953 -19.156 1 78.56 211 LYS B O 1
ATOM 6088 N N . ARG B 1 212 ? 28.344 -21.938 -19.562 1 87.69 212 ARG B N 1
ATOM 6089 C CA . ARG B 1 212 ? 27.156 -22.781 -19.609 1 87.69 212 ARG B CA 1
ATOM 6090 C C . ARG B 1 212 ? 27.125 -23.75 -18.422 1 87.69 212 ARG B C 1
ATOM 6092 O O . ARG B 1 212 ? 28.156 -24.344 -18.078 1 87.69 212 ARG B O 1
ATOM 6099 N N . PRO B 1 213 ? 25.984 -23.828 -17.844 1 92.5 213 PRO B N 1
ATOM 6100 C CA . PRO B 1 213 ? 25.906 -24.734 -16.688 1 92.5 213 PRO B CA 1
ATOM 6101 C C . PRO B 1 213 ? 25.938 -26.203 -17.094 1 92.5 213 PRO B C 1
ATOM 6103 O O . PRO B 1 213 ? 25.469 -26.562 -18.172 1 92.5 213 PRO B O 1
ATOM 6106 N N . THR B 1 214 ? 26.547 -27 -16.281 1 91.56 214 THR B N 1
ATOM 6107 C CA . THR B 1 214 ? 26.438 -28.453 -16.453 1 91.56 214 THR B CA 1
ATOM 6108 C C . THR B 1 214 ? 25.016 -28.922 -16.172 1 91.56 214 THR B C 1
ATOM 6110 O O . THR B 1 214 ? 24.203 -28.172 -15.609 1 91.56 214 THR B O 1
ATOM 6113 N N . HIS B 1 215 ? 24.688 -30.078 -16.562 1 92.75 215 HIS B N 1
ATOM 6114 C CA . HIS B 1 215 ? 23.359 -30.625 -16.344 1 92.75 215 HIS B CA 1
ATOM 6115 C C . HIS B 1 215 ? 23.016 -30.688 -14.867 1 92.75 215 HIS B C 1
ATOM 6117 O O . HIS B 1 215 ? 21.891 -30.406 -14.469 1 92.75 215 HIS B O 1
ATOM 6123 N N . SER B 1 216 ? 23.984 -31.062 -14.078 1 90.44 216 SER B N 1
ATOM 6124 C CA . SER B 1 216 ? 23.766 -31.125 -12.633 1 90.44 216 SER B CA 1
ATOM 6125 C C . SER B 1 216 ? 23.469 -29.75 -12.062 1 90.44 216 SER B C 1
ATOM 6127 O O . SER B 1 216 ? 22.547 -29.594 -11.242 1 90.44 216 SER B O 1
ATOM 6129 N N . THR B 1 217 ? 24.234 -28.766 -12.484 1 92.44 217 THR B N 1
ATOM 6130 C CA . THR B 1 217 ? 24.031 -27.406 -12.039 1 92.44 217 THR B CA 1
ATOM 6131 C C . THR B 1 217 ? 22.656 -26.891 -12.469 1 92.44 217 THR B C 1
ATOM 6133 O O . THR B 1 217 ? 21.969 -26.234 -11.688 1 92.44 217 THR B O 1
ATOM 6136 N N . MET B 1 218 ? 22.328 -27.234 -13.664 1 94.94 218 MET B N 1
ATOM 6137 C CA . MET B 1 218 ? 21.031 -26.812 -14.188 1 94.94 218 MET B CA 1
ATOM 6138 C C . MET B 1 218 ? 19.891 -27.375 -13.352 1 94.94 218 MET B C 1
ATOM 6140 O O . MET B 1 218 ? 18.922 -26.672 -13.062 1 94.94 218 MET B O 1
ATOM 6144 N N . VAL B 1 219 ? 20.031 -28.594 -12.969 1 95.38 219 VAL B N 1
ATOM 6145 C CA . VAL B 1 219 ? 18.984 -29.25 -12.203 1 95.38 219 VAL B CA 1
ATOM 6146 C C . VAL B 1 219 ? 18.797 -28.547 -10.859 1 95.38 219 VAL B C 1
ATOM 6148 O O . VAL B 1 219 ? 17.656 -28.344 -10.414 1 95.38 219 VAL B O 1
ATOM 6151 N N . TYR B 1 220 ? 19.828 -28.109 -10.234 1 94.56 220 TYR B N 1
ATOM 6152 C CA . TYR B 1 220 ? 19.75 -27.438 -8.953 1 94.56 220 TYR B CA 1
ATOM 6153 C C . TYR B 1 220 ? 18.922 -26.156 -9.07 1 94.56 220 TYR B C 1
ATOM 6155 O O . TYR B 1 220 ? 18.047 -25.891 -8.25 1 94.56 220 TYR B O 1
ATOM 6163 N N . TYR B 1 221 ? 19.188 -25.438 -10.062 1 96.12 221 TYR B N 1
ATOM 6164 C CA . TYR B 1 221 ? 18.484 -24.156 -10.227 1 96.12 221 TYR B CA 1
ATOM 6165 C C . TYR B 1 221 ? 17.047 -24.375 -10.672 1 96.12 221 TYR B C 1
ATOM 6167 O O . TYR B 1 221 ? 16.141 -23.672 -10.227 1 96.12 221 TYR B O 1
ATOM 6175 N N . LEU B 1 222 ? 16.828 -25.391 -11.516 1 97 222 LEU B N 1
ATOM 6176 C CA . LEU B 1 222 ? 15.477 -25.703 -11.953 1 97 222 LEU B CA 1
ATOM 6177 C C . LEU B 1 222 ? 14.633 -26.219 -10.797 1 97 222 LEU B C 1
ATOM 6179 O O . LEU B 1 222 ? 13.438 -25.953 -10.734 1 97 222 LEU B O 1
ATOM 6183 N N . VAL B 1 223 ? 15.242 -26.969 -9.93 1 96.5 223 VAL B N 1
ATOM 6184 C CA . VAL B 1 223 ? 14.578 -27.484 -8.742 1 96.5 223 VAL B CA 1
ATOM 6185 C C . VAL B 1 223 ? 14.031 -26.344 -7.906 1 96.5 223 VAL B C 1
ATOM 6187 O O . VAL B 1 223 ? 12.883 -26.391 -7.457 1 96.5 223 VAL B O 1
ATOM 6190 N N . ALA B 1 224 ? 14.797 -25.344 -7.73 1 95.5 224 ALA B N 1
ATOM 6191 C CA . ALA B 1 224 ? 14.367 -24.188 -6.941 1 95.5 224 ALA B CA 1
ATOM 6192 C C . ALA B 1 224 ? 13.188 -23.484 -7.602 1 95.5 224 ALA B C 1
ATOM 6194 O O . ALA B 1 224 ? 12.195 -23.156 -6.938 1 95.5 224 ALA B O 1
ATOM 6195 N N . ALA B 1 225 ? 13.266 -23.297 -8.898 1 96.88 225 ALA B N 1
ATOM 6196 C CA . ALA B 1 225 ? 12.234 -22.562 -9.625 1 96.88 225 ALA B CA 1
ATOM 6197 C C . ALA B 1 225 ? 10.938 -23.344 -9.695 1 96.88 225 ALA B C 1
ATOM 6199 O O . ALA B 1 225 ? 9.875 -22.844 -9.328 1 96.88 225 ALA B O 1
ATOM 6200 N N . TYR B 1 226 ? 11.016 -24.625 -10.086 1 98 226 TYR B N 1
ATOM 6201 C CA . TYR B 1 226 ? 9.828 -25.453 -10.289 1 98 226 TYR B CA 1
ATOM 6202 C C . TYR B 1 226 ? 9.188 -25.828 -8.953 1 98 226 TYR B C 1
ATOM 6204 O O . TYR B 1 226 ? 7.965 -25.859 -8.828 1 98 226 TYR B O 1
ATOM 6212 N N . ALA B 1 227 ? 10.023 -26.094 -7.984 1 97.75 227 ALA B N 1
ATOM 6213 C CA . ALA B 1 227 ? 9.508 -26.422 -6.656 1 97.75 227 ALA B CA 1
ATOM 6214 C C . ALA B 1 227 ? 8.734 -25.266 -6.055 1 97.75 227 ALA B C 1
ATOM 6216 O O . ALA B 1 227 ? 7.695 -25.453 -5.422 1 97.75 227 ALA B O 1
ATOM 6217 N N . SER B 1 228 ? 9.266 -24.078 -6.207 1 97.19 228 SER B N 1
ATOM 6218 C CA . SER B 1 228 ? 8.586 -22.906 -5.668 1 97.19 228 SER B CA 1
ATOM 6219 C C . SER B 1 228 ? 7.234 -22.688 -6.34 1 97.19 228 SER B C 1
ATOM 6221 O O . SER B 1 228 ? 6.25 -22.359 -5.676 1 97.19 228 SER B O 1
ATOM 6223 N N . THR B 1 229 ? 7.129 -22.891 -7.637 1 97.38 229 THR B N 1
ATOM 6224 C CA . THR B 1 229 ? 5.887 -22.75 -8.391 1 97.38 229 THR B CA 1
ATOM 6225 C C . THR B 1 229 ? 4.848 -23.766 -7.922 1 97.38 229 THR B C 1
ATOM 6227 O O . THR B 1 229 ? 3.684 -23.422 -7.711 1 97.38 229 THR B O 1
ATOM 6230 N N . LEU B 1 230 ? 5.273 -24.938 -7.762 1 98.06 230 LEU B N 1
ATOM 6231 C CA . LEU B 1 230 ? 4.371 -25.984 -7.312 1 98.06 230 LEU B CA 1
ATOM 6232 C C . LEU B 1 230 ? 3.959 -25.766 -5.859 1 98.06 230 LEU B C 1
ATOM 6234 O O . LEU B 1 230 ? 2.793 -25.969 -5.504 1 98.06 230 LEU B O 1
ATOM 6238 N N . GLY B 1 231 ? 4.883 -25.375 -5.055 1 97.06 231 GLY B N 1
ATOM 6239 C CA . GLY B 1 231 ? 4.594 -25.125 -3.654 1 97.06 231 GLY B CA 1
ATOM 6240 C C . GLY B 1 231 ? 3.566 -24.016 -3.447 1 97.06 231 GLY B C 1
ATOM 6241 O O . GLY B 1 231 ? 2.758 -24.094 -2.52 1 97.06 231 GLY B O 1
ATOM 6242 N N . GLY B 1 232 ? 3.578 -23.047 -4.266 1 95.88 232 GLY B N 1
ATOM 6243 C CA . GLY B 1 232 ? 2.658 -21.922 -4.176 1 95.88 232 GLY B CA 1
ATOM 6244 C C . GLY B 1 232 ? 1.202 -22.328 -4.293 1 95.88 232 GLY B C 1
ATOM 6245 O O . GLY B 1 232 ? 0.306 -21.594 -3.887 1 95.88 232 GLY B O 1
ATOM 6246 N N . THR B 1 233 ? 0.924 -23.5 -4.789 1 96.69 233 THR B N 1
ATOM 6247 C CA . THR B 1 233 ? -0.449 -23.953 -4.988 1 96.69 233 THR B CA 1
ATOM 6248 C C . THR B 1 233 ? -0.954 -24.703 -3.762 1 96.69 233 THR B C 1
ATOM 6250 O O . THR B 1 233 ? -2.146 -25 -3.654 1 96.69 233 THR B O 1
ATOM 6253 N N . GLY B 1 234 ? -0.12 -24.969 -2.805 1 95.81 234 GLY B N 1
ATOM 6254 C CA . GLY B 1 234 ? -0.461 -25.828 -1.688 1 95.81 234 GLY B CA 1
ATOM 6255 C C . GLY B 1 234 ? -1.414 -25.188 -0.701 1 95.81 234 GLY B C 1
ATOM 6256 O O . GLY B 1 234 ? -2.285 -25.844 -0.14 1 95.81 234 GLY B O 1
ATOM 6257 N N . THR B 1 235 ? -1.222 -23.922 -0.512 1 93.94 235 THR B N 1
ATOM 6258 C CA . THR B 1 235 ? -2.1 -23.172 0.385 1 93.94 235 THR B CA 1
ATOM 6259 C C . THR B 1 235 ? -2.736 -22 -0.339 1 93.94 235 THR B C 1
ATOM 6261 O O . THR B 1 235 ? -2.244 -21.562 -1.384 1 93.94 235 THR B O 1
ATOM 6264 N N . ILE B 1 236 ? -3.807 -21.562 0.236 1 92.56 236 ILE B N 1
ATOM 6265 C CA . ILE B 1 236 ? -4.547 -20.469 -0.395 1 92.56 236 ILE B CA 1
ATOM 6266 C C . ILE B 1 236 ? -3.713 -19.203 -0.365 1 92.56 236 ILE B C 1
ATOM 6268 O O . ILE B 1 236 ? -3.838 -18.344 -1.249 1 92.56 236 ILE B O 1
ATOM 6272 N N . VAL B 1 237 ? -2.803 -19.047 0.592 1 90.81 237 VAL B N 1
ATOM 6273 C CA . VAL B 1 237 ? -2.025 -17.828 0.77 1 90.81 237 VAL B CA 1
ATOM 6274 C C . VAL B 1 237 ? -0.717 -17.922 -0.013 1 90.81 237 VAL B C 1
ATOM 6276 O O . VAL B 1 237 ? 0.049 -16.953 -0.081 1 90.81 237 VAL B O 1
ATOM 6279 N N . GLY B 1 238 ? -0.453 -19.016 -0.636 1 91.56 238 GLY B N 1
ATOM 6280 C CA . GLY B 1 238 ? 0.83 -19.281 -1.268 1 91.56 238 GLY B CA 1
ATOM 6281 C C . GLY B 1 238 ? 1.039 -18.484 -2.543 1 91.56 238 GLY B C 1
ATOM 6282 O O . GLY B 1 238 ? 2.176 -18.203 -2.928 1 91.56 238 GLY B O 1
ATOM 6283 N N . SER B 1 239 ? -0.069 -18.203 -3.164 1 91.81 239 SER B N 1
ATOM 6284 C CA . SER B 1 239 ? 0.022 -17.469 -4.426 1 91.81 239 SER B CA 1
ATOM 6285 C C . SER B 1 239 ? -1.162 -16.531 -4.605 1 91.81 239 SER B C 1
ATOM 6287 O O . SER B 1 239 ? -2.258 -16.797 -4.109 1 91.81 239 SER B O 1
ATOM 6289 N N . GLY B 1 240 ? -0.879 -15.484 -5.281 1 90.5 240 GLY B N 1
ATOM 6290 C CA . GLY B 1 240 ? -1.945 -14.547 -5.59 1 90.5 240 GLY B CA 1
ATOM 6291 C C . GLY B 1 240 ? -3.018 -15.133 -6.488 1 90.5 240 GLY B C 1
ATOM 6292 O O . GLY B 1 240 ? -4.188 -14.75 -6.402 1 90.5 240 GLY B O 1
ATOM 6293 N N . THR B 1 241 ? -2.68 -16.062 -7.281 1 94.38 241 THR B N 1
ATOM 6294 C CA . THR B 1 241 ? -3.623 -16.703 -8.188 1 94.38 241 THR B CA 1
ATOM 6295 C C . THR B 1 241 ? -4.699 -17.469 -7.41 1 94.38 241 THR B C 1
ATOM 6297 O O . THR B 1 241 ? -5.875 -17.438 -7.773 1 94.38 241 THR B O 1
ATOM 6300 N N . ASN B 1 242 ? -4.277 -18.094 -6.312 1 95.94 242 ASN B N 1
ATOM 6301 C CA . ASN B 1 242 ? -5.227 -18.797 -5.453 1 95.94 242 ASN B CA 1
ATOM 6302 C C . ASN B 1 242 ? -6.242 -17.844 -4.84 1 95.94 242 ASN B C 1
ATOM 6304 O O . ASN B 1 242 ? -7.438 -18.141 -4.812 1 95.94 242 ASN B O 1
ATOM 6308 N N . LEU B 1 243 ? -5.762 -16.781 -4.465 1 92.44 243 LEU B N 1
ATOM 6309 C CA . LEU B 1 243 ? -6.609 -15.789 -3.801 1 92.44 243 LEU B CA 1
ATOM 6310 C C . LEU B 1 243 ? -7.547 -15.117 -4.797 1 92.44 243 LEU B C 1
ATOM 6312 O O . LEU B 1 243 ? -8.664 -14.734 -4.441 1 92.44 243 LEU B O 1
ATOM 6316 N N . THR B 1 244 ? -7.066 -15.008 -5.996 1 93.62 244 THR B N 1
ATOM 6317 C CA . THR B 1 244 ? -7.926 -14.477 -7.043 1 93.62 244 THR B CA 1
ATOM 6318 C C . THR B 1 244 ? -9.172 -15.336 -7.215 1 93.62 244 THR B C 1
ATOM 6320 O O . THR B 1 244 ? -10.289 -14.82 -7.312 1 93.62 244 THR B O 1
ATOM 6323 N N . LEU B 1 245 ? -8.969 -16.609 -7.207 1 95.69 245 LEU B N 1
ATOM 6324 C CA . LEU B 1 245 ? -10.102 -17.531 -7.316 1 95.69 245 LEU B CA 1
ATOM 6325 C C . LEU B 1 245 ? -11.047 -17.359 -6.129 1 95.69 245 LEU B C 1
ATOM 6327 O O . LEU B 1 245 ? -12.266 -17.25 -6.309 1 95.69 245 LEU B O 1
ATOM 6331 N N . LYS B 1 246 ? -10.484 -17.359 -4.977 1 93 246 LYS B N 1
ATOM 6332 C CA . LYS B 1 246 ? -11.297 -17.234 -3.768 1 93 246 LYS B CA 1
ATOM 6333 C C . LYS B 1 246 ? -12.141 -15.969 -3.801 1 93 246 LYS B C 1
ATOM 6335 O O . LYS B 1 246 ? -13.344 -16.016 -3.57 1 93 246 LYS B O 1
ATOM 6340 N N . GLY B 1 247 ? -11.5 -14.898 -4.07 1 90.75 247 GLY B N 1
ATOM 6341 C CA . GLY B 1 247 ? -12.195 -13.617 -4.105 1 90.75 247 GLY B CA 1
ATOM 6342 C C . GLY B 1 247 ? -13.266 -13.555 -5.184 1 90.75 247 GLY B C 1
ATOM 6343 O O . GLY B 1 247 ? -14.367 -13.047 -4.941 1 90.75 247 GLY B O 1
ATOM 6344 N N . PHE B 1 248 ? -12.906 -14.023 -6.336 1 91.75 248 PHE B N 1
ATOM 6345 C CA . PHE B 1 248 ? -13.852 -14.008 -7.445 1 91.75 248 PHE B CA 1
ATOM 6346 C C . PHE B 1 248 ? -15.07 -14.875 -7.133 1 91.75 248 PHE B C 1
ATOM 6348 O O . PHE B 1 248 ? -16.203 -14.469 -7.383 1 91.75 248 PHE B O 1
ATOM 6355 N N . LEU B 1 249 ? -14.828 -16.047 -6.637 1 91.81 249 LEU B N 1
ATOM 6356 C CA . LEU B 1 249 ? -15.898 -16.984 -6.324 1 91.81 249 LEU B CA 1
ATOM 6357 C C . LEU B 1 249 ? -16.859 -16.391 -5.301 1 91.81 249 LEU B C 1
ATOM 6359 O O . LEU B 1 249 ? -18.078 -16.469 -5.461 1 91.81 249 LEU B O 1
ATOM 6363 N N . GLU B 1 250 ? -16.328 -15.781 -4.312 1 88.94 250 GLU B N 1
ATOM 6364 C CA . GLU B 1 250 ? -17.141 -15.211 -3.246 1 88.94 250 GLU B CA 1
ATOM 6365 C C . GLU B 1 250 ? -17.922 -13.992 -3.742 1 88.94 250 GLU B C 1
ATOM 6367 O O . GLU B 1 250 ? -19.031 -13.727 -3.271 1 88.94 250 GLU B O 1
ATOM 6372 N N . LYS B 1 251 ? -17.359 -13.328 -4.645 1 88.12 251 LYS B N 1
ATOM 6373 C CA . LYS B 1 251 ? -18.031 -12.141 -5.184 1 88.12 251 LYS B CA 1
ATOM 6374 C C . LYS B 1 251 ? -19.141 -12.539 -6.156 1 88.12 251 LYS B C 1
ATOM 6376 O O . LYS B 1 251 ? -20.234 -11.992 -6.098 1 88.12 251 LYS B O 1
ATOM 6381 N N . ARG B 1 252 ? -18.891 -13.492 -7.027 1 90 252 ARG B N 1
ATOM 6382 C CA . ARG B 1 252 ? -19.844 -13.906 -8.047 1 90 252 ARG B CA 1
ATOM 6383 C C . ARG B 1 252 ? -20.953 -14.758 -7.449 1 90 252 ARG B C 1
ATOM 6385 O O . ARG B 1 252 ? -22.094 -14.695 -7.895 1 90 252 ARG B O 1
ATOM 6392 N N . PHE B 1 253 ? -20.531 -15.516 -6.449 1 89.88 253 PHE B N 1
ATOM 6393 C CA . PHE B 1 253 ? -21.469 -16.391 -5.773 1 89.88 253 PHE B CA 1
ATOM 6394 C C . PHE B 1 253 ? -21.484 -16.125 -4.27 1 89.88 253 PHE B C 1
ATOM 6396 O O . PHE B 1 253 ? -20.984 -16.938 -3.49 1 89.88 253 PHE B O 1
ATOM 6403 N N . PRO B 1 254 ? -22.141 -15.109 -3.84 1 83.44 254 PRO B N 1
ATOM 6404 C CA . PRO B 1 254 ? -22.094 -14.688 -2.439 1 83.44 254 PRO B CA 1
ATOM 6405 C C . PRO B 1 254 ? -22.688 -15.719 -1.488 1 83.44 254 PRO B C 1
ATOM 6407 O O . PRO B 1 254 ? -22.328 -15.766 -0.31 1 83.44 254 PRO B O 1
ATOM 6410 N N . ASN B 1 255 ? -23.578 -16.562 -1.961 1 81.94 255 ASN B N 1
ATOM 6411 C CA . ASN B 1 255 ? -24.234 -17.547 -1.11 1 81.94 255 ASN B CA 1
ATOM 6412 C C . ASN B 1 255 ? -23.5 -18.875 -1.097 1 81.94 255 ASN B C 1
ATOM 6414 O O . ASN B 1 255 ? -23.922 -19.828 -0.444 1 81.94 255 ASN B O 1
ATOM 6418 N N . SER B 1 256 ? -22.391 -18.906 -1.797 1 83.25 256 SER B N 1
ATOM 6419 C CA . SER B 1 256 ? -21.562 -20.109 -1.792 1 83.25 256 SER B CA 1
ATOM 6420 C C . SER B 1 256 ? -20.812 -20.266 -0.478 1 83.25 256 SER B C 1
ATOM 6422 O O . SER B 1 256 ? -20.516 -19.266 0.193 1 83.25 256 SER B O 1
ATOM 6424 N N . PRO B 1 257 ? -20.641 -21.484 0.001 1 76.81 257 PRO B N 1
ATOM 6425 C CA . PRO B 1 257 ? -19.844 -21.656 1.215 1 76.81 257 PRO B CA 1
ATOM 6426 C C . PRO B 1 257 ? -18.422 -21.141 1.065 1 76.81 257 PRO B C 1
ATOM 6428 O O . PRO B 1 257 ? -17.719 -20.938 2.064 1 76.81 257 PRO B O 1
ATOM 6431 N N . GLY B 1 258 ? -18.047 -20.812 -0.035 1 78.81 258 GLY B N 1
ATOM 6432 C CA . GLY B 1 258 ? -16.703 -20.312 -0.259 1 78.81 258 GLY B CA 1
ATOM 6433 C C . GLY B 1 258 ? -15.641 -21.391 -0.119 1 78.81 258 GLY B C 1
ATOM 6434 O O . GLY B 1 258 ? -15.961 -22.578 -0.045 1 78.81 258 GLY B O 1
ATOM 6435 N N . ILE B 1 259 ? -14.391 -21.031 -0.282 1 86.5 259 ILE B N 1
ATOM 6436 C CA . ILE B 1 259 ? -13.258 -21.938 -0.119 1 86.5 259 ILE B CA 1
ATOM 6437 C C . ILE B 1 259 ? -12.5 -21.594 1.157 1 86.5 259 ILE B C 1
ATOM 6439 O O . ILE B 1 259 ? -11.961 -20.484 1.286 1 86.5 259 ILE B O 1
ATOM 6443 N N . ASN B 1 260 ? -12.555 -22.453 2.08 1 85.69 260 ASN B N 1
ATOM 6444 C CA . ASN B 1 260 ? -11.82 -22.219 3.32 1 85.69 260 ASN B CA 1
ATOM 6445 C C . ASN B 1 260 ? -10.391 -22.75 3.232 1 85.69 260 ASN B C 1
ATOM 6447 O O . ASN B 1 260 ? -10.047 -23.469 2.293 1 85.69 260 ASN B O 1
ATOM 6451 N N . PHE B 1 261 ? -9.602 -22.375 4.137 1 88.38 261 PHE B N 1
ATOM 6452 C CA . PHE B 1 261 ? -8.188 -22.719 4.18 1 88.38 261 PHE B CA 1
ATOM 6453 C C . PHE B 1 261 ? -8.008 -24.234 4.254 1 88.38 261 PHE B C 1
ATOM 6455 O O . PHE B 1 261 ? -7.195 -24.812 3.521 1 88.38 261 PHE B O 1
ATOM 6462 N N . ALA B 1 262 ? -8.742 -24.906 5.027 1 87.44 262 ALA B N 1
ATOM 6463 C CA . ALA B 1 262 ? -8.625 -26.344 5.25 1 87.44 262 ALA B CA 1
ATOM 6464 C C . ALA B 1 262 ? -9.023 -27.125 3.998 1 87.44 262 ALA B C 1
ATOM 6466 O O . ALA B 1 262 ? -8.328 -28.062 3.598 1 87.44 262 ALA B O 1
ATOM 6467 N N . SER B 1 263 ? -10.125 -26.734 3.459 1 88.75 263 SER B N 1
ATOM 6468 C CA . SER B 1 263 ? -10.586 -27.438 2.268 1 88.75 263 SER B CA 1
ATOM 6469 C C . SER B 1 263 ? -9.609 -27.266 1.11 1 88.75 263 SER B C 1
ATOM 6471 O O . SER B 1 263 ? -9.391 -28.203 0.335 1 88.75 263 SER B O 1
ATOM 6473 N N . TRP B 1 264 ? -9.047 -26.094 0.993 1 92.81 264 TRP B N 1
ATOM 6474 C CA . TRP B 1 264 ? -8.055 -25.875 -0.053 1 92.81 264 TRP B CA 1
ATOM 6475 C C . TRP B 1 264 ? -6.84 -26.781 0.144 1 92.81 264 TRP B C 1
ATOM 6477 O O . TRP B 1 264 ? -6.375 -27.422 -0.803 1 92.81 264 TRP B O 1
ATOM 6487 N N . MET B 1 265 ? -6.383 -26.844 1.337 1 92 265 MET B N 1
ATOM 6488 C CA . MET B 1 265 ? -5.188 -27.641 1.623 1 92 265 MET B CA 1
ATOM 6489 C C . MET B 1 265 ? -5.453 -29.125 1.425 1 92 265 MET B C 1
ATOM 6491 O O . MET B 1 265 ? -4.598 -29.844 0.919 1 92 265 MET B O 1
ATOM 6495 N N . LEU B 1 266 ? -6.57 -29.531 1.877 1 90.69 266 LEU B N 1
ATOM 6496 C CA . LEU B 1 266 ? -6.926 -30.938 1.735 1 90.69 266 LEU B CA 1
ATOM 6497 C C . LEU B 1 266 ? -6.949 -31.359 0.267 1 90.69 266 LEU B C 1
ATOM 6499 O O . LEU B 1 266 ? -6.57 -32.469 -0.073 1 90.69 266 LEU B O 1
ATOM 6503 N N . TYR B 1 267 ? -7.324 -30.484 -0.507 1 93.19 267 TYR B N 1
ATOM 6504 C CA . TYR B 1 267 ? -7.367 -30.797 -1.933 1 93.19 267 TYR B CA 1
ATOM 6505 C C . TYR B 1 267 ? -5.992 -30.609 -2.57 1 93.19 267 TYR B C 1
ATOM 6507 O O . TYR B 1 267 ? -5.531 -31.469 -3.326 1 93.19 267 TYR B O 1
ATOM 6515 N N . SER B 1 268 ? -5.355 -29.469 -2.332 1 95.56 268 SER B N 1
ATOM 6516 C CA . SER B 1 268 ? -4.234 -29.031 -3.154 1 95.56 268 SER B CA 1
ATOM 6517 C C . SER B 1 268 ? -2.936 -29.703 -2.727 1 95.56 268 SER B C 1
ATOM 6519 O O . SER B 1 268 ? -2.027 -29.891 -3.539 1 95.56 268 SER B O 1
ATOM 6521 N N . VAL B 1 269 ? -2.781 -30.109 -1.501 1 95.94 269 VAL B N 1
ATOM 6522 C CA . VAL B 1 269 ? -1.51 -30.609 -0.985 1 95.94 269 VAL B CA 1
ATOM 6523 C C . VAL B 1 269 ? -1.192 -31.969 -1.616 1 95.94 269 VAL B C 1
ATOM 6525 O O . VAL B 1 269 ? -0.091 -32.188 -2.129 1 95.94 269 VAL B O 1
ATOM 6528 N N . PRO B 1 270 ? -2.135 -32.875 -1.64 1 96.19 270 PRO B N 1
ATOM 6529 C CA . PRO B 1 270 ? -1.801 -34.188 -2.207 1 96.19 270 PRO B CA 1
ATOM 6530 C C . PRO B 1 270 ? -1.384 -34.125 -3.674 1 96.19 270 PRO B C 1
ATOM 6532 O O . PRO B 1 270 ? -0.313 -34.594 -4.043 1 96.19 270 PRO B O 1
ATOM 6535 N N . PRO B 1 271 ? -2.199 -33.5 -4.48 1 97 271 PRO B N 1
ATOM 6536 C CA . PRO B 1 271 ? -1.733 -33.375 -5.863 1 97 271 PRO B CA 1
ATOM 6537 C C . PRO B 1 271 ? -0.434 -32.594 -5.988 1 97 271 PRO B C 1
ATOM 6539 O O . PRO B 1 271 ? 0.377 -32.875 -6.879 1 97 271 PRO B O 1
ATOM 6542 N N . MET B 1 272 ? -0.249 -31.531 -5.215 1 97.62 272 MET B N 1
ATOM 6543 C CA . MET B 1 272 ? 0.986 -30.766 -5.227 1 97.62 272 MET B CA 1
ATOM 6544 C C . MET B 1 272 ? 2.195 -31.656 -4.969 1 97.62 272 MET B C 1
ATOM 6546 O O . MET B 1 272 ? 3.203 -31.562 -5.672 1 97.62 272 MET B O 1
ATOM 6550 N N . LEU B 1 273 ? 2.08 -32.562 -3.969 1 97.44 273 LEU B N 1
ATOM 6551 C CA . LEU B 1 273 ? 3.156 -33.469 -3.631 1 97.44 273 LEU B CA 1
ATOM 6552 C C . LEU B 1 273 ? 3.414 -34.469 -4.773 1 97.44 273 LEU B C 1
ATOM 6554 O O . LEU B 1 273 ? 4.566 -34.75 -5.098 1 97.44 273 LEU B O 1
ATOM 6558 N N . LEU B 1 274 ? 2.354 -34.906 -5.32 1 97.75 274 LEU B N 1
ATOM 6559 C CA . LEU B 1 274 ? 2.49 -35.844 -6.441 1 97.75 274 LEU B CA 1
ATOM 6560 C C . LEU B 1 274 ? 3.154 -35.156 -7.629 1 97.75 274 LEU B C 1
ATOM 6562 O O . LEU B 1 274 ? 4.07 -35.719 -8.242 1 97.75 274 LEU B O 1
ATOM 6566 N N . MET B 1 275 ? 2.676 -33.969 -7.988 1 98.25 275 MET B N 1
ATOM 6567 C CA . MET B 1 275 ? 3.273 -33.219 -9.086 1 98.25 275 MET B CA 1
ATOM 6568 C C . MET B 1 275 ? 4.738 -32.906 -8.797 1 98.25 275 MET B C 1
ATOM 6570 O O . MET B 1 275 ? 5.57 -32.938 -9.703 1 98.25 275 MET B O 1
ATOM 6574 N N . GLY B 1 276 ? 4.988 -32.562 -7.512 1 97.88 276 GLY B N 1
ATOM 6575 C CA . GLY B 1 276 ? 6.363 -32.312 -7.117 1 97.88 276 GLY B CA 1
ATOM 6576 C C . GLY B 1 276 ? 7.281 -33.5 -7.305 1 97.88 276 GLY B C 1
ATOM 6577 O O . GLY B 1 276 ? 8.352 -33.375 -7.898 1 97.88 276 GLY B O 1
ATOM 6578 N N . LEU B 1 277 ? 6.859 -34.594 -6.844 1 97.56 277 LEU B N 1
ATOM 6579 C CA . LEU B 1 277 ? 7.656 -35.812 -6.957 1 97.56 277 LEU B CA 1
ATOM 6580 C C . LEU B 1 277 ? 7.891 -36.188 -8.422 1 97.56 277 LEU B C 1
ATOM 6582 O O . LEU B 1 277 ? 9.008 -36.531 -8.805 1 97.56 277 LEU B O 1
ATOM 6586 N N . LEU B 1 278 ? 6.871 -36.094 -9.195 1 98.12 278 LEU B N 1
ATOM 6587 C CA . LEU B 1 278 ? 6.977 -36.438 -10.602 1 98.12 278 LEU B CA 1
ATOM 6588 C C . LEU B 1 278 ? 7.859 -35.469 -11.352 1 98.12 278 LEU B C 1
ATOM 6590 O O . LEU B 1 278 ? 8.586 -35.844 -12.273 1 98.12 278 LEU B O 1
ATOM 6594 N N . THR B 1 279 ? 7.707 -34.156 -11.023 1 98.19 279 THR B N 1
ATOM 6595 C CA . THR B 1 279 ? 8.555 -33.156 -11.641 1 98.19 279 THR B CA 1
ATOM 6596 C C . THR B 1 279 ? 10.023 -33.375 -11.281 1 98.19 279 THR B C 1
ATOM 6598 O O . THR B 1 279 ? 10.898 -33.25 -12.133 1 98.19 279 THR B O 1
ATOM 6601 N N . TRP B 1 280 ? 10.258 -33.625 -10.016 1 97.31 280 TRP B N 1
ATOM 6602 C CA . TRP B 1 280 ? 11.617 -33.969 -9.578 1 97.31 280 TRP B CA 1
ATOM 6603 C C . TRP B 1 280 ? 12.148 -35.188 -10.312 1 97.31 280 TRP B C 1
ATOM 6605 O O . TRP B 1 280 ? 13.289 -35.188 -10.781 1 97.31 280 TRP B O 1
ATOM 6615 N N . LEU B 1 281 ? 11.336 -36.219 -10.453 1 96.88 281 LEU B N 1
ATOM 6616 C CA . LEU B 1 281 ? 11.734 -37.438 -11.156 1 96.88 281 LEU B CA 1
ATOM 6617 C C . LEU B 1 281 ? 12.039 -37.156 -12.617 1 96.88 281 LEU B C 1
ATOM 6619 O O . LEU B 1 281 ? 12.977 -37.719 -13.188 1 96.88 281 LEU B O 1
ATOM 6623 N N . TRP B 1 282 ? 11.273 -36.312 -13.188 1 96.94 282 TRP B N 1
ATOM 6624 C CA . TRP B 1 282 ? 11.5 -35.906 -14.57 1 96.94 282 TRP B CA 1
ATOM 6625 C C . TRP B 1 282 ? 12.875 -35.281 -14.742 1 96.94 282 TRP B C 1
ATOM 6627 O O . TRP B 1 282 ? 13.602 -35.594 -15.68 1 96.94 282 TRP B O 1
ATOM 6637 N N . LEU B 1 283 ? 13.234 -34.406 -13.852 1 96.19 283 LEU B N 1
ATOM 6638 C CA . LEU B 1 283 ? 14.531 -33.75 -13.922 1 96.19 283 LEU B CA 1
ATOM 6639 C C . LEU B 1 283 ? 15.664 -34.75 -13.711 1 96.19 283 LEU B C 1
ATOM 6641 O O . LEU B 1 283 ? 16.719 -34.625 -14.336 1 96.19 283 LEU B O 1
ATOM 6645 N N . GLN B 1 284 ? 15.445 -35.781 -12.844 1 94.38 284 GLN B N 1
ATOM 6646 C CA . GLN B 1 284 ? 16.453 -36.781 -12.602 1 94.38 284 GLN B CA 1
ATOM 6647 C C . GLN B 1 284 ? 16.656 -37.656 -13.828 1 94.38 284 GLN B C 1
ATOM 6649 O O . GLN B 1 284 ? 17.781 -38.094 -14.125 1 94.38 284 GLN B O 1
ATOM 6654 N N . VAL B 1 285 ? 15.648 -37.938 -14.5 1 94 285 VAL B N 1
ATOM 6655 C CA . VAL B 1 285 ? 15.727 -38.812 -15.68 1 94 285 VAL B CA 1
ATOM 6656 C C . VAL B 1 285 ? 16.344 -38.031 -16.844 1 94 285 VAL B C 1
ATOM 6658 O O . VAL B 1 285 ? 17.219 -38.531 -17.531 1 94 285 VAL B O 1
ATOM 6661 N N . MET B 1 286 ? 15.992 -36.844 -17.016 1 92.69 286 MET B N 1
ATOM 6662 C CA . MET B 1 286 ? 16.391 -36.062 -18.188 1 92.69 286 MET B CA 1
ATOM 6663 C C . MET B 1 286 ? 17.828 -35.594 -18.047 1 92.69 286 MET B C 1
ATOM 6665 O O . MET B 1 286 ? 18.578 -35.594 -19.031 1 92.69 286 MET B O 1
ATOM 6669 N N . TYR B 1 287 ? 18.25 -35.219 -16.781 1 93 287 TYR B N 1
ATOM 6670 C CA . TYR B 1 287 ? 19.516 -34.5 -16.719 1 93 287 TYR B CA 1
ATOM 6671 C C . TYR B 1 287 ? 20.484 -35.188 -15.758 1 93 287 TYR B C 1
ATOM 6673 O O . TYR B 1 287 ? 21.688 -34.875 -15.75 1 93 287 TYR B O 1
ATOM 6681 N N . MET B 1 288 ? 20.016 -36.094 -14.961 1 91.19 288 MET B N 1
ATOM 6682 C CA . MET B 1 288 ? 20.906 -36.688 -13.977 1 91.19 288 MET B CA 1
ATOM 6683 C C . MET B 1 288 ? 21.062 -38.188 -14.242 1 91.19 288 MET B C 1
ATOM 6685 O O . MET B 1 288 ? 21.609 -38.938 -13.414 1 91.19 288 MET B O 1
ATOM 6689 N N . GLY B 1 289 ? 20.453 -38.719 -15.297 1 88.06 289 GLY B N 1
ATOM 6690 C CA . GLY B 1 289 ? 20.703 -40.062 -15.797 1 88.06 289 GLY B CA 1
ATOM 6691 C C . GLY B 1 289 ? 20.062 -41.125 -14.945 1 88.06 289 GLY B C 1
ATOM 6692 O O . GLY B 1 289 ? 20.594 -42.25 -14.828 1 88.06 289 GLY B O 1
ATOM 6693 N N . LEU B 1 290 ? 18.906 -40.75 -14.422 1 85.94 290 LEU B N 1
ATOM 6694 C CA . LEU B 1 290 ? 18.172 -41.75 -13.688 1 85.94 290 LEU B CA 1
ATOM 6695 C C . LEU B 1 290 ? 17.75 -42.906 -14.625 1 85.94 290 LEU B C 1
ATOM 6697 O O . LEU B 1 290 ? 17.203 -42.625 -15.703 1 85.94 290 LEU B O 1
ATOM 6701 N N . PHE B 1 291 ? 18.047 -44.156 -14.453 1 85.88 291 PHE B N 1
ATOM 6702 C CA . PHE B 1 291 ? 17.734 -45.375 -15.203 1 85.88 291 PHE B CA 1
ATOM 6703 C C . PHE B 1 291 ? 18.734 -45.562 -16.328 1 85.88 291 PHE B C 1
ATOM 6705 O O . PHE B 1 291 ? 18.516 -46.406 -17.219 1 85.88 291 PHE B O 1
ATOM 6712 N N . ARG B 1 292 ? 19.734 -44.625 -16.453 1 87.56 292 ARG B N 1
ATOM 6713 C CA . ARG B 1 292 ? 20.844 -44.781 -17.391 1 87.56 292 ARG B CA 1
ATOM 6714 C C . ARG B 1 292 ? 22.188 -44.719 -16.656 1 87.56 292 ARG B C 1
ATOM 6716 O O . ARG B 1 292 ? 22.953 -43.781 -16.812 1 87.56 292 ARG B O 1
ATOM 6723 N N . PRO B 1 293 ? 22.5 -45.75 -16.016 1 80.31 293 PRO B N 1
ATOM 6724 C CA . PRO B 1 293 ? 23.703 -45.75 -15.18 1 80.31 293 PRO B CA 1
ATOM 6725 C C . PRO B 1 293 ? 24.984 -45.562 -15.984 1 80.31 293 PRO B C 1
ATOM 6727 O O . PRO B 1 293 ? 25.984 -45.094 -15.453 1 80.31 293 PRO B O 1
ATOM 6730 N N . GLU B 1 294 ? 24.922 -45.875 -17.219 1 83.62 294 GLU B N 1
ATOM 6731 C CA . GLU B 1 294 ? 26.141 -45.781 -18.016 1 83.62 294 GLU B CA 1
ATOM 6732 C C . GLU B 1 294 ? 26.203 -44.438 -18.766 1 83.62 294 GLU B C 1
ATOM 6734 O O . GLU B 1 294 ? 27.172 -44.188 -19.5 1 83.62 294 GLU B O 1
ATOM 6739 N N . SER B 1 295 ? 25.391 -43.594 -18.422 1 84.06 295 SER B N 1
ATOM 6740 C CA . SER B 1 295 ? 25.359 -42.312 -19.125 1 84.06 295 SER B CA 1
ATOM 6741 C C . SER B 1 295 ? 26.375 -41.344 -18.531 1 84.06 295 SER B C 1
ATOM 6743 O O . SER B 1 295 ? 26.812 -41.5 -17.391 1 84.06 295 SER B O 1
ATOM 6745 N N . LYS B 1 296 ? 26.75 -40.375 -19.344 1 82.88 296 LYS B N 1
ATOM 6746 C CA . LYS B 1 296 ? 27.672 -39.312 -18.922 1 82.88 296 LYS B CA 1
ATOM 6747 C C . LYS B 1 296 ? 27.125 -38.531 -17.734 1 82.88 296 LYS B C 1
ATOM 6749 O O . LYS B 1 296 ? 27.859 -38.219 -16.812 1 82.88 296 LYS B O 1
ATOM 6754 N N . ASP B 1 297 ? 25.891 -38.406 -17.734 1 86.12 297 ASP B N 1
ATOM 6755 C CA . ASP B 1 297 ? 25.234 -37.656 -16.672 1 86.12 297 ASP B CA 1
ATOM 6756 C C . ASP B 1 297 ? 25.281 -38.406 -15.352 1 86.12 297 ASP B C 1
ATOM 6758 O O . ASP B 1 297 ? 25.516 -37.844 -14.289 1 86.12 297 ASP B O 1
ATOM 6762 N N . ALA B 1 298 ? 25.047 -39.688 -15.391 1 84.25 298 ALA B N 1
ATOM 6763 C CA . ALA B 1 298 ? 25.062 -40.531 -14.188 1 84.25 298 ALA B CA 1
ATOM 6764 C C . ALA B 1 298 ? 26.469 -40.531 -13.57 1 84.25 298 ALA B C 1
ATOM 6766 O O . ALA B 1 298 ? 26.594 -40.562 -12.344 1 84.25 298 ALA B O 1
ATOM 6767 N N . ARG B 1 299 ? 27.453 -40.562 -14.391 1 79.31 299 ARG B N 1
ATOM 6768 C CA . ARG B 1 299 ? 28.828 -40.562 -13.906 1 79.31 299 ARG B CA 1
ATOM 6769 C C . ARG B 1 299 ? 29.203 -39.219 -13.289 1 79.31 299 ARG B C 1
ATOM 6771 O O . ARG B 1 299 ? 29.969 -39.156 -12.328 1 79.31 299 ARG B O 1
ATOM 6778 N N . ALA B 1 300 ? 28.656 -38.281 -13.836 1 80 300 ALA B N 1
ATOM 6779 C CA . ALA B 1 300 ? 29 -36.938 -13.391 1 80 300 ALA B CA 1
ATOM 6780 C C . ALA B 1 300 ? 28.422 -36.625 -12.008 1 80 300 ALA B C 1
ATOM 6782 O O . ALA B 1 300 ? 28.969 -35.844 -11.258 1 80 300 ALA B O 1
ATOM 6783 N N . ILE B 1 301 ? 27.375 -37.344 -11.656 1 80 301 ILE B N 1
ATOM 6784 C CA . ILE B 1 301 ? 26.703 -37.031 -10.406 1 80 301 ILE B CA 1
ATOM 6785 C C . ILE B 1 301 ? 27.234 -37.938 -9.289 1 80 301 ILE B C 1
ATOM 6787 O O . ILE B 1 301 ? 26.969 -37.688 -8.109 1 80 301 ILE B O 1
ATOM 6791 N N . ASP B 1 302 ? 27.922 -38.875 -9.711 1 79.81 302 ASP B N 1
ATOM 6792 C CA . ASP B 1 302 ? 28.484 -39.75 -8.703 1 79.81 302 ASP B CA 1
ATOM 6793 C C . ASP B 1 302 ? 29.703 -39.156 -8.031 1 79.81 302 ASP B C 1
ATOM 6795 O O . ASP B 1 302 ? 30.828 -39.281 -8.531 1 79.81 302 ASP B O 1
ATOM 6799 N N . ILE B 1 303 ? 29.547 -38.438 -7.035 1 75.69 303 ILE B N 1
ATOM 6800 C CA . ILE B 1 303 ? 30.625 -37.719 -6.348 1 75.69 303 ILE B CA 1
ATOM 6801 C C . ILE B 1 303 ? 31.203 -38.625 -5.246 1 75.69 303 ILE B C 1
ATOM 6803 O O . ILE B 1 303 ? 32.156 -38.219 -4.57 1 75.69 303 ILE B O 1
ATOM 6807 N N . GLY B 1 304 ? 30.688 -39.719 -5.09 1 76.94 304 GLY B N 1
ATOM 6808 C CA . GLY B 1 304 ? 31.219 -40.656 -4.117 1 76.94 304 GLY B CA 1
ATOM 6809 C C . GLY B 1 304 ? 30.953 -40.25 -2.684 1 76.94 304 GLY B C 1
ATOM 6810 O O . GLY B 1 304 ? 30.312 -39.219 -2.434 1 76.94 304 GLY B O 1
ATOM 6811 N N . GLN B 1 305 ? 31.359 -41.031 -1.746 1 81.81 305 GLN B N 1
ATOM 6812 C CA . GLN B 1 305 ? 31.141 -40.812 -0.321 1 81.81 305 GLN B CA 1
ATOM 6813 C C . GLN B 1 305 ? 31.844 -39.531 0.144 1 81.81 305 GLN B C 1
ATOM 6815 O O . GLN B 1 305 ? 31.344 -38.812 1.025 1 81.81 305 GLN B O 1
ATOM 6820 N N . GLN B 1 306 ? 32.906 -39.219 -0.49 1 81.12 306 GLN B N 1
ATOM 6821 C CA . GLN B 1 306 ? 33.656 -38 -0.132 1 81.12 306 GLN B CA 1
ATOM 6822 C C . GLN B 1 306 ? 32.875 -36.75 -0.496 1 81.12 306 GLN B C 1
ATOM 6824 O O . GLN B 1 306 ? 32.812 -35.781 0.284 1 81.12 306 GLN B O 1
ATOM 6829 N N . GLY B 1 307 ? 32.344 -36.812 -1.652 1 82.81 307 GLY B N 1
ATOM 6830 C CA . GLY B 1 307 ? 31.531 -35.688 -2.078 1 82.81 307 GLY B CA 1
ATOM 6831 C C . GLY B 1 307 ? 30.328 -35.469 -1.197 1 82.81 307 GLY B C 1
ATOM 6832 O O . GLY B 1 307 ? 29.969 -34.312 -0.905 1 82.81 307 GLY B O 1
ATOM 6833 N N . GLU B 1 308 ? 29.734 -36.5 -0.787 1 86.69 308 GLU B N 1
ATOM 6834 C CA . GLU B 1 308 ? 28.578 -36.406 0.093 1 86.69 308 GLU B CA 1
ATOM 6835 C C . GLU B 1 308 ? 28.953 -35.812 1.446 1 86.69 308 GLU B C 1
ATOM 6837 O O . GLU B 1 308 ? 28.188 -35.031 2.029 1 86.69 308 GLU B O 1
ATOM 6842 N N . ARG B 1 309 ? 30.078 -36.156 1.927 1 87 309 ARG B N 1
ATOM 6843 C CA . ARG B 1 309 ? 30.547 -35.625 3.207 1 87 309 ARG B CA 1
ATOM 6844 C C . ARG B 1 309 ? 30.844 -34.125 3.115 1 87 309 ARG B C 1
ATOM 6846 O O . ARG B 1 309 ? 30.578 -33.375 4.059 1 87 309 ARG B O 1
ATOM 6853 N N . ILE B 1 310 ? 31.344 -33.781 2.047 1 83.81 310 ILE B N 1
ATOM 6854 C CA . ILE B 1 310 ? 31.656 -32.375 1.84 1 83.81 310 ILE B CA 1
ATOM 6855 C C . ILE B 1 310 ? 30.359 -31.547 1.807 1 83.81 310 ILE B C 1
ATOM 6857 O O . ILE B 1 310 ? 30.266 -30.5 2.455 1 83.81 310 ILE B O 1
ATOM 6861 N N . ALA B 1 311 ? 29.484 -32.062 0.99 1 84.88 311 ALA B N 1
ATOM 6862 C CA . ALA B 1 311 ? 28.203 -31.375 0.914 1 84.88 311 ALA B CA 1
ATOM 6863 C C . ALA B 1 311 ? 27.531 -31.312 2.285 1 84.88 311 ALA B C 1
ATOM 6865 O O . ALA B 1 311 ? 26.984 -30.281 2.658 1 84.88 311 ALA B O 1
ATOM 6866 N N . ALA B 1 312 ? 27.594 -32.344 2.973 1 88.19 312 ALA B N 1
ATOM 6867 C CA . ALA B 1 312 ? 27.016 -32.406 4.316 1 88.19 312 ALA B CA 1
ATOM 6868 C C . ALA B 1 312 ? 27.734 -31.422 5.246 1 88.19 312 ALA B C 1
ATOM 6870 O O . ALA B 1 312 ? 27.109 -30.812 6.117 1 88.19 312 ALA B O 1
ATOM 6871 N N . GLY B 1 313 ? 29 -31.281 5.062 1 87.81 313 GLY B N 1
ATOM 6872 C CA . GLY B 1 313 ? 29.797 -30.359 5.859 1 87.81 313 GLY B CA 1
ATOM 6873 C C . GLY B 1 313 ? 29.406 -28.906 5.641 1 87.81 313 GLY B C 1
ATOM 6874 O O . GLY B 1 313 ? 29.359 -28.125 6.59 1 87.81 313 GLY B O 1
ATOM 6875 N N . VAL B 1 314 ? 29.156 -28.594 4.43 1 85.12 314 VAL B N 1
ATOM 6876 C CA . VAL B 1 314 ? 28.75 -27.234 4.094 1 85.12 314 VAL B CA 1
ATOM 6877 C C . VAL B 1 314 ? 27.422 -26.906 4.754 1 85.12 314 VAL B C 1
ATOM 6879 O O . VAL B 1 314 ? 27.234 -25.828 5.312 1 85.12 314 VAL B O 1
ATOM 6882 N N . ILE B 1 315 ? 26.531 -27.859 4.641 1 86.62 315 ILE B N 1
ATOM 6883 C CA . ILE B 1 315 ? 25.188 -27.672 5.203 1 86.62 315 ILE B CA 1
ATOM 6884 C C . ILE B 1 315 ? 25.281 -27.562 6.723 1 86.62 315 ILE B C 1
ATOM 6886 O O . ILE B 1 315 ? 24.625 -26.719 7.332 1 86.62 315 ILE B O 1
ATOM 6890 N N . GLU B 1 316 ? 26.078 -28.344 7.258 1 89.06 316 GLU B N 1
ATOM 6891 C CA . GLU B 1 316 ? 26.25 -28.312 8.703 1 89.06 316 GLU B CA 1
ATOM 6892 C C . GLU B 1 316 ? 26.891 -27 9.156 1 89.06 316 GLU B C 1
ATOM 6894 O O . GLU B 1 316 ? 26.516 -26.453 10.195 1 89.06 316 GLU B O 1
ATOM 6899 N N . LYS B 1 317 ? 27.828 -26.594 8.422 1 89 317 LYS B N 1
ATOM 6900 C CA . LYS B 1 317 ? 28.484 -25.328 8.742 1 89 317 LYS B CA 1
ATOM 6901 C C . LYS B 1 317 ? 27.5 -24.156 8.68 1 89 317 LYS B C 1
ATOM 6903 O O . LYS B 1 317 ? 27.5 -23.312 9.562 1 89 317 LYS B O 1
ATOM 6908 N N . ARG B 1 318 ? 26.797 -24.188 7.66 1 86.19 318 ARG B N 1
ATOM 6909 C CA . ARG B 1 318 ? 25.812 -23.125 7.508 1 86.19 318 ARG B CA 1
ATOM 6910 C C . ARG B 1 318 ? 24.781 -23.172 8.633 1 86.19 318 ARG B C 1
ATOM 6912 O O . ARG B 1 318 ? 24.312 -22.141 9.102 1 86.19 318 ARG B O 1
ATOM 6919 N N . TYR B 1 319 ? 24.359 -24.328 8.992 1 88.69 319 TYR B N 1
ATOM 6920 C CA . TYR B 1 319 ? 23.391 -24.484 10.07 1 88.69 319 TYR B CA 1
ATOM 6921 C C . TYR B 1 319 ? 23.969 -23.984 11.391 1 88.69 319 TYR B C 1
ATOM 6923 O O . TYR B 1 319 ? 23.266 -23.328 12.172 1 88.69 319 TYR B O 1
ATOM 6931 N N . LYS B 1 320 ? 25.203 -24.281 11.641 1 89.38 320 LYS B N 1
ATOM 6932 C CA . LYS B 1 320 ? 25.875 -23.859 12.875 1 89.38 320 LYS B CA 1
ATOM 6933 C C . LYS B 1 320 ? 26.047 -22.344 12.922 1 89.38 320 LYS B C 1
ATOM 6935 O O . LYS B 1 320 ? 26.016 -21.75 13.992 1 89.38 320 LYS B O 1
ATOM 6940 N N . GLU B 1 321 ? 26.188 -21.797 11.789 1 89 321 GLU B N 1
ATOM 6941 C CA . GLU B 1 321 ? 26.359 -20.359 11.695 1 89 321 GLU B CA 1
ATOM 6942 C C . GLU B 1 321 ? 25.094 -19.625 12.086 1 89 321 GLU B C 1
ATOM 6944 O O . GLU B 1 321 ? 25.125 -18.438 12.461 1 89 321 GLU B O 1
ATOM 6949 N N . LEU B 1 322 ? 23.953 -20.234 12.016 1 88.06 322 LEU B N 1
ATOM 6950 C CA . LEU B 1 322 ? 22.688 -19.625 12.398 1 88.06 322 LEU B CA 1
ATOM 6951 C C . LEU B 1 322 ? 22.594 -19.453 13.914 1 88.06 322 LEU B C 1
ATOM 6953 O O . LEU B 1 322 ? 21.828 -18.625 14.406 1 88.06 322 LEU B O 1
ATOM 6957 N N . GLY B 1 323 ? 23.406 -20.172 14.719 1 87.69 323 GLY B N 1
ATOM 6958 C CA . GLY B 1 323 ? 23.359 -20.078 16.172 1 87.69 323 GLY B CA 1
ATOM 6959 C C . GLY B 1 323 ? 22.125 -20.719 16.781 1 87.69 323 GLY B C 1
ATOM 6960 O O . GLY B 1 323 ? 21.344 -21.359 16.078 1 87.69 323 GLY B O 1
ATOM 6961 N N . PRO B 1 324 ? 21.969 -20.531 18.062 1 90.06 324 PRO B N 1
ATOM 6962 C CA . PRO B 1 324 ? 20.781 -21.078 18.703 1 90.06 324 PRO B CA 1
ATOM 6963 C C . PRO B 1 324 ? 19.5 -20.312 18.359 1 90.06 324 PRO B C 1
ATOM 6965 O O . PRO B 1 324 ? 19.578 -19.188 17.875 1 90.06 324 PRO B O 1
ATOM 6968 N N . ILE B 1 325 ? 18.484 -21.016 18.531 1 91.38 325 ILE B N 1
ATOM 6969 C CA . ILE B 1 325 ? 17.203 -20.406 18.234 1 91.38 325 ILE B CA 1
ATOM 6970 C C . ILE B 1 325 ? 17 -19.172 19.109 1 91.38 325 ILE B C 1
ATOM 6972 O O . ILE B 1 325 ? 17.047 -19.281 20.344 1 91.38 325 ILE B O 1
ATOM 6976 N N . SER B 1 326 ? 16.844 -18.062 18.547 1 91.06 326 SER B N 1
ATOM 6977 C CA . SER B 1 326 ? 16.609 -16.812 19.266 1 91.06 326 SER B CA 1
ATOM 6978 C C . SER B 1 326 ? 15.141 -16.672 19.672 1 91.06 326 SER B C 1
ATOM 6980 O O . SER B 1 326 ? 14.273 -17.391 19.156 1 91.06 326 SER B O 1
ATOM 6982 N N . TRP B 1 327 ? 14.891 -15.836 20.656 1 92.5 327 TRP B N 1
ATOM 6983 C CA . TRP B 1 327 ? 13.523 -15.547 21.078 1 92.5 327 TRP B CA 1
ATOM 6984 C C . TRP B 1 327 ? 12.703 -15.016 19.906 1 92.5 327 TRP B C 1
ATOM 6986 O O . TRP B 1 327 ? 11.516 -15.336 19.766 1 92.5 327 TRP B O 1
ATOM 6996 N N . HIS B 1 328 ? 13.375 -14.211 19.109 1 93.69 328 HIS B N 1
ATOM 6997 C CA . HIS B 1 328 ? 12.727 -13.656 17.922 1 93.69 328 HIS B CA 1
ATOM 6998 C C . HIS B 1 328 ? 12.242 -14.758 17 1 93.69 328 HIS B C 1
ATOM 7000 O O . HIS B 1 328 ? 11.07 -14.781 16.609 1 93.69 328 HIS B O 1
ATOM 7006 N N . GLU B 1 329 ? 13.078 -15.688 16.719 1 92.94 329 GLU B N 1
ATOM 7007 C CA . GLU B 1 329 ? 12.75 -16.812 15.844 1 92.94 329 GLU B CA 1
ATOM 7008 C C . GLU B 1 329 ? 11.68 -17.703 16.469 1 92.94 329 GLU B C 1
ATOM 7010 O O . GLU B 1 329 ? 10.758 -18.156 15.773 1 92.94 329 GLU B O 1
ATOM 7015 N N . PHE B 1 330 ? 11.828 -17.922 17.672 1 94.38 330 PHE B N 1
ATOM 7016 C CA . PHE B 1 330 ? 10.891 -18.766 18.406 1 94.38 330 PHE B CA 1
ATOM 7017 C C . PHE B 1 330 ? 9.5 -18.156 18.406 1 94.38 330 PHE B C 1
ATOM 7019 O O . PHE B 1 330 ? 8.516 -18.844 18.125 1 94.38 330 PHE B O 1
ATOM 7026 N N . SER B 1 331 ? 9.414 -16.906 18.75 1 96.06 331 SER B N 1
ATOM 7027 C CA . SER B 1 331 ? 8.133 -16.219 18.812 1 96.06 331 SER B CA 1
ATOM 7028 C C . SER B 1 331 ? 7.449 -16.203 17.438 1 96.06 331 SER B C 1
ATOM 7030 O O . SER B 1 331 ? 6.238 -16.422 17.344 1 96.06 331 SER B O 1
ATOM 7032 N N . VAL B 1 332 ? 8.227 -16 16.406 1 95.69 332 VAL B N 1
ATOM 7033 C CA . VAL B 1 332 ? 7.688 -15.992 15.047 1 95.69 332 VAL B CA 1
ATOM 7034 C C . VAL B 1 332 ? 7.16 -17.375 14.688 1 95.69 332 VAL B C 1
ATOM 7036 O O . VAL B 1 332 ? 6.078 -17.516 14.109 1 95.69 332 VAL B O 1
ATOM 7039 N N . GLY B 1 333 ? 7.922 -18.406 15.039 1 95.06 333 GLY B N 1
ATOM 7040 C CA . GLY B 1 333 ? 7.484 -19.766 14.789 1 95.06 333 GLY B CA 1
ATOM 7041 C C . GLY B 1 333 ? 6.195 -20.125 15.508 1 95.06 333 GLY B C 1
ATOM 7042 O O . GLY B 1 333 ? 5.293 -20.719 14.914 1 95.06 333 GLY B O 1
ATOM 7043 N N . VAL B 1 334 ? 6.066 -19.734 16.703 1 96.69 334 VAL B N 1
ATOM 7044 C CA . VAL B 1 334 ? 4.879 -20.016 17.516 1 96.69 334 VAL B CA 1
ATOM 7045 C C . VAL B 1 334 ? 3.67 -19.297 16.922 1 96.69 334 VAL B C 1
ATOM 7047 O O . VAL B 1 334 ? 2.592 -19.875 16.797 1 96.69 334 VAL B O 1
ATOM 7050 N N . LEU B 1 335 ? 3.822 -18.047 16.578 1 96.81 335 LEU B N 1
ATOM 7051 C CA . LEU B 1 335 ? 2.723 -17.266 16.031 1 96.81 335 LEU B CA 1
ATOM 7052 C C . LEU B 1 335 ? 2.318 -17.797 14.656 1 96.81 335 LEU B C 1
ATOM 7054 O O . LEU B 1 335 ? 1.142 -17.75 14.289 1 96.81 335 LEU B O 1
ATOM 7058 N N . PHE B 1 336 ? 3.326 -18.297 13.938 1 93.81 336 PHE B N 1
ATOM 7059 C CA . PHE B 1 336 ? 3.021 -18.906 12.648 1 93.81 336 PHE B CA 1
ATOM 7060 C C . PHE B 1 336 ? 2.137 -20.141 12.82 1 93.81 336 PHE B C 1
ATOM 7062 O O . PHE B 1 336 ? 1.129 -20.281 12.133 1 93.81 336 PHE B O 1
ATOM 7069 N N . ILE B 1 337 ? 2.523 -20.969 13.672 1 94.88 337 ILE B N 1
ATOM 7070 C CA . ILE B 1 337 ? 1.731 -22.172 13.945 1 94.88 337 ILE B CA 1
ATOM 7071 C C . ILE B 1 337 ? 0.35 -21.766 14.453 1 94.88 337 ILE B C 1
ATOM 7073 O O . ILE B 1 337 ? -0.658 -22.375 14.086 1 94.88 337 ILE B O 1
ATOM 7077 N N . PHE B 1 338 ? 0.328 -20.75 15.273 1 96.62 338 PHE B N 1
ATOM 7078 C CA . PHE B 1 338 ? -0.917 -20.25 15.836 1 96.62 338 PHE B CA 1
ATOM 7079 C C . PHE B 1 338 ? -1.877 -19.812 14.734 1 96.62 338 PHE B C 1
ATOM 7081 O O . PHE B 1 338 ? -3.053 -20.188 14.742 1 96.62 338 PHE B O 1
ATOM 7088 N N . VAL B 1 339 ? -1.438 -19.094 13.742 1 95 339 VAL B N 1
ATOM 7089 C CA . VAL B 1 339 ? -2.318 -18.594 12.688 1 95 339 VAL B CA 1
ATOM 7090 C C . VAL B 1 339 ? -2.773 -19.75 11.805 1 95 339 VAL B C 1
ATOM 7092 O O . VAL B 1 339 ? -3.914 -19.766 11.336 1 95 339 VAL B O 1
ATOM 7095 N N . VAL B 1 340 ? -1.912 -20.688 11.523 1 92.38 340 VAL B N 1
ATOM 7096 C CA . VAL B 1 340 ? -2.271 -21.859 10.727 1 92.38 340 VAL B CA 1
ATOM 7097 C C . VAL B 1 340 ? -3.389 -22.641 11.414 1 92.38 340 VAL B C 1
ATOM 7099 O O . VAL B 1 340 ? -4.348 -23.062 10.766 1 92.38 340 VAL B O 1
ATOM 7102 N N . LEU B 1 341 ? -3.287 -22.734 12.672 1 94 341 LEU B N 1
ATOM 7103 C CA . LEU B 1 341 ? -4.32 -23.438 13.43 1 94 341 LEU B CA 1
ATOM 7104 C C . LEU B 1 341 ? -5.625 -22.641 13.422 1 94 341 LEU B C 1
ATOM 7106 O O . LEU B 1 341 ? -6.707 -23.219 13.328 1 94 341 LEU B O 1
ATOM 7110 N N . LEU B 1 342 ? -5.492 -21.344 13.562 1 94.25 342 LEU B N 1
ATOM 7111 C CA . LEU B 1 342 ? -6.691 -20.516 13.508 1 94.25 342 LEU B CA 1
ATOM 7112 C C . LEU B 1 342 ? -7.391 -20.656 12.156 1 94.25 342 LEU B C 1
ATOM 7114 O O . LEU B 1 342 ? -8.617 -20.734 12.094 1 94.25 342 LEU B O 1
ATOM 7118 N N . TRP B 1 343 ? -6.637 -20.719 11.078 1 91.25 343 TRP B N 1
ATOM 7119 C CA . TRP B 1 343 ? -7.199 -20.875 9.742 1 91.25 343 TRP B CA 1
ATOM 7120 C C . TRP B 1 343 ? -7.832 -22.25 9.57 1 91.25 343 TRP B C 1
ATOM 7122 O O . TRP B 1 343 ? -8.945 -22.375 9.055 1 91.25 343 TRP B O 1
ATOM 7132 N N . PHE B 1 344 ? -7.176 -23.219 10.039 1 88.12 344 PHE B N 1
ATOM 7133 C CA . PHE B 1 344 ? -7.621 -24.594 9.852 1 88.12 344 PHE B CA 1
ATOM 7134 C C . PHE B 1 344 ? -8.883 -24.875 10.656 1 88.12 344 PHE B C 1
ATOM 7136 O O . PHE B 1 344 ? -9.805 -25.547 10.18 1 88.12 344 PHE B O 1
ATOM 7143 N N . PHE B 1 345 ? -8.992 -24.297 11.828 1 89.94 345 PHE B N 1
ATOM 7144 C CA . PHE B 1 345 ? -10.086 -24.641 12.727 1 89.94 345 PHE B CA 1
ATOM 7145 C C . PHE B 1 345 ? -11.18 -23.578 12.688 1 89.94 345 PHE B C 1
ATOM 7147 O O . PHE B 1 345 ? -12.078 -23.562 13.531 1 89.94 345 PHE B O 1
ATOM 7154 N N . ARG B 1 346 ? -11.086 -22.734 11.82 1 87.56 346 ARG B N 1
ATOM 7155 C CA . ARG B 1 346 ? -12.18 -21.766 11.664 1 87.56 346 ARG B CA 1
ATOM 7156 C C . ARG B 1 346 ? -13.445 -22.469 11.172 1 87.56 346 ARG B C 1
ATOM 7158 O O . ARG B 1 346 ? -14.531 -22.234 11.719 1 87.56 346 ARG B O 1
ATOM 7165 N N . SER B 1 347 ? -13.312 -23.234 10.141 1 81.5 347 SER B N 1
ATOM 7166 C CA . SER B 1 347 ? -14.406 -24.047 9.602 1 81.5 347 SER B CA 1
ATOM 7167 C C . SER B 1 347 ? -13.891 -25.344 9.008 1 81.5 347 SER B C 1
ATOM 7169 O O . SER B 1 347 ? -13.906 -25.531 7.789 1 81.5 347 SER B O 1
ATOM 7171 N N . PRO B 1 348 ? -13.594 -26.297 9.812 1 74.81 348 PRO B N 1
ATOM 7172 C CA . PRO B 1 348 ? -13 -27.547 9.312 1 74.81 348 PRO B CA 1
ATOM 7173 C C . PRO B 1 348 ? -14.016 -28.453 8.625 1 74.81 348 PRO B C 1
ATOM 7175 O O . PRO B 1 348 ? -13.633 -29.344 7.875 1 74.81 348 PRO B O 1
ATOM 7178 N N . GLY B 1 349 ? -15.344 -28.109 8.641 1 70.06 349 GLY B N 1
ATOM 7179 C CA . GLY B 1 349 ? -16.375 -28.906 7.992 1 70.06 349 GLY B CA 1
ATOM 7180 C C . GLY B 1 349 ? -16.875 -30.047 8.859 1 70.06 349 GLY B C 1
ATOM 7181 O O . GLY B 1 349 ? -18.078 -30.328 8.875 1 70.06 349 GLY B O 1
ATOM 7182 N N . PHE B 1 350 ? -15.953 -30.766 9.656 1 72.75 350 PHE B N 1
ATOM 7183 C CA . PHE B 1 350 ? -16.344 -31.922 10.461 1 72.75 350 PHE B CA 1
ATOM 7184 C C . PHE B 1 350 ? -16.812 -31.469 11.844 1 72.75 350 PHE B C 1
ATOM 7186 O O . PHE B 1 350 ? -17.484 -32.219 12.547 1 72.75 350 PHE B O 1
ATOM 7193 N N . MET B 1 351 ? -16.516 -30.312 12.328 1 77.06 351 MET B N 1
ATOM 7194 C CA . MET B 1 351 ? -16.938 -29.703 13.586 1 77.06 351 MET B CA 1
ATOM 7195 C C . MET B 1 351 ? -17.156 -28.203 13.438 1 77.06 351 MET B C 1
ATOM 7197 O O . MET B 1 351 ? -16.672 -27.594 12.477 1 77.06 351 MET B O 1
ATOM 7201 N N . PRO B 1 352 ? -18 -27.781 14.312 1 82.81 352 PRO B N 1
ATOM 7202 C CA . PRO B 1 352 ? -18.125 -26.312 14.258 1 82.81 352 PRO B CA 1
ATOM 7203 C C . PRO B 1 352 ? -16.797 -25.609 14.555 1 82.81 352 PRO B C 1
ATOM 7205 O O . PRO B 1 352 ? -16.016 -26.062 15.383 1 82.81 352 PRO B O 1
ATOM 7208 N N . GLY B 1 353 ? -16.422 -24.734 13.859 1 86.44 353 GLY B N 1
ATOM 7209 C CA . GLY B 1 353 ? -15.188 -23.984 14.016 1 86.44 353 GLY B CA 1
ATOM 7210 C C . GLY B 1 353 ? -15.172 -23.094 15.242 1 86.44 353 GLY B C 1
ATOM 7211 O O . GLY B 1 353 ? -16.203 -22.906 15.891 1 86.44 353 GLY B O 1
ATOM 7212 N N . TRP B 1 354 ? -13.977 -22.594 15.602 1 90.5 354 TRP B N 1
ATOM 7213 C CA . TRP B 1 354 ? -13.844 -21.75 16.797 1 90.5 354 TRP B CA 1
ATOM 7214 C C . TRP B 1 354 ? -14.656 -20.469 16.656 1 90.5 354 TRP B C 1
ATOM 7216 O O . TRP B 1 354 ? -15.133 -19.906 17.641 1 90.5 354 TRP B O 1
ATOM 7226 N N . ALA B 1 355 ? -14.898 -20.016 15.438 1 87.38 355 ALA B N 1
ATOM 7227 C CA . ALA B 1 355 ? -15.648 -18.781 15.195 1 87.38 355 ALA B CA 1
ATOM 7228 C C . ALA B 1 355 ? -17.109 -18.938 15.602 1 87.38 355 ALA B C 1
ATOM 7230 O O . ALA B 1 355 ? -17.734 -18 16.109 1 87.38 355 ALA B O 1
ATOM 7231 N N . ALA B 1 356 ? -17.672 -20.109 15.375 1 88 356 ALA B N 1
ATOM 7232 C CA . ALA B 1 356 ? -19.062 -20.375 15.672 1 88 356 ALA B CA 1
ATOM 7233 C C . ALA B 1 356 ? -19.328 -20.359 17.172 1 88 356 ALA B C 1
ATOM 7235 O O . ALA B 1 356 ? -20.438 -20.094 17.625 1 88 356 ALA B O 1
ATOM 7236 N N . TYR B 1 357 ? -18.281 -20.594 17.953 1 89.5 357 TYR B N 1
ATOM 7237 C CA . TYR B 1 357 ? -18.422 -20.609 19.406 1 89.5 357 TYR B CA 1
ATOM 7238 C C . TYR B 1 357 ? -18.312 -19.203 19.969 1 89.5 357 TYR B C 1
ATOM 7240 O O . TYR B 1 357 ? -18.766 -18.938 21.094 1 89.5 357 TYR B O 1
ATOM 7248 N N . VAL B 1 358 ? -17.812 -18.312 19.234 1 89.19 358 VAL B N 1
ATOM 7249 C CA . VAL B 1 358 ? -17.516 -16.984 19.766 1 89.19 358 VAL B CA 1
ATOM 7250 C C . VAL B 1 358 ? -18.641 -16.016 19.391 1 89.19 358 VAL B C 1
ATOM 7252 O O . VAL B 1 358 ? -19.047 -15.172 20.188 1 89.19 358 VAL B O 1
ATOM 7255 N N . THR B 1 359 ? -19.078 -16.141 18.109 1 90.69 359 THR B N 1
ATOM 7256 C CA . THR B 1 359 ? -20.062 -15.18 17.625 1 90.69 359 THR B CA 1
ATOM 7257 C C . THR B 1 359 ? -20.984 -15.82 16.594 1 90.69 359 THR B C 1
ATOM 7259 O O . THR B 1 359 ? -20.688 -16.906 16.078 1 90.69 359 THR B O 1
ATOM 7262 N N . ASN B 1 360 ? -22.078 -15.109 16.312 1 89.38 360 ASN B N 1
ATOM 7263 C CA . ASN B 1 360 ? -23.031 -15.578 15.305 1 89.38 360 ASN B CA 1
ATOM 7264 C C . ASN B 1 360 ? -22.812 -14.875 13.961 1 89.38 360 ASN B C 1
ATOM 7266 O O . ASN B 1 360 ? -23.453 -15.211 12.969 1 89.38 360 ASN B O 1
ATOM 7270 N N . LEU B 1 361 ? -21.875 -13.969 13.992 1 91.38 361 LEU B N 1
ATOM 7271 C CA . LEU B 1 361 ? -21.578 -13.266 12.75 1 91.38 361 LEU B CA 1
ATOM 7272 C C . LEU B 1 361 ? -20.562 -14.039 11.914 1 91.38 361 LEU B C 1
ATOM 7274 O O . LEU B 1 361 ? -19.875 -14.922 12.43 1 91.38 361 LEU B O 1
ATOM 7278 N N . SER B 1 362 ? -20.531 -13.719 10.672 1 89.88 362 SER B N 1
ATOM 7279 C CA . SER B 1 362 ? -19.609 -14.367 9.758 1 89.88 362 SER B CA 1
ATOM 7280 C C . SER B 1 362 ? -18.172 -13.891 10 1 89.88 362 SER B C 1
ATOM 7282 O O . SER B 1 362 ? -17.859 -12.711 9.805 1 89.88 362 SER B O 1
ATOM 7284 N N . VAL B 1 363 ? -17.375 -14.82 10.531 1 92.38 363 VAL B N 1
ATOM 7285 C CA . VAL B 1 363 ? -15.961 -14.57 10.734 1 92.38 363 VAL B CA 1
ATOM 7286 C C . VAL B 1 363 ? -15.156 -15.219 9.609 1 92.38 363 VAL B C 1
ATOM 7288 O O . VAL B 1 363 ? -15.289 -16.422 9.359 1 92.38 363 VAL B O 1
ATOM 7291 N N . LYS B 1 364 ? -14.328 -14.422 8.938 1 92.5 364 LYS B N 1
ATOM 7292 C CA . LYS B 1 364 ? -13.555 -14.922 7.805 1 92.5 364 LYS B CA 1
ATOM 7293 C C . LYS B 1 364 ? -12.07 -14.992 8.141 1 92.5 364 LYS B C 1
ATOM 7295 O O . LYS B 1 364 ? -11.672 -14.711 9.273 1 92.5 364 LYS B O 1
ATOM 7300 N N . ASP B 1 365 ? -11.258 -15.406 7.223 1 90.94 365 ASP B N 1
ATOM 7301 C CA . ASP B 1 365 ? -9.859 -15.742 7.453 1 90.94 365 ASP B CA 1
ATOM 7302 C C . ASP B 1 365 ? -9.023 -14.484 7.703 1 90.94 365 ASP B C 1
ATOM 7304 O O . ASP B 1 365 ? -7.953 -14.555 8.312 1 90.94 365 ASP B O 1
ATOM 7308 N N . SER B 1 366 ? -9.469 -13.352 7.25 1 94 366 SER B N 1
ATOM 7309 C CA . SER B 1 366 ? -8.703 -12.125 7.445 1 94 366 SER B CA 1
ATOM 7310 C C . SER B 1 366 ? -8.633 -11.742 8.922 1 94 366 SER B C 1
ATOM 7312 O O . SER B 1 366 ? -7.68 -11.102 9.359 1 94 366 SER B O 1
ATOM 7314 N N . THR B 1 367 ? -9.594 -12.156 9.719 1 96.25 367 THR B N 1
ATOM 7315 C CA . THR B 1 367 ? -9.602 -11.891 11.156 1 96.25 367 THR B CA 1
ATOM 7316 C C . THR B 1 367 ? -8.391 -12.516 11.828 1 96.25 367 THR B C 1
ATOM 7318 O O . THR B 1 367 ? -7.695 -11.859 12.609 1 96.25 367 THR B O 1
ATOM 7321 N N . ALA B 1 368 ? -8.125 -13.75 11.477 1 95.38 368 ALA B N 1
ATOM 7322 C CA . ALA B 1 368 ? -6.973 -14.453 12.039 1 95.38 368 ALA B CA 1
ATOM 7323 C C . ALA B 1 368 ? -5.664 -13.805 11.602 1 95.38 368 ALA B C 1
ATOM 7325 O O . ALA B 1 368 ? -4.758 -13.609 12.414 1 95.38 368 ALA B O 1
ATOM 7326 N N . ALA B 1 369 ? -5.586 -13.5 10.359 1 95.19 369 ALA B N 1
ATOM 7327 C CA . ALA B 1 369 ? -4.375 -12.883 9.828 1 95.19 369 ALA B CA 1
ATOM 7328 C C . ALA B 1 369 ? -4.105 -11.539 10.492 1 95.19 369 ALA B C 1
ATOM 7330 O O . ALA B 1 369 ? -2.971 -11.242 10.867 1 95.19 369 ALA B O 1
ATOM 7331 N N . ALA B 1 370 ? -5.145 -10.703 10.625 1 97.31 370 ALA B N 1
ATOM 7332 C CA . ALA B 1 370 ? -5.008 -9.398 11.266 1 97.31 370 ALA B CA 1
ATOM 7333 C C . ALA B 1 370 ? -4.621 -9.547 12.734 1 97.31 370 ALA B C 1
ATOM 7335 O O . ALA B 1 370 ? -3.836 -8.758 13.258 1 97.31 370 ALA B O 1
ATOM 7336 N N . CYS B 1 371 ? -5.152 -10.5 13.383 1 97.56 371 CYS B N 1
ATOM 7337 C CA . CYS B 1 371 ? -4.848 -10.758 14.789 1 97.56 371 CYS B CA 1
ATOM 7338 C C . CYS B 1 371 ? -3.361 -11.031 14.977 1 97.56 371 CYS B C 1
ATOM 7340 O O . CYS B 1 371 ? -2.719 -10.414 15.828 1 97.56 371 CYS B O 1
ATOM 7342 N N . VAL B 1 372 ? -2.887 -11.883 14.195 1 97.25 372 VAL B N 1
ATOM 7343 C CA . VAL B 1 372 ? -1.48 -12.25 14.328 1 97.25 372 VAL B CA 1
ATOM 7344 C C . VAL B 1 372 ? -0.6 -11.062 13.938 1 97.25 372 VAL B C 1
ATOM 7346 O O . VAL B 1 372 ? 0.467 -10.859 14.523 1 97.25 372 VAL B O 1
ATOM 7349 N N . THR B 1 373 ? -1.009 -10.328 12.953 1 97.12 373 THR B N 1
ATOM 7350 C CA . THR B 1 373 ? -0.275 -9.125 12.57 1 97.12 373 THR B CA 1
ATOM 7351 C C . THR B 1 373 ? -0.147 -8.172 13.758 1 97.12 373 THR B C 1
ATOM 7353 O O . THR B 1 373 ? 0.933 -7.637 14.016 1 97.12 373 THR B O 1
ATOM 7356 N N . ILE B 1 374 ? -1.224 -7.945 14.461 1 97.56 374 ILE B N 1
ATOM 7357 C CA . ILE B 1 374 ? -1.214 -7.066 15.625 1 97.56 374 ILE B CA 1
ATOM 7358 C C . ILE B 1 374 ? -0.29 -7.645 16.688 1 97.56 374 ILE B C 1
ATOM 7360 O O . ILE B 1 374 ? 0.496 -6.914 17.297 1 97.56 374 ILE B O 1
ATOM 7364 N N . LEU B 1 375 ? -0.283 -8.93 16.906 1 97.38 375 LEU B N 1
ATOM 7365 C CA . LEU B 1 375 ? 0.539 -9.586 17.906 1 97.38 375 LEU B CA 1
ATOM 7366 C C . LEU B 1 375 ? 2.021 -9.43 17.594 1 97.38 375 LEU B C 1
ATOM 7368 O O . LEU B 1 375 ? 2.852 -9.328 18.5 1 97.38 375 LEU B O 1
ATOM 7372 N N . PHE B 1 376 ? 2.352 -9.438 16.297 1 97.31 376 PHE B N 1
ATOM 7373 C CA . PHE B 1 376 ? 3.74 -9.25 15.891 1 97.31 376 PHE B CA 1
ATOM 7374 C C . PHE B 1 376 ? 4.289 -7.934 16.422 1 97.31 376 PHE B C 1
ATOM 7376 O O . PHE B 1 376 ? 5.492 -7.801 16.641 1 97.31 376 PHE B O 1
ATOM 7383 N N . PHE B 1 377 ? 3.434 -6.961 16.672 1 96.31 377 PHE B N 1
ATOM 7384 C CA . PHE B 1 377 ? 3.887 -5.652 17.125 1 96.31 377 PHE B CA 1
ATOM 7385 C C . PHE B 1 377 ? 3.822 -5.547 18.641 1 96.31 377 PHE B C 1
ATOM 7387 O O . PHE B 1 377 ? 4.422 -4.648 19.234 1 96.31 377 PHE B O 1
ATOM 7394 N N . ILE B 1 378 ? 3.137 -6.445 19.266 1 95.06 378 ILE B N 1
ATOM 7395 C CA . ILE B 1 378 ? 2.959 -6.414 20.719 1 95.06 378 ILE B CA 1
ATOM 7396 C C . ILE B 1 378 ? 4.066 -7.219 21.391 1 95.06 378 ILE B C 1
ATOM 7398 O O . ILE B 1 378 ? 4.625 -6.789 22.406 1 95.06 378 ILE B O 1
ATOM 7402 N N . ILE B 1 379 ? 4.395 -8.352 20.828 1 94.81 379 ILE B N 1
ATOM 7403 C CA . ILE B 1 379 ? 5.383 -9.25 21.422 1 94.81 379 ILE B CA 1
ATOM 7404 C C . ILE B 1 379 ? 6.789 -8.703 21.172 1 94.81 379 ILE B C 1
ATOM 7406 O O . ILE B 1 379 ? 7.152 -8.406 20.031 1 94.81 379 ILE B O 1
ATOM 7410 N N . PRO B 1 380 ? 7.59 -8.555 22.234 1 92.38 380 PRO B N 1
ATOM 7411 C CA . PRO B 1 380 ? 8.938 -8.008 22.078 1 92.38 380 PRO B CA 1
ATOM 7412 C C . PRO B 1 380 ? 9.898 -9 21.406 1 92.38 380 PRO B C 1
ATOM 7414 O O . PRO B 1 380 ? 9.789 -10.211 21.625 1 92.38 380 PRO B O 1
ATOM 7417 N N . SER B 1 381 ? 10.789 -8.508 20.703 1 92 381 SER B N 1
ATOM 7418 C CA . SER B 1 381 ? 11.766 -9.328 20 1 92 381 SER B CA 1
ATOM 7419 C C . SER B 1 381 ? 12.859 -9.828 20.938 1 92 381 SER B C 1
ATOM 7421 O O . SER B 1 381 ? 13.531 -10.82 20.656 1 92 381 SER B O 1
ATOM 7423 N N . LYS B 1 382 ? 13.078 -9.055 22.031 1 90 382 LYS B N 1
ATOM 7424 C CA . LYS B 1 382 ? 14.062 -9.445 23.031 1 90 382 LYS B CA 1
ATOM 7425 C C . LYS B 1 382 ? 13.453 -9.438 24.438 1 90 382 LYS B C 1
ATOM 7427 O O . LYS B 1 382 ? 12.562 -8.641 24.734 1 90 382 LYS B O 1
ATOM 7432 N N . LEU B 1 383 ? 13.906 -10.328 25.219 1 88.12 383 LEU B N 1
ATOM 7433 C CA . LEU B 1 383 ? 13.406 -10.445 26.578 1 88.12 383 LEU B CA 1
ATOM 7434 C C . LEU B 1 383 ? 14.328 -9.727 27.562 1 88.12 383 LEU B C 1
ATOM 7436 O O . LEU B 1 383 ? 14.625 -10.25 28.641 1 88.12 383 LEU B O 1
ATOM 7440 N N . ASP B 1 384 ? 14.695 -8.633 27.219 1 85.62 384 ASP B N 1
ATOM 7441 C CA . ASP B 1 384 ? 15.617 -7.871 28.047 1 85.62 384 ASP B CA 1
ATOM 7442 C C . ASP B 1 384 ? 14.945 -7.438 29.359 1 85.62 384 ASP B C 1
ATOM 7444 O O . ASP B 1 384 ? 15.633 -7.125 30.328 1 85.62 384 ASP B O 1
ATOM 7448 N N . PHE B 1 385 ? 13.602 -7.406 29.312 1 84.88 385 PHE B N 1
ATOM 7449 C CA . PHE B 1 385 ? 12.875 -6.957 30.484 1 84.88 385 PHE B CA 1
ATOM 7450 C C . PHE B 1 385 ? 13.109 -7.898 31.672 1 84.88 385 PHE B C 1
ATOM 7452 O O . PHE B 1 385 ? 12.953 -7.508 32.812 1 84.88 385 PHE B O 1
ATOM 7459 N N . LEU B 1 386 ? 13.523 -9.102 31.375 1 82.81 386 LEU B N 1
ATOM 7460 C CA . LEU B 1 386 ? 13.789 -10.078 32.438 1 82.81 386 LEU B CA 1
ATOM 7461 C C . LEU B 1 386 ? 15.031 -9.688 33.219 1 82.81 386 LEU B C 1
ATOM 7463 O O . LEU B 1 386 ? 15.18 -10.094 34.375 1 82.81 386 LEU B O 1
ATOM 7467 N N . TYR B 1 387 ? 15.852 -8.875 32.625 1 83.31 387 TYR B N 1
ATOM 7468 C CA . TYR B 1 387 ? 17.094 -8.477 33.281 1 83.31 387 TYR B CA 1
ATOM 7469 C C . TYR B 1 387 ? 16.969 -7.086 33.875 1 83.31 387 TYR B C 1
ATOM 7471 O O . TYR B 1 387 ? 17.953 -6.492 34.281 1 83.31 387 TYR B O 1
ATOM 7479 N N . ALA B 1 388 ? 15.844 -6.531 33.875 1 82.56 388 ALA B N 1
ATOM 7480 C CA . ALA B 1 388 ? 15.625 -5.164 34.344 1 82.56 388 ALA B CA 1
ATOM 7481 C C . ALA B 1 388 ? 16 -5.016 35.812 1 82.56 388 ALA B C 1
ATOM 7483 O O . ALA B 1 388 ? 16.453 -3.947 36.25 1 82.56 388 ALA B O 1
ATOM 7484 N N . PHE B 1 389 ? 15.875 -6.152 36.562 1 82.81 389 PHE B N 1
ATOM 7485 C CA . PHE B 1 389 ? 16.172 -6.074 38 1 82.81 389 PHE B CA 1
ATOM 7486 C C . PHE B 1 389 ? 17.438 -6.844 38.344 1 82.81 389 PHE B C 1
ATOM 7488 O O . PHE B 1 389 ? 17.641 -7.262 39.469 1 82.81 389 PHE B O 1
ATOM 7495 N N . SER B 1 390 ? 18.172 -6.961 37.312 1 83.94 390 SER B N 1
ATOM 7496 C CA . SER B 1 390 ? 19.438 -7.672 37.531 1 83.94 390 SER B CA 1
ATOM 7497 C C . SER B 1 390 ? 20.375 -6.859 38.438 1 83.94 390 SER B C 1
ATOM 7499 O O . SER B 1 390 ? 20.359 -5.629 38.406 1 83.94 390 SER B O 1
ATOM 7501 N N . LYS B 1 391 ? 21.172 -7.539 39.25 1 79.81 391 LYS B N 1
ATOM 7502 C CA . LYS B 1 391 ? 22.141 -6.902 40.156 1 79.81 391 LYS B CA 1
ATOM 7503 C C . LYS B 1 391 ? 23.281 -6.27 39.344 1 79.81 391 LYS B C 1
ATOM 7505 O O . LYS B 1 391 ? 23.891 -5.293 39.812 1 79.81 391 LYS B O 1
ATOM 7510 N N . ASP B 1 392 ? 23.453 -6.773 38.188 1 81.12 392 ASP B N 1
ATOM 7511 C CA . ASP B 1 392 ? 24.484 -6.227 37.312 1 81.12 392 ASP B CA 1
ATOM 7512 C C . ASP B 1 392 ? 23.922 -5.094 36.438 1 81.12 392 ASP B C 1
ATOM 7514 O O . ASP B 1 392 ? 23.047 -5.32 35.594 1 81.12 392 ASP B O 1
ATOM 7518 N N . PRO B 1 393 ? 24.359 -3.914 36.75 1 79.12 393 PRO B N 1
ATOM 7519 C CA . PRO B 1 393 ? 23.812 -2.783 36 1 79.12 393 PRO B CA 1
ATOM 7520 C C . PRO B 1 393 ? 24.094 -2.879 34.5 1 79.12 393 PRO B C 1
ATOM 7522 O O . PRO B 1 393 ? 23.375 -2.281 33.688 1 79.12 393 PRO B O 1
ATOM 7525 N N . ARG B 1 394 ? 25.109 -3.705 34.031 1 77.44 394 ARG B N 1
ATOM 7526 C CA . ARG B 1 394 ? 25.469 -3.795 32.625 1 77.44 394 ARG B CA 1
ATOM 7527 C C . ARG B 1 394 ? 24.438 -4.602 31.844 1 77.44 394 ARG B C 1
ATOM 7529 O O . ARG B 1 394 ? 24.344 -4.469 30.625 1 77.44 394 ARG B O 1
ATOM 7536 N N . LYS B 1 395 ? 23.734 -5.316 32.531 1 81.12 395 LYS B N 1
ATOM 7537 C CA . LYS B 1 395 ? 22.781 -6.211 31.891 1 81.12 395 LYS B CA 1
ATOM 7538 C C . LYS B 1 395 ? 21.391 -5.586 31.844 1 81.12 395 LYS B C 1
ATOM 7540 O O . LYS B 1 395 ? 20.484 -6.117 31.203 1 81.12 395 LYS B O 1
ATOM 7545 N N . ARG B 1 396 ? 21.266 -4.5 32.594 1 84.06 396 ARG B N 1
ATOM 7546 C CA . ARG B 1 396 ? 19.953 -3.863 32.656 1 84.06 396 ARG B CA 1
ATOM 7547 C C . ARG B 1 396 ? 19.609 -3.15 31.359 1 84.06 396 ARG B C 1
ATOM 7549 O O . ARG B 1 396 ? 20.469 -2.512 30.75 1 84.06 396 ARG B O 1
ATOM 7556 N N . PRO B 1 397 ? 18.359 -3.416 30.891 1 84.62 397 PRO B N 1
ATOM 7557 C CA . PRO B 1 397 ? 17.969 -2.781 29.625 1 84.62 397 PRO B CA 1
ATOM 7558 C C . PRO B 1 397 ? 17.844 -1.264 29.75 1 84.62 397 PRO B C 1
ATOM 7560 O O . PRO B 1 397 ? 17.438 -0.754 30.797 1 84.62 397 PRO B O 1
ATOM 7563 N N . THR B 1 398 ? 18.281 -0.51 28.812 1 81.5 398 THR B N 1
ATOM 7564 C CA . THR B 1 398 ? 18.188 0.946 28.781 1 81.5 398 THR B CA 1
ATOM 7565 C C . THR B 1 398 ? 17.062 1.395 27.844 1 81.5 398 THR B C 1
ATOM 7567 O O . THR B 1 398 ? 16.609 2.537 27.922 1 81.5 398 THR B O 1
ATOM 7570 N N . LYS B 1 399 ? 16.641 0.561 26.938 1 85.56 399 LYS B N 1
ATOM 7571 C CA . LYS B 1 399 ? 15.562 0.847 26.016 1 85.56 399 LYS B CA 1
ATOM 7572 C C . LYS B 1 399 ? 14.664 -0.373 25.828 1 85.56 399 LYS B C 1
ATOM 7574 O O . LYS B 1 399 ? 15.109 -1.51 26 1 85.56 399 LYS B O 1
ATOM 7579 N N . ALA B 1 400 ? 13.484 -0.041 25.625 1 86.06 400 ALA B N 1
ATOM 7580 C CA . ALA B 1 400 ? 12.539 -1.131 25.391 1 86.06 400 ALA B CA 1
ATOM 7581 C C . ALA B 1 400 ? 12.797 -1.805 24.047 1 86.06 400 ALA B C 1
ATOM 7583 O O . ALA B 1 400 ? 13.172 -1.144 23.078 1 86.06 400 ALA B O 1
ATOM 7584 N N . SER B 1 401 ? 12.547 -3.076 24.031 1 87.31 401 SER B N 1
ATOM 7585 C CA . SER B 1 401 ? 12.727 -3.846 22.797 1 87.31 401 SER B CA 1
ATOM 7586 C C . SER B 1 401 ? 11.656 -3.508 21.781 1 87.31 401 SER B C 1
ATOM 7588 O O . SER B 1 401 ? 10.539 -3.127 22.141 1 87.31 401 SER B O 1
ATOM 7590 N N . LEU B 1 402 ? 12.031 -3.584 20.516 1 88.94 402 LEU B N 1
ATOM 7591 C CA . LEU B 1 402 ? 11.07 -3.428 19.438 1 88.94 402 LEU B CA 1
ATOM 7592 C C . LEU B 1 402 ? 10.219 -4.684 19.281 1 88.94 402 LEU B C 1
ATOM 7594 O O . LEU B 1 402 ? 10.531 -5.727 19.859 1 88.94 402 LEU B O 1
ATOM 7598 N N . GLY B 1 403 ? 9.156 -4.527 18.594 1 92.56 403 GLY B N 1
ATOM 7599 C CA . GLY B 1 403 ? 8.367 -5.707 18.266 1 92.56 403 GLY B CA 1
ATOM 7600 C C . GLY B 1 403 ? 9.078 -6.668 17.328 1 92.56 403 GLY B C 1
ATOM 7601 O O . GLY B 1 403 ? 10.281 -6.539 17.109 1 92.56 403 GLY B O 1
ATOM 7602 N N . LEU B 1 404 ? 8.352 -7.648 16.922 1 95 404 LEU B N 1
ATOM 7603 C CA . LEU B 1 404 ? 8.945 -8.672 16.062 1 95 404 LEU B CA 1
ATOM 7604 C C . LEU B 1 404 ? 9.195 -8.125 14.664 1 95 404 LEU B C 1
ATOM 7606 O O . LEU B 1 404 ? 9.961 -8.711 13.898 1 95 404 LEU B O 1
ATOM 7610 N N . ILE B 1 405 ? 8.453 -7.07 14.352 1 94.44 405 ILE B N 1
ATOM 7611 C CA . ILE B 1 405 ? 8.617 -6.41 13.062 1 94.44 405 ILE B CA 1
ATOM 7612 C C . ILE B 1 405 ? 8.344 -4.914 13.211 1 94.44 405 ILE B C 1
ATOM 7614 O O . ILE B 1 405 ? 7.781 -4.477 14.219 1 94.44 405 ILE B O 1
ATOM 7618 N N . THR B 1 406 ? 8.828 -4.117 12.281 1 93.94 406 THR B N 1
ATOM 7619 C CA . THR B 1 406 ? 8.562 -2.682 12.258 1 93.94 406 THR B CA 1
ATOM 7620 C C . THR B 1 406 ? 7.707 -2.311 11.047 1 93.94 406 THR B C 1
ATOM 7622 O O . THR B 1 406 ? 7.715 -3.016 10.039 1 93.94 406 THR B O 1
ATOM 7625 N N . TRP B 1 407 ? 6.945 -1.245 11.109 1 93.31 407 TRP B N 1
ATOM 7626 C CA . TRP B 1 407 ? 6.102 -0.801 10.008 1 93.31 407 TRP B CA 1
ATOM 7627 C C . TRP B 1 407 ? 6.949 -0.408 8.797 1 93.31 407 TRP B C 1
ATOM 7629 O O . TRP B 1 407 ? 6.543 -0.616 7.652 1 93.31 407 TRP B O 1
ATOM 7639 N N . LYS B 1 408 ? 8.062 0.185 9.07 1 92.44 408 LYS B N 1
ATOM 7640 C CA . LYS B 1 408 ? 8.953 0.583 7.984 1 92.44 408 LYS B CA 1
ATOM 7641 C C . LYS B 1 408 ? 9.297 -0.606 7.098 1 92.44 408 LYS B C 1
ATOM 7643 O O . LYS B 1 408 ? 9.258 -0.504 5.867 1 92.44 408 LYS B O 1
ATOM 7648 N N . MET B 1 409 ? 9.602 -1.701 7.742 1 92.19 409 MET B N 1
ATOM 7649 C CA . MET B 1 409 ? 9.938 -2.908 6.992 1 92.19 409 MET B CA 1
ATOM 7650 C C . MET B 1 409 ? 8.734 -3.404 6.191 1 92.19 409 MET B C 1
ATOM 7652 O O . MET B 1 409 ? 8.883 -3.836 5.047 1 92.19 409 MET B O 1
ATOM 7656 N N . ILE B 1 410 ? 7.578 -3.357 6.781 1 93.25 410 ILE B N 1
ATOM 7657 C CA . ILE B 1 410 ? 6.359 -3.773 6.098 1 93.25 410 ILE B CA 1
ATOM 7658 C C . ILE B 1 410 ? 6.109 -2.869 4.891 1 93.25 410 ILE B C 1
ATOM 7660 O O . ILE B 1 410 ? 5.84 -3.355 3.791 1 93.25 410 ILE B O 1
ATOM 7664 N N . ASN B 1 411 ? 6.203 -1.6 5.066 1 92.69 411 ASN B N 1
ATOM 7665 C CA . ASN B 1 411 ? 5.941 -0.629 4.008 1 92.69 411 ASN B CA 1
ATOM 7666 C C . A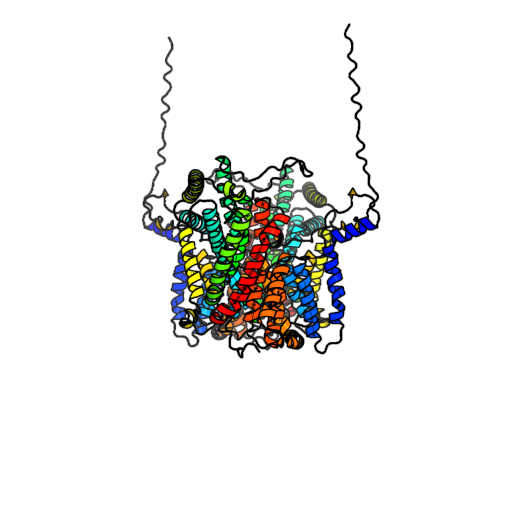SN B 1 411 ? 6.871 -0.832 2.818 1 92.69 411 ASN B C 1
ATOM 7668 O O . ASN B 1 411 ? 6.457 -0.681 1.667 1 92.69 411 ASN B O 1
ATOM 7672 N N . GLU B 1 412 ? 8.078 -1.222 3.09 1 90.12 412 GLU B N 1
ATOM 7673 C CA . GLU B 1 412 ? 9.094 -1.317 2.043 1 90.12 412 GLU B CA 1
ATOM 7674 C C . GLU B 1 412 ? 9.055 -2.684 1.366 1 90.12 412 GLU B C 1
ATOM 7676 O O . GLU B 1 412 ? 9.242 -2.785 0.151 1 90.12 412 GLU B O 1
ATOM 7681 N N . LYS B 1 413 ? 8.789 -3.691 2.09 1 89.12 413 LYS B N 1
ATOM 7682 C CA . LYS B 1 413 ? 8.984 -5.039 1.565 1 89.12 413 LYS B CA 1
ATOM 7683 C C . LYS B 1 413 ? 7.684 -5.594 0.983 1 89.12 413 LYS B C 1
ATOM 7685 O O . LYS B 1 413 ? 7.707 -6.523 0.172 1 89.12 413 LYS B O 1
ATOM 7690 N N . MET B 1 414 ? 6.598 -5.047 1.304 1 91.44 414 MET B N 1
ATOM 7691 C CA . MET B 1 414 ? 5.312 -5.57 0.853 1 91.44 414 MET B CA 1
ATOM 7692 C C . MET B 1 414 ? 5.047 -5.18 -0.598 1 91.44 414 MET B C 1
ATOM 7694 O O . MET B 1 414 ? 5.465 -4.113 -1.046 1 91.44 414 MET B O 1
ATOM 7698 N N . HIS B 1 415 ? 4.395 -6.055 -1.317 1 89.69 415 HIS B N 1
ATOM 7699 C CA . HIS B 1 415 ? 3.963 -5.797 -2.686 1 89.69 415 HIS B CA 1
ATOM 7700 C C . HIS B 1 415 ? 2.551 -5.223 -2.719 1 89.69 415 HIS B C 1
ATOM 7702 O O . HIS B 1 415 ? 1.593 -5.934 -3.027 1 89.69 415 HIS B O 1
ATOM 7708 N N . TRP B 1 416 ? 2.426 -3.977 -2.619 1 93.38 416 TRP B N 1
ATOM 7709 C CA . TRP B 1 416 ? 1.147 -3.283 -2.512 1 93.38 416 TRP B CA 1
ATOM 7710 C C . TRP B 1 416 ? 0.391 -3.33 -3.836 1 93.38 416 TRP B C 1
ATOM 7712 O O . TRP B 1 416 ? -0.812 -3.064 -3.881 1 93.38 416 TRP B O 1
ATOM 7722 N N . SER B 1 417 ? 1.076 -3.717 -4.965 1 92.81 417 SER B N 1
ATOM 7723 C CA . SER B 1 417 ? 0.477 -3.789 -6.297 1 92.81 417 SER B CA 1
ATOM 7724 C C . SER B 1 417 ? -0.692 -4.766 -6.32 1 92.81 417 SER B C 1
ATOM 7726 O O . SER B 1 417 ? -1.631 -4.602 -7.102 1 92.81 417 SER B O 1
ATOM 7728 N N . LEU B 1 418 ? -0.664 -5.707 -5.48 1 89.25 418 LEU B N 1
ATOM 7729 C CA . LEU B 1 418 ? -1.633 -6.797 -5.512 1 89.25 418 LEU B CA 1
ATOM 7730 C C . LEU B 1 418 ? -3.027 -6.293 -5.16 1 89.25 418 LEU B C 1
ATOM 7732 O O . LEU B 1 418 ? -4.027 -6.863 -5.598 1 89.25 418 LEU B O 1
ATOM 7736 N N . ILE B 1 419 ? -3.121 -5.215 -4.367 1 94.12 419 ILE B N 1
ATOM 7737 C CA . ILE B 1 419 ? -4.41 -4.629 -4.016 1 94.12 419 ILE B CA 1
ATOM 7738 C C . ILE B 1 419 ? -5.168 -4.25 -5.285 1 94.12 419 ILE B C 1
ATOM 7740 O O . ILE B 1 419 ? -6.348 -4.574 -5.434 1 94.12 419 ILE B O 1
ATOM 7744 N N . PHE B 1 420 ? -4.465 -3.748 -6.234 1 96.06 420 PHE B N 1
ATOM 7745 C CA . PHE B 1 420 ? -5.098 -3.207 -7.43 1 96.06 420 PHE B CA 1
ATOM 7746 C C . PHE B 1 420 ? -5.297 -4.297 -8.477 1 96.06 420 PHE B C 1
ATOM 7748 O O . PHE B 1 420 ? -6.27 -4.266 -9.234 1 96.06 420 PHE B O 1
ATOM 7755 N N . VAL B 1 421 ? -4.375 -5.262 -8.484 1 93.5 421 VAL B N 1
ATOM 7756 C CA . VAL B 1 421 ? -4.504 -6.355 -9.438 1 93.5 421 VAL B CA 1
ATOM 7757 C C . VAL B 1 421 ? -5.688 -7.238 -9.055 1 93.5 421 VAL B C 1
ATOM 7759 O O . VAL B 1 421 ? -6.535 -7.551 -9.898 1 93.5 421 VAL B O 1
ATOM 7762 N N . LEU B 1 422 ? -5.797 -7.594 -7.754 1 92.75 422 LEU B N 1
ATOM 7763 C CA . LEU B 1 422 ? -6.926 -8.383 -7.273 1 92.75 422 LEU B CA 1
ATOM 7764 C C . LEU B 1 422 ? -8.219 -7.586 -7.355 1 92.75 422 LEU B C 1
ATOM 7766 O O . LEU B 1 422 ? -9.25 -8.102 -7.809 1 92.75 422 LEU B O 1
ATOM 7770 N N . GLY B 1 423 ? -8.102 -6.363 -6.898 1 94.75 423 GLY B N 1
ATOM 7771 C CA . GLY B 1 423 ? -9.273 -5.5 -6.934 1 94.75 423 GLY B CA 1
ATOM 7772 C C . GLY B 1 423 ? -9.852 -5.34 -8.32 1 94.75 423 GLY B C 1
ATOM 7773 O O . GLY B 1 423 ? -11.078 -5.34 -8.492 1 94.75 423 GLY B O 1
ATOM 7774 N N . GLY B 1 424 ? -8.984 -5.16 -9.32 1 94.81 424 GLY B N 1
ATOM 7775 C CA . GLY B 1 424 ? -9.453 -5.102 -10.695 1 94.81 424 GLY B CA 1
ATOM 7776 C C . GLY B 1 424 ? -10.211 -6.344 -11.117 1 94.81 424 GLY B C 1
ATOM 7777 O O . GLY B 1 424 ? -11.227 -6.25 -11.82 1 94.81 424 GLY B O 1
ATOM 7778 N N . GLY B 1 425 ? -9.695 -7.477 -10.719 1 92.69 425 GLY B N 1
ATOM 7779 C CA . GLY B 1 425 ? -10.398 -8.719 -11.008 1 92.69 425 GLY B CA 1
ATOM 7780 C C . GLY B 1 425 ? -11.758 -8.805 -10.352 1 92.69 425 GLY B C 1
ATOM 7781 O O . GLY B 1 425 ? -12.734 -9.234 -10.969 1 92.69 425 GLY B O 1
ATOM 7782 N N . PHE B 1 426 ? -11.828 -8.383 -9.094 1 94.19 426 PHE B N 1
ATOM 7783 C CA . PHE B 1 426 ? -13.102 -8.398 -8.367 1 94.19 426 PHE B CA 1
ATOM 7784 C C . PHE B 1 426 ? -14.078 -7.398 -8.961 1 94.19 426 PHE B C 1
ATOM 7786 O O . PHE B 1 426 ? -15.289 -7.641 -8.984 1 94.19 426 PHE B O 1
ATOM 7793 N N . ALA B 1 427 ? -13.492 -6.316 -9.406 1 95.81 427 ALA B N 1
ATOM 7794 C CA . ALA B 1 427 ? -14.328 -5.336 -10.094 1 95.81 427 ALA B CA 1
ATOM 7795 C C . ALA B 1 427 ? -14.906 -5.906 -11.383 1 95.81 427 ALA B C 1
ATOM 7797 O O . ALA B 1 427 ? -16.062 -5.641 -11.734 1 95.81 427 ALA B O 1
ATOM 7798 N N . ILE B 1 428 ? -14.117 -6.66 -12.133 1 94.19 428 ILE B N 1
ATOM 7799 C CA . ILE B 1 428 ? -14.586 -7.309 -13.352 1 94.19 428 ILE B CA 1
ATOM 7800 C C . ILE B 1 428 ? -15.758 -8.227 -13.031 1 94.19 428 ILE B C 1
ATOM 7802 O O . ILE B 1 428 ? -16.781 -8.211 -13.727 1 94.19 428 ILE B O 1
ATOM 7806 N N . SER B 1 429 ? -15.641 -8.977 -11.945 1 90.88 429 SER B N 1
ATOM 7807 C CA . SER B 1 429 ? -16.719 -9.867 -11.523 1 90.88 429 SER B CA 1
ATOM 7808 C C . SER B 1 429 ? -17.969 -9.086 -11.164 1 90.88 429 SER B C 1
ATOM 7810 O O . SER B 1 429 ? -19.062 -9.43 -11.617 1 90.88 429 SER B O 1
ATOM 7812 N N . ALA B 1 430 ? -17.859 -8.055 -10.383 1 93.69 430 ALA B N 1
ATOM 7813 C CA . ALA B 1 430 ? -19 -7.246 -9.961 1 93.69 430 ALA B CA 1
ATOM 7814 C C . ALA B 1 430 ? -19.641 -6.539 -11.148 1 93.69 430 ALA B C 1
ATOM 7816 O O . ALA B 1 430 ? -20.859 -6.504 -11.273 1 93.69 430 ALA B O 1
ATOM 7817 N N . GLY B 1 431 ? -18.812 -5.98 -12.047 1 95.12 431 GLY B N 1
ATOM 7818 C CA . GLY B 1 431 ? -19.328 -5.289 -13.227 1 95.12 431 GLY B CA 1
ATOM 7819 C C . GLY B 1 431 ? -20.031 -6.215 -14.203 1 95.12 431 GLY B C 1
ATOM 7820 O O . GLY B 1 431 ? -21.016 -5.832 -14.828 1 95.12 431 GLY B O 1
ATOM 7821 N N . SER B 1 432 ? -19.531 -7.402 -14.336 1 92.69 432 SER B N 1
ATOM 7822 C CA . SER B 1 432 ? -20.156 -8.383 -15.227 1 92.69 432 SER B CA 1
ATOM 7823 C C . SER B 1 432 ? -21.531 -8.773 -14.734 1 92.69 432 SER B C 1
ATOM 7825 O O . SER B 1 432 ? -22.453 -8.953 -15.539 1 92.69 432 SER B O 1
ATOM 7827 N N . THR B 1 433 ? -21.656 -8.844 -13.438 1 90.94 433 THR B N 1
ATOM 7828 C CA . THR B 1 433 ? -22.953 -9.188 -12.852 1 90.94 433 THR B CA 1
ATOM 7829 C C . THR B 1 433 ? -23.906 -8.008 -12.922 1 90.94 433 THR B C 1
ATOM 7831 O O . THR B 1 433 ? -25.062 -8.156 -13.336 1 90.94 433 THR B O 1
ATOM 7834 N N . SER B 1 434 ? -23.406 -6.852 -12.648 1 93.69 434 SER B N 1
ATOM 7835 C CA . SER B 1 434 ? -24.25 -5.664 -12.57 1 93.69 434 SER B CA 1
ATOM 7836 C C . SER B 1 434 ? -24.703 -5.219 -13.961 1 93.69 434 SER B C 1
ATOM 7838 O O . SER B 1 434 ? -25.797 -4.684 -14.117 1 93.69 434 SER B O 1
ATOM 7840 N N . SER B 1 435 ? -23.906 -5.434 -14.984 1 94.56 435 SER B N 1
ATOM 7841 C CA . SER B 1 435 ? -24.188 -4.969 -16.328 1 94.56 435 SER B CA 1
ATOM 7842 C C . SER B 1 435 ? -25.062 -5.969 -17.078 1 94.56 435 SER B C 1
ATOM 7844 O O . SER B 1 435 ? -25.625 -5.645 -18.125 1 94.56 435 SER B O 1
ATOM 7846 N N . GLY B 1 436 ? -25.094 -7.25 -16.562 1 92.31 436 GLY B N 1
ATOM 7847 C CA . GLY B 1 436 ? -25.828 -8.305 -17.25 1 92.31 436 GLY B CA 1
ATOM 7848 C C . GLY B 1 436 ? -24.969 -9.07 -18.234 1 92.31 436 GLY B C 1
ATOM 7849 O O . GLY B 1 436 ? -25.469 -9.945 -18.953 1 92.31 436 GLY B O 1
ATOM 7850 N N . LEU B 1 437 ? -23.75 -8.781 -18.266 1 92 437 LEU B N 1
ATOM 7851 C CA . LEU B 1 437 ? -22.844 -9.484 -19.156 1 92 437 LEU B CA 1
ATOM 7852 C C . LEU B 1 437 ? -22.781 -10.969 -18.812 1 92 437 LEU B C 1
ATOM 7854 O O . LEU B 1 437 ? -22.719 -11.82 -19.703 1 92 437 LEU B O 1
ATOM 7858 N N . SER B 1 438 ? -22.75 -11.312 -17.547 1 88.56 438 SER B N 1
ATOM 7859 C CA . SER B 1 438 ? -22.703 -12.695 -17.094 1 88.56 438 SER B CA 1
ATOM 7860 C C . SER B 1 438 ? -23.859 -13.508 -17.672 1 88.56 438 SER B C 1
ATOM 7862 O O . SER B 1 438 ? -23.641 -14.617 -18.188 1 88.56 438 SER B O 1
ATOM 7864 N N . GLU B 1 439 ? -25.016 -12.938 -17.609 1 88 439 GLU B N 1
ATOM 7865 C CA . GLU B 1 439 ? -26.203 -13.609 -18.156 1 88 439 GLU B CA 1
ATOM 7866 C C . GLU B 1 439 ? -26.094 -13.781 -19.672 1 88 439 GLU B C 1
ATOM 7868 O O . GLU B 1 439 ? -26.438 -14.828 -20.203 1 88 439 GLU B O 1
ATOM 7873 N N . MET B 1 440 ? -25.609 -12.773 -20.312 1 89.25 440 MET B N 1
ATOM 7874 C CA . MET B 1 440 ? -25.453 -12.812 -21.75 1 89.25 440 MET B CA 1
ATOM 7875 C C . MET B 1 440 ? -24.453 -13.891 -22.172 1 89.25 440 MET B C 1
ATOM 7877 O O . MET B 1 440 ? -24.719 -14.664 -23.094 1 89.25 440 MET B O 1
ATOM 7881 N N . LEU B 1 441 ? -23.328 -13.945 -21.516 1 86.56 441 LEU B N 1
ATOM 7882 C CA . LEU B 1 441 ? -22.312 -14.945 -21.797 1 86.56 441 LEU B CA 1
ATOM 7883 C C . LEU B 1 441 ? -22.844 -16.359 -21.531 1 86.56 441 LEU B C 1
ATOM 7885 O O . LEU B 1 441 ? -22.562 -17.281 -22.297 1 86.56 441 LEU B O 1
ATOM 7889 N N . GLY B 1 442 ? -23.547 -16.516 -20.438 1 81.75 442 GLY B N 1
ATOM 7890 C CA . GLY B 1 442 ? -24.156 -17.797 -20.141 1 81.75 442 GLY B CA 1
ATOM 7891 C C . GLY B 1 442 ? -25.031 -18.328 -21.266 1 81.75 442 GLY B C 1
ATOM 7892 O O . GLY B 1 442 ? -25 -19.516 -21.578 1 81.75 442 GLY B O 1
ATOM 7893 N N . HIS B 1 443 ? -25.734 -17.438 -21.828 1 84.75 443 HIS B N 1
ATOM 7894 C CA . HIS B 1 443 ? -26.625 -17.828 -22.922 1 84.75 443 HIS B CA 1
ATOM 7895 C C . HIS B 1 443 ? -25.844 -18.266 -24.156 1 84.75 443 HIS B C 1
ATOM 7897 O O . HIS B 1 443 ? -26.234 -19.234 -24.828 1 84.75 443 HIS B O 1
ATOM 7903 N N . TYR B 1 444 ? -24.734 -17.641 -24.406 1 84.31 444 TYR B N 1
ATOM 7904 C CA . TYR B 1 444 ? -23.938 -17.953 -25.578 1 84.31 444 TYR B CA 1
ATOM 7905 C C . TYR B 1 444 ? -23.172 -19.25 -25.391 1 84.31 444 TYR B C 1
ATOM 7907 O O . TYR B 1 444 ? -22.797 -19.906 -26.375 1 84.31 444 TYR B O 1
ATOM 7915 N N . LEU B 1 445 ? -23.031 -19.656 -24.125 1 85.12 445 LEU B N 1
ATOM 7916 C CA . LEU B 1 445 ? -22.156 -20.797 -23.828 1 85.12 445 LEU B CA 1
ATOM 7917 C C . LEU B 1 445 ? -22.984 -22.047 -23.562 1 85.12 445 LEU B C 1
ATOM 7919 O O . LEU B 1 445 ? -22.438 -23.109 -23.312 1 85.12 445 LEU B O 1
ATOM 7923 N N . ILE B 1 446 ? -24.25 -22.016 -23.75 1 84 446 ILE B N 1
ATOM 7924 C CA . ILE B 1 446 ? -25.156 -23.125 -23.484 1 84 446 ILE B CA 1
ATOM 7925 C C . ILE B 1 446 ? -24.828 -24.297 -24.391 1 84 446 ILE B C 1
ATOM 7927 O O . ILE B 1 446 ? -24.969 -25.453 -24 1 84 446 ILE B O 1
ATOM 7931 N N . GLY B 1 447 ? -24.297 -24.016 -25.562 1 83 447 GLY B N 1
ATOM 7932 C CA . GLY B 1 447 ? -23.984 -25.047 -26.531 1 83 447 GLY B CA 1
ATOM 7933 C C . GLY B 1 447 ? -22.875 -25.969 -26.078 1 83 447 GLY B C 1
ATOM 7934 O O . GLY B 1 447 ? -22.734 -27.078 -26.578 1 83 447 GLY B O 1
ATOM 7935 N N . LEU B 1 448 ? -22.172 -25.609 -25.109 1 84.56 448 LEU B N 1
ATOM 7936 C CA . LEU B 1 448 ? -21.062 -26.391 -24.609 1 84.56 448 LEU B CA 1
ATOM 7937 C C . LEU B 1 448 ? -21.547 -27.547 -23.719 1 84.56 448 LEU B C 1
ATOM 7939 O O . LEU B 1 448 ? -20.781 -28.438 -23.375 1 84.56 448 LEU B O 1
ATOM 7943 N N . GLN B 1 449 ? -22.812 -27.531 -23.391 1 84.56 449 GLN B N 1
ATOM 7944 C CA . GLN B 1 449 ? -23.406 -28.562 -22.562 1 84.56 449 GLN B CA 1
ATOM 7945 C C . GLN B 1 449 ? -23.281 -29.938 -23.203 1 84.56 449 GLN B C 1
ATOM 7947 O O . GLN B 1 449 ? -23.297 -30.953 -22.516 1 84.56 449 GLN B O 1
ATOM 7952 N N . LYS B 1 450 ? -23.062 -29.906 -24.5 1 87.5 450 LYS B N 1
ATOM 7953 C CA . LYS B 1 450 ? -22.984 -31.156 -25.25 1 87.5 450 LYS B CA 1
ATOM 7954 C C . LYS B 1 450 ? -21.594 -31.781 -25.156 1 87.5 450 LYS B C 1
ATOM 7956 O O . LYS B 1 450 ? -21.422 -32.969 -25.422 1 87.5 450 LYS B O 1
ATOM 7961 N N . ILE B 1 451 ? -20.734 -31.094 -24.734 1 90.12 451 ILE B N 1
ATOM 7962 C CA . ILE B 1 451 ? -19.344 -31.562 -24.641 1 90.12 451 ILE B CA 1
ATOM 7963 C C . ILE B 1 451 ? -19.094 -32.125 -23.25 1 90.12 451 ILE B C 1
ATOM 7965 O O . ILE B 1 451 ? -19.609 -31.625 -22.25 1 90.12 451 ILE B O 1
ATOM 7969 N N . ASN B 1 452 ? -18.312 -33.25 -23.266 1 92.06 452 ASN B N 1
ATOM 7970 C CA . ASN B 1 452 ? -17.938 -33.844 -22 1 92.06 452 ASN B CA 1
ATOM 7971 C C . ASN B 1 452 ? -17.203 -32.875 -21.094 1 92.06 452 ASN B C 1
ATOM 7973 O O . ASN B 1 452 ? -16.281 -32.188 -21.547 1 92.06 452 ASN B O 1
ATOM 7977 N N . VAL B 1 453 ? -17.656 -32.812 -19.859 1 89.88 453 VAL B N 1
ATOM 7978 C CA . VAL B 1 453 ? -17.156 -31.812 -18.922 1 89.88 453 VAL B CA 1
ATOM 7979 C C . VAL B 1 453 ? -15.664 -32 -18.688 1 89.88 453 VAL B C 1
ATOM 7981 O O . VAL B 1 453 ? -14.922 -31.031 -18.531 1 89.88 453 VAL B O 1
ATOM 7984 N N . VAL B 1 454 ? -15.164 -33.188 -18.656 1 93.12 454 VAL B N 1
ATOM 7985 C CA . VAL B 1 454 ? -13.742 -33.469 -18.453 1 93.12 454 VAL B CA 1
ATOM 7986 C C . VAL B 1 454 ? -12.938 -32.969 -19.641 1 93.12 454 VAL B C 1
ATOM 7988 O O . VAL B 1 454 ? -11.82 -32.469 -19.484 1 93.12 454 VAL B O 1
ATOM 7991 N N . ALA B 1 455 ? -13.5 -33.125 -20.797 1 93.94 455 ALA B N 1
ATOM 7992 C CA . ALA B 1 455 ? -12.852 -32.594 -21.984 1 93.94 455 ALA B CA 1
ATOM 7993 C C . ALA B 1 455 ? -12.75 -31.078 -21.953 1 93.94 455 ALA B C 1
ATOM 7995 O O . ALA B 1 455 ? -11.727 -30.5 -22.328 1 93.94 455 ALA B O 1
ATOM 7996 N N . ILE B 1 456 ? -13.844 -30.5 -21.5 1 93.5 456 ILE B N 1
ATOM 7997 C CA . ILE B 1 456 ? -13.836 -29.047 -21.359 1 93.5 456 ILE B CA 1
ATOM 7998 C C . ILE B 1 456 ? -12.758 -28.641 -20.359 1 93.5 456 ILE B C 1
ATOM 8000 O O . ILE B 1 456 ? -11.992 -27.703 -20.594 1 93.5 456 ILE B O 1
ATOM 8004 N N . MET B 1 457 ? -12.695 -29.312 -19.234 1 94.88 457 MET B N 1
ATOM 8005 C CA . MET B 1 457 ? -11.695 -29.031 -18.219 1 94.88 457 MET B CA 1
ATOM 8006 C C . MET B 1 457 ? -10.289 -29.141 -18.781 1 94.88 457 MET B C 1
ATOM 8008 O O . MET B 1 457 ? -9.438 -28.281 -18.531 1 94.88 457 MET B O 1
ATOM 8012 N N . LEU B 1 458 ? -10.023 -30.172 -19.562 1 95.75 458 LEU B N 1
ATOM 8013 C CA . LEU B 1 458 ? -8.711 -30.391 -20.156 1 95.75 458 LEU B CA 1
ATOM 8014 C C . LEU B 1 458 ? -8.344 -29.25 -21.094 1 95.75 458 LEU B C 1
ATOM 8016 O O . LEU B 1 458 ? -7.211 -28.766 -21.094 1 95.75 458 LEU B O 1
ATOM 8020 N N . ILE B 1 459 ? -9.25 -28.828 -21.875 1 94.19 459 ILE B N 1
ATOM 8021 C CA . ILE B 1 459 ? -9.016 -27.766 -22.844 1 94.19 459 ILE B CA 1
ATOM 8022 C C . ILE B 1 459 ? -8.734 -26.453 -22.109 1 94.19 459 ILE B C 1
ATOM 8024 O O . ILE B 1 459 ? -7.797 -25.734 -22.453 1 94.19 459 ILE B O 1
ATOM 8028 N N . VAL B 1 460 ? -9.578 -26.172 -21.109 1 94.5 460 VAL B N 1
ATOM 8029 C CA . VAL B 1 460 ? -9.438 -24.938 -20.344 1 94.5 460 VAL B CA 1
ATOM 8030 C C . VAL B 1 460 ? -8.094 -24.938 -19.609 1 94.5 460 VAL B C 1
ATOM 8032 O O . VAL B 1 460 ? -7.387 -23.922 -19.594 1 94.5 460 VAL B O 1
ATOM 8035 N N . CYS B 1 461 ? -7.727 -26.031 -19 1 96.69 461 CYS B N 1
ATOM 8036 C CA . CYS B 1 461 ? -6.465 -26.156 -18.266 1 96.69 461 CYS B CA 1
ATOM 8037 C C . CYS B 1 461 ? -5.277 -26.016 -19.219 1 96.69 461 CYS B C 1
ATOM 8039 O O . CYS B 1 461 ? -4.297 -25.344 -18.891 1 96.69 461 CYS B O 1
ATOM 8041 N N . PHE B 1 462 ? -5.379 -26.672 -20.344 1 96.31 462 PHE B N 1
ATOM 8042 C CA . PHE B 1 462 ? -4.32 -26.578 -21.344 1 96.31 462 PHE B CA 1
ATOM 8043 C C . PHE B 1 462 ? -4.141 -25.141 -21.812 1 96.31 462 PHE B C 1
ATOM 8045 O O . PHE B 1 462 ? -3.01 -24.656 -21.922 1 96.31 462 PHE B O 1
ATOM 8052 N N . PHE B 1 463 ? -5.176 -24.531 -22.031 1 93.94 463 PHE B N 1
ATOM 8053 C CA . PHE B 1 463 ? -5.145 -23.141 -22.469 1 93.94 463 PHE B CA 1
ATOM 8054 C C . PHE B 1 463 ? -4.539 -22.25 -21.391 1 93.94 463 PHE B C 1
ATOM 8056 O O . PHE B 1 463 ? -3.672 -21.406 -21.688 1 93.94 463 PHE B O 1
ATOM 8063 N N . ALA B 1 464 ? -5.027 -22.359 -20.172 1 94.62 464 ALA B N 1
ATOM 8064 C CA . ALA B 1 464 ? -4.543 -21.562 -19.047 1 94.62 464 ALA B CA 1
ATOM 8065 C C . ALA B 1 464 ? -3.039 -21.75 -18.859 1 94.62 464 ALA B C 1
ATOM 8067 O O . ALA B 1 464 ? -2.307 -20.766 -18.672 1 94.62 464 ALA B O 1
ATOM 8068 N N . GLU B 1 465 ? -2.566 -22.953 -18.953 1 95.31 465 GLU B N 1
ATOM 8069 C CA . GLU B 1 465 ? -1.159 -23.266 -18.719 1 95.31 465 GLU B CA 1
ATOM 8070 C C . GLU B 1 465 ? -0.274 -22.656 -19.812 1 95.31 465 GLU B C 1
ATOM 8072 O O . GLU B 1 465 ? 0.887 -22.328 -19.547 1 95.31 465 GLU B O 1
ATOM 8077 N N . ASN B 1 466 ? -0.75 -22.531 -20.984 1 92.19 466 ASN B N 1
ATOM 8078 C CA . ASN B 1 466 ? 0.038 -21.984 -22.078 1 92.19 466 ASN B CA 1
ATOM 8079 C C . ASN B 1 466 ? 0.03 -20.453 -22.078 1 92.19 466 ASN B C 1
ATOM 8081 O O . ASN B 1 466 ? 1.064 -19.828 -22.297 1 92.19 466 ASN B O 1
ATOM 8085 N N . VAL B 1 467 ? -1.061 -19.938 -21.75 1 90.44 467 VAL B N 1
ATOM 8086 C CA . VAL B 1 467 ? -1.18 -18.484 -21.766 1 90.44 467 VAL B CA 1
ATOM 8087 C C . VAL B 1 467 ? -0.391 -17.875 -20.609 1 90.44 467 VAL B C 1
ATOM 8089 O O . VAL B 1 467 ? 0.185 -16.797 -20.734 1 90.44 467 VAL B O 1
ATOM 8092 N N . THR B 1 468 ? -0.384 -18.562 -19.531 1 92.44 468 THR B N 1
ATOM 8093 C CA . THR B 1 468 ? 0.275 -18.047 -18.344 1 92.44 468 THR B CA 1
ATOM 8094 C C . THR B 1 468 ? 1.786 -17.969 -18.547 1 92.44 468 THR B C 1
ATOM 8096 O O . THR B 1 468 ? 2.4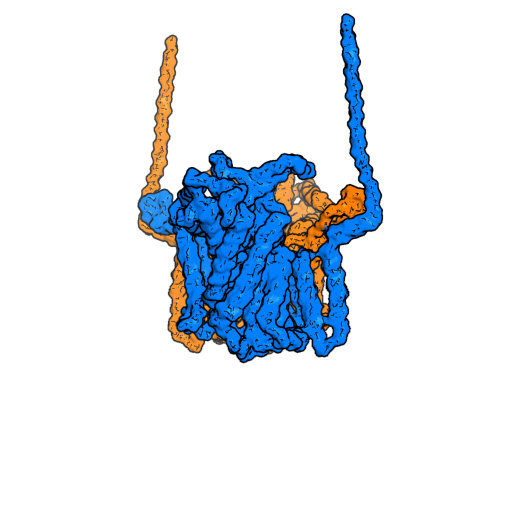86 -17.281 -17.797 1 92.44 468 THR B O 1
ATOM 8099 N N . GLU B 1 469 ? 2.346 -18.656 -19.562 1 91 469 GLU B N 1
ATOM 8100 C CA . GLU B 1 469 ? 3.768 -18.578 -19.875 1 91 469 GLU B CA 1
ATOM 8101 C C . GLU B 1 469 ? 4.148 -17.219 -20.422 1 91 469 GLU B C 1
ATOM 8103 O O . GLU B 1 469 ? 5.309 -16.797 -20.328 1 91 469 GLU B O 1
ATOM 8108 N N . LEU B 1 470 ? 3.17 -16.562 -20.875 1 83.81 470 LEU B N 1
ATOM 8109 C CA . LEU B 1 470 ? 3.459 -15.328 -21.594 1 83.81 470 LEU B CA 1
ATOM 8110 C C . LEU B 1 470 ? 3.086 -14.109 -20.75 1 83.81 470 LEU B C 1
ATOM 8112 O O . LEU B 1 470 ? 3.477 -12.984 -21.062 1 83.81 470 LEU B O 1
ATOM 8116 N N . THR B 1 471 ? 2.324 -14.367 -19.766 1 84.62 471 THR B N 1
ATOM 8117 C CA . THR B 1 471 ? 1.82 -13.234 -19 1 84.62 471 THR B CA 1
ATOM 8118 C C . THR B 1 471 ? 1.757 -13.578 -17.5 1 84.62 471 THR B C 1
ATOM 8120 O O . THR B 1 471 ? 2.051 -14.711 -17.109 1 84.62 471 THR B O 1
ATOM 8123 N N . ALA B 1 472 ? 1.471 -12.539 -16.719 1 88.06 472 ALA B N 1
ATOM 8124 C CA . ALA B 1 472 ? 1.396 -12.719 -15.266 1 88.06 472 ALA B CA 1
ATOM 8125 C C . ALA B 1 472 ? 0.264 -13.672 -14.891 1 88.06 472 ALA B C 1
ATOM 8127 O O . ALA B 1 472 ? -0.823 -13.617 -15.469 1 88.06 472 ALA B O 1
ATOM 8128 N N . ASN B 1 473 ? 0.57 -14.492 -13.914 1 92.88 473 ASN B N 1
ATOM 8129 C CA . ASN B 1 473 ? -0.349 -15.555 -13.508 1 92.88 473 ASN B CA 1
ATOM 8130 C C . ASN B 1 473 ? -1.668 -14.977 -13 1 92.88 473 ASN B C 1
ATOM 8132 O O . ASN B 1 473 ? -2.742 -15.438 -13.383 1 92.88 473 ASN B O 1
ATOM 8136 N N . VAL B 1 474 ? -1.597 -13.977 -12.227 1 91.5 474 VAL B N 1
ATOM 8137 C CA . VAL B 1 474 ? -2.789 -13.391 -11.633 1 91.5 474 VAL B CA 1
ATOM 8138 C C . VAL B 1 474 ? -3.639 -12.734 -12.719 1 91.5 474 VAL B C 1
ATOM 8140 O O . VAL B 1 474 ? -4.871 -12.797 -12.68 1 91.5 474 VAL B O 1
ATOM 8143 N N . ALA B 1 475 ? -2.992 -12.141 -13.688 1 89.5 475 ALA B N 1
ATOM 8144 C CA . ALA B 1 475 ? -3.699 -11.492 -14.789 1 89.5 475 ALA B CA 1
ATOM 8145 C C . ALA B 1 475 ? -4.492 -12.516 -15.602 1 89.5 475 ALA B C 1
ATOM 8147 O O . ALA B 1 475 ? -5.645 -12.273 -15.969 1 89.5 475 ALA B O 1
ATOM 8148 N N . VAL B 1 476 ? -3.924 -13.617 -15.852 1 92.19 476 VAL B N 1
ATOM 8149 C CA . VAL B 1 476 ? -4.594 -14.672 -16.609 1 92.19 476 VAL B CA 1
ATOM 8150 C C . VAL B 1 476 ? -5.805 -15.172 -15.828 1 92.19 476 VAL B C 1
ATOM 8152 O O . VAL B 1 476 ? -6.887 -15.359 -16.391 1 92.19 476 VAL B O 1
ATOM 8155 N N . ALA B 1 477 ? -5.613 -15.336 -14.547 1 94.56 477 ALA B N 1
ATOM 8156 C CA . ALA B 1 477 ? -6.719 -15.781 -13.695 1 94.56 477 ALA B CA 1
ATOM 8157 C C . ALA B 1 477 ? -7.871 -14.781 -13.734 1 94.56 477 ALA B C 1
ATOM 8159 O O . ALA B 1 477 ? -9.031 -15.164 -13.852 1 94.56 477 ALA B O 1
ATOM 8160 N N . ASN B 1 478 ? -7.602 -13.539 -13.695 1 91 478 ASN B N 1
ATOM 8161 C CA . ASN B 1 478 ? -8.617 -12.492 -13.703 1 91 478 ASN B CA 1
ATOM 8162 C C . ASN B 1 478 ? -9.438 -12.516 -14.992 1 91 478 ASN B C 1
ATOM 8164 O O . ASN B 1 478 ? -10.617 -12.164 -14.984 1 91 478 ASN B O 1
ATOM 8168 N N . ILE B 1 479 ? -8.805 -12.984 -16.047 1 86.31 479 ILE B N 1
ATOM 8169 C CA . ILE B 1 479 ? -9.453 -12.945 -17.344 1 86.31 479 ILE B CA 1
ATOM 8170 C C . ILE B 1 479 ? -10.281 -14.211 -17.562 1 86.31 479 ILE B C 1
ATOM 8172 O O . ILE B 1 479 ? -11.406 -14.156 -18.047 1 86.31 479 ILE B O 1
ATOM 8176 N N . ILE B 1 480 ? -9.805 -15.312 -17.109 1 90.88 480 ILE B N 1
ATOM 8177 C CA . ILE B 1 480 ? -10.398 -16.594 -17.484 1 90.88 480 ILE B CA 1
ATOM 8178 C C . ILE B 1 480 ? -11.516 -16.938 -16.5 1 90.88 480 ILE B C 1
ATOM 8180 O O . ILE B 1 480 ? -12.531 -17.531 -16.891 1 90.88 480 ILE B O 1
ATOM 8184 N N . LEU B 1 481 ? -11.422 -16.516 -15.266 1 93.5 481 LEU B N 1
ATOM 8185 C CA . LEU B 1 481 ? -12.32 -16.953 -14.211 1 93.5 481 LEU B CA 1
ATOM 8186 C C . LEU B 1 481 ? -13.742 -16.469 -14.453 1 93.5 481 LEU B C 1
ATOM 8188 O O . LEU B 1 481 ? -14.703 -17.234 -14.312 1 93.5 481 LEU B O 1
ATOM 8192 N N . PRO B 1 482 ? -13.883 -15.273 -14.859 1 88.31 482 PRO B N 1
ATOM 8193 C CA . PRO B 1 482 ? -15.25 -14.828 -15.133 1 88.31 482 PRO B CA 1
ATOM 8194 C C . PRO B 1 482 ? -15.922 -15.641 -16.234 1 88.31 482 PRO B C 1
ATOM 8196 O O . PRO B 1 482 ? -17.109 -15.961 -16.125 1 88.31 482 PRO B O 1
ATOM 8199 N N . VAL B 1 483 ? -15.203 -15.953 -17.266 1 86.75 483 VAL B N 1
ATOM 8200 C CA . VAL B 1 483 ? -15.727 -16.734 -18.375 1 86.75 483 VAL B CA 1
ATOM 8201 C C . VAL B 1 483 ? -16.078 -18.141 -17.906 1 86.75 483 VAL B C 1
ATOM 8203 O O . VAL B 1 483 ? -17.141 -18.672 -18.234 1 86.75 483 VAL B O 1
ATOM 8206 N N . LEU B 1 484 ? -15.266 -18.656 -17.094 1 92.56 484 LEU B N 1
ATOM 8207 C CA . LEU B 1 484 ? -15.477 -20.016 -16.594 1 92.56 484 LEU B CA 1
ATOM 8208 C C . LEU B 1 484 ? -16.672 -20.078 -15.656 1 92.56 484 LEU B C 1
ATOM 8210 O O . LEU B 1 484 ? -17.422 -21.062 -15.641 1 92.56 484 LEU B O 1
ATOM 8214 N N . ALA B 1 485 ? -16.828 -19.062 -14.836 1 92.31 485 ALA B N 1
ATOM 8215 C CA . ALA B 1 485 ? -17.984 -19.016 -13.938 1 92.31 485 ALA B CA 1
ATOM 8216 C C . ALA B 1 485 ? -19.297 -19.078 -14.719 1 92.31 485 ALA B C 1
ATOM 8218 O O . ALA B 1 485 ? -20.188 -19.844 -14.375 1 92.31 485 ALA B O 1
ATOM 8219 N N . GLU B 1 486 ? -19.344 -18.312 -15.773 1 89.44 486 GLU B N 1
ATOM 8220 C CA . GLU B 1 486 ? -20.562 -18.266 -16.562 1 89.44 486 GLU B CA 1
ATOM 8221 C C . GLU B 1 486 ? -20.75 -19.562 -17.359 1 89.44 486 GLU B C 1
ATOM 8223 O O . GLU B 1 486 ? -21.891 -20 -17.578 1 89.44 486 GLU B O 1
ATOM 8228 N N . MET B 1 487 ? -19.656 -20.094 -17.75 1 88.62 487 MET B N 1
ATOM 8229 C CA . MET B 1 487 ? -19.719 -21.391 -18.406 1 88.62 487 MET B CA 1
ATOM 8230 C C . MET B 1 487 ? -20.312 -22.438 -17.484 1 88.62 487 MET B C 1
ATOM 8232 O O . MET B 1 487 ? -21.188 -23.219 -17.891 1 88.62 487 MET B O 1
ATOM 8236 N N . CYS B 1 488 ? -19.875 -22.484 -16.297 1 91.12 488 CYS B N 1
ATOM 8237 C CA . CYS B 1 488 ? -20.375 -23.453 -15.312 1 91.12 488 CYS B CA 1
ATOM 8238 C C . CYS B 1 488 ? -21.875 -23.25 -15.062 1 91.12 488 CYS B C 1
ATOM 8240 O O . CYS B 1 488 ? -22.625 -24.219 -14.938 1 91.12 488 CYS B O 1
ATOM 8242 N N . VAL B 1 489 ? -22.297 -22.031 -14.961 1 88.12 489 VAL B N 1
ATOM 8243 C CA . VAL B 1 489 ? -23.703 -21.719 -14.75 1 88.12 489 VAL B CA 1
ATOM 8244 C C . VAL B 1 489 ? -24.516 -22.203 -15.945 1 88.12 489 VAL B C 1
ATOM 8246 O O . VAL B 1 489 ? -25.594 -22.797 -15.781 1 88.12 489 VAL B O 1
ATOM 8249 N N . ALA B 1 490 ? -24 -21.984 -17.109 1 86.12 490 ALA B N 1
ATOM 8250 C CA . ALA B 1 490 ? -24.703 -22.328 -18.344 1 86.12 490 ALA B CA 1
ATOM 8251 C C . ALA B 1 490 ? -24.859 -23.844 -18.469 1 86.12 490 ALA B C 1
ATOM 8253 O O . ALA B 1 490 ? -25.906 -24.328 -18.922 1 86.12 490 ALA B O 1
ATOM 8254 N N . ILE B 1 491 ? -23.891 -24.578 -18.109 1 88.19 491 ILE B N 1
ATOM 8255 C CA . ILE B 1 491 ? -23.938 -26.031 -18.297 1 88.19 491 ILE B CA 1
ATOM 8256 C C . ILE B 1 491 ? -24.391 -26.703 -17 1 88.19 491 ILE B C 1
ATOM 8258 O O . ILE B 1 491 ? -24.391 -27.922 -16.906 1 88.19 491 ILE B O 1
ATOM 8262 N N . LYS B 1 492 ? -24.672 -25.922 -15.953 1 87.44 492 LYS B N 1
ATOM 8263 C CA . LYS B 1 492 ? -25.281 -26.344 -14.688 1 87.44 492 LYS B CA 1
ATOM 8264 C C . LYS B 1 492 ? -24.375 -27.312 -13.945 1 87.44 492 LYS B C 1
ATOM 8266 O O . LYS B 1 492 ? -24.797 -28.391 -13.547 1 87.44 492 LYS B O 1
ATOM 8271 N N . ILE B 1 493 ? -23.203 -26.969 -13.836 1 88.19 493 ILE B N 1
ATOM 8272 C CA . ILE B 1 493 ? -22.266 -27.719 -13.008 1 88.19 493 ILE B CA 1
ATOM 8273 C C . ILE B 1 493 ? -21.719 -26.828 -11.898 1 88.19 493 ILE B C 1
ATOM 8275 O O . ILE B 1 493 ? -21.844 -25.594 -11.969 1 88.19 493 ILE B O 1
ATOM 8279 N N . HIS B 1 494 ? -21.141 -27.438 -10.922 1 90.38 494 HIS B N 1
ATOM 8280 C CA . HIS B 1 494 ? -20.562 -26.672 -9.82 1 90.38 494 HIS B CA 1
ATOM 8281 C C . HIS B 1 494 ? -19.406 -25.797 -10.305 1 90.38 494 HIS B C 1
ATOM 8283 O O . HIS B 1 494 ? -18.531 -26.266 -11.047 1 90.38 494 HIS B O 1
ATOM 8289 N N . PRO B 1 495 ? -19.359 -24.609 -9.938 1 91.5 495 PRO B N 1
ATOM 8290 C CA . PRO B 1 495 ? -18.359 -23.656 -10.461 1 91.5 495 PRO B CA 1
ATOM 8291 C C . PRO B 1 495 ? -16.922 -24.094 -10.188 1 91.5 495 PRO B C 1
ATOM 8293 O O . PRO B 1 495 ? -16.047 -23.859 -11.016 1 91.5 495 PRO B O 1
ATOM 8296 N N . LEU B 1 496 ? -16.672 -24.75 -9.102 1 92.81 496 LEU B N 1
ATOM 8297 C CA . LEU B 1 496 ? -15.328 -25.156 -8.719 1 92.81 496 LEU B CA 1
ATOM 8298 C C . LEU B 1 496 ? -14.789 -26.234 -9.656 1 92.81 496 LEU B C 1
ATOM 8300 O O . LEU B 1 496 ? -13.586 -26.484 -9.703 1 92.81 496 LEU B O 1
ATOM 8304 N N . TYR B 1 497 ? -15.656 -26.828 -10.414 1 91.88 497 TYR B N 1
ATOM 8305 C CA . TYR B 1 497 ? -15.258 -27.938 -11.289 1 91.88 497 TYR B CA 1
ATOM 8306 C C . TYR B 1 497 ? -14.305 -27.453 -12.375 1 91.88 497 TYR B C 1
ATOM 8308 O O . TYR B 1 497 ? -13.391 -28.172 -12.766 1 91.88 497 TYR B O 1
ATOM 8316 N N . LEU B 1 498 ? -14.578 -26.266 -12.852 1 92.88 498 LEU B N 1
ATOM 8317 C CA . LEU B 1 498 ? -13.719 -25.734 -13.906 1 92.88 498 LEU B CA 1
ATOM 8318 C C . LEU B 1 498 ? -12.805 -24.641 -13.359 1 92.88 498 LEU B C 1
ATOM 8320 O O . LEU B 1 498 ? -11.641 -24.547 -13.766 1 92.88 498 LEU B O 1
ATOM 8324 N N . MET B 1 499 ? -13.234 -23.859 -12.422 1 95.25 499 MET B N 1
ATOM 8325 C CA . MET B 1 499 ? -12.523 -22.672 -11.977 1 95.25 499 MET B CA 1
ATOM 8326 C C . MET B 1 499 ? -11.281 -23.031 -11.18 1 95.25 499 MET B C 1
ATOM 8328 O O . MET B 1 499 ? -10.219 -22.422 -11.352 1 95.25 499 MET B O 1
ATOM 8332 N N . LEU B 1 500 ? -11.367 -24.031 -10.312 1 96 500 LEU B N 1
ATOM 8333 C CA . LEU B 1 500 ? -10.258 -24.375 -9.43 1 96 500 LEU B CA 1
ATOM 8334 C C . LEU B 1 500 ? -9.102 -24.984 -10.211 1 96 500 LEU B C 1
ATOM 8336 O O . LEU B 1 500 ? -7.973 -24.5 -10.125 1 96 500 LEU B O 1
ATOM 8340 N N . PRO B 1 501 ? -9.352 -26 -11.062 1 96.38 501 PRO B N 1
ATOM 8341 C CA . PRO B 1 501 ? -8.242 -26.547 -11.852 1 96.38 501 PRO B CA 1
ATOM 8342 C C . PRO B 1 501 ? -7.633 -25.516 -12.797 1 96.38 501 PRO B C 1
ATOM 8344 O O . PRO B 1 501 ? -6.41 -25.484 -12.977 1 96.38 501 PRO B O 1
ATOM 8347 N N . ALA B 1 502 ? -8.469 -24.719 -13.375 1 96.12 502 ALA B N 1
ATOM 8348 C CA . ALA B 1 502 ? -7.965 -23.672 -14.258 1 96.12 502 ALA B CA 1
ATOM 8349 C C . ALA B 1 502 ? -7.059 -22.703 -13.5 1 96.12 502 ALA B C 1
ATOM 8351 O O . ALA B 1 502 ? -6.023 -22.266 -14.023 1 96.12 502 ALA B O 1
ATOM 8352 N N . THR B 1 503 ? -7.449 -22.344 -12.305 1 96.94 503 THR B N 1
ATOM 8353 C CA . THR B 1 503 ? -6.66 -21.438 -11.469 1 96.94 503 THR B CA 1
ATOM 8354 C C . THR B 1 503 ? -5.297 -22.047 -11.156 1 96.94 503 THR B C 1
ATOM 8356 O O . THR B 1 503 ? -4.273 -21.359 -11.227 1 96.94 503 THR B O 1
ATOM 8359 N N . LEU B 1 504 ? -5.27 -23.297 -10.828 1 97.19 504 LEU B N 1
ATOM 8360 C CA . LEU B 1 504 ? -4 -23.969 -10.57 1 97.19 504 LEU B CA 1
ATOM 8361 C C . LEU B 1 504 ? -3.113 -23.953 -11.812 1 97.19 504 LEU B C 1
ATOM 8363 O O . LEU B 1 504 ? -1.91 -23.703 -11.719 1 97.19 504 LEU B O 1
ATOM 8367 N N . CYS B 1 505 ? -3.707 -24.156 -12.914 1 96.94 505 CYS B N 1
ATOM 8368 C CA . CYS B 1 505 ? -2.965 -24.203 -14.164 1 96.94 505 CYS B CA 1
ATOM 8369 C C . CYS B 1 505 ? -2.414 -22.844 -14.531 1 96.94 505 CYS B C 1
ATOM 8371 O O . CYS B 1 505 ? -1.393 -22.734 -15.211 1 96.94 505 CYS B O 1
ATOM 8373 N N . CYS B 1 506 ? -3.027 -21.781 -14.062 1 95.81 506 CYS B N 1
ATOM 8374 C CA . CYS B 1 506 ? -2.52 -20.438 -14.273 1 95.81 506 CYS B CA 1
ATOM 8375 C C . CYS B 1 506 ? -1.195 -20.219 -13.555 1 95.81 506 CYS B C 1
ATOM 8377 O O . CYS B 1 506 ? -0.421 -19.328 -13.906 1 95.81 506 CYS B O 1
ATOM 8379 N N . SER B 1 507 ? -0.921 -21.047 -12.609 1 95.94 507 SER B N 1
ATOM 8380 C CA . SER B 1 507 ? 0.302 -20.906 -11.828 1 95.94 507 SER B CA 1
ATOM 8381 C C . SER B 1 507 ? 1.444 -21.719 -12.43 1 95.94 507 SER B C 1
ATOM 8383 O O . SER B 1 507 ? 2.605 -21.531 -12.062 1 95.94 507 SER B O 1
ATOM 8385 N N . PHE B 1 508 ? 1.134 -22.594 -13.375 1 96.75 508 PHE B N 1
ATOM 8386 C CA . PHE B 1 508 ? 2.117 -23.562 -13.859 1 96.75 508 PHE B CA 1
ATOM 8387 C C . PHE B 1 508 ? 2.842 -23.016 -15.086 1 96.75 508 PHE B C 1
ATOM 8389 O O . PHE B 1 508 ? 2.555 -23.422 -16.219 1 96.75 508 PHE B O 1
ATOM 8396 N N . SER B 1 509 ? 3.773 -22.141 -14.844 1 94.62 509 SER B N 1
ATOM 8397 C CA . SER B 1 509 ? 4.664 -21.641 -15.883 1 94.62 509 SER B CA 1
ATOM 8398 C C . SER B 1 509 ? 6.07 -22.203 -15.734 1 94.62 509 SER B C 1
ATOM 8400 O O . SER B 1 509 ? 6.816 -21.812 -14.836 1 94.62 509 SER B O 1
ATOM 8402 N N . PHE B 1 510 ? 6.488 -23.078 -16.703 1 96 510 PHE B N 1
ATOM 8403 C CA . PHE B 1 510 ? 7.75 -23.781 -16.516 1 96 510 PHE B CA 1
ATOM 8404 C C . PHE B 1 510 ? 8.672 -23.578 -17.719 1 96 510 PHE B C 1
ATOM 8406 O O . PHE B 1 510 ? 9.867 -23.859 -17.641 1 96 510 PHE B O 1
ATOM 8413 N N . HIS B 1 511 ? 8.234 -22.953 -18.812 1 93.12 511 HIS B N 1
ATOM 8414 C CA . HIS B 1 511 ? 8.953 -23 -20.078 1 93.12 511 HIS B CA 1
ATOM 8415 C C . HIS B 1 511 ? 9.844 -21.781 -20.266 1 93.12 511 HIS B C 1
ATOM 8417 O O . HIS B 1 511 ? 10.891 -21.859 -20.906 1 93.12 511 HIS B O 1
ATOM 8423 N N . LEU B 1 512 ? 9.414 -20.703 -19.734 1 91.94 512 LEU B N 1
ATOM 8424 C CA . LEU B 1 512 ? 10.109 -19.469 -20.062 1 91.94 512 LEU B CA 1
ATOM 8425 C C . LEU B 1 512 ? 10.672 -18.812 -18.797 1 91.94 512 LEU B C 1
ATOM 8427 O O . LEU B 1 512 ? 9.984 -18.734 -17.781 1 91.94 512 LEU B O 1
ATOM 8431 N N . PRO B 1 513 ? 11.906 -18.281 -18.922 1 90.88 513 PRO B N 1
ATOM 8432 C CA . PRO B 1 513 ? 12.477 -17.562 -17.781 1 90.88 513 PRO B CA 1
ATOM 8433 C C . PRO B 1 513 ? 11.648 -16.344 -17.391 1 90.88 513 PRO B C 1
ATOM 8435 O O . PRO B 1 513 ? 11.578 -16 -16.203 1 90.88 513 PRO B O 1
ATOM 8438 N N . VAL B 1 514 ? 10.992 -15.781 -18.328 1 85.31 514 VAL B N 1
ATOM 8439 C CA . VAL B 1 514 ? 10.258 -14.547 -18.078 1 85.31 514 VAL B CA 1
ATOM 8440 C C . VAL B 1 514 ? 8.852 -14.875 -17.578 1 85.31 514 VAL B C 1
ATOM 8442 O O . VAL B 1 514 ? 8.117 -13.984 -17.156 1 85.31 514 VAL B O 1
ATOM 8445 N N . GLY B 1 515 ? 8.5 -16.109 -17.562 1 85.56 515 GLY B N 1
ATOM 8446 C CA . GLY B 1 515 ? 7.152 -16.516 -17.172 1 85.56 515 GLY B CA 1
ATOM 8447 C C . GLY B 1 515 ? 6.832 -16.203 -15.719 1 85.56 515 GLY B C 1
ATOM 8448 O O . GLY B 1 515 ? 5.703 -15.82 -15.398 1 85.56 515 GLY B O 1
ATOM 8449 N N . THR B 1 516 ? 7.82 -16.422 -14.859 1 90.44 516 THR B N 1
ATOM 8450 C CA . THR B 1 516 ? 7.684 -16.125 -13.438 1 90.44 516 THR B CA 1
ATOM 8451 C C . THR B 1 516 ? 9 -15.594 -12.875 1 90.44 516 THR B C 1
ATOM 8453 O O . THR B 1 516 ? 10.07 -15.891 -13.398 1 90.44 516 THR B O 1
ATOM 8456 N N . PRO B 1 517 ? 8.852 -14.836 -11.891 1 90.44 517 PRO B N 1
ATOM 8457 C CA . PRO B 1 517 ? 10.086 -14.352 -11.266 1 90.44 517 PRO B CA 1
ATOM 8458 C C . PRO B 1 517 ? 11 -15.477 -10.797 1 90.44 517 PRO B C 1
ATOM 8460 O O . PRO B 1 517 ? 12.211 -15.422 -11.008 1 90.44 517 PRO B O 1
ATOM 8463 N N . PRO B 1 518 ? 10.484 -16.531 -10.258 1 95.44 518 PRO B N 1
ATOM 8464 C CA . PRO B 1 518 ? 11.344 -17.656 -9.891 1 95.44 518 PRO B CA 1
ATOM 8465 C C . PRO B 1 518 ? 12.148 -18.203 -11.07 1 95.44 518 PRO B C 1
ATOM 8467 O O . PRO B 1 518 ? 13.352 -18.438 -10.945 1 95.44 518 PRO B O 1
ATOM 8470 N N . ASN B 1 519 ? 11.523 -18.312 -12.219 1 96.25 519 ASN B N 1
ATOM 8471 C CA . ASN B 1 519 ? 12.211 -18.781 -13.414 1 96.25 519 ASN B CA 1
ATOM 8472 C C . ASN B 1 519 ? 13.328 -17.812 -13.828 1 96.25 519 ASN B C 1
ATOM 8474 O O . ASN B 1 519 ? 14.422 -18.25 -14.195 1 96.25 519 ASN B O 1
ATOM 8478 N N . ALA B 1 520 ? 13.07 -16.609 -13.75 1 93.56 520 ALA B N 1
ATOM 8479 C CA . ALA B 1 520 ? 14.039 -15.594 -14.133 1 93.56 520 ALA B CA 1
ATOM 8480 C C . ALA B 1 520 ? 15.25 -15.617 -13.211 1 93.56 520 ALA B C 1
ATOM 8482 O O . ALA B 1 520 ? 16.391 -15.523 -13.672 1 93.56 520 ALA B O 1
ATOM 8483 N N . ILE B 1 521 ? 14.977 -15.758 -12 1 94.44 521 ILE B N 1
ATOM 8484 C CA . ILE B 1 521 ? 16.047 -15.781 -11.008 1 94.44 521 ILE B CA 1
ATOM 8485 C C . ILE B 1 521 ? 16.922 -17.016 -11.219 1 94.44 521 ILE B C 1
ATOM 8487 O O . ILE B 1 521 ? 18.141 -16.922 -11.242 1 94.44 521 ILE B O 1
ATOM 8491 N N . ALA B 1 522 ? 16.297 -18.078 -11.391 1 95.38 522 ALA B N 1
ATOM 8492 C CA . ALA B 1 522 ? 17.031 -19.328 -11.594 1 95.38 522 ALA B CA 1
ATOM 8493 C C . ALA B 1 522 ? 17.844 -19.281 -12.891 1 95.38 522 ALA B C 1
ATOM 8495 O O . ALA B 1 522 ? 18.984 -19.719 -12.93 1 95.38 522 ALA B O 1
ATOM 8496 N N . SER B 1 523 ? 17.219 -18.766 -13.922 1 95.25 523 SER B N 1
ATOM 8497 C CA . SER B 1 523 ? 17.891 -18.688 -15.211 1 95.25 523 SER B CA 1
ATOM 8498 C C . SER B 1 523 ? 19.109 -17.766 -15.133 1 95.25 523 SER B C 1
ATOM 8500 O O . SER B 1 523 ? 20.172 -18.094 -15.672 1 95.25 523 SER B O 1
ATOM 8502 N N . ALA B 1 524 ? 18.953 -16.672 -14.477 1 93.06 524 ALA B N 1
ATOM 8503 C CA . ALA B 1 524 ? 20.047 -15.703 -14.336 1 93.06 524 ALA B CA 1
ATOM 8504 C C . ALA B 1 524 ? 21.172 -16.266 -13.469 1 93.06 524 ALA B C 1
ATOM 8506 O O . ALA B 1 524 ? 22.344 -16.188 -13.836 1 93.06 524 ALA B O 1
ATOM 8507 N N . ALA B 1 525 ? 20.828 -16.828 -12.398 1 92.31 525 ALA B N 1
ATOM 8508 C CA . ALA B 1 525 ? 21.812 -17.359 -11.469 1 92.31 525 ALA B CA 1
ATOM 8509 C C . ALA B 1 525 ? 22.547 -18.547 -12.062 1 92.31 525 ALA B C 1
ATOM 8511 O O . ALA B 1 525 ? 23.766 -18.703 -11.883 1 92.31 525 ALA B O 1
ATOM 8512 N N . GLY B 1 526 ? 21.875 -19.328 -12.789 1 92.81 526 GLY B N 1
ATOM 8513 C CA . GLY B 1 526 ? 22.469 -20.547 -13.352 1 92.81 526 GLY B CA 1
ATOM 8514 C C . GLY B 1 526 ? 22.984 -20.344 -14.766 1 92.81 526 GLY B C 1
ATOM 8515 O O . GLY B 1 526 ? 23.547 -21.266 -15.352 1 92.81 526 GLY B O 1
ATOM 8516 N N . HIS B 1 527 ? 22.75 -19.203 -15.305 1 91.81 527 HIS B N 1
ATOM 8517 C CA . HIS B 1 527 ? 23.125 -18.922 -16.688 1 91.81 527 HIS B CA 1
ATOM 8518 C C . HIS B 1 527 ? 22.516 -19.938 -17.641 1 91.81 527 HIS B C 1
ATOM 8520 O O . HIS B 1 527 ? 23.203 -20.469 -18.516 1 91.81 527 HIS B O 1
ATOM 8526 N N . ILE B 1 528 ? 21.328 -20.219 -17.406 1 93.69 528 ILE B N 1
ATOM 8527 C CA . ILE B 1 528 ? 20.625 -21.203 -18.234 1 93.69 528 ILE B CA 1
ATOM 8528 C C . ILE B 1 528 ? 20.062 -20.516 -19.469 1 93.69 528 ILE B C 1
ATOM 8530 O O . ILE B 1 528 ? 19.344 -19.516 -19.344 1 93.69 528 ILE B O 1
ATOM 8534 N N . LYS B 1 529 ? 20.266 -21.047 -20.547 1 92 529 LYS B N 1
ATOM 8535 C CA . LYS B 1 529 ? 19.734 -20.5 -21.797 1 92 529 LYS B CA 1
ATOM 8536 C C . LYS B 1 529 ? 18.234 -20.719 -21.906 1 92 529 LYS B C 1
ATOM 8538 O O . LYS B 1 529 ? 17.703 -21.703 -21.391 1 92 529 LYS B O 1
ATOM 8543 N N . THR B 1 530 ? 17.562 -19.922 -22.625 1 93 530 THR B N 1
ATOM 8544 C CA . THR B 1 530 ? 16.109 -19.969 -22.797 1 93 530 THR B CA 1
ATOM 8545 C C . THR B 1 530 ? 15.688 -21.297 -23.438 1 93 530 THR B C 1
ATOM 8547 O O . THR B 1 530 ? 14.688 -21.891 -23.031 1 93 530 THR B O 1
ATOM 8550 N N . LYS B 1 531 ? 16.469 -21.719 -24.359 1 92.5 531 LYS B N 1
ATOM 8551 C CA . LYS B 1 531 ? 16.141 -22.953 -25.047 1 92.5 531 LYS B CA 1
ATOM 8552 C C . LYS B 1 531 ? 16.172 -24.141 -24.078 1 92.5 531 LYS B C 1
ATOM 8554 O O . LYS B 1 531 ? 15.305 -25.016 -24.125 1 92.5 531 LYS B O 1
ATOM 8559 N N . ASP B 1 532 ? 17.172 -24.156 -23.266 1 93 532 ASP B N 1
ATOM 8560 C CA . ASP B 1 532 ? 17.297 -25.234 -22.281 1 93 532 ASP B CA 1
ATOM 8561 C C . ASP B 1 532 ? 16.156 -25.172 -21.266 1 93 532 ASP B C 1
ATOM 8563 O O . ASP B 1 532 ? 15.656 -26.203 -20.828 1 93 532 ASP B O 1
ATOM 8567 N N . PHE B 1 533 ? 15.844 -24.016 -20.969 1 92.69 533 PHE B N 1
ATOM 8568 C CA . PHE B 1 533 ? 14.758 -23.828 -20.016 1 92.69 533 PHE B CA 1
ATOM 8569 C C . PHE B 1 533 ? 13.438 -24.312 -20.594 1 92.69 533 PHE B C 1
ATOM 8571 O O . PHE B 1 533 ? 12.625 -24.922 -19.891 1 92.69 533 PHE B O 1
ATOM 8578 N N . MET B 1 534 ? 13.195 -24.094 -21.891 1 94.38 534 MET B N 1
ATOM 8579 C CA . MET B 1 534 ? 11.969 -24.5 -22.578 1 94.38 534 MET B CA 1
ATOM 8580 C C . MET B 1 534 ? 11.852 -26.031 -22.609 1 94.38 534 MET B C 1
ATOM 8582 O O . MET B 1 534 ? 10.766 -26.578 -22.422 1 94.38 534 MET B O 1
ATOM 8586 N N . ILE B 1 535 ? 12.945 -26.578 -22.828 1 95.31 535 ILE B N 1
ATOM 8587 C CA . ILE B 1 535 ? 12.953 -28.031 -22.938 1 95.31 535 ILE B CA 1
ATOM 8588 C C . ILE B 1 535 ? 12.727 -28.656 -21.562 1 95.31 535 ILE B C 1
ATOM 8590 O O . ILE B 1 535 ? 11.953 -29.609 -21.422 1 95.31 535 ILE B O 1
ATOM 8594 N N . ALA B 1 536 ? 13.367 -28.125 -20.594 1 95.88 536 ALA B N 1
ATOM 8595 C CA . ALA B 1 536 ? 13.234 -28.641 -19.234 1 95.88 536 ALA B CA 1
ATOM 8596 C C . ALA B 1 536 ? 11.797 -28.516 -18.734 1 95.88 536 ALA B C 1
ATOM 8598 O O . ALA B 1 536 ? 11.328 -29.312 -17.938 1 95.88 536 ALA B O 1
ATOM 8599 N N . GLY B 1 537 ? 11.039 -27.531 -19.188 1 96.44 537 GLY B N 1
ATOM 8600 C CA . GLY B 1 537 ? 9.703 -27.25 -18.703 1 96.44 537 GLY B CA 1
ATOM 8601 C C . GLY B 1 537 ? 8.641 -28.125 -19.328 1 96.44 537 GLY B C 1
ATOM 8602 O O . GLY B 1 537 ? 7.492 -28.141 -18.875 1 96.44 537 GLY B O 1
ATOM 8603 N N . ILE B 1 538 ? 8.961 -28.875 -20.328 1 96.31 538 ILE B N 1
ATOM 8604 C CA . ILE B 1 538 ? 7.992 -29.719 -21.031 1 96.31 538 ILE B CA 1
ATOM 8605 C C . ILE B 1 538 ? 7.449 -30.766 -20.062 1 96.31 538 ILE B C 1
ATOM 8607 O O . ILE B 1 538 ? 6.23 -30.938 -19.953 1 96.31 538 ILE B O 1
ATOM 8611 N N . GLY B 1 539 ? 8.273 -31.484 -19.375 1 96.56 539 GLY B N 1
ATOM 8612 C CA . GLY B 1 539 ? 7.867 -32.5 -18.438 1 96.56 539 GLY B CA 1
ATOM 8613 C C . GLY B 1 539 ? 6.93 -32 -17.359 1 96.56 539 GLY B C 1
ATOM 8614 O O . GLY B 1 539 ? 5.797 -32.469 -17.234 1 96.56 539 GLY B O 1
ATOM 8615 N N . PRO B 1 540 ? 7.406 -31 -16.641 1 97.38 540 PRO B N 1
ATOM 8616 C CA . PRO B 1 540 ? 6.559 -30.438 -15.586 1 97.38 540 PRO B CA 1
ATOM 8617 C C . PRO B 1 540 ? 5.207 -29.953 -16.109 1 97.38 540 PRO B C 1
ATOM 8619 O O . PRO B 1 540 ? 4.188 -30.109 -15.43 1 97.38 540 PRO B O 1
ATOM 8622 N N . SER B 1 541 ? 5.172 -29.391 -17.297 1 97.19 541 SER B N 1
ATOM 8623 C CA . SER B 1 541 ? 3.914 -28.906 -17.859 1 97.19 541 SER B CA 1
ATOM 8624 C C . SER B 1 541 ? 2.945 -30.047 -18.125 1 97.19 541 SER B C 1
ATOM 8626 O O . SER B 1 541 ? 1.753 -29.938 -17.828 1 97.19 541 SER B O 1
ATOM 8628 N N . ILE B 1 542 ? 3.443 -31.078 -18.656 1 97.38 542 ILE B N 1
ATOM 8629 C CA . ILE B 1 542 ? 2.605 -32.219 -18.938 1 97.38 542 ILE B CA 1
ATOM 8630 C C . ILE B 1 542 ? 2.16 -32.875 -17.625 1 97.38 542 ILE B C 1
ATOM 8632 O O . ILE B 1 542 ? 0.987 -33.219 -17.469 1 97.38 542 ILE B O 1
ATOM 8636 N N . ILE B 1 543 ? 3.059 -33.031 -16.734 1 98.06 543 ILE B N 1
ATOM 8637 C CA . ILE B 1 543 ? 2.781 -33.656 -15.445 1 98.06 543 ILE B CA 1
ATOM 8638 C C . ILE B 1 543 ? 1.688 -32.875 -14.719 1 98.06 543 ILE B C 1
ATOM 8640 O O . ILE B 1 543 ? 0.71 -33.469 -14.242 1 98.06 543 ILE B O 1
ATOM 8644 N N . THR B 1 544 ? 1.848 -31.609 -14.617 1 98.06 544 THR B N 1
ATOM 8645 C CA . THR B 1 544 ? 0.894 -30.797 -13.875 1 98.06 544 THR B CA 1
ATOM 8646 C C . THR B 1 544 ? -0.469 -30.797 -14.562 1 98.06 544 THR B C 1
ATOM 8648 O O . THR B 1 544 ? -1.506 -30.828 -13.891 1 98.06 544 THR B O 1
ATOM 8651 N N . LEU B 1 545 ? -0.497 -30.781 -15.891 1 97.38 545 LEU B N 1
ATOM 8652 C CA . LEU B 1 545 ? -1.757 -30.812 -16.625 1 97.38 545 LEU B CA 1
ATOM 8653 C C . LEU B 1 545 ? -2.508 -32.125 -16.359 1 97.38 545 LEU B C 1
ATOM 8655 O O . LEU B 1 545 ? -3.686 -32.094 -15.984 1 97.38 545 LEU B O 1
ATOM 8659 N N . VAL B 1 546 ? -1.82 -33.188 -16.453 1 97.19 546 VAL B N 1
ATOM 8660 C CA . VAL B 1 546 ? -2.434 -34.5 -16.328 1 97.19 546 VAL B CA 1
ATOM 8661 C C . VAL B 1 546 ? -2.859 -34.719 -14.875 1 97.19 546 VAL B C 1
ATOM 8663 O O . VAL B 1 546 ? -3.982 -35.156 -14.617 1 97.19 546 VAL B O 1
ATOM 8666 N N . VAL B 1 547 ? -2.023 -34.438 -13.945 1 97.5 547 VAL B N 1
ATOM 8667 C CA . VAL B 1 547 ? -2.318 -34.656 -12.539 1 97.5 547 VAL B CA 1
ATOM 8668 C C . VAL B 1 547 ? -3.484 -33.75 -12.109 1 97.5 547 VAL B C 1
ATOM 8670 O O . VAL B 1 547 ? -4.348 -34.188 -11.344 1 97.5 547 VAL B O 1
ATOM 8673 N N . THR B 1 548 ? -3.518 -32.5 -12.539 1 97.06 548 THR B N 1
ATOM 8674 C CA . THR B 1 548 ? -4.582 -31.594 -12.156 1 97.06 548 THR B CA 1
ATOM 8675 C C . THR B 1 548 ? -5.934 -32.094 -12.664 1 97.06 548 THR B C 1
ATOM 8677 O O . THR B 1 548 ? -6.914 -32.125 -11.914 1 97.06 548 THR B O 1
ATOM 8680 N N . VAL B 1 549 ? -6 -32.562 -13.914 1 95.38 549 VAL B N 1
ATOM 8681 C CA . VAL B 1 549 ? -7.25 -33 -14.516 1 95.38 549 VAL B CA 1
ATOM 8682 C C . VAL B 1 549 ? -7.727 -34.281 -13.82 1 95.38 549 VAL B C 1
ATOM 8684 O O . VAL B 1 549 ? -8.906 -34.406 -13.484 1 95.38 549 VAL B O 1
ATOM 8687 N N . ILE B 1 550 ? -6.816 -35.156 -13.516 1 94.81 550 ILE B N 1
ATOM 8688 C CA . ILE B 1 550 ? -7.176 -36.438 -12.883 1 94.81 550 ILE B CA 1
ATOM 8689 C C . ILE B 1 550 ? -7.551 -36.188 -11.422 1 94.81 550 ILE B C 1
ATOM 8691 O O . ILE B 1 550 ? -8.539 -36.75 -10.93 1 94.81 550 ILE B O 1
ATOM 8695 N N . ALA B 1 551 ? -6.777 -35.438 -10.766 1 93.81 551 ALA B N 1
ATOM 8696 C CA . ALA B 1 551 ? -6.988 -35.188 -9.344 1 93.81 551 ALA B CA 1
ATOM 8697 C C . ALA B 1 551 ? -8.336 -34.5 -9.109 1 93.81 551 ALA B C 1
ATOM 8699 O O . ALA B 1 551 ? -9.023 -34.812 -8.133 1 93.81 551 ALA B O 1
ATOM 8700 N N . PHE B 1 552 ? -8.711 -33.562 -9.945 1 91.19 552 PHE B N 1
ATOM 8701 C CA . PHE B 1 552 ? -9.953 -32.875 -9.68 1 91.19 552 PHE B CA 1
ATOM 8702 C C . PHE B 1 552 ? -11.164 -33.719 -10.023 1 91.19 552 PHE B C 1
ATOM 8704 O O . PHE B 1 552 ? -12.203 -33.656 -9.359 1 91.19 552 PHE B O 1
ATOM 8711 N N . SER B 1 553 ? -11.062 -34.594 -11.016 1 88.44 553 SER B N 1
ATOM 8712 C CA . SER B 1 553 ? -12.164 -35.469 -11.422 1 88.44 553 SER B CA 1
ATOM 8713 C C . SER B 1 553 ? -12.383 -36.562 -10.398 1 88.44 553 SER B C 1
ATOM 8715 O O . SER B 1 553 ? -13.453 -37.188 -10.359 1 88.44 553 SER B O 1
ATOM 8717 N N . THR B 1 554 ? -11.43 -36.719 -9.516 1 89.38 554 THR B N 1
ATOM 8718 C CA . THR B 1 554 ? -11.539 -37.781 -8.523 1 89.38 554 THR B CA 1
ATOM 8719 C C . THR B 1 554 ? -11.508 -37.219 -7.109 1 89.38 554 THR B C 1
ATOM 8721 O O . THR B 1 554 ? -12.547 -36.906 -6.527 1 89.38 554 THR B O 1
ATOM 8724 N N . TRP B 1 555 ? -10.375 -36.719 -6.691 1 89.25 555 TRP B N 1
ATOM 8725 C CA . TRP B 1 555 ? -10.117 -36.219 -5.348 1 89.25 555 TRP B CA 1
ATOM 8726 C C . TRP B 1 555 ? -10.867 -34.906 -5.102 1 89.25 555 TRP B C 1
ATOM 8728 O O . TRP B 1 555 ? -11.414 -34.719 -4.016 1 89.25 555 TRP B O 1
ATOM 8738 N N . GLY B 1 556 ? -10.945 -34.125 -6.047 1 88.44 556 GLY B N 1
ATOM 8739 C CA . GLY B 1 556 ? -11.633 -32.844 -5.914 1 88.44 556 GLY B CA 1
ATOM 8740 C C . GLY B 1 556 ? -13.133 -33 -5.723 1 88.44 556 GLY B C 1
ATOM 8741 O O . GLY B 1 556 ? -13.734 -32.281 -4.93 1 88.44 556 GLY B O 1
ATOM 8742 N N . LYS B 1 557 ? -13.719 -33.938 -6.465 1 84 557 LYS B N 1
ATOM 8743 C CA . LYS B 1 557 ? -15.148 -34.188 -6.336 1 84 557 LYS B CA 1
ATOM 8744 C C . LYS B 1 557 ? -15.492 -34.656 -4.926 1 84 557 LYS B C 1
ATOM 8746 O O . LYS B 1 557 ? -16.547 -34.312 -4.398 1 84 557 LYS B O 1
ATOM 8751 N N . TYR B 1 558 ? -14.57 -35.344 -4.375 1 82.81 558 TYR B N 1
A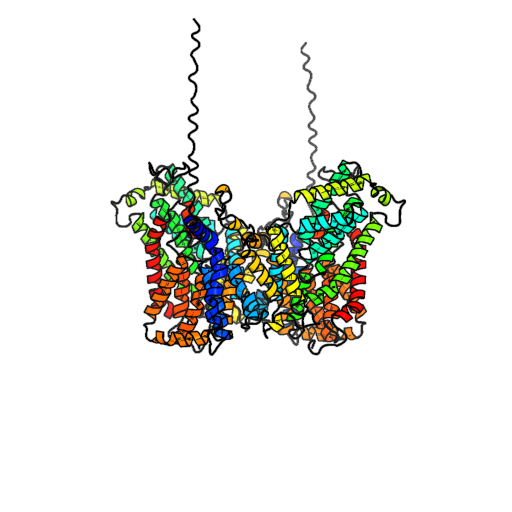TOM 8752 C CA . TYR B 1 558 ? -14.789 -35.875 -3.031 1 82.81 558 TYR B CA 1
ATOM 8753 C C . TYR B 1 558 ? -14.648 -34.781 -1.985 1 82.81 558 TYR B C 1
ATOM 8755 O O . TYR B 1 558 ? -15.469 -34.688 -1.07 1 82.81 558 TYR B O 1
ATOM 8763 N N . VAL B 1 559 ? -13.672 -33.938 -2.107 1 84.62 559 VAL B N 1
ATOM 8764 C CA . VAL B 1 559 ? -13.352 -32.906 -1.107 1 84.62 559 VAL B CA 1
ATOM 8765 C C . VAL B 1 559 ? -14.422 -31.828 -1.109 1 84.62 559 VAL B C 1
ATOM 8767 O O . VAL B 1 559 ? -14.844 -31.359 -0.049 1 84.62 559 VAL B O 1
ATOM 8770 N N . PHE B 1 560 ? -14.891 -31.422 -2.307 1 82.69 560 PHE B N 1
ATOM 8771 C CA . PHE B 1 560 ? -15.805 -30.281 -2.414 1 82.69 560 PHE B CA 1
ATOM 8772 C C . PHE B 1 560 ? -17.234 -30.766 -2.668 1 82.69 560 PHE B C 1
ATOM 8774 O O . PHE B 1 560 ? -18.125 -29.953 -2.893 1 82.69 560 PHE B O 1
ATOM 8781 N N . ASN B 1 561 ? -17.531 -32 -2.541 1 75.81 561 ASN B N 1
ATOM 8782 C CA . ASN B 1 561 ? -18.859 -32.562 -2.744 1 75.81 561 ASN B CA 1
ATOM 8783 C C . ASN B 1 561 ? -19.531 -32 -3.986 1 75.81 561 ASN B C 1
ATOM 8785 O O . ASN B 1 561 ? -20.625 -31.453 -3.902 1 75.81 561 ASN B O 1
ATOM 8789 N N . LEU B 1 562 ? -18.969 -32.188 -5.082 1 70.56 562 LEU B N 1
ATOM 8790 C CA . LEU B 1 562 ? -19.375 -31.516 -6.316 1 70.56 562 LEU B CA 1
ATOM 8791 C C . LEU B 1 562 ? -20.516 -32.281 -6.992 1 70.56 562 LEU B C 1
ATOM 8793 O O . LEU B 1 562 ? -21.016 -31.859 -8.039 1 70.56 562 LEU B O 1
ATOM 8797 N N . SER B 1 563 ? -21.031 -33.281 -6.559 1 64.88 563 SER B N 1
ATOM 8798 C CA . SER B 1 563 ? -22.031 -34.062 -7.246 1 64.88 563 SER B CA 1
ATOM 8799 C C . SER B 1 563 ? -23.375 -33.344 -7.328 1 64.88 563 SER B C 1
ATOM 8801 O O . SER B 1 563 ? -24.172 -33.594 -8.219 1 64.88 563 SER B O 1
ATOM 8803 N N . ASP B 1 564 ? -23.484 -32.281 -6.504 1 62.31 564 ASP B N 1
ATOM 8804 C CA . ASP B 1 564 ? -24.797 -31.672 -6.562 1 62.31 564 ASP B CA 1
ATOM 8805 C C . ASP B 1 564 ? -24.688 -30.203 -6.969 1 62.31 564 ASP B C 1
ATOM 8807 O O . ASP B 1 564 ? -23.844 -29.469 -6.465 1 62.31 564 ASP B O 1
ATOM 8811 N N . PHE B 1 565 ? -25.234 -30 -8.227 1 65.25 565 PHE B N 1
ATOM 8812 C CA . PHE B 1 565 ? -25.375 -28.594 -8.586 1 65.25 565 PHE B CA 1
ATOM 8813 C C . PHE B 1 565 ? -26.172 -27.844 -7.523 1 65.25 565 PHE B C 1
ATOM 8815 O O . PHE B 1 565 ? -27.359 -28.125 -7.305 1 65.25 565 PHE B O 1
ATOM 8822 N N . SER B 1 566 ? -25.438 -27.016 -6.793 1 65.88 566 SER B N 1
ATOM 8823 C CA . SER B 1 566 ? -26.031 -26.375 -5.625 1 65.88 566 SER B CA 1
ATOM 8824 C C . SER B 1 566 ? -26.984 -25.25 -6.035 1 65.88 566 SER B C 1
ATOM 8826 O O . SER B 1 566 ? -26.781 -24.609 -7.07 1 65.88 566 SER B O 1
ATOM 8828 N N . GLU B 1 567 ? -28.016 -25.062 -5.391 1 66.31 567 GLU B N 1
ATOM 8829 C CA . GLU B 1 567 ? -29.062 -24.062 -5.617 1 66.31 567 GLU B CA 1
ATOM 8830 C C . GLU B 1 567 ? -28.469 -22.656 -5.664 1 66.31 567 GLU B C 1
ATOM 8832 O O . GLU B 1 567 ? -28.984 -21.797 -6.375 1 66.31 567 GLU B O 1
ATOM 8837 N N . TRP B 1 568 ? -27.281 -22.578 -5.078 1 67.44 568 TRP B N 1
ATOM 8838 C CA . TRP B 1 568 ? -26.766 -21.219 -4.992 1 67.44 568 TRP B CA 1
ATOM 8839 C C . TRP B 1 568 ? -25.984 -20.859 -6.25 1 67.44 568 TRP B C 1
ATOM 8841 O O . TRP B 1 568 ? -25.672 -19.672 -6.48 1 67.44 568 TRP B O 1
ATOM 8851 N N . ALA B 1 569 ? -25.75 -21.781 -7.125 1 65.69 569 ALA B N 1
ATOM 8852 C CA . ALA B 1 569 ? -24.922 -21.562 -8.305 1 65.69 569 ALA B CA 1
ATOM 8853 C C . ALA B 1 569 ? -25.766 -21.094 -9.484 1 65.69 569 ALA B C 1
ATOM 8855 O O . ALA B 1 569 ? -25.422 -21.328 -10.641 1 65.69 569 ALA B O 1
ATOM 8856 N N . THR B 1 570 ? -27.031 -20.5 -9.195 1 63.53 570 THR B N 1
ATOM 8857 C CA . THR B 1 570 ? -27.906 -20.047 -10.273 1 63.53 570 THR B CA 1
ATOM 8858 C C . THR B 1 570 ? -27.719 -18.562 -10.547 1 63.53 570 THR B C 1
ATOM 8860 O O . THR B 1 570 ? -27.391 -17.797 -9.641 1 63.53 570 THR B O 1
#

Foldseek 3Di:
DPPPPPPPDPPPPPPPPPPCPVVCPPVNVVVVVCVVCVLVCCLPVVLVVLVCLQVDDDPQNLLSLLVSLLSSLLVCQLVVSDPLLVSLCVCLPRCCVSVLDNNVVLVVLLDDLLNLLLLLLALLQLLLVVQCLLVLVLLVQQLVQFFFLLSNLLSLLQSLLQNLLRHELLVSLVVSLVLLVLLQVLCVVVVLADQWDQPDPCCDDPRDRQTAGALSNLSSLLSSLQSSLLSLQQWCNSDLLSSLLQSLCCLLQVPDPTDAGQLSNLQSVVLSVVLSVQLSVLSCVPRQPVVNCPDPNVVSSCSDPVSRVSSSVSSVVVSVVVPDNALLSVVSVVLVVVLSVQRCQPCVPVDHGPVVVPDPDDDGSSVSSVVSVVVQFVAFRDPLVVCCPPPDPVSHDPDGGGGSDDVVSSVPVDDPSSSSSSSSLSSSSVSCVSSVNLVVLLVVLLVCLPPDLLVVLLVLLLVLLVSLLSGPLSSSLSSVLSSLLSNCLSNLFDSCLRSVLSSSSSSLHFQALVSDSSSVVSCVSSVHDSRNSNVSSPSSNVSSSVSSSVSCVPVVCVSVVRPDSDPSSD/DPPPPPPPPPPPPPPPPPPCPVPCPPVNVVVVVCVVCVLVCCLPVVLVVLVCLQVDDDPQNLLSQLVSLLSSLLVCQLVVSDPLLVSLCSCLPRCCVSVLDNNVVLVVLLDDLLNLLLLLLALLQLLLVVQCLLVLVLLVQLLVQFFFLLSNLLSLLQSLLQNLLRHELLVSLVVSLVLLVLLQVLCVVVVLADQWDQPPPCCDPPRDRQTAGALSNLSSLLSSLQSSLLSLQQWCNSDLLSSLLQSLCCLLQVPDPTDAGQLSNLQSVVLSVVLSVQLSVLSCVPRQPVVNCPDPNVVSSCSDPVSRVSSSVSSVVVSVVVPDNALLSVVSVVLVVVLVVQRCQPCVPVDHGPVVVPDPDDDGSSVSSVVSSVVQFVAFRDPLVVCCPPPDPVSHDPDGGGGSDDVVSSVPVDDPSSSSSSSSLSSSSNSCVSSVNLVVLLVVLLVCLPPDLLVVLLVLLLVLLVSLLSGPLSSSLSSVLSSLLSNCLSNLFDSCLRSVLSSSSSSLHFQALVSDSSSVVSCVSSVHDSRNSNVSSPSSNVSSSVSSSVSCVPVVCVSVVGPDSDPSSD

InterPro domains:
  IPR001898 Solute carrier family 13 [PF00939] (41-560)

Secondary structure (DSSP, 8-state):
-------------------------HHHHHHHHHHHTHHHHHHHHHHHHTHHHHHS--S-HHHHHHHHHHHHHHHHHHHTSS-HHHHTTHHHHHHHHTTSS-HHHHHGGGSSHHHHHHHHHHHHHHHHHHHTHHHHHHHHHHHHH--SHHHHHHHHHHHHHHHHTTS-HHHHHHHHHHHHHHHHHHHHHTTS--SEEEEEEEE-TTS-EEEEEPHHHHHHHHHHHHHHHHHTTSSTTS-HHHHHHHHHHHHH-TTS----HHHHHHHHHHHHHHHHHHHHHHHHHHHS-TT-TTSHHHHHH--HHHHHHHHHHHHHHHHHHT-SPPHHHHHHHHHHHHHHHHHHTT--SSS--HHHHH-SS---HHHHHHHHHHHHHHSBS--GGGGTT-SSGGGS-SSPPPBSS-HHHHHHHS-THHHHHHHHHHHHHHHHHHHTHHHHHHHHTGGGGGS-HHHHHHHHHHHHHHHTTTS-HHHHHHHHHHHHHHHHHHTT--THHHHHHHHHHHT---S-GGGSHHHHHHHHHHT--HHHHHHHTHHHHHHHHHHHHHHIIIIIHHHTTTTS--GGG-/-------------------------HHHHHHHHHHHTHHHHHHHHHHHHTHHHHHS--S-HHHHHHHHHHHHHHHHHHHTSS-HHHHHTHHHHHHHHTTSS-HHHHHGGGSSHHHHHHHHHHHHHHHHHHHTHHHHHHHHHHHHH--SHHHHHHHHHHHHHHHHTTS-HHHHHHHHHHHHHHHHHHHHHTTS--SEEE-SS---TTS---EEEPHHHHHHHHHHHHHHHHHTTSSTTS-HHHHHHHHHHHHH-TTS----HHHHHHHHHHHHHHHHHHHHHHHHHHHS-TT-TTSHHHHHH--HHHHHHHHHHHHHHHHHHT-SPPHHHHHHHHHHHHHHHHHHTT--SSS--HHHHH-SS---HHHHHHHHHHHHHHS-S--GGGGTT-SSGGGS-SSPPP-SS-HHHHHHHS-THHHHHHHHHHHHHHHHHHHTHHHHHHHHTGGGGGS-HHHHHHHHHHHHHHHTTTS-HHHHHHHHHHHHHHHHHHHT--THHHHHHHHHHHT---S-GGGSHHHHHHHHHHT--HHHHHHHTHHHHHHHHHHHHHHIIIIIHHHTTTTS--GGG-